Protein AF-A0A6G0VZI3-F1 (afdb_monomer_lite)

InterPro domains:
  IPR000189 Prokaryotic transglycosylase, active site [PS00922] (231-259)
  IPR001900 Ribonuclease II/R [PF00773] (752-1007)
  IPR001900 Ribonuclease II/R [SM00955] (671-1008)
  IPR002347 Short-chain dehydrogenase/reductase SDR [PF13561] (360-599)
  IPR008258 Transglycosylase SLT domain 1 [PF01464] (214-338)
  IPR008948 L-Aspartase-like [SSF48557] (2-179)
  IPR011129 Cold-shock domain [SM00357] (627-683)
  IPR012340 Nucleic acid-binding, OB-fold [G3DSA:2.40.50.140] (606-686)
  IPR012340 Nucleic acid-binding, OB-fold [G3DSA:2.40.50.140] (1050-1112)
  IPR012340 Nucleic acid-binding, OB-fold [SSF50249] (612-671)
  IPR012340 Nucleic acid-binding, OB-fold [SSF50249] (687-758)
  IPR012340 Nucleic acid-binding, OB-fold [SSF50249] (753-1047)
  IPR012340 Nucleic acid-binding, OB-fold [SSF50249] (1052-1109)
  IPR013223 Ribonuclease B, N-terminal OB domain [PF08206] (628-678)
  IPR013539 Adenylosuccinate lyase PurB, C-terminal [PF08328] (91-187)
  IPR014358 Enoyl-[acyl-carrier-protein] reductase (NADH) [cd05372] (354-599)
  IPR022761 Fumarate lyase, N-terminal [PF00206] (3-87)
  IPR022966 Ribonuclease II/R, conserved site [PS01175] (975-999)
  IPR023346 Lysozyme-like domain superfamily [SSF53955] (197-331)
  IPR036291 NAD(P)-binding domain superfamily [SSF51735] (352-600)

Radius of gyration: 45.9 Å; chains: 1; bounding box: 102×112×130 Å

Structure (mmCIF, N/CA/C/O backbone):
data_AF-A0A6G0VZI3-F1
#
_entry.id   AF-A0A6G0VZI3-F1
#
loop_
_atom_site.group_PDB
_atom_site.id
_atom_site.type_symbol
_atom_site.label_atom_id
_atom_site.label_alt_id
_atom_site.label_comp_id
_atom_site.label_asym_id
_atom_site.label_entity_id
_atom_site.label_seq_id
_atom_site.pdbx_PDB_ins_code
_atom_site.Cartn_x
_atom_site.Cartn_y
_atom_site.Cartn_z
_atom_site.occupancy
_atom_site.B_iso_or_equiv
_atom_site.auth_seq_id
_atom_site.auth_comp_id
_atom_site.auth_asym_id
_atom_site.auth_atom_id
_atom_site.pdbx_PDB_model_num
ATOM 1 N N . ILE A 1 1 ? -18.114 21.258 -16.784 1.00 47.09 1 ILE A N 1
ATOM 2 C CA . ILE A 1 1 ? -16.655 21.334 -16.506 1.00 47.09 1 ILE A CA 1
ATOM 3 C C . ILE A 1 1 ? -16.387 22.595 -15.690 1.00 47.09 1 ILE A C 1
ATOM 5 O O . ILE A 1 1 ? -16.921 23.640 -16.052 1.00 47.09 1 ILE A O 1
ATOM 9 N N . LEU A 1 2 ? -15.631 22.492 -14.588 1.00 60.50 2 LEU A N 1
ATOM 10 C CA . LEU A 1 2 ? -15.189 23.650 -13.802 1.00 60.50 2 LEU A CA 1
ATOM 11 C C . LEU A 1 2 ? -13.982 24.307 -14.488 1.00 60.50 2 LEU A C 1
ATOM 13 O O . LEU A 1 2 ? -12.984 23.637 -14.735 1.00 60.50 2 LEU A O 1
ATOM 17 N N . ALA A 1 3 ? -14.059 25.602 -14.779 1.00 62.84 3 ALA A N 1
ATOM 18 C CA . ALA A 1 3 ? -12.995 26.372 -15.419 1.00 62.84 3 ALA A CA 1
ATOM 19 C C . ALA A 1 3 ? -12.566 27.558 -14.540 1.00 62.84 3 ALA A C 1
ATOM 21 O O . ALA A 1 3 ? -13.320 28.017 -13.678 1.00 62.84 3 ALA A O 1
ATOM 22 N N . LYS A 1 4 ? -11.329 28.036 -14.729 1.00 71.62 4 LYS A N 1
ATOM 23 C CA . LYS A 1 4 ? -10.723 29.146 -13.966 1.00 71.62 4 LYS A CA 1
ATOM 24 C C . LYS A 1 4 ? -9.979 30.115 -14.891 1.00 71.62 4 LYS A C 1
ATOM 26 O O . LYS A 1 4 ? -9.342 29.685 -15.846 1.00 71.62 4 LYS A O 1
ATOM 31 N N . PHE A 1 5 ? -10.068 31.411 -14.599 1.00 75.19 5 PHE A N 1
ATOM 32 C CA . PHE A 1 5 ? -9.416 32.485 -15.354 1.00 75.19 5 PHE A CA 1
ATOM 33 C C . PHE A 1 5 ? -8.707 33.397 -14.351 1.00 75.19 5 PHE A C 1
ATOM 35 O O . PHE A 1 5 ? -9.276 34.383 -13.888 1.00 75.19 5 PHE A O 1
ATOM 42 N N . ASN A 1 6 ? -7.529 32.970 -13.883 1.00 67.00 6 ASN A N 1
ATOM 43 C CA . ASN A 1 6 ? -6.816 33.609 -12.771 1.00 67.00 6 ASN A CA 1
ATOM 44 C C . ASN A 1 6 ? -5.279 33.459 -12.822 1.00 67.00 6 ASN A C 1
ATOM 46 O O . ASN A 1 6 ? -4.630 33.505 -11.779 1.00 67.00 6 ASN A O 1
ATOM 50 N N . GLY A 1 7 ? -4.704 33.273 -14.015 1.00 60.31 7 GLY A N 1
ATOM 51 C CA . GLY A 1 7 ? -3.249 33.224 -14.217 1.00 60.31 7 GLY A CA 1
ATOM 52 C C . GLY A 1 7 ? -2.570 31.912 -13.796 1.00 60.31 7 GLY A C 1
ATOM 53 O O . GLY A 1 7 ? -3.193 30.988 -13.266 1.00 60.31 7 GLY A O 1
ATOM 54 N N . THR A 1 8 ? -1.266 31.805 -14.066 1.00 52.44 8 THR A N 1
ATOM 55 C CA . THR A 1 8 ? -0.469 30.586 -13.844 1.00 52.44 8 THR A CA 1
ATOM 56 C C . THR A 1 8 ? -0.240 30.284 -12.368 1.00 52.44 8 THR A C 1
ATOM 58 O O . THR A 1 8 ? -0.208 29.108 -12.012 1.00 52.44 8 THR A O 1
ATOM 61 N N . THR A 1 9 ? -0.177 31.304 -11.508 1.00 52.94 9 THR A N 1
ATOM 62 C CA . THR A 1 9 ? -0.074 31.198 -10.034 1.00 52.94 9 THR A CA 1
ATOM 63 C C . THR A 1 9 ? -1.305 30.608 -9.341 1.00 52.94 9 THR A C 1
ATOM 65 O O . THR A 1 9 ? -1.280 30.346 -8.135 1.00 52.94 9 THR A O 1
ATOM 68 N N . GLY A 1 10 ? -2.397 30.368 -10.074 1.00 56.91 10 GLY A N 1
ATOM 69 C CA . GLY A 1 10 ? -3.581 29.708 -9.537 1.00 56.91 10 GLY A CA 1
ATOM 70 C C . GLY A 1 10 ? -4.277 30.503 -8.431 1.00 56.91 10 GLY A C 1
ATOM 71 O O . GLY A 1 10 ? -4.975 29.896 -7.625 1.00 56.91 10 GLY A O 1
ATOM 72 N N . ASN A 1 11 ? -4.097 31.828 -8.376 1.00 64.94 11 ASN A N 1
ATOM 73 C CA . ASN A 1 11 ? -4.867 32.767 -7.558 1.00 64.94 11 ASN A CA 1
ATOM 74 C C . ASN A 1 11 ? -4.845 34.177 -8.182 1.00 64.94 11 ASN A C 1
ATOM 76 O O . ASN A 1 11 ? -4.020 34.479 -9.033 1.00 64.94 11 ASN A O 1
ATOM 80 N N . TYR A 1 12 ? -5.731 35.070 -7.736 1.00 65.75 12 TYR A N 1
ATOM 81 C CA . TYR A 1 12 ? -5.863 36.416 -8.314 1.00 65.75 12 TYR A CA 1
ATOM 82 C C . TYR A 1 12 ? -4.803 37.424 -7.844 1.00 65.75 12 TYR A C 1
ATOM 84 O O . TYR A 1 12 ? -4.885 38.594 -8.212 1.00 65.75 12 TYR A O 1
ATOM 92 N N . ASN A 1 13 ? -3.818 37.028 -7.029 1.00 61.75 13 ASN A N 1
ATOM 93 C CA . ASN A 1 13 ? -2.910 37.990 -6.399 1.00 61.75 13 ASN A CA 1
ATOM 94 C C . ASN A 1 13 ? -2.039 38.728 -7.426 1.00 61.75 13 ASN A C 1
ATOM 96 O O . ASN A 1 13 ? -1.829 39.928 -7.269 1.00 61.75 13 ASN A O 1
ATOM 100 N N . ALA A 1 14 ? -1.591 38.058 -8.495 1.00 60.53 14 ALA A N 1
ATOM 101 C CA . ALA A 1 14 ? -0.830 38.703 -9.570 1.00 60.53 14 ALA A CA 1
ATOM 102 C C . ALA A 1 14 ? -1.673 39.750 -10.327 1.00 60.53 14 ALA A C 1
ATOM 104 O O . ALA A 1 14 ? -1.213 40.861 -10.588 1.00 60.53 14 ALA A O 1
ATOM 105 N N . HIS A 1 15 ? -2.943 39.438 -10.593 1.00 68.81 15 HIS A N 1
ATOM 106 C CA . HIS A 1 15 ? -3.879 40.349 -11.254 1.00 68.81 15 HIS A CA 1
ATOM 107 C C . HIS A 1 15 ? -4.285 41.532 -10.361 1.00 68.81 15 HIS A C 1
ATOM 109 O O . HIS A 1 15 ? -4.284 42.673 -10.819 1.00 68.81 15 HIS A O 1
ATOM 115 N N . LEU A 1 16 ? -4.545 41.293 -9.070 1.00 66.44 16 LEU A N 1
ATOM 116 C CA . LEU A 1 16 ? -4.818 42.339 -8.074 1.00 66.44 16 LEU A CA 1
ATOM 117 C C . LEU A 1 16 ? -3.600 43.246 -7.837 1.00 66.44 16 LEU A C 1
ATOM 119 O O . LEU A 1 16 ? -3.748 44.440 -7.572 1.00 66.44 16 LEU A O 1
ATOM 123 N N . ALA A 1 17 ? -2.385 42.705 -7.947 1.00 61.03 17 ALA A N 1
ATOM 124 C CA . ALA A 1 17 ? -1.156 43.487 -7.871 1.00 61.03 17 ALA A CA 1
ATOM 125 C C . ALA A 1 17 ? -0.966 44.404 -9.091 1.00 61.03 17 ALA A C 1
ATOM 127 O O . ALA A 1 17 ? -0.464 45.509 -8.930 1.00 61.03 17 ALA A O 1
ATOM 128 N N . ALA A 1 18 ? -1.411 44.008 -10.284 1.00 61.81 18 ALA A N 1
ATOM 129 C CA . ALA A 1 18 ? -1.307 44.851 -11.476 1.00 61.81 18 ALA A CA 1
ATOM 130 C C . ALA A 1 18 ? -2.480 45.837 -11.634 1.00 61.81 18 ALA A C 1
ATOM 132 O O . ALA A 1 18 ? -2.263 47.003 -11.965 1.00 61.81 18 ALA A O 1
ATOM 133 N N . TYR A 1 19 ? -3.706 45.395 -11.336 1.00 68.38 19 TYR A N 1
ATOM 134 C CA . TYR A 1 19 ? -4.951 46.157 -11.480 1.00 68.38 19 TYR A CA 1
ATOM 135 C C . TYR A 1 19 ? -5.828 45.979 -10.225 1.00 68.38 19 TYR A C 1
ATOM 137 O O . TYR A 1 19 ? -6.718 45.127 -10.201 1.00 68.38 19 TYR A O 1
ATOM 145 N N . PRO A 1 20 ? -5.579 46.758 -9.158 1.00 63.06 20 PRO A N 1
ATOM 146 C CA . PRO A 1 20 ? -6.208 46.555 -7.847 1.00 63.06 20 PRO A CA 1
ATOM 147 C C . PRO A 1 20 ? -7.685 46.950 -7.803 1.00 63.06 20 PRO A C 1
ATOM 149 O O . PRO A 1 20 ? -8.434 46.426 -6.983 1.00 63.06 20 PRO A O 1
ATOM 152 N N . ASN A 1 21 ? -8.096 47.864 -8.681 1.00 66.50 21 ASN A N 1
ATOM 153 C CA . ASN A 1 21 ? -9.455 48.408 -8.715 1.00 66.50 21 ASN A CA 1
ATOM 154 C C . ASN A 1 21 ? -10.397 47.562 -9.586 1.00 66.50 21 ASN A C 1
ATOM 156 O O . ASN A 1 21 ? -11.588 47.842 -9.664 1.00 66.50 21 ASN A O 1
ATOM 160 N N . VAL A 1 22 ? -9.863 46.532 -10.247 1.00 68.94 22 VAL A N 1
ATOM 161 C CA . VAL A 1 22 ? -10.610 45.647 -11.137 1.00 68.94 22 VAL A CA 1
ATOM 162 C C . VAL A 1 22 ? -11.068 44.418 -10.355 1.00 68.94 22 VAL A C 1
ATOM 164 O O . VAL A 1 22 ? -10.267 43.736 -9.710 1.00 68.94 22 VAL A O 1
ATOM 167 N N . ASN A 1 23 ? -12.365 44.107 -10.415 1.00 75.94 23 ASN A N 1
ATOM 168 C CA . ASN A 1 23 ? -12.919 42.936 -9.742 1.00 75.94 23 ASN A CA 1
ATOM 169 C C . ASN A 1 23 ? -12.686 41.667 -10.574 1.00 75.94 23 ASN A C 1
ATOM 171 O O . ASN A 1 23 ? -13.565 41.185 -11.289 1.00 75.94 23 ASN A O 1
ATOM 175 N N . TRP A 1 24 ? -11.480 41.114 -10.459 1.00 76.25 24 TRP A N 1
ATOM 176 C CA . TRP A 1 24 ? -11.049 39.947 -11.230 1.00 76.25 24 TRP A CA 1
ATOM 177 C C . TRP A 1 24 ? -11.893 38.692 -11.006 1.00 76.25 24 TRP A C 1
ATOM 179 O O . TRP A 1 24 ? -11.974 37.860 -11.902 1.00 76.25 24 TRP A O 1
ATOM 189 N N . HIS A 1 25 ? -12.569 38.562 -9.862 1.00 73.88 25 HIS A N 1
ATOM 190 C CA . HIS A 1 25 ? -13.518 37.470 -9.651 1.00 73.88 25 HIS A CA 1
ATOM 191 C C . HIS A 1 25 ? -14.740 37.593 -10.570 1.00 73.88 25 HIS A C 1
ATOM 193 O O . HIS A 1 25 ? -15.172 36.592 -11.131 1.00 73.88 25 HIS A O 1
ATOM 199 N N . ILE A 1 26 ? -15.283 38.801 -10.747 1.00 79.31 26 ILE A N 1
ATOM 200 C CA . ILE A 1 26 ? -16.437 39.030 -11.629 1.00 79.31 26 ILE A CA 1
ATOM 201 C C . ILE A 1 26 ? -16.036 38.800 -13.085 1.00 79.31 26 ILE A C 1
ATOM 203 O O . ILE A 1 26 ? -16.672 37.996 -13.752 1.00 79.31 26 ILE A O 1
ATOM 207 N N . ILE A 1 27 ? -14.920 39.386 -13.527 1.00 80.81 27 ILE A N 1
ATOM 208 C CA . ILE A 1 27 ? -14.416 39.211 -14.900 1.00 80.81 27 ILE A CA 1
ATOM 209 C C . ILE A 1 27 ? -14.135 37.737 -15.205 1.00 80.81 27 ILE A C 1
ATOM 211 O O . ILE A 1 27 ? -14.522 37.226 -16.251 1.00 80.81 27 ILE A O 1
ATOM 215 N N . SER A 1 28 ? -13.491 37.029 -14.273 1.00 79.38 28 SER A N 1
ATOM 216 C CA . SER A 1 28 ? -13.213 35.596 -14.408 1.00 79.38 28 SER A CA 1
ATOM 217 C C . SER A 1 28 ? -14.489 34.776 -14.526 1.00 79.38 28 SER A C 1
ATOM 219 O O . SER A 1 28 ? -14.555 33.846 -15.328 1.00 79.38 28 SER A O 1
ATOM 221 N N . LYS A 1 29 ? -15.511 35.140 -13.747 1.00 79.75 29 LYS A N 1
ATOM 222 C CA . LYS A 1 29 ? -16.816 34.500 -13.807 1.00 79.75 29 LYS A CA 1
ATOM 223 C C . LYS A 1 29 ? -17.474 34.737 -15.149 1.00 79.75 29 LYS A C 1
ATOM 225 O O . LYS A 1 29 ? -17.803 33.760 -15.803 1.00 79.75 29 LYS A O 1
ATOM 230 N N . GLU A 1 30 ? -17.617 35.997 -15.542 1.00 83.62 30 GLU A N 1
ATOM 231 C CA . GLU A 1 30 ? -18.290 36.412 -16.772 1.00 83.62 30 GLU A CA 1
ATOM 232 C C . GLU A 1 30 ? -17.645 35.778 -18.003 1.00 83.62 30 GLU A C 1
ATOM 234 O O . GLU A 1 30 ? -18.349 35.151 -18.790 1.00 83.62 30 GLU A O 1
ATOM 239 N N . PHE A 1 31 ? -16.313 35.829 -18.104 1.00 82.56 31 PHE A N 1
ATOM 240 C CA . PHE A 1 31 ? -15.555 35.224 -19.201 1.00 82.56 31 PHE A CA 1
ATOM 241 C C . PHE A 1 31 ? -15.702 33.699 -19.265 1.00 82.56 31 PHE A C 1
ATOM 243 O O . PHE A 1 31 ? -15.788 33.112 -20.335 1.00 82.56 31 PHE A O 1
ATOM 250 N N . ILE A 1 32 ? -15.733 33.017 -18.122 1.00 80.19 32 ILE A N 1
ATOM 251 C CA . ILE A 1 32 ? -15.880 31.557 -18.118 1.00 80.19 32 ILE A CA 1
ATOM 252 C C . ILE A 1 32 ? -17.312 31.146 -18.422 1.00 80.19 32 ILE A C 1
ATOM 254 O O . ILE A 1 32 ? -17.540 30.176 -19.145 1.00 80.19 32 ILE A O 1
ATOM 258 N N . THR A 1 33 ? -18.277 31.899 -17.903 1.00 81.38 33 THR A N 1
ATOM 259 C CA . THR A 1 33 ? -19.683 31.654 -18.197 1.00 81.38 33 THR A CA 1
ATOM 260 C C . THR A 1 33 ? -20.036 31.989 -19.641 1.00 81.38 33 THR A C 1
ATOM 262 O O . THR A 1 33 ? -20.881 31.299 -20.198 1.00 81.38 33 THR A O 1
ATOM 265 N N . SER A 1 34 ? -19.370 32.959 -20.283 1.00 84.31 34 SER A N 1
ATOM 266 C CA . SER A 1 34 ? -19.582 33.250 -21.710 1.00 84.31 34 SER A CA 1
ATOM 267 C C . SER A 1 34 ? -19.101 32.123 -22.628 1.00 84.31 34 SER A C 1
ATOM 269 O O . SER A 1 34 ? -19.587 31.996 -23.746 1.00 84.31 34 SER A O 1
ATOM 271 N N . LEU A 1 35 ? -18.208 31.256 -22.142 1.00 76.88 35 LEU A N 1
ATOM 272 C CA . LEU A 1 35 ? -17.763 30.039 -22.827 1.00 76.88 35 LEU A CA 1
ATOM 273 C C . LEU A 1 35 ? -18.638 28.810 -22.509 1.00 76.88 35 LEU A C 1
ATOM 275 O O . LEU A 1 35 ? -18.243 27.688 -22.815 1.00 76.88 35 LEU A O 1
ATOM 279 N N . ASN A 1 36 ? -19.800 28.989 -21.865 1.00 81.88 36 ASN A N 1
ATOM 280 C CA . ASN A 1 36 ? -20.669 27.908 -21.374 1.00 81.88 36 ASN A CA 1
ATOM 281 C C . ASN A 1 36 ? -19.983 26.941 -20.382 1.00 81.88 36 ASN A C 1
ATOM 283 O O . ASN A 1 36 ? -20.349 25.768 -20.270 1.00 81.88 36 ASN A O 1
ATOM 287 N N . LEU A 1 37 ? -18.997 27.423 -19.616 1.00 74.56 37 LEU A N 1
ATOM 288 C CA . LEU A 1 37 ? -18.278 26.641 -18.605 1.00 74.56 37 LEU A CA 1
ATOM 289 C C . LEU A 1 37 ? -18.650 27.080 -17.177 1.00 74.56 37 LEU A C 1
ATOM 291 O O . LEU A 1 37 ? -19.081 28.206 -16.928 1.00 74.56 37 LEU A O 1
ATOM 295 N N . ILE A 1 38 ? -18.491 26.178 -16.201 1.00 72.75 38 ILE A N 1
ATOM 296 C CA . ILE A 1 38 ? -18.856 26.440 -14.799 1.00 72.75 38 ILE A CA 1
ATOM 297 C C . ILE A 1 38 ? -17.675 27.133 -14.117 1.00 72.75 38 ILE A C 1
ATOM 299 O O . ILE A 1 38 ? -16.595 26.562 -13.997 1.00 72.75 38 ILE A O 1
ATOM 303 N N . TRP A 1 39 ? -17.858 28.367 -13.657 1.00 77.81 39 TRP A N 1
ATOM 304 C CA . TRP A 1 39 ? -16.784 29.134 -13.023 1.00 77.81 39 TRP A CA 1
ATOM 305 C C . TRP A 1 39 ? -16.390 28.589 -11.643 1.00 77.81 39 TRP A C 1
ATOM 307 O O . TRP A 1 39 ? -17.244 28.419 -10.771 1.00 77.81 39 TRP A O 1
ATOM 317 N N . ASN A 1 40 ? -15.090 28.366 -11.426 1.00 73.38 40 ASN A N 1
ATOM 318 C CA . ASN A 1 40 ? -14.526 27.961 -10.139 1.00 73.38 40 ASN A CA 1
ATOM 319 C C . ASN A 1 40 ? -13.961 29.172 -9.354 1.00 73.38 40 ASN A C 1
ATOM 321 O O . ASN A 1 40 ? -12.930 29.726 -9.748 1.00 73.38 40 ASN A O 1
ATOM 325 N N . PRO A 1 41 ? -14.574 29.568 -8.218 1.00 59.25 41 PRO A N 1
ATOM 326 C CA . PRO A 1 41 ? -14.124 30.708 -7.417 1.00 59.25 41 PRO A CA 1
ATOM 327 C C . PRO A 1 41 ? -12.941 30.402 -6.478 1.00 59.25 41 PRO A C 1
ATOM 329 O O . PRO A 1 41 ? -12.324 31.339 -5.968 1.00 59.25 41 PRO A O 1
ATOM 332 N N . CYS A 1 42 ? -12.629 29.125 -6.221 1.00 53.75 42 CYS A N 1
ATOM 333 C CA . CYS A 1 42 ? -11.621 28.683 -5.253 1.00 53.75 42 CYS A CA 1
ATOM 334 C C . CYS A 1 42 ? -10.398 28.110 -5.967 1.00 53.75 42 CYS A C 1
ATOM 336 O O . CYS A 1 42 ? -10.514 27.185 -6.768 1.00 53.75 42 CYS A O 1
ATOM 338 N N . THR A 1 43 ? -9.212 28.655 -5.688 1.00 50.12 43 THR A N 1
ATOM 339 C CA . THR A 1 43 ? -8.050 28.386 -6.535 1.00 50.12 43 THR A CA 1
ATOM 340 C C . THR A 1 43 ? -6.776 28.167 -5.716 1.00 50.12 43 THR A C 1
ATOM 342 O O . THR A 1 43 ? -6.289 29.068 -5.032 1.00 50.12 43 THR A O 1
ATOM 345 N N . THR A 1 44 ? -6.235 26.954 -5.806 1.00 48.59 44 THR A N 1
ATOM 346 C CA . THR A 1 44 ? -4.848 26.606 -5.477 1.00 48.59 44 THR A CA 1
ATOM 347 C C . THR A 1 44 ? -4.165 26.102 -6.749 1.00 48.59 44 THR A C 1
ATOM 349 O O . THR A 1 44 ? -4.816 25.565 -7.646 1.00 48.59 44 THR A O 1
ATOM 352 N N . GLN A 1 45 ? -2.849 26.287 -6.861 1.00 42.19 45 GLN A N 1
ATOM 353 C CA . GLN A 1 45 ? -2.058 25.882 -8.035 1.00 42.19 45 GLN A CA 1
ATOM 354 C C . GLN A 1 45 ? -1.795 24.358 -8.102 1.00 42.19 45 GLN A C 1
ATOM 356 O O . GLN A 1 45 ? -1.086 23.895 -8.986 1.00 42.19 45 GLN A O 1
ATOM 361 N N . ILE A 1 46 ? -2.372 23.581 -7.181 1.00 45.41 46 ILE A N 1
ATOM 362 C CA . ILE A 1 46 ? -2.195 22.130 -7.049 1.00 45.41 46 ILE A CA 1
ATOM 363 C C . ILE A 1 46 ? -3.560 21.470 -7.275 1.00 45.41 46 ILE A C 1
ATOM 365 O O . ILE A 1 46 ? -4.559 21.957 -6.739 1.00 45.41 46 ILE A O 1
ATOM 369 N N . GLU A 1 47 ? -3.591 20.418 -8.096 1.00 39.44 47 GLU A N 1
ATOM 370 C CA . GLU A 1 47 ? -4.764 19.574 -8.370 1.00 39.44 47 GLU A CA 1
ATOM 371 C C . GLU A 1 47 ? -5.519 19.158 -7.090 1.00 39.44 47 GLU A C 1
ATOM 373 O O . GLU A 1 47 ? -4.903 18.984 -6.033 1.00 39.44 47 GLU A O 1
ATOM 378 N N . PRO A 1 48 ? -6.855 19.012 -7.163 1.00 41.88 48 PRO A N 1
ATOM 379 C CA . PRO A 1 48 ? -7.701 18.793 -6.003 1.00 41.88 48 PRO A CA 1
ATOM 380 C C . PRO A 1 48 ? -7.613 17.343 -5.517 1.00 41.88 48 PRO A C 1
ATOM 382 O O . PRO A 1 48 ? -7.402 16.400 -6.272 1.00 41.88 48 PRO A O 1
ATOM 385 N N . HIS A 1 49 ? -7.830 17.168 -4.222 1.00 48.06 49 HIS A N 1
ATOM 386 C CA . HIS A 1 49 ? -7.816 15.915 -3.471 1.00 48.06 49 HIS A CA 1
ATOM 387 C C . HIS A 1 49 ? -8.949 14.919 -3.842 1.00 48.06 49 HIS A C 1
ATOM 389 O O . HIS A 1 49 ? -9.332 14.090 -3.016 1.00 48.06 49 HIS A O 1
ATOM 395 N N . ASP A 1 50 ? -9.480 14.969 -5.066 1.00 43.31 50 ASP A N 1
ATOM 396 C CA . ASP A 1 50 ? -10.708 14.275 -5.482 1.00 43.31 50 ASP A CA 1
ATOM 397 C C . ASP A 1 50 ? -10.518 12.754 -5.655 1.00 43.31 50 ASP A C 1
ATOM 399 O O . ASP A 1 50 ? -11.404 11.980 -5.304 1.00 43.31 50 ASP A O 1
ATOM 403 N N . TYR A 1 51 ? -9.323 12.282 -6.024 1.00 38.38 51 TYR A N 1
ATOM 404 C CA . TYR A 1 51 ? -9.002 10.842 -6.047 1.00 38.38 51 TYR A CA 1
ATOM 405 C C . TYR A 1 51 ? -8.946 10.212 -4.641 1.00 38.38 51 TYR A C 1
ATOM 407 O O . TYR A 1 51 ? -9.239 9.034 -4.458 1.00 38.38 51 TYR A O 1
ATOM 415 N N . ILE A 1 52 ? -8.603 10.997 -3.614 1.00 43.88 52 ILE A N 1
ATOM 416 C CA . ILE A 1 52 ? -8.576 10.521 -2.223 1.00 43.88 52 ILE A CA 1
ATOM 417 C C . ILE A 1 52 ? -10.010 10.315 -1.710 1.00 43.88 52 ILE A C 1
ATOM 419 O O . ILE A 1 52 ? -10.271 9.351 -0.992 1.00 43.88 52 ILE A O 1
ATOM 423 N N . ALA A 1 53 ? -10.950 11.172 -2.120 1.00 44.22 53 ALA A N 1
ATOM 424 C CA . ALA A 1 53 ? -12.372 10.984 -1.846 1.00 44.22 53 ALA A CA 1
ATOM 425 C C . ALA A 1 53 ? -12.944 9.763 -2.591 1.00 44.22 53 ALA A C 1
ATOM 427 O O . ALA A 1 53 ? -13.721 9.010 -2.012 1.00 44.22 53 ALA A O 1
ATOM 428 N N . GLU A 1 54 ? -12.502 9.516 -3.825 1.00 42.12 54 GLU A N 1
ATOM 429 C CA . GLU A 1 54 ? -12.906 8.357 -4.631 1.00 42.12 54 GLU A CA 1
ATOM 430 C C . GLU A 1 54 ? -12.359 7.026 -4.067 1.00 42.12 54 GLU A C 1
ATOM 432 O O . GLU A 1 54 ? -13.109 6.058 -3.933 1.00 42.12 54 GLU A O 1
ATOM 437 N N . ILE A 1 55 ? -11.098 6.990 -3.602 1.00 43.88 55 ILE A N 1
ATOM 438 C CA . ILE A 1 55 ? -10.517 5.849 -2.862 1.00 43.88 55 ILE A CA 1
ATOM 439 C C . ILE A 1 55 ? -11.274 5.591 -1.559 1.00 43.88 55 ILE A C 1
ATOM 441 O O . ILE A 1 55 ? -11.591 4.443 -1.243 1.00 43.88 55 ILE A O 1
ATOM 445 N N . PHE A 1 56 ? -11.559 6.635 -0.777 1.00 50.16 56 PHE A N 1
ATOM 446 C CA . PHE A 1 56 ? -12.304 6.467 0.469 1.00 50.16 56 PHE A CA 1
ATOM 447 C C . PHE A 1 56 ? -13.764 6.060 0.219 1.00 50.16 56 PHE A C 1
ATOM 449 O O . PHE A 1 56 ? -14.310 5.297 1.014 1.00 50.16 56 PHE A O 1
ATOM 456 N N . GLY A 1 57 ? -14.353 6.466 -0.910 1.00 47.91 57 GLY A N 1
ATOM 457 C CA . GLY A 1 57 ? -15.636 5.963 -1.404 1.00 47.91 57 GLY A CA 1
ATOM 458 C C . GLY A 1 57 ? -15.596 4.470 -1.746 1.00 47.91 57 GLY A C 1
ATOM 459 O O . GLY A 1 57 ? -16.445 3.719 -1.273 1.00 47.91 57 GLY A O 1
ATOM 460 N N . CYS A 1 58 ? -14.568 4.008 -2.465 1.00 48.06 58 CYS A N 1
ATOM 461 C CA . CYS A 1 58 ? -14.388 2.591 -2.812 1.00 48.06 58 CYS A CA 1
ATOM 462 C C . CYS A 1 58 ? -14.122 1.706 -1.580 1.00 48.06 58 CYS A C 1
ATOM 464 O O . CYS A 1 58 ? -14.669 0.611 -1.475 1.00 48.06 58 CYS A O 1
ATOM 466 N N . ILE A 1 59 ? -13.334 2.189 -0.611 1.00 50.88 59 ILE A N 1
ATOM 467 C CA . ILE A 1 59 ? -13.090 1.494 0.667 1.00 50.88 59 ILE A CA 1
ATOM 468 C C . ILE A 1 59 ? -14.377 1.414 1.498 1.00 50.88 59 ILE A C 1
ATOM 470 O O . ILE A 1 59 ? -14.640 0.394 2.135 1.00 50.88 59 ILE A O 1
ATOM 474 N N . SER A 1 60 ? -15.204 2.464 1.475 1.00 50.00 60 SER A N 1
ATOM 475 C CA . SER A 1 60 ? -16.518 2.446 2.123 1.00 50.00 60 SER A CA 1
ATOM 476 C C . SER A 1 60 ? -17.451 1.423 1.471 1.00 50.00 60 SER A C 1
ATOM 478 O O . SER A 1 60 ? -18.102 0.672 2.191 1.00 50.00 60 SER A O 1
ATOM 480 N N . LEU A 1 61 ? -17.484 1.352 0.135 1.00 51.69 61 LEU A N 1
ATOM 481 C CA . LEU A 1 61 ? -18.315 0.401 -0.611 1.00 51.69 61 LEU A CA 1
ATOM 482 C C . LEU A 1 61 ? -17.893 -1.055 -0.351 1.00 51.69 61 LEU A C 1
ATOM 484 O O . LEU A 1 61 ? -18.734 -1.909 -0.082 1.00 51.69 61 LEU A O 1
ATOM 488 N N . PHE A 1 62 ? -16.584 -1.326 -0.360 1.00 51.91 62 PHE A N 1
ATOM 489 C CA . PHE A 1 62 ? -16.017 -2.647 -0.072 1.00 51.91 62 PHE A CA 1
ATOM 490 C C . PHE A 1 62 ? -16.342 -3.119 1.354 1.00 51.91 62 PHE A C 1
ATOM 492 O O . PHE A 1 62 ? -16.724 -4.269 1.559 1.00 51.91 62 PHE A O 1
ATOM 499 N N . ASN A 1 63 ? -16.269 -2.217 2.338 1.00 54.16 63 ASN A N 1
ATOM 500 C CA . ASN A 1 63 ? -16.656 -2.527 3.713 1.00 54.16 63 ASN A CA 1
ATOM 501 C C . ASN A 1 63 ? -18.157 -2.834 3.838 1.00 54.16 63 ASN A C 1
ATOM 503 O O . ASN A 1 63 ? -18.518 -3.745 4.577 1.00 54.16 63 ASN A O 1
ATOM 507 N N . THR A 1 64 ? -19.024 -2.123 3.109 1.00 52.66 64 THR A N 1
ATOM 508 C CA . THR A 1 64 ? -20.468 -2.405 3.081 1.00 52.66 64 THR A CA 1
ATOM 509 C C . THR A 1 64 ? -20.764 -3.784 2.488 1.00 52.66 64 THR A C 1
ATOM 511 O O . THR A 1 64 ? -21.493 -4.550 3.110 1.00 52.66 64 THR A O 1
ATOM 514 N N . ILE A 1 65 ? -20.120 -4.149 1.372 1.00 62.41 65 ILE A N 1
ATOM 515 C CA . ILE A 1 65 ? -20.273 -5.474 0.743 1.00 62.41 65 ILE A CA 1
ATOM 516 C C . ILE A 1 65 ? -19.871 -6.599 1.710 1.00 62.41 65 ILE A C 1
ATOM 518 O O . ILE A 1 65 ? -20.592 -7.583 1.842 1.00 62.41 65 ILE A O 1
ATOM 522 N N . LEU A 1 66 ? -18.756 -6.451 2.435 1.00 52.75 66 LEU A N 1
ATOM 523 C CA . LEU A 1 66 ? -18.309 -7.457 3.407 1.00 52.75 66 LEU A CA 1
ATOM 524 C C . LEU A 1 66 ? -19.229 -7.568 4.630 1.00 52.75 66 LEU A C 1
ATOM 526 O O . LEU A 1 66 ? -19.375 -8.656 5.187 1.00 52.75 66 LEU A O 1
ATOM 530 N N . ILE A 1 67 ? -19.840 -6.462 5.062 1.00 59.84 67 ILE A N 1
ATOM 531 C CA . ILE A 1 67 ? -20.801 -6.449 6.173 1.00 59.84 67 ILE A CA 1
ATOM 532 C C . ILE A 1 67 ? -22.111 -7.125 5.758 1.00 59.84 67 ILE A C 1
ATOM 534 O O . ILE A 1 67 ? -22.624 -7.949 6.516 1.00 59.84 67 ILE A O 1
ATOM 538 N N . ASP A 1 68 ? -22.631 -6.805 4.571 1.00 56.91 68 ASP A N 1
ATOM 539 C CA . ASP A 1 68 ? -23.871 -7.385 4.051 1.00 56.91 68 ASP A CA 1
ATOM 540 C C . ASP A 1 68 ? -23.697 -8.880 3.742 1.00 56.91 68 ASP A C 1
ATOM 542 O O . ASP A 1 68 ? -24.509 -9.683 4.189 1.00 56.91 68 ASP A O 1
ATOM 546 N N . PHE A 1 69 ? -22.574 -9.283 3.134 1.00 60.84 69 PHE A N 1
ATOM 547 C CA . PHE A 1 69 ? -22.237 -10.695 2.912 1.00 60.84 69 PHE A CA 1
ATOM 548 C C . PHE A 1 69 ? -22.216 -11.503 4.217 1.00 60.84 69 PHE A C 1
ATOM 550 O O . PHE A 1 69 ? -22.763 -12.600 4.293 1.00 60.84 69 PHE A O 1
ATOM 557 N N . ASN A 1 70 ? -21.612 -10.955 5.274 1.00 57.94 70 ASN A N 1
ATOM 558 C CA . ASN A 1 70 ? -21.542 -11.648 6.555 1.00 57.94 70 ASN A CA 1
ATOM 559 C C . ASN A 1 70 ? -22.923 -11.740 7.222 1.00 57.94 70 ASN A C 1
ATOM 561 O O . ASN A 1 70 ? -23.278 -12.778 7.775 1.00 57.94 70 ASN A O 1
ATOM 565 N N . ARG A 1 71 ? -23.732 -10.677 7.126 1.00 60.06 71 ARG A N 1
ATOM 566 C CA . ARG A 1 71 ? -25.115 -10.677 7.617 1.00 60.06 71 ARG A CA 1
ATOM 567 C C . ARG A 1 71 ? -25.965 -11.734 6.909 1.00 60.06 71 ARG A C 1
ATOM 569 O O . ARG A 1 71 ? -26.692 -12.454 7.588 1.00 60.06 71 ARG A O 1
ATOM 576 N N . ASP A 1 72 ? -25.847 -11.847 5.590 1.00 66.75 72 ASP A N 1
ATOM 577 C CA . ASP A 1 72 ? -26.639 -12.781 4.790 1.00 66.75 72 ASP A CA 1
ATOM 578 C C . ASP A 1 72 ? -26.231 -14.237 5.067 1.00 66.75 72 ASP A C 1
ATOM 580 O O . ASP A 1 72 ? -27.095 -15.073 5.322 1.00 66.75 72 ASP A O 1
ATOM 584 N N . ILE A 1 73 ? -24.925 -14.534 5.142 1.00 66.00 73 ILE A N 1
ATOM 585 C CA . ILE A 1 73 ? -24.403 -15.864 5.517 1.00 66.00 73 ILE A CA 1
ATOM 586 C C . ILE A 1 73 ? -24.935 -16.300 6.890 1.00 66.00 73 ILE A C 1
ATOM 588 O O . ILE A 1 73 ? -25.433 -17.416 7.036 1.00 66.00 73 ILE A O 1
ATOM 592 N N . TRP A 1 74 ? -24.886 -15.421 7.895 1.00 61.84 74 TRP A N 1
ATOM 593 C CA . TRP A 1 74 ? -25.421 -15.732 9.223 1.00 61.84 74 TRP A CA 1
ATOM 594 C C . TRP A 1 74 ? -26.942 -15.870 9.244 1.00 61.84 74 TRP A C 1
ATOM 596 O O . TRP A 1 74 ? -27.465 -16.719 9.966 1.00 61.84 74 TRP A O 1
ATOM 606 N N . GLY A 1 75 ? -27.642 -15.074 8.435 1.00 60.03 75 GLY A N 1
ATOM 607 C CA . GLY A 1 75 ? -29.072 -15.217 8.186 1.00 60.03 75 GLY A CA 1
ATOM 608 C C . GLY A 1 75 ? -29.423 -16.614 7.672 1.00 60.03 75 GLY A C 1
ATOM 609 O O . GLY A 1 75 ? -30.244 -17.302 8.279 1.00 60.03 75 GLY A O 1
ATOM 610 N N . TYR A 1 76 ? -28.743 -17.078 6.621 1.00 70.06 76 TYR A N 1
ATOM 611 C CA . TYR A 1 76 ? -28.952 -18.412 6.050 1.00 70.06 76 TYR A CA 1
ATOM 612 C C . TYR A 1 76 ? -28.565 -19.557 6.999 1.00 70.06 76 TYR A C 1
ATOM 614 O O . TYR A 1 76 ? -29.236 -20.589 6.995 1.00 70.06 76 TYR A O 1
ATOM 622 N N . ILE A 1 77 ? -27.550 -19.371 7.852 1.00 68.69 77 ILE A N 1
ATOM 623 C CA . ILE A 1 77 ? -27.221 -20.319 8.932 1.00 68.69 77 ILE A CA 1
ATOM 624 C C . ILE A 1 77 ? -28.364 -20.373 9.962 1.00 68.69 77 ILE A C 1
ATOM 626 O O . ILE A 1 77 ? -28.815 -21.455 10.322 1.00 68.69 77 ILE A O 1
ATOM 630 N N . SER A 1 78 ? -28.892 -19.223 10.402 1.00 56.59 78 SER A N 1
ATOM 631 C CA . SER A 1 78 ? -29.979 -19.164 11.399 1.00 56.59 78 SER A CA 1
ATOM 632 C C . SER A 1 78 ? -31.321 -19.721 10.912 1.00 56.59 78 SER A C 1
ATOM 634 O O . SER A 1 78 ? -32.124 -20.185 11.718 1.00 56.59 78 SER A O 1
ATOM 636 N N . LEU A 1 79 ? -31.555 -19.687 9.597 1.00 68.62 79 LEU A N 1
ATOM 637 C CA . LEU A 1 79 ? -32.748 -20.226 8.941 1.00 68.62 79 LEU A CA 1
ATOM 638 C C . LEU A 1 79 ? -32.563 -21.690 8.496 1.00 68.62 79 LEU A C 1
ATOM 640 O O . LEU A 1 79 ? -33.442 -22.234 7.834 1.00 68.62 79 LEU A O 1
ATOM 644 N N . ASN A 1 80 ? -31.439 -22.325 8.857 1.00 67.62 80 ASN A N 1
ATOM 645 C CA . ASN A 1 80 ? -31.077 -23.706 8.517 1.00 67.62 80 ASN A CA 1
ATOM 646 C C . ASN A 1 80 ? -30.922 -24.014 7.012 1.00 67.62 80 ASN A C 1
ATOM 648 O O . ASN A 1 80 ? -30.905 -25.184 6.632 1.00 67.62 80 ASN A O 1
ATOM 652 N N . TYR A 1 81 ? -30.732 -23.008 6.153 1.00 69.62 81 TYR A N 1
ATOM 653 C CA . TYR A 1 81 ? -30.362 -23.237 4.747 1.00 69.62 81 TYR A CA 1
ATOM 654 C C . TYR A 1 81 ? -28.896 -23.681 4.599 1.00 69.62 81 TYR A C 1
ATOM 656 O O . TYR A 1 81 ? -28.569 -24.429 3.679 1.00 69.62 81 TYR A O 1
ATOM 664 N N . PHE A 1 82 ? -28.020 -23.274 5.527 1.00 65.00 82 PHE A N 1
ATOM 665 C CA . PHE A 1 82 ? -26.643 -23.768 5.648 1.00 65.00 82 PHE A CA 1
ATOM 666 C C . PHE A 1 82 ? -26.397 -24.350 7.046 1.00 65.00 82 PHE A C 1
ATOM 668 O O . PHE A 1 82 ? -26.841 -23.782 8.042 1.00 65.00 82 PHE A O 1
ATOM 675 N N . LYS A 1 83 ? -25.648 -25.460 7.137 1.00 58.00 83 LYS A N 1
ATOM 676 C CA . LYS A 1 83 ? -25.171 -26.025 8.413 1.00 58.00 83 LYS A CA 1
ATOM 677 C C . LYS A 1 83 ? -23.732 -25.598 8.679 1.00 58.00 83 LYS A C 1
ATOM 679 O O . LYS A 1 83 ? -22.885 -25.661 7.791 1.00 58.00 83 LYS A O 1
ATOM 684 N N . GLN A 1 84 ? -23.457 -25.188 9.913 1.00 56.00 84 GLN A N 1
ATOM 685 C CA . GLN A 1 84 ? -22.112 -24.836 10.351 1.00 56.00 84 GLN A CA 1
ATOM 686 C C . GLN A 1 84 ? -21.305 -26.114 10.609 1.00 56.00 84 GLN A C 1
ATOM 688 O O . GLN A 1 84 ? -21.691 -26.935 11.439 1.00 56.00 84 GLN A O 1
ATOM 693 N N . THR A 1 85 ? -20.173 -26.279 9.926 1.00 57.19 85 THR A N 1
ATOM 694 C CA . THR A 1 85 ? -19.166 -27.273 10.315 1.00 57.19 85 THR A CA 1
ATOM 695 C C . THR A 1 85 ? -18.561 -26.842 11.644 1.00 57.19 85 THR A C 1
ATOM 697 O O . THR A 1 85 ? -17.926 -25.789 11.729 1.00 57.19 85 THR A O 1
ATOM 700 N N . SER A 1 86 ? -18.791 -27.625 12.694 1.00 54.00 86 SER A N 1
ATOM 701 C CA . SER A 1 86 ? -18.180 -27.400 13.997 1.00 54.00 86 SER A CA 1
ATOM 702 C C . SER A 1 86 ? -16.679 -27.658 13.900 1.00 54.00 86 SER A C 1
ATOM 704 O O . SER A 1 86 ? -16.247 -28.792 13.709 1.00 54.00 86 SER A O 1
ATOM 706 N N . ILE A 1 87 ? -15.896 -26.595 14.033 1.00 56.81 87 ILE A N 1
ATOM 707 C CA . ILE A 1 87 ? -14.477 -26.670 14.365 1.00 56.81 87 ILE A CA 1
ATOM 708 C C . ILE A 1 87 ? -14.388 -26.080 15.764 1.00 56.81 87 ILE A C 1
ATOM 710 O O . ILE A 1 87 ? -14.818 -24.941 15.980 1.00 56.81 87 ILE A O 1
ATOM 714 N N . ASP A 1 88 ? -13.909 -26.865 16.724 1.00 44.16 88 ASP A N 1
ATOM 715 C CA . ASP A 1 88 ? -13.809 -26.406 18.101 1.00 44.16 88 ASP A CA 1
ATOM 716 C C . ASP A 1 88 ? -12.971 -25.115 18.159 1.00 44.16 88 ASP A C 1
ATOM 718 O O . ASP A 1 88 ? -11.816 -25.080 17.737 1.00 44.16 88 ASP A O 1
ATOM 722 N N . HIS A 1 89 ? -13.607 -24.054 18.683 1.00 45.72 89 HIS A N 1
ATOM 723 C CA . HIS A 1 89 ? -13.065 -22.733 19.056 1.00 45.72 89 HIS A CA 1
ATOM 724 C C . HIS A 1 89 ? -13.251 -21.496 18.145 1.00 45.72 89 HIS A C 1
ATOM 726 O O . HIS A 1 89 ? -12.717 -20.446 18.513 1.00 45.72 89 HIS A O 1
ATOM 732 N N . GLU A 1 90 ? -14.057 -21.487 17.072 1.00 45.97 90 GLU A N 1
ATOM 733 C CA . GLU A 1 90 ? -14.249 -20.248 16.275 1.00 45.97 90 GLU A CA 1
ATOM 734 C C . GLU A 1 90 ? -15.626 -19.548 16.402 1.00 45.97 90 GLU A C 1
ATOM 736 O O . GLU A 1 90 ? -16.682 -20.108 16.119 1.00 45.97 90 GLU A O 1
ATOM 741 N N . VAL A 1 91 ? -15.597 -18.264 16.810 1.00 49.16 91 VAL A N 1
ATOM 742 C CA . VAL A 1 91 ? -16.749 -17.361 17.037 1.00 49.16 91 VAL A CA 1
ATOM 743 C C . VAL A 1 91 ? -16.698 -16.198 16.033 1.00 49.16 91 VAL A C 1
ATOM 745 O O . VAL A 1 91 ? -16.109 -15.145 16.293 1.00 49.16 91 VAL A O 1
ATOM 748 N N . VAL A 1 92 ? -17.336 -16.365 14.875 1.00 42.88 92 VAL A N 1
ATOM 749 C CA . VAL A 1 92 ? -17.246 -15.448 13.717 1.00 42.88 92 VAL A CA 1
ATOM 750 C C . VAL A 1 92 ? -17.808 -14.020 13.980 1.00 42.88 92 VAL A C 1
ATOM 752 O O . VAL A 1 92 ? -17.420 -13.062 13.310 1.00 42.88 92 VAL A O 1
ATOM 755 N N . LEU A 1 93 ? -18.595 -13.793 15.043 1.00 38.50 93 LEU A N 1
ATOM 756 C CA . LEU A 1 93 ? -19.096 -12.458 15.446 1.00 38.50 93 LEU A CA 1
ATOM 757 C C . LEU A 1 93 ? -18.023 -11.501 16.007 1.00 38.50 93 LEU A C 1
ATOM 759 O O . LEU A 1 93 ? -18.220 -10.283 16.035 1.00 38.50 93 LEU A O 1
ATOM 763 N N . ARG A 1 94 ? -16.866 -12.016 16.437 1.00 43.34 94 ARG A N 1
ATOM 764 C CA . ARG A 1 94 ? -15.796 -11.197 17.031 1.00 43.34 94 ARG A CA 1
ATOM 765 C C . ARG A 1 94 ? -15.044 -10.364 15.989 1.00 43.34 94 ARG A C 1
ATOM 767 O O . ARG A 1 94 ? -14.580 -9.271 16.302 1.00 43.34 94 ARG A O 1
ATOM 774 N N . ASN A 1 95 ? -14.976 -10.851 14.751 1.00 42.03 95 ASN A N 1
ATOM 775 C CA . ASN A 1 95 ? -14.127 -10.288 13.699 1.00 42.03 95 ASN A CA 1
ATOM 776 C C . ASN A 1 95 ? -14.769 -9.083 12.988 1.00 42.03 95 ASN A C 1
ATOM 778 O O . ASN A 1 95 ? -14.092 -8.095 12.705 1.00 42.03 95 ASN A O 1
ATOM 782 N N . ILE A 1 96 ? -16.090 -9.101 12.788 1.00 44.81 96 ILE A N 1
ATOM 783 C CA . ILE A 1 96 ? -16.835 -8.009 12.130 1.00 44.81 96 ILE A CA 1
ATOM 784 C C . ILE A 1 96 ? -16.927 -6.778 13.039 1.00 44.81 96 ILE A C 1
ATOM 786 O O . ILE A 1 96 ? -16.669 -5.649 12.615 1.00 44.81 96 ILE A O 1
ATOM 790 N N . GLY A 1 97 ? -17.255 -6.991 14.319 1.00 43.53 97 GLY A N 1
ATOM 791 C CA . GLY A 1 97 ? -17.346 -5.918 15.311 1.00 43.53 97 GLY A CA 1
ATOM 792 C C . GLY A 1 97 ? -15.998 -5.238 15.568 1.00 43.53 97 GLY A C 1
ATOM 793 O O . GLY A 1 97 ? -15.950 -4.022 15.763 1.00 43.53 97 GLY A O 1
ATOM 794 N N . LEU A 1 98 ? -14.895 -5.994 15.496 1.00 44.78 98 LEU A N 1
ATOM 795 C CA . LEU A 1 98 ? -13.537 -5.450 15.562 1.00 44.78 98 LEU A CA 1
ATOM 796 C C . LEU A 1 98 ? -13.255 -4.511 14.379 1.00 44.78 98 LEU A C 1
ATOM 798 O O . LEU A 1 98 ? -12.805 -3.385 14.585 1.00 44.78 98 LEU A O 1
ATOM 802 N N . ALA A 1 99 ? -13.551 -4.951 13.152 1.00 39.91 99 ALA A N 1
ATOM 803 C CA . ALA A 1 99 ? -13.263 -4.198 11.929 1.00 39.91 99 ALA A CA 1
ATOM 804 C C . ALA A 1 99 ? -14.027 -2.861 11.862 1.00 39.91 99 ALA A C 1
ATOM 806 O O . ALA A 1 99 ? -13.454 -1.817 11.529 1.00 39.91 99 ALA A O 1
ATOM 807 N N . LEU A 1 100 ? -15.302 -2.868 12.262 1.00 42.25 100 LEU A N 1
ATOM 808 C CA . LEU A 1 100 ? -16.128 -1.661 12.353 1.00 42.25 100 LEU A CA 1
ATOM 809 C C . LEU A 1 100 ? -15.656 -0.717 13.464 1.00 42.25 100 LEU A C 1
ATOM 811 O O . LEU A 1 100 ? -15.545 0.491 13.249 1.00 42.25 100 LEU A O 1
ATOM 815 N N . SER A 1 101 ? -15.312 -1.263 14.631 1.00 43.38 101 SER A N 1
ATOM 816 C CA . SER A 1 101 ? -14.795 -0.487 15.762 1.00 43.38 101 SER A CA 1
ATOM 817 C C . SER A 1 101 ? -13.489 0.235 15.409 1.00 43.38 101 SER A C 1
ATOM 819 O O . SER A 1 101 ? -13.373 1.447 15.613 1.00 43.38 101 SER A O 1
ATOM 821 N N . TYR A 1 102 ? -12.531 -0.461 14.786 1.00 45.78 102 TYR A N 1
ATOM 822 C CA . TYR A 1 102 ? -11.266 0.146 14.362 1.00 45.78 102 TYR A CA 1
ATOM 823 C C . TYR A 1 102 ? -11.454 1.237 13.307 1.00 45.78 102 TYR A C 1
ATOM 825 O O . TYR A 1 102 ? -10.798 2.277 13.388 1.00 45.78 102 TYR A O 1
ATOM 833 N N . SER A 1 103 ? -12.382 1.047 12.369 1.00 44.00 103 SER A N 1
ATOM 834 C CA . SER A 1 103 ? -12.664 2.031 11.318 1.00 44.00 103 SER A CA 1
ATOM 835 C C . SER A 1 103 ? -13.277 3.315 11.890 1.00 44.00 103 SER A C 1
ATOM 837 O O . SER A 1 103 ? -12.818 4.418 11.591 1.00 44.00 103 SER A O 1
ATOM 839 N N . VAL A 1 104 ? -14.241 3.196 12.809 1.00 47.66 104 VAL A N 1
ATOM 840 C CA . VAL A 1 104 ? -14.863 4.350 13.485 1.00 47.66 104 VAL A CA 1
ATOM 841 C C . VAL A 1 104 ? -13.859 5.092 14.374 1.00 47.66 104 VAL A C 1
ATOM 843 O O . VAL A 1 104 ? -13.812 6.326 14.368 1.00 47.66 104 VAL A O 1
ATOM 846 N N . ILE A 1 105 ? -13.002 4.365 15.098 1.00 56.06 105 ILE A N 1
ATOM 847 C CA . ILE A 1 105 ? -11.938 4.957 15.923 1.00 56.06 105 ILE A CA 1
ATOM 848 C C . ILE A 1 105 ? -10.909 5.685 15.049 1.00 56.06 105 ILE A C 1
ATOM 850 O O . ILE A 1 105 ? -10.451 6.772 15.423 1.00 56.06 105 ILE A O 1
ATOM 854 N N . ALA A 1 106 ? -10.568 5.131 13.883 1.00 46.00 106 ALA A N 1
ATOM 855 C CA . ALA A 1 106 ? -9.658 5.754 12.929 1.00 46.00 106 ALA A CA 1
ATOM 856 C C . ALA A 1 106 ? -10.236 7.069 12.383 1.00 46.00 106 ALA A C 1
ATOM 858 O O . ALA A 1 106 ? -9.574 8.106 12.475 1.00 46.00 106 ALA A O 1
ATOM 859 N N . TYR A 1 107 ? -11.491 7.079 11.923 1.00 44.22 107 TYR A N 1
ATOM 860 C CA . TYR A 1 107 ? -12.144 8.298 11.431 1.00 44.22 107 TYR A CA 1
ATOM 861 C C . TYR A 1 107 ? -12.286 9.370 12.514 1.00 44.22 107 TYR A C 1
ATOM 863 O O . TYR A 1 107 ? -11.991 10.546 12.279 1.00 44.22 107 TYR A O 1
ATOM 871 N N . TYR A 1 108 ? -12.650 8.977 13.735 1.00 48.41 108 TYR A N 1
ATOM 872 C CA . TYR A 1 108 ? -12.757 9.906 14.858 1.00 48.41 108 TYR A CA 1
ATOM 873 C C . TYR A 1 108 ? -11.390 10.478 15.275 1.00 48.41 108 TYR A C 1
ATOM 875 O O . TYR A 1 108 ? -11.277 11.654 15.635 1.00 48.41 108 TYR A O 1
ATOM 883 N N . SER A 1 109 ? -10.327 9.674 15.184 1.00 51.12 109 SER A N 1
ATOM 884 C CA . SER A 1 109 ? -8.952 10.099 15.466 1.00 51.12 109 SER A CA 1
ATOM 885 C C . SER A 1 109 ? -8.406 11.044 14.398 1.00 51.12 109 SER A C 1
ATOM 887 O O . SER A 1 109 ? -7.768 12.035 14.754 1.00 51.12 109 SER A O 1
ATOM 889 N N . VAL A 1 110 ? -8.709 10.808 13.118 1.00 44.78 110 VAL A N 1
ATOM 890 C CA . VAL A 1 110 ? -8.347 11.707 12.008 1.00 44.78 110 VAL A CA 1
ATOM 891 C C . VAL A 1 110 ? -9.072 13.044 12.142 1.00 44.78 110 VAL A C 1
ATOM 893 O O . VAL A 1 110 ? -8.423 14.089 12.130 1.00 44.78 110 VAL A O 1
ATOM 896 N N . LEU A 1 111 ? -10.386 13.039 12.388 1.00 44.16 111 LEU A N 1
ATOM 897 C CA . LEU A 1 111 ? -11.163 14.264 12.611 1.00 44.16 111 LEU A CA 1
ATOM 898 C C . LEU A 1 111 ? -10.646 15.066 13.813 1.00 44.16 111 LEU A C 1
ATOM 900 O O . LEU A 1 111 ? -10.542 16.293 13.753 1.00 44.16 111 LEU A O 1
ATOM 904 N N . ASN A 1 112 ? -10.275 14.394 14.904 1.00 51.66 112 ASN A N 1
ATOM 905 C CA . ASN A 1 112 ? -9.683 15.054 16.067 1.00 51.66 112 ASN A CA 1
ATOM 906 C C . ASN A 1 112 ? -8.243 15.516 15.831 1.00 51.66 112 ASN A C 1
ATOM 908 O O . ASN A 1 112 ? -7.849 16.542 16.384 1.00 51.66 112 ASN A O 1
ATOM 912 N N . GLY A 1 113 ? -7.462 14.790 15.032 1.00 46.88 113 GLY A N 1
ATOM 913 C CA . GLY A 1 113 ? -6.125 15.188 14.601 1.00 46.88 113 GLY A CA 1
ATOM 914 C C . GLY A 1 113 ? -6.180 16.457 13.758 1.00 46.88 113 GLY A C 1
ATOM 915 O O . GLY A 1 113 ? -5.506 17.430 14.083 1.00 46.88 113 GLY A O 1
ATOM 916 N N . MET A 1 114 ? -7.075 16.500 12.767 1.00 43.97 114 MET A N 1
ATOM 917 C CA . MET A 1 114 ? -7.300 17.673 11.920 1.00 43.97 114 MET A CA 1
ATOM 918 C C . MET A 1 114 ? -7.775 18.889 12.718 1.00 43.97 114 MET A C 1
ATOM 920 O O . MET A 1 114 ? -7.254 19.984 12.525 1.00 43.97 114 MET A O 1
ATOM 924 N N . LYS A 1 115 ? -8.680 18.708 13.691 1.00 42.97 115 LYS A N 1
ATOM 925 C CA . LYS A 1 115 ? -9.111 19.784 14.608 1.00 42.97 115 LYS A CA 1
ATOM 926 C C . LYS A 1 115 ? -7.985 20.333 15.495 1.00 42.97 115 LYS A C 1
ATOM 928 O O . LYS A 1 115 ? -8.117 21.429 16.035 1.00 42.97 115 LYS A O 1
ATOM 933 N N . LYS A 1 116 ? -6.899 19.576 15.681 1.00 45.91 116 LYS A N 1
ATOM 934 C CA . LYS A 1 116 ? -5.730 19.957 16.490 1.00 45.91 116 LYS A CA 1
ATOM 935 C C . LYS A 1 116 ? -4.596 20.560 15.658 1.00 45.91 116 LYS A C 1
ATOM 937 O O . LYS A 1 116 ? -3.631 21.051 16.245 1.00 45.91 116 LYS A O 1
ATOM 942 N N . LEU A 1 117 ? -4.701 20.556 14.327 1.00 40.28 117 LEU A N 1
ATOM 943 C CA . LEU A 1 117 ? -3.734 21.216 13.456 1.00 40.28 117 LEU A CA 1
ATOM 944 C C . LEU A 1 117 ? -3.833 22.732 13.652 1.00 40.28 117 LEU A C 1
ATOM 946 O O . LEU A 1 117 ? -4.869 23.347 13.406 1.00 40.28 117 LEU A O 1
ATOM 950 N N . LYS A 1 118 ? -2.738 23.344 14.103 1.00 44.16 118 LYS A N 1
ATOM 951 C CA . LYS A 1 118 ? -2.573 24.798 14.114 1.00 44.16 118 LYS A CA 1
ATOM 952 C C . LYS A 1 118 ? -1.627 25.179 12.990 1.00 44.16 118 LYS A C 1
ATOM 954 O O . LYS A 1 118 ? -0.556 24.593 12.853 1.00 44.16 118 LYS A O 1
ATOM 959 N N . ILE A 1 119 ? -2.015 26.176 12.206 1.00 47.06 119 ILE A N 1
ATOM 960 C CA . ILE A 1 119 ? -1.166 26.723 11.153 1.00 47.06 119 ILE A CA 1
ATOM 961 C C . ILE A 1 119 ? 0.060 27.366 11.813 1.00 47.06 119 ILE A C 1
ATOM 963 O O . ILE A 1 119 ? -0.070 28.267 12.644 1.00 47.06 119 ILE A O 1
ATOM 967 N N . ASN A 1 120 ? 1.258 26.904 11.454 1.00 56.47 120 ASN A N 1
ATOM 968 C CA . ASN A 1 120 ? 2.504 27.500 11.926 1.00 56.47 120 ASN A CA 1
ATOM 969 C C . ASN A 1 120 ? 2.802 28.770 11.119 1.00 56.47 120 ASN A C 1
ATOM 971 O O . ASN A 1 120 ? 3.552 28.761 10.143 1.00 56.47 120 ASN A O 1
ATOM 975 N N . HIS A 1 121 ? 2.166 29.867 11.527 1.00 52.41 121 HIS A N 1
ATOM 976 C CA . HIS A 1 121 ? 2.286 31.161 10.863 1.00 52.41 121 HIS A CA 1
ATOM 977 C C . HIS A 1 121 ? 3.723 31.674 10.815 1.00 52.41 121 HIS A C 1
ATOM 979 O O . HIS A 1 121 ? 4.114 32.242 9.802 1.00 52.41 121 HIS A O 1
ATOM 985 N N . ALA A 1 122 ? 4.513 31.442 11.867 1.00 59.72 122 ALA A N 1
ATOM 986 C CA . ALA A 1 122 ? 5.907 31.869 11.914 1.00 59.72 122 ALA A CA 1
ATOM 987 C C . ALA A 1 122 ? 6.743 31.162 10.839 1.00 59.72 122 ALA A C 1
ATOM 989 O O . ALA A 1 122 ? 7.512 31.813 10.139 1.00 59.72 122 ALA A O 1
ATOM 990 N N . GLN A 1 123 ? 6.540 29.854 10.652 1.00 57.16 123 GLN A N 1
ATOM 991 C CA . GLN A 1 123 ? 7.242 29.098 9.616 1.00 57.16 123 GLN A CA 1
ATOM 992 C C . GLN A 1 123 ? 6.772 29.474 8.206 1.00 57.16 123 GLN A C 1
ATOM 994 O O . GLN A 1 123 ? 7.597 29.609 7.312 1.00 57.16 123 GLN A O 1
ATOM 999 N N . LEU A 1 124 ? 5.469 29.695 8.001 1.00 52.56 124 LEU A N 1
ATOM 1000 C CA . LEU A 1 124 ? 4.946 30.157 6.709 1.00 52.56 124 LEU A CA 1
ATOM 1001 C C . LEU A 1 124 ? 5.461 31.555 6.348 1.00 52.56 124 LEU A C 1
ATOM 1003 O O . LEU A 1 124 ? 5.876 31.766 5.215 1.00 52.56 124 LEU A O 1
ATOM 1007 N N . LEU A 1 125 ? 5.484 32.489 7.304 1.00 59.44 125 LEU A N 1
ATOM 1008 C CA . LEU A 1 125 ? 6.058 33.824 7.113 1.00 59.44 125 LEU A CA 1
ATOM 1009 C C . LEU A 1 125 ? 7.564 33.756 6.860 1.00 59.44 125 LEU A C 1
ATOM 1011 O O . LEU A 1 125 ? 8.057 34.459 5.987 1.00 59.44 125 LEU A O 1
ATOM 1015 N N . ARG A 1 126 ? 8.294 32.893 7.578 1.00 65.06 126 ARG A N 1
ATOM 1016 C CA . ARG A 1 126 ? 9.725 32.664 7.347 1.00 65.06 126 ARG A CA 1
ATOM 1017 C C . ARG A 1 126 ? 9.975 32.122 5.938 1.00 65.06 126 ARG A C 1
ATOM 1019 O O . ARG A 1 126 ? 10.787 32.697 5.226 1.00 65.06 126 ARG A O 1
ATOM 1026 N N . ASN A 1 127 ? 9.219 31.111 5.507 1.00 62.72 127 ASN A N 1
ATOM 1027 C CA . ASN A 1 127 ? 9.319 30.560 4.156 1.00 62.72 127 ASN A CA 1
ATOM 1028 C C . ASN A 1 127 ? 8.963 31.610 3.089 1.00 62.72 127 ASN A C 1
ATOM 1030 O O . ASN A 1 127 ? 9.683 31.733 2.106 1.00 62.72 127 ASN A O 1
ATOM 1034 N N . LEU A 1 128 ? 7.906 32.407 3.279 1.00 62.66 128 LEU A N 1
ATOM 1035 C CA . LEU A 1 128 ? 7.551 33.488 2.348 1.00 62.66 128 LEU A CA 1
ATOM 1036 C C . LEU A 1 128 ? 8.628 34.580 2.290 1.00 62.66 128 LEU A C 1
ATOM 1038 O O . LEU A 1 128 ? 8.971 35.040 1.208 1.00 62.66 128 LEU A O 1
ATOM 1042 N N . ASN A 1 129 ? 9.212 34.950 3.433 1.00 64.19 129 ASN A N 1
ATOM 1043 C CA . ASN A 1 129 ? 10.306 35.920 3.503 1.00 64.19 129 ASN A CA 1
ATOM 1044 C C . ASN A 1 129 ? 11.622 35.396 2.910 1.00 64.19 129 ASN A C 1
ATOM 1046 O O . ASN A 1 129 ? 12.490 36.204 2.589 1.00 64.19 129 ASN A O 1
ATOM 1050 N N . GLN A 1 130 ? 11.783 34.079 2.783 1.00 67.25 130 GLN A N 1
ATOM 1051 C CA . GLN A 1 130 ? 12.945 33.441 2.157 1.00 67.25 130 GLN A CA 1
ATOM 1052 C C . GLN A 1 130 ? 12.751 33.200 0.653 1.00 67.25 130 GLN A C 1
ATOM 1054 O O . GLN A 1 130 ? 13.732 33.055 -0.060 1.00 67.25 130 GLN A O 1
ATOM 1059 N N . ASN A 1 131 ? 11.511 33.200 0.153 1.00 69.19 131 ASN A N 1
ATOM 1060 C CA . ASN A 1 131 ? 11.185 32.836 -1.229 1.00 69.19 131 ASN A CA 1
ATOM 1061 C C . ASN A 1 131 ? 10.529 34.007 -1.975 1.00 69.19 131 ASN A C 1
ATOM 1063 O O . ASN A 1 131 ? 9.359 33.957 -2.361 1.00 69.19 131 ASN A O 1
ATOM 1067 N N . TRP A 1 132 ? 11.298 35.081 -2.185 1.00 72.81 132 TRP A N 1
ATOM 1068 C CA . TRP A 1 132 ? 10.823 36.302 -2.855 1.00 72.81 132 TRP A CA 1
ATOM 1069 C C . TRP A 1 132 ? 10.507 36.095 -4.344 1.00 72.81 132 TRP A C 1
ATOM 1071 O O . TRP A 1 132 ? 9.718 36.851 -4.909 1.00 72.81 132 TRP A O 1
ATOM 1081 N N . SER A 1 133 ? 11.021 35.025 -4.960 1.00 68.56 133 SER A N 1
ATOM 1082 C CA . SER A 1 133 ? 10.695 34.597 -6.331 1.00 68.56 133 SER A CA 1
ATOM 1083 C C . SER A 1 133 ? 9.193 34.381 -6.580 1.00 68.56 133 SER A C 1
ATOM 1085 O O . SER A 1 133 ? 8.733 34.463 -7.716 1.00 68.56 133 SER A O 1
ATOM 1087 N N . ILE A 1 134 ? 8.388 34.183 -5.531 1.00 70.31 134 ILE A N 1
ATOM 1088 C CA . ILE A 1 134 ? 6.923 34.074 -5.633 1.00 70.31 134 ILE A CA 1
ATOM 1089 C C . ILE A 1 134 ? 6.286 35.373 -6.178 1.00 70.31 134 ILE A C 1
ATOM 1091 O O . ILE A 1 134 ? 5.213 35.332 -6.779 1.00 70.31 134 ILE A O 1
ATOM 1095 N N . LEU A 1 135 ? 6.945 36.530 -6.028 1.00 69.00 135 LEU A N 1
ATOM 1096 C CA . LEU A 1 135 ? 6.474 37.819 -6.553 1.00 69.00 135 LEU A CA 1
ATOM 1097 C C . LEU A 1 135 ? 6.745 38.017 -8.052 1.00 69.00 135 LEU A C 1
ATOM 1099 O O . LEU A 1 135 ? 6.239 38.979 -8.632 1.00 69.00 135 LEU A O 1
ATOM 1103 N N . SER A 1 136 ? 7.507 37.127 -8.696 1.00 71.81 136 SER A N 1
ATOM 1104 C CA . SER A 1 136 ? 7.940 37.301 -10.086 1.00 71.81 136 SER A CA 1
ATOM 1105 C C . SER A 1 136 ? 6.773 37.466 -11.063 1.00 71.81 136 SER A C 1
ATOM 1107 O O . SER A 1 136 ? 6.843 38.328 -11.931 1.00 71.81 136 SER A O 1
ATOM 1109 N N . GLU A 1 137 ? 5.669 36.732 -10.897 1.00 68.12 137 GLU A N 1
ATOM 1110 C CA . GLU A 1 137 ? 4.500 36.851 -11.786 1.00 68.12 137 GLU A CA 1
ATOM 1111 C C . GLU A 1 137 ? 3.765 38.193 -11.607 1.00 68.12 137 GLU A C 1
ATOM 1113 O O . GLU A 1 137 ? 3.315 38.802 -12.580 1.00 68.12 137 GLU A O 1
ATOM 1118 N N . ALA A 1 138 ? 3.697 38.708 -10.375 1.00 68.88 138 ALA A N 1
ATOM 1119 C CA . ALA A 1 138 ? 3.109 40.017 -10.094 1.00 68.88 138 ALA A CA 1
ATOM 1120 C C . ALA A 1 138 ? 3.955 41.148 -10.703 1.00 68.88 138 ALA A C 1
ATOM 1122 O O . ALA A 1 138 ? 3.415 42.008 -11.400 1.00 68.88 138 ALA A O 1
ATOM 1123 N N . ILE A 1 139 ? 5.280 41.102 -10.518 1.00 74.75 139 ILE A N 1
ATOM 1124 C CA . ILE A 1 139 ? 6.223 42.075 -11.094 1.00 74.75 139 ILE A CA 1
ATOM 1125 C C . ILE A 1 139 ? 6.166 42.017 -12.625 1.00 74.75 139 ILE A C 1
ATOM 1127 O O . ILE A 1 139 ? 6.051 43.053 -13.276 1.00 74.75 139 ILE A O 1
ATOM 1131 N N . GLN A 1 140 ? 6.144 40.816 -13.209 1.00 75.88 140 GLN A N 1
ATOM 1132 C CA . GLN A 1 140 ? 6.008 40.623 -14.654 1.00 75.88 140 GLN A CA 1
ATOM 1133 C C . GLN A 1 140 ? 4.721 41.248 -15.201 1.00 75.88 140 GLN A C 1
ATOM 1135 O O . GLN A 1 140 ? 4.725 41.847 -16.276 1.00 75.88 140 GLN A O 1
ATOM 1140 N N . THR A 1 141 ? 3.614 41.114 -14.471 1.00 70.00 141 THR A N 1
ATOM 1141 C CA . THR A 1 141 ? 2.317 41.660 -14.887 1.00 70.00 141 THR A CA 1
ATOM 1142 C C . THR A 1 141 ? 2.316 43.191 -14.824 1.00 70.00 141 THR A C 1
ATOM 1144 O O . THR A 1 141 ? 1.812 43.834 -15.742 1.00 70.00 141 THR A O 1
ATOM 1147 N N . VAL A 1 142 ? 2.956 43.790 -13.812 1.00 78.06 142 VAL A N 1
ATOM 1148 C CA . VAL A 1 142 ? 3.161 45.250 -13.735 1.00 78.06 142 VAL A CA 1
ATOM 1149 C C . VAL A 1 142 ? 4.079 45.742 -14.861 1.00 78.06 142 VAL A C 1
ATOM 1151 O O . VAL A 1 142 ? 3.749 46.712 -15.534 1.00 78.06 142 VAL A O 1
ATOM 1154 N N . MET A 1 143 ? 5.182 45.044 -15.145 1.00 78.12 143 MET A N 1
ATOM 1155 C CA . MET A 1 143 ? 6.074 45.367 -16.269 1.00 78.12 143 MET A CA 1
ATOM 1156 C C . MET A 1 143 ? 5.332 45.358 -17.613 1.00 78.12 143 MET A C 1
ATOM 1158 O O . MET A 1 143 ? 5.520 46.258 -18.428 1.00 78.12 143 MET A O 1
ATOM 1162 N N . ARG A 1 144 ? 4.453 44.370 -17.834 1.00 74.81 144 ARG A N 1
ATOM 1163 C CA . ARG A 1 144 ? 3.603 44.302 -19.035 1.00 74.81 144 ARG A CA 1
ATOM 1164 C C . ARG A 1 144 ? 2.617 45.462 -19.116 1.00 74.81 144 ARG A C 1
ATOM 1166 O O . ARG A 1 144 ? 2.438 46.001 -20.199 1.00 74.81 144 ARG A O 1
ATOM 1173 N N . ARG A 1 145 ? 2.020 45.870 -17.991 1.00 77.75 145 ARG A N 1
ATOM 1174 C CA . ARG A 1 145 ? 1.104 47.022 -17.933 1.00 77.75 145 ARG A CA 1
ATOM 1175 C C . ARG A 1 145 ? 1.767 48.318 -18.411 1.00 77.75 145 ARG A C 1
ATOM 1177 O O . ARG A 1 145 ? 1.101 49.128 -19.040 1.00 77.75 145 ARG A O 1
ATOM 1184 N N . TYR A 1 146 ? 3.056 48.497 -18.136 1.00 79.69 146 TYR A N 1
ATOM 1185 C CA . TYR A 1 146 ? 3.840 49.654 -18.586 1.00 79.69 146 TYR A CA 1
ATOM 1186 C C . TYR A 1 146 ? 4.632 49.380 -19.878 1.00 79.69 146 TYR A C 1
ATOM 1188 O O . TYR A 1 146 ? 5.624 50.047 -20.149 1.00 79.69 146 TYR A O 1
ATOM 1196 N N . ASN A 1 147 ? 4.205 48.397 -20.684 1.00 76.06 147 ASN A N 1
ATOM 1197 C CA . ASN A 1 147 ? 4.782 48.054 -21.990 1.00 76.06 147 ASN A CA 1
ATOM 1198 C C . ASN A 1 147 ? 6.291 47.733 -21.989 1.00 76.06 147 ASN A C 1
ATOM 1200 O O . ASN A 1 147 ? 6.959 47.847 -23.019 1.00 76.06 147 ASN A O 1
ATOM 1204 N N . ILE A 1 148 ? 6.842 47.258 -20.867 1.00 77.62 148 ILE A N 1
ATOM 1205 C CA . ILE A 1 148 ? 8.234 46.797 -20.815 1.00 77.62 148 ILE A CA 1
ATOM 1206 C C . ILE A 1 148 ? 8.354 45.492 -21.615 1.00 77.62 148 ILE A C 1
ATOM 1208 O O . ILE A 1 148 ? 7.861 44.427 -21.211 1.00 77.62 148 ILE A O 1
ATOM 1212 N N . LYS A 1 149 ? 9.016 45.586 -22.776 1.00 73.12 149 LYS A N 1
ATOM 1213 C CA . LYS A 1 149 ? 9.256 44.464 -23.694 1.00 73.12 149 LYS A CA 1
ATOM 1214 C C . LYS A 1 149 ? 10.090 43.373 -23.015 1.00 73.12 149 LYS A C 1
ATOM 1216 O O . LYS A 1 149 ? 10.937 43.647 -22.170 1.00 73.12 149 LYS A O 1
ATOM 1221 N N . SER A 1 150 ? 9.844 42.116 -23.385 1.00 74.38 150 SER A N 1
ATOM 1222 C CA . SER A 1 150 ? 10.592 40.949 -22.883 1.00 74.38 150 SER A CA 1
ATOM 1223 C C . SER A 1 150 ? 10.555 40.759 -21.355 1.00 74.38 150 SER A C 1
ATOM 1225 O O . SER A 1 150 ? 11.444 40.135 -20.781 1.00 74.38 150 SER A O 1
ATOM 1227 N N . SER A 1 151 ? 9.497 41.233 -20.687 1.00 76.00 151 SER A N 1
ATOM 1228 C CA . SER A 1 151 ? 9.308 41.143 -19.226 1.00 76.00 151 SER A CA 1
ATOM 1229 C C . SER A 1 151 ? 9.484 39.735 -18.641 1.00 76.00 151 SER A C 1
ATOM 1231 O O . SER A 1 151 ? 10.080 39.577 -17.579 1.00 76.00 151 SER A O 1
ATOM 1233 N N . TYR A 1 152 ? 9.020 38.701 -19.350 1.00 68.31 152 TYR A N 1
ATOM 1234 C CA . TYR A 1 152 ? 9.226 37.302 -18.958 1.00 68.31 152 TYR A CA 1
ATOM 1235 C C . TYR A 1 152 ? 10.704 36.895 -19.009 1.00 68.31 152 TYR A C 1
ATOM 1237 O O . TYR A 1 152 ? 11.222 36.340 -18.047 1.00 68.31 152 TYR A O 1
ATOM 1245 N N . GLU A 1 153 ? 11.389 37.188 -20.116 1.00 75.38 153 GLU A N 1
ATOM 1246 C CA . GLU A 1 153 ? 12.806 36.867 -20.337 1.00 75.38 153 GLU A CA 1
ATOM 1247 C C . GLU A 1 153 ? 13.714 37.593 -19.331 1.00 75.38 153 GLU A C 1
ATOM 1249 O O . GLU A 1 153 ? 14.640 36.991 -18.790 1.00 75.38 153 GLU A O 1
ATOM 1254 N N . GLN A 1 154 ? 13.417 38.859 -19.021 1.00 77.31 154 GLN A N 1
ATOM 1255 C CA . GLN A 1 154 ? 14.171 39.659 -18.050 1.00 77.31 154 GLN A CA 1
ATOM 1256 C C . GLN A 1 154 ? 14.064 39.087 -16.625 1.00 77.31 154 GLN A C 1
ATOM 1258 O O . GLN A 1 154 ? 15.083 38.876 -15.968 1.00 77.31 154 GLN A O 1
ATOM 1263 N N . LEU A 1 155 ? 12.853 38.741 -16.170 1.00 74.69 155 LEU A N 1
ATOM 1264 C CA . LEU A 1 155 ? 12.646 38.087 -14.868 1.00 74.69 155 LEU A CA 1
ATOM 1265 C C . LEU A 1 155 ? 13.167 36.646 -14.846 1.00 74.69 155 LEU A C 1
ATOM 1267 O O . LEU A 1 155 ? 13.674 36.182 -13.825 1.00 74.69 155 LEU A O 1
ATOM 1271 N N . LYS A 1 156 ? 13.100 35.930 -15.970 1.00 72.88 156 LYS A N 1
ATOM 1272 C CA . LYS A 1 156 ? 13.665 34.584 -16.113 1.00 72.88 156 LYS A CA 1
ATOM 1273 C C . LYS A 1 156 ? 15.192 34.599 -16.033 1.00 72.88 156 LYS A C 1
ATOM 1275 O O . LYS A 1 156 ? 15.751 33.726 -15.381 1.00 72.88 156 LYS A O 1
ATOM 1280 N N . LYS A 1 157 ? 15.876 35.593 -16.615 1.00 76.75 157 LYS A N 1
ATOM 1281 C CA . LYS A 1 157 ? 17.331 35.781 -16.443 1.00 76.75 157 LYS A CA 1
ATOM 1282 C C . LYS A 1 157 ? 17.717 36.019 -14.980 1.00 76.75 157 LYS A C 1
ATOM 1284 O O . LYS A 1 157 ? 18.746 35.514 -14.548 1.00 76.75 157 LYS A O 1
ATOM 1289 N N . LEU A 1 158 ? 16.883 36.736 -14.223 1.00 73.56 158 LEU A N 1
ATOM 1290 C CA . LEU A 1 158 ? 17.099 36.962 -12.791 1.00 73.56 158 LEU A CA 1
ATOM 1291 C C . LEU A 1 158 ? 16.872 35.686 -11.953 1.00 73.56 158 LEU A C 1
ATOM 1293 O O . LEU A 1 158 ? 17.619 35.429 -11.016 1.00 73.56 158 LEU A O 1
ATOM 1297 N N . THR A 1 159 ? 15.847 34.891 -12.290 1.00 69.31 159 THR A N 1
ATOM 1298 C CA . THR A 1 159 ? 15.325 33.772 -11.470 1.00 69.31 159 THR A CA 1
ATOM 1299 C C . THR A 1 159 ? 15.859 32.385 -11.825 1.00 69.31 159 THR A C 1
ATOM 1301 O O . THR A 1 159 ? 15.767 31.464 -11.013 1.00 69.31 159 THR A O 1
ATOM 1304 N N . ARG A 1 160 ? 16.416 32.183 -13.023 1.00 63.19 160 ARG A N 1
ATOM 1305 C CA . ARG A 1 160 ? 16.815 30.852 -13.495 1.00 63.19 160 ARG A CA 1
ATOM 1306 C C . ARG A 1 160 ? 18.125 30.398 -12.845 1.00 63.19 160 ARG A C 1
ATOM 1308 O O . ARG A 1 160 ? 19.194 30.902 -13.169 1.00 63.19 160 ARG A O 1
ATOM 1315 N N . GLY A 1 161 ? 18.023 29.388 -11.979 1.00 61.53 161 GLY A N 1
ATOM 1316 C CA . GLY A 1 161 ? 19.169 28.705 -11.367 1.00 61.53 161 GLY A CA 1
ATOM 1317 C C . GLY A 1 161 ? 19.808 29.438 -10.184 1.00 61.53 161 GLY A C 1
ATOM 1318 O O . GLY A 1 161 ? 20.906 29.067 -9.786 1.00 61.53 161 GLY A O 1
ATOM 1319 N N . LYS A 1 162 ? 19.151 30.467 -9.630 1.00 65.00 162 LYS A N 1
ATOM 1320 C CA . LYS A 1 162 ? 19.645 31.251 -8.487 1.00 65.00 162 LYS A CA 1
ATOM 1321 C C . LYS A 1 162 ? 18.556 31.403 -7.423 1.00 65.00 162 LYS A C 1
ATOM 1323 O O . LYS A 1 162 ? 17.398 31.646 -7.763 1.00 65.00 162 LYS A O 1
ATOM 1328 N N . GLU A 1 163 ? 18.919 31.285 -6.146 1.00 64.56 163 GLU A N 1
ATOM 1329 C CA . GLU A 1 163 ? 18.037 31.672 -5.039 1.00 64.56 163 GLU A CA 1
ATOM 1330 C C . GLU A 1 163 ? 17.957 33.197 -4.973 1.00 64.56 163 GLU A C 1
ATOM 1332 O O . GLU A 1 163 ? 18.959 33.872 -4.751 1.00 64.56 163 GLU A O 1
ATOM 1337 N N . ILE A 1 164 ? 16.764 33.747 -5.195 1.00 72.56 164 ILE A N 1
ATOM 1338 C CA . ILE A 1 164 ? 16.553 35.193 -5.181 1.00 72.56 164 ILE A CA 1
ATOM 1339 C C . ILE A 1 164 ? 16.107 35.630 -3.795 1.00 72.56 164 ILE A C 1
ATOM 1341 O O . ILE A 1 164 ? 15.033 35.246 -3.319 1.00 72.56 164 ILE A O 1
ATOM 1345 N N . ASN A 1 165 ? 16.891 36.521 -3.198 1.00 73.81 165 ASN A N 1
ATOM 1346 C CA . ASN A 1 165 ? 16.544 37.164 -1.942 1.00 73.81 165 ASN A CA 1
ATOM 1347 C C . ASN A 1 165 ? 15.868 38.536 -2.172 1.00 73.81 165 ASN A C 1
ATOM 1349 O O . ASN A 1 165 ? 15.712 39.031 -3.290 1.00 73.81 165 ASN A O 1
ATOM 1353 N N . LYS A 1 166 ? 15.454 39.175 -1.075 1.00 76.12 166 LYS A N 1
ATOM 1354 C CA . LYS A 1 166 ? 14.797 40.490 -1.085 1.00 76.12 166 LYS A CA 1
ATOM 1355 C C . LYS A 1 166 ? 15.622 41.580 -1.786 1.00 76.12 166 LYS A C 1
ATOM 1357 O O . LYS A 1 166 ? 15.053 42.432 -2.463 1.00 76.12 166 LYS A O 1
ATOM 1362 N N . ILE A 1 167 ? 16.942 41.575 -1.600 1.00 78.69 167 ILE A N 1
ATOM 1363 C CA . ILE A 1 167 ? 17.849 42.609 -2.115 1.00 78.69 167 ILE A CA 1
ATOM 1364 C C . ILE A 1 167 ? 17.903 42.532 -3.641 1.00 78.69 167 ILE A C 1
ATOM 1366 O O . ILE A 1 167 ? 17.822 43.562 -4.307 1.00 78.69 167 ILE A O 1
ATOM 1370 N N . ASP A 1 168 ? 17.963 41.321 -4.187 1.00 77.88 168 ASP A N 1
ATOM 1371 C CA . ASP A 1 168 ? 18.036 41.083 -5.628 1.00 77.88 168 ASP A CA 1
ATOM 1372 C C . ASP A 1 168 ? 16.756 41.537 -6.349 1.00 77.88 168 ASP A C 1
ATOM 1374 O O . ASP A 1 168 ? 16.830 42.228 -7.368 1.00 77.88 168 ASP A O 1
ATOM 1378 N N . ILE A 1 169 ? 15.574 41.239 -5.786 1.00 77.31 169 ILE A N 1
ATOM 1379 C CA . ILE A 1 169 ? 14.291 41.731 -6.325 1.00 77.31 169 ILE A CA 1
ATOM 1380 C C . ILE A 1 169 ? 14.188 43.251 -6.225 1.00 77.31 169 ILE A C 1
ATOM 1382 O O . ILE A 1 169 ? 13.765 43.893 -7.183 1.00 77.31 169 ILE A O 1
ATOM 1386 N N . HIS A 1 170 ? 14.574 43.842 -5.093 1.00 82.62 170 HIS A N 1
ATOM 1387 C CA . HIS A 1 170 ? 14.489 45.291 -4.917 1.00 82.62 170 HIS A CA 1
ATOM 1388 C C . HIS A 1 170 ? 15.421 46.037 -5.879 1.00 82.62 170 HIS A C 1
ATOM 1390 O O . HIS A 1 170 ? 14.999 47.019 -6.484 1.00 82.62 170 HIS A O 1
ATOM 1396 N N . LYS A 1 171 ? 16.655 45.549 -6.079 1.00 81.31 171 LYS A N 1
ATOM 1397 C CA . LYS A 1 171 ? 17.588 46.102 -7.076 1.00 81.31 171 LYS A CA 1
ATOM 1398 C C . LYS A 1 171 ? 17.005 46.033 -8.486 1.00 81.31 171 LYS A C 1
ATOM 1400 O O . LYS A 1 171 ? 17.092 47.012 -9.221 1.00 81.31 171 LYS A O 1
ATOM 1405 N N . PHE A 1 172 ? 16.375 44.911 -8.834 1.00 81.88 172 PHE A N 1
ATOM 1406 C CA . PHE A 1 172 ? 15.714 44.748 -10.126 1.00 81.88 172 PHE A CA 1
ATOM 1407 C C . PHE A 1 172 ? 14.518 45.693 -10.295 1.00 81.88 172 PHE A C 1
ATOM 1409 O O . PHE A 1 172 ? 14.397 46.331 -11.328 1.00 81.88 172 PHE A O 1
ATOM 1416 N N . ILE A 1 173 ? 13.653 45.847 -9.288 1.00 80.25 173 ILE A N 1
ATOM 1417 C CA . ILE A 1 173 ? 12.509 46.775 -9.361 1.00 80.25 173 ILE A CA 1
ATOM 1418 C C . ILE A 1 173 ? 12.982 48.227 -9.511 1.00 80.25 173 ILE A C 1
ATOM 1420 O O . ILE A 1 173 ? 12.389 48.988 -10.276 1.00 80.25 173 ILE A O 1
ATOM 1424 N N . SER A 1 174 ? 14.050 48.616 -8.811 1.00 81.38 174 SER A N 1
ATOM 1425 C CA . SER A 1 174 ? 14.601 49.971 -8.892 1.00 81.38 174 SER A CA 1
ATOM 1426 C C . SER A 1 174 ? 15.129 50.320 -10.285 1.00 81.38 174 SER A C 1
ATOM 1428 O O . SER A 1 174 ? 14.991 51.476 -10.693 1.00 81.38 174 SER A O 1
ATOM 1430 N N . SER A 1 175 ? 15.669 49.339 -11.023 1.00 80.94 175 SER A N 1
ATOM 1431 C CA . SER A 1 175 ? 16.164 49.526 -12.394 1.00 80.94 175 SER A CA 1
ATOM 1432 C C . SER A 1 175 ? 15.066 49.540 -13.465 1.00 80.94 175 SER A C 1
ATOM 1434 O O . SER A 1 175 ? 15.348 49.873 -14.616 1.00 80.94 175 SER A O 1
ATOM 1436 N N . LEU A 1 176 ? 13.813 49.216 -13.120 1.00 81.56 176 LEU A N 1
ATOM 1437 C CA . LEU A 1 176 ? 12.690 49.283 -14.059 1.00 81.56 176 LEU A CA 1
ATOM 1438 C C . LEU A 1 176 ? 12.263 50.732 -14.314 1.00 81.56 176 LEU A C 1
ATOM 1440 O O . LEU A 1 176 ? 12.106 51.526 -13.385 1.00 81.56 176 LEU A O 1
ATOM 1444 N N . ASN A 1 177 ? 11.972 51.053 -15.574 1.00 80.69 177 ASN A N 1
ATOM 1445 C CA . ASN A 1 177 ? 11.421 52.349 -15.968 1.00 80.69 177 ASN A CA 1
ATOM 1446 C C . ASN A 1 177 ? 9.895 52.400 -15.733 1.00 80.69 177 ASN A C 1
ATOM 1448 O O . ASN A 1 177 ? 9.105 52.414 -16.673 1.00 80.69 177 ASN A O 1
ATOM 1452 N N . ILE A 1 178 ? 9.479 52.332 -14.464 1.00 81.06 178 ILE A N 1
ATOM 1453 C CA . ILE A 1 178 ? 8.079 52.438 -14.013 1.00 81.06 178 ILE A CA 1
ATOM 1454 C C . ILE A 1 178 ? 7.941 53.548 -12.954 1.00 81.06 178 ILE A C 1
ATOM 1456 O O . ILE A 1 178 ? 8.923 53.848 -12.274 1.00 81.06 178 ILE A O 1
ATOM 1460 N N . PRO A 1 179 ? 6.748 54.143 -12.757 1.00 82.38 179 PRO A N 1
ATOM 1461 C CA . PRO A 1 179 ? 6.551 55.215 -11.777 1.00 82.38 179 PRO A CA 1
ATOM 1462 C C . PRO A 1 179 ? 6.959 54.825 -10.345 1.00 82.38 179 PRO A C 1
ATOM 1464 O O . PRO A 1 179 ? 6.706 53.701 -9.904 1.00 82.38 179 PRO A O 1
ATOM 1467 N N . GLU A 1 180 ? 7.510 55.773 -9.577 1.00 76.44 180 GLU A N 1
ATOM 1468 C CA . GLU A 1 180 ? 7.999 55.551 -8.199 1.00 76.44 180 GLU A CA 1
ATOM 1469 C C . GLU A 1 180 ? 6.940 54.965 -7.246 1.00 76.44 180 GLU A C 1
ATOM 1471 O O . GLU A 1 180 ? 7.240 54.143 -6.376 1.00 76.44 180 GLU A O 1
ATOM 1476 N N . ILE A 1 181 ? 5.667 55.319 -7.441 1.00 73.81 181 ILE A N 1
ATOM 1477 C CA . ILE A 1 181 ? 4.542 54.743 -6.689 1.00 73.81 181 ILE A CA 1
ATOM 1478 C C . ILE A 1 181 ? 4.435 53.223 -6.899 1.00 73.81 181 ILE A C 1
ATOM 1480 O O . ILE A 1 181 ? 4.212 52.481 -5.938 1.00 73.81 181 ILE A O 1
ATOM 1484 N N . GLU A 1 182 ? 4.643 52.740 -8.124 1.00 72.56 182 GLU A N 1
ATOM 1485 C CA . GLU A 1 182 ? 4.571 51.313 -8.452 1.00 72.56 182 GLU A CA 1
ATOM 1486 C C . GLU A 1 182 ? 5.848 50.572 -8.022 1.00 72.56 182 GLU A C 1
ATOM 1488 O O . GLU A 1 182 ? 5.758 49.437 -7.544 1.00 72.56 182 GLU A O 1
ATOM 1493 N N . LYS A 1 183 ? 7.021 51.229 -8.050 1.00 77.44 183 LYS A N 1
ATOM 1494 C CA . LYS A 1 183 ? 8.259 50.685 -7.455 1.00 77.44 183 LYS A CA 1
ATOM 1495 C C . LYS A 1 183 ? 8.104 50.451 -5.952 1.00 77.44 183 LYS A C 1
ATOM 1497 O O . LYS A 1 183 ? 8.347 49.347 -5.457 1.00 77.44 183 LYS A O 1
ATOM 1502 N N . LYS A 1 184 ? 7.608 51.453 -5.213 1.00 74.25 184 LYS A N 1
ATOM 1503 C CA . LYS A 1 184 ? 7.320 51.334 -3.771 1.00 74.25 184 LYS A CA 1
ATOM 1504 C C . LYS A 1 184 ? 6.288 50.250 -3.467 1.00 74.25 184 LYS A C 1
ATOM 1506 O O . LYS A 1 184 ? 6.353 49.625 -2.410 1.00 74.25 184 LYS A O 1
ATOM 1511 N N . ARG A 1 185 ? 5.333 50.015 -4.368 1.00 70.56 185 ARG A N 1
ATOM 1512 C CA . ARG A 1 185 ? 4.312 48.972 -4.222 1.00 70.56 185 ARG A CA 1
ATOM 1513 C C . ARG A 1 185 ? 4.883 47.567 -4.422 1.00 70.56 185 ARG A C 1
ATOM 1515 O O . ARG A 1 185 ? 4.569 46.688 -3.623 1.00 70.56 185 ARG A O 1
ATOM 1522 N N . CYS A 1 186 ? 5.734 47.371 -5.428 1.00 66.38 186 CYS A N 1
ATOM 1523 C CA . CYS A 1 186 ? 6.375 46.082 -5.704 1.00 66.38 186 CYS A CA 1
ATOM 1524 C C . CYS A 1 186 ? 7.418 45.692 -4.633 1.00 66.38 186 CYS A C 1
ATOM 1526 O O . CYS A 1 186 ? 7.639 44.506 -4.410 1.00 66.38 186 CYS A O 1
ATOM 1528 N N . ASN A 1 187 ? 7.994 46.671 -3.921 1.00 68.38 187 ASN A N 1
ATOM 1529 C CA . ASN A 1 187 ? 8.972 46.469 -2.837 1.00 68.38 187 ASN A CA 1
ATOM 1530 C C . ASN A 1 187 ? 8.354 46.157 -1.451 1.00 68.38 187 ASN A C 1
ATOM 1532 O O . ASN A 1 187 ? 9.073 46.036 -0.453 1.00 68.38 187 ASN A O 1
ATOM 1536 N N . LYS A 1 188 ? 7.021 46.052 -1.333 1.00 63.44 188 LYS A N 1
ATOM 1537 C CA . LYS A 1 188 ? 6.366 45.709 -0.059 1.00 63.44 188 LYS A CA 1
ATOM 1538 C C . LYS A 1 188 ? 6.299 44.187 0.141 1.00 63.44 188 LYS A C 1
ATOM 1540 O O . LYS A 1 188 ? 5.941 43.471 -0.792 1.00 63.44 188 LYS A O 1
ATOM 1545 N N . PRO A 1 189 ? 6.564 43.672 1.359 1.00 56.75 189 PRO A N 1
ATOM 1546 C CA . PRO A 1 189 ? 6.362 42.258 1.665 1.00 56.75 189 PRO A CA 1
ATOM 1547 C C . PRO A 1 189 ? 4.886 41.866 1.498 1.00 56.75 189 PRO A C 1
ATOM 1549 O O . PRO A 1 189 ? 3.988 42.676 1.750 1.00 56.75 189 PRO A O 1
ATOM 1552 N N . ILE A 1 190 ? 4.636 40.612 1.100 1.00 53.34 190 ILE A N 1
ATOM 1553 C CA . ILE A 1 190 ? 3.284 40.060 0.932 1.00 53.34 190 ILE A CA 1
ATOM 1554 C C . ILE A 1 190 ? 2.555 40.135 2.275 1.00 53.34 190 ILE A C 1
ATOM 1556 O O . ILE A 1 190 ? 2.763 39.315 3.169 1.00 53.34 190 ILE A O 1
ATOM 1560 N N . ASN A 1 191 ? 1.669 41.116 2.418 1.00 46.31 191 ASN A N 1
ATOM 1561 C CA . ASN A 1 191 ? 0.778 41.178 3.559 1.00 46.31 191 ASN A CA 1
ATOM 1562 C C . ASN A 1 191 ? -0.419 40.281 3.241 1.00 46.31 191 ASN A C 1
ATOM 1564 O O . ASN A 1 191 ? -1.281 40.648 2.441 1.00 46.31 191 ASN A O 1
ATOM 1568 N N . ILE A 1 192 ? -0.446 39.077 3.818 1.00 43.06 192 ILE A N 1
ATOM 1569 C CA . ILE A 1 192 ? -1.567 38.147 3.657 1.00 43.06 192 ILE A CA 1
ATOM 1570 C C . ILE A 1 192 ? -2.800 38.808 4.284 1.00 43.06 192 ILE A C 1
ATOM 1572 O O . ILE A 1 192 ? -3.061 38.670 5.482 1.00 43.06 192 ILE A O 1
ATOM 1576 N N . LYS A 1 193 ? -3.593 39.531 3.485 1.00 42.62 193 LYS A N 1
ATOM 1577 C CA . LYS A 1 193 ? -4.953 39.883 3.886 1.00 42.62 193 LYS A CA 1
ATOM 1578 C C . LYS A 1 193 ? -5.719 38.570 4.017 1.00 42.62 193 LYS A C 1
ATOM 1580 O O . LYS A 1 193 ? -6.041 37.908 3.040 1.00 42.62 193 LYS A O 1
ATOM 1585 N N . LYS A 1 194 ? -5.936 38.191 5.274 1.00 39.69 194 LYS A N 1
ATOM 1586 C CA . LYS A 1 194 ? -6.704 37.043 5.751 1.00 39.69 194 LYS A CA 1
ATOM 1587 C C . LYS A 1 194 ? -7.975 36.806 4.923 1.00 39.69 194 LYS A C 1
ATOM 1589 O O . LYS A 1 194 ? -8.989 37.444 5.185 1.00 39.69 194 LYS A O 1
ATOM 1594 N N . ILE A 1 195 ? -7.962 35.825 4.024 1.00 40.41 195 ILE A N 1
ATOM 1595 C CA . ILE A 1 195 ? -9.188 35.139 3.602 1.00 40.41 195 ILE A CA 1
ATOM 1596 C C . ILE A 1 195 ? -9.242 33.844 4.415 1.00 40.41 195 ILE A C 1
ATOM 1598 O O . ILE A 1 195 ? -8.817 32.783 3.975 1.00 40.41 195 ILE A O 1
ATOM 1602 N N . PHE A 1 196 ? -9.674 33.970 5.669 1.00 41.72 196 PHE A N 1
ATOM 1603 C CA . PHE A 1 196 ? -10.077 32.826 6.486 1.00 41.72 196 PHE A CA 1
ATOM 1604 C C . PHE A 1 196 ? -11.595 32.646 6.360 1.00 41.72 196 PHE A C 1
ATOM 1606 O O . PHE A 1 196 ? -12.294 33.650 6.178 1.00 41.72 196 PHE A O 1
ATOM 1613 N N . PRO A 1 197 ? -12.136 31.424 6.539 1.00 44.53 197 PRO A N 1
ATOM 1614 C CA . PRO A 1 197 ? -13.523 31.294 6.966 1.00 44.53 197 PRO A CA 1
ATOM 1615 C C . PRO A 1 197 ? -13.713 32.188 8.194 1.00 44.53 197 PRO A C 1
ATOM 1617 O O . PRO A 1 197 ? -12.878 32.188 9.105 1.00 44.53 197 PRO A O 1
ATOM 1620 N N . LEU A 1 198 ? -14.755 33.019 8.168 1.00 47.94 198 LEU A N 1
ATOM 1621 C CA . LEU A 1 198 ? -15.004 34.002 9.216 1.00 47.94 198 LEU A CA 1
ATOM 1622 C C . LEU A 1 198 ? -14.993 33.285 10.561 1.00 47.94 198 LEU A C 1
ATOM 1624 O O . LEU A 1 198 ? -15.732 32.323 10.773 1.00 47.94 198 LEU A O 1
ATOM 1628 N N . ASN A 1 199 ? -14.140 33.733 11.477 1.00 61.97 199 ASN A N 1
ATOM 1629 C CA . ASN A 1 199 ? -14.187 33.183 12.821 1.00 61.97 199 ASN A CA 1
ATOM 1630 C C . ASN A 1 199 ? -15.533 33.551 13.472 1.00 61.97 199 ASN A C 1
ATOM 1632 O O . ASN A 1 199 ? -16.211 34.490 13.046 1.00 61.97 199 ASN A O 1
ATOM 1636 N N . LYS A 1 200 ? -15.921 32.826 14.526 1.00 66.50 200 LYS A N 1
ATOM 1637 C CA . LYS A 1 200 ? -17.209 33.026 15.208 1.00 66.50 200 LYS A CA 1
ATOM 1638 C C . LYS A 1 200 ? -17.496 34.507 15.518 1.00 66.50 200 LYS A C 1
ATOM 1640 O O . LYS A 1 200 ? -18.580 34.979 15.197 1.00 66.50 200 LYS A O 1
ATOM 1645 N N . LYS A 1 201 ? -16.492 35.255 16.000 1.00 72.06 201 LYS A N 1
ATOM 1646 C CA . LYS A 1 201 ? -16.598 36.699 16.287 1.00 72.06 201 LYS A CA 1
ATOM 1647 C C . LYS A 1 201 ? -16.870 37.554 15.041 1.00 72.06 201 LYS A C 1
ATOM 1649 O O . LYS A 1 201 ? -17.574 38.553 15.122 1.00 72.06 201 LYS A O 1
ATOM 1654 N N . GLN A 1 202 ? -16.315 37.199 13.885 1.00 72.75 202 GLN A N 1
ATOM 1655 C CA . GLN A 1 202 ? -16.531 37.921 12.629 1.00 72.75 202 GLN A CA 1
ATOM 1656 C C . GLN A 1 202 ? -17.922 37.660 12.040 1.00 72.75 202 GLN A C 1
ATOM 1658 O O . GLN A 1 202 ? -18.534 38.594 11.527 1.00 72.75 202 GLN A O 1
ATOM 1663 N N . ILE A 1 203 ? -18.434 36.428 12.139 1.00 75.44 203 ILE A N 1
ATOM 1664 C CA . ILE A 1 203 ? -19.815 36.109 11.741 1.00 75.44 203 ILE A CA 1
ATOM 1665 C C . ILE A 1 203 ? -20.798 36.833 12.665 1.00 75.44 203 ILE A C 1
ATOM 1667 O O . ILE A 1 203 ? -21.708 37.503 12.185 1.00 75.44 203 ILE A O 1
ATOM 1671 N N . GLU A 1 204 ? -20.566 36.784 13.979 1.00 79.50 204 GLU A N 1
ATOM 1672 C CA . GLU A 1 204 ? -21.353 37.532 14.967 1.00 79.50 204 GLU A CA 1
ATOM 1673 C C . GLU A 1 204 ? -21.357 39.036 14.656 1.00 79.50 204 GLU A C 1
ATOM 1675 O O . GLU A 1 204 ? -22.418 39.657 14.662 1.00 79.50 204 GLU A O 1
ATOM 1680 N N . LYS A 1 205 ? -20.205 39.612 14.274 1.00 83.75 205 LYS A N 1
ATOM 1681 C CA . LYS A 1 205 ? -20.117 41.016 13.846 1.00 83.75 205 LYS A CA 1
ATOM 1682 C C . LYS A 1 205 ? -20.930 41.293 12.580 1.00 83.75 205 LYS A C 1
ATOM 1684 O O . LYS A 1 205 ? -21.561 42.338 12.502 1.00 83.75 205 LYS A O 1
ATOM 1689 N N . ARG A 1 206 ? -20.956 40.393 11.592 1.00 85.38 206 ARG A N 1
ATOM 1690 C CA . ARG A 1 206 ? -21.797 40.566 10.390 1.00 85.38 206 ARG A CA 1
ATOM 1691 C C . ARG A 1 206 ? -23.279 40.521 10.729 1.00 85.38 206 ARG A C 1
ATOM 1693 O O . ARG A 1 206 ? -24.008 41.419 10.334 1.00 85.38 206 ARG A O 1
ATOM 1700 N N . ILE A 1 207 ? -23.702 39.533 11.515 1.00 86.56 207 ILE A N 1
ATOM 1701 C CA . ILE A 1 207 ? -25.099 39.395 11.950 1.00 86.56 207 ILE A CA 1
ATOM 1702 C C . ILE A 1 207 ? -25.541 40.616 12.757 1.00 86.56 207 ILE A C 1
ATOM 1704 O O . ILE A 1 207 ? -26.675 41.061 12.603 1.00 86.56 207 ILE A O 1
ATOM 1708 N N . TYR A 1 208 ? -24.636 41.205 13.545 1.00 88.81 208 TYR A N 1
ATOM 1709 C CA . TYR A 1 208 ? -24.919 42.415 14.311 1.00 88.81 208 TYR A CA 1
ATOM 1710 C C . TYR A 1 208 ? -25.448 43.570 13.441 1.00 88.81 208 TYR A C 1
ATOM 1712 O O . TYR A 1 208 ? -26.362 44.269 13.872 1.00 88.81 208 TYR A O 1
ATOM 1720 N N . HIS A 1 209 ? -24.961 43.724 12.201 1.00 90.56 209 HIS A N 1
ATOM 1721 C CA . HIS A 1 209 ? -25.424 44.772 11.273 1.00 90.56 209 HIS A CA 1
ATOM 1722 C C . HIS A 1 209 ? -26.903 44.613 10.896 1.00 90.56 209 HIS A C 1
ATOM 1724 O O . HIS A 1 209 ? -27.560 45.578 10.516 1.00 90.56 209 HIS A O 1
ATOM 1730 N N . TRP A 1 210 ? -27.444 43.402 11.028 1.00 92.75 210 TRP A N 1
ATOM 1731 C CA . TRP A 1 210 ? -28.820 43.076 10.674 1.00 92.75 210 TRP A CA 1
ATOM 1732 C C . TRP A 1 210 ? -29.754 43.026 11.887 1.00 92.75 210 TRP A C 1
ATOM 1734 O O . TRP A 1 210 ? -30.953 42.835 11.703 1.00 92.75 210 TRP A O 1
ATOM 1744 N N . ASN A 1 211 ? -29.248 43.232 13.113 1.00 91.19 211 ASN A N 1
ATOM 1745 C CA . ASN A 1 211 ? -30.031 43.126 14.352 1.00 91.19 211 ASN A CA 1
ATOM 1746 C C . ASN A 1 211 ? -31.310 43.968 14.326 1.00 91.19 211 ASN A C 1
ATOM 1748 O O . ASN A 1 211 ? -32.343 43.499 14.790 1.00 91.19 211 ASN A O 1
ATOM 1752 N N . TYR A 1 212 ? -31.266 45.176 13.758 1.00 94.06 212 TYR A N 1
ATOM 1753 C CA . TYR A 1 212 ? -32.449 46.029 13.636 1.00 94.06 212 TYR A CA 1
ATOM 1754 C C . TYR A 1 212 ? -33.559 45.356 12.809 1.00 94.06 212 TYR A C 1
ATOM 1756 O O . TYR A 1 212 ? -34.698 45.241 13.261 1.00 94.06 212 TYR A O 1
ATOM 1764 N N . PHE A 1 213 ? -33.224 44.824 11.628 1.00 94.50 213 PHE A N 1
ATOM 1765 C CA . PHE A 1 213 ? -34.187 44.115 10.779 1.00 94.50 213 PHE A CA 1
ATOM 1766 C C . PHE A 1 213 ? -34.650 42.794 11.398 1.00 94.50 213 PHE A C 1
ATOM 1768 O O . PHE A 1 213 ? -35.830 42.464 11.301 1.00 94.50 213 PHE A O 1
ATOM 1775 N N . ILE A 1 214 ? -33.747 42.064 12.062 1.00 94.69 214 ILE A N 1
ATOM 1776 C CA . ILE A 1 214 ? -34.070 40.825 12.780 1.00 94.69 214 ILE A CA 1
ATOM 1777 C C . ILE A 1 214 ? -35.059 41.116 13.914 1.00 94.69 214 ILE A C 1
ATOM 1779 O O . ILE A 1 214 ? -36.068 40.426 14.018 1.00 94.69 214 ILE A O 1
ATOM 1783 N N . LYS A 1 215 ? -34.820 42.153 14.725 1.00 93.50 215 LYS A N 1
ATOM 1784 C CA . LYS A 1 215 ? -35.698 42.550 15.835 1.00 93.50 215 LYS A CA 1
ATOM 1785 C C . LYS A 1 215 ? -37.075 42.985 15.332 1.00 93.50 215 LYS A C 1
ATOM 1787 O O . LYS A 1 215 ? -38.088 42.540 15.864 1.00 93.50 215 LYS A O 1
ATOM 1792 N N . ASN A 1 216 ? -37.128 43.772 14.256 1.00 93.56 216 ASN A N 1
ATOM 1793 C CA . ASN A 1 216 ? -38.397 44.184 13.653 1.00 93.56 216 ASN A CA 1
ATOM 1794 C C . ASN A 1 216 ? -39.190 42.992 13.096 1.00 93.56 216 ASN A C 1
ATOM 1796 O O . ASN A 1 216 ? -40.391 42.896 13.334 1.00 93.56 216 ASN A O 1
ATOM 1800 N N . ALA A 1 217 ? -38.538 42.061 12.392 1.00 93.56 217 ALA A N 1
ATOM 1801 C CA . ALA A 1 217 ? -39.198 40.865 11.867 1.00 93.56 217 ALA A CA 1
ATOM 1802 C C . ALA A 1 217 ? -39.628 39.896 12.986 1.00 93.56 217 ALA A C 1
ATOM 1804 O O . ALA A 1 217 ? -40.734 39.360 12.938 1.00 93.56 217 ALA A O 1
ATOM 1805 N N . SER A 1 218 ? -38.787 39.722 14.011 1.00 94.62 218 SER A N 1
ATOM 1806 C CA . SER A 1 218 ? -39.075 38.966 15.238 1.00 94.62 218 SER A CA 1
ATOM 1807 C C . SER A 1 218 ? -40.357 39.465 15.898 1.00 94.62 218 SER A C 1
ATOM 1809 O O . SER A 1 218 ? -41.265 38.674 16.146 1.00 94.62 218 SER A O 1
ATOM 1811 N N . ASN A 1 219 ? -40.465 40.780 16.117 1.00 93.25 219 ASN A N 1
ATOM 1812 C CA . ASN A 1 219 ? -41.647 41.398 16.718 1.00 93.25 219 ASN A CA 1
ATOM 1813 C C . ASN A 1 219 ? -42.875 41.280 15.808 1.00 93.25 219 ASN A C 1
ATOM 1815 O O . ASN A 1 219 ? -43.949 40.913 16.273 1.00 93.25 219 ASN A O 1
ATOM 1819 N N . LYS A 1 220 ? -42.713 41.531 14.502 1.00 92.75 220 LYS A N 1
ATOM 1820 C CA . LYS A 1 220 ? -43.814 41.493 13.530 1.00 92.75 220 LYS A CA 1
ATOM 1821 C C . LYS A 1 220 ? -44.454 40.108 13.400 1.00 92.75 220 LYS A C 1
ATOM 1823 O O . LYS A 1 220 ? -45.669 40.013 13.271 1.00 92.75 220 LYS A O 1
ATOM 1828 N N . TYR A 1 221 ? -43.654 39.041 13.397 1.00 91.94 221 TYR A N 1
ATOM 1829 C CA . TYR A 1 221 ? -44.141 37.676 13.156 1.00 91.94 221 TYR A CA 1
ATOM 1830 C C . TYR A 1 221 ? -44.153 36.789 14.408 1.00 91.94 221 TYR A C 1
ATOM 1832 O O . TYR A 1 221 ? -44.526 35.620 14.313 1.00 91.94 221 TYR A O 1
ATOM 1840 N N . ASN A 1 222 ? -43.776 37.330 15.571 1.00 90.62 222 ASN A N 1
ATOM 1841 C CA . ASN A 1 222 ? -43.677 36.623 16.848 1.00 90.62 222 ASN A CA 1
ATOM 1842 C C . ASN A 1 222 ? -42.805 35.348 16.768 1.00 90.62 222 ASN A C 1
ATOM 1844 O O . ASN A 1 222 ? -43.256 34.242 17.071 1.00 90.62 222 ASN A O 1
ATOM 1848 N N . ILE A 1 223 ? -41.557 35.507 16.310 1.00 91.62 223 ILE A N 1
ATOM 1849 C CA . ILE A 1 223 ? -40.548 34.438 16.186 1.00 91.62 223 ILE A CA 1
ATOM 1850 C C . ILE A 1 223 ? -39.304 34.824 16.990 1.00 91.62 223 ILE A C 1
ATOM 1852 O O . ILE A 1 223 ? -38.842 35.948 16.868 1.00 91.62 223 ILE A O 1
ATOM 1856 N N . ASP A 1 224 ? -38.728 33.891 17.761 1.00 88.69 224 ASP A N 1
ATOM 1857 C CA . ASP A 1 224 ? -37.531 34.131 18.589 1.00 88.69 224 ASP A CA 1
ATOM 1858 C C . ASP A 1 224 ? -36.357 34.703 17.767 1.00 88.69 224 ASP A C 1
ATOM 1860 O O . ASP A 1 224 ? -35.854 34.068 16.834 1.00 88.69 224 ASP A O 1
ATOM 1864 N N . GLU A 1 225 ? -35.865 35.879 18.166 1.00 92.19 225 GLU A N 1
ATOM 1865 C CA . GLU A 1 225 ? -34.704 36.552 17.578 1.00 92.19 225 GLU A CA 1
ATOM 1866 C C . GLU A 1 225 ? -33.481 35.622 17.494 1.00 92.19 225 GLU A C 1
ATOM 1868 O O . GLU A 1 225 ? -32.751 35.619 16.497 1.00 92.19 225 GLU A O 1
ATOM 1873 N N . LYS A 1 226 ? -33.267 34.781 18.518 1.00 89.00 226 LYS A N 1
ATOM 1874 C CA . LYS A 1 226 ? -32.152 33.825 18.551 1.00 89.00 226 LYS A CA 1
ATOM 1875 C C . LYS A 1 226 ? -32.278 32.778 17.453 1.00 89.00 226 LYS A C 1
ATOM 1877 O O . LYS A 1 226 ? -31.257 32.356 16.911 1.00 89.00 226 LYS A O 1
ATOM 1882 N N . LEU A 1 227 ? -33.497 32.362 17.108 1.00 87.06 227 LEU A N 1
ATOM 1883 C CA . LEU A 1 227 ? -33.740 31.406 16.030 1.00 87.06 227 LEU A CA 1
ATOM 1884 C C . LEU A 1 227 ? -33.399 32.025 14.671 1.00 87.06 227 LEU A C 1
ATOM 1886 O O . LEU A 1 227 ? -32.645 31.425 13.909 1.00 87.06 227 LEU A O 1
ATOM 1890 N N . ILE A 1 228 ? -33.868 33.248 14.409 1.00 92.75 228 ILE A N 1
ATOM 1891 C CA . ILE A 1 228 ? -33.573 33.972 13.163 1.00 92.75 228 ILE A CA 1
ATOM 1892 C C . ILE A 1 228 ? -32.058 34.183 13.020 1.00 92.75 228 ILE A C 1
ATOM 1894 O O . ILE A 1 228 ? -31.482 33.859 11.982 1.00 92.75 228 ILE A O 1
ATOM 1898 N N . LYS A 1 229 ? -31.380 34.638 14.085 1.00 92.56 229 LYS A N 1
ATOM 1899 C CA . LYS A 1 229 ? -29.913 34.784 14.107 1.00 92.56 229 LYS A CA 1
ATOM 1900 C C . LYS A 1 229 ? -29.190 33.471 13.844 1.00 92.56 229 LYS A C 1
ATOM 1902 O O . LYS A 1 229 ? -28.200 33.469 13.121 1.00 92.56 229 LYS A O 1
ATOM 1907 N N . SER A 1 230 ? -29.671 32.371 14.422 1.00 88.06 230 SER A N 1
ATOM 1908 C CA . SER A 1 230 ? -29.063 31.049 14.248 1.00 88.06 230 SER A CA 1
ATOM 1909 C C . SER A 1 230 ? -29.196 30.556 12.809 1.00 88.06 230 SER A C 1
ATOM 1911 O O . SER A 1 230 ? -28.225 30.048 12.259 1.00 88.06 230 SER A O 1
ATOM 1913 N N . ILE A 1 231 ? -30.352 30.771 12.175 1.00 89.19 231 ILE A N 1
ATOM 1914 C CA . ILE A 1 231 ? -30.553 30.441 10.759 1.00 89.19 231 ILE A CA 1
ATOM 1915 C C . ILE A 1 231 ? -29.621 31.290 9.891 1.00 89.19 231 ILE A C 1
ATOM 1917 O O . ILE A 1 231 ? -28.861 30.735 9.114 1.00 89.19 231 ILE A O 1
ATOM 1921 N N . ILE A 1 232 ? -29.562 32.612 10.082 1.00 93.19 232 ILE A N 1
ATOM 1922 C CA . ILE A 1 232 ? -28.653 33.481 9.306 1.00 93.19 232 ILE A CA 1
ATOM 1923 C C . ILE A 1 232 ? -27.180 33.098 9.517 1.00 93.19 232 ILE A C 1
ATOM 1925 O O . ILE A 1 232 ? -26.374 33.147 8.585 1.00 93.19 232 ILE A O 1
ATOM 1929 N N . TYR A 1 233 ? -26.815 32.707 10.740 1.00 90.69 233 TYR A N 1
ATOM 1930 C CA . TYR A 1 233 ? -25.471 32.237 11.065 1.00 90.69 233 TYR A CA 1
ATOM 1931 C C . TYR A 1 233 ? -25.097 30.992 10.263 1.00 90.69 233 TYR A C 1
ATOM 1933 O O . TYR A 1 233 ? -24.010 30.952 9.689 1.00 90.69 233 TYR A O 1
ATOM 1941 N N . VAL A 1 234 ? -25.987 29.998 10.229 1.00 83.69 234 VAL A N 1
ATOM 1942 C CA . VAL A 1 234 ? -25.746 28.710 9.568 1.00 83.69 234 VAL A CA 1
ATOM 1943 C C . VAL A 1 234 ? -25.857 28.834 8.049 1.00 83.69 234 VAL A C 1
ATOM 1945 O O . VAL A 1 234 ? -24.971 28.373 7.339 1.00 83.69 234 VAL A O 1
ATOM 1948 N N . GLU A 1 235 ? -26.905 29.490 7.562 1.00 88.31 235 GLU A N 1
ATOM 1949 C CA . GLU A 1 235 ? -27.288 29.484 6.149 1.00 88.31 235 GLU A CA 1
ATOM 1950 C C . GLU A 1 235 ? -26.468 30.455 5.292 1.00 88.31 235 GLU A C 1
ATOM 1952 O O . GLU A 1 235 ? -26.189 30.184 4.126 1.00 88.31 235 GLU A O 1
ATOM 1957 N N . SER A 1 236 ? -26.059 31.604 5.841 1.00 91.00 236 SER A N 1
ATOM 1958 C CA . SER A 1 236 ? -25.370 32.640 5.054 1.00 91.00 236 SER A CA 1
ATOM 1959 C C . SER A 1 236 ? -24.129 33.226 5.717 1.00 91.00 236 SER A C 1
ATOM 1961 O O . SER A 1 236 ? -23.454 34.063 5.110 1.00 91.00 236 SER A O 1
ATOM 1963 N N . ALA A 1 237 ? -23.825 32.851 6.964 1.00 89.12 237 ALA A N 1
ATOM 1964 C CA . ALA A 1 237 ? -22.809 33.508 7.788 1.00 89.12 237 ALA A CA 1
ATOM 1965 C C . ALA A 1 237 ? -22.962 35.051 7.814 1.00 89.12 237 ALA A C 1
ATOM 1967 O O . ALA A 1 237 ? -21.975 35.797 7.863 1.00 89.12 237 ALA A O 1
ATOM 1968 N N . GLY A 1 238 ? -24.207 35.540 7.741 1.00 88.50 238 GLY A N 1
ATOM 1969 C CA . GLY A 1 238 ? -24.535 36.967 7.698 1.00 88.50 238 GLY A CA 1
ATOM 1970 C C . GLY A 1 238 ? -24.243 37.666 6.364 1.00 88.50 238 GLY A C 1
ATOM 1971 O O . GLY A 1 238 ? -24.156 38.895 6.352 1.00 88.50 238 GLY A O 1
ATOM 1972 N N . ASN A 1 239 ? -24.060 36.925 5.263 1.00 90.50 239 ASN A N 1
ATOM 1973 C CA . ASN A 1 239 ? -23.857 37.472 3.918 1.00 90.50 239 ASN A CA 1
ATOM 1974 C C . ASN A 1 239 ? -25.194 37.640 3.161 1.00 90.50 239 ASN A C 1
ATOM 1976 O O . ASN A 1 239 ? -25.807 36.637 2.791 1.00 90.50 239 ASN A O 1
ATOM 1980 N N . PRO A 1 240 ? -25.640 38.872 2.855 1.00 90.44 240 PRO A N 1
ATOM 1981 C CA . PRO A 1 240 ? -26.908 39.093 2.163 1.00 90.44 240 PRO A CA 1
ATOM 1982 C C . PRO A 1 240 ? -26.890 38.724 0.680 1.00 90.44 240 PRO A C 1
ATOM 1984 O O . PRO A 1 240 ? -27.954 38.586 0.093 1.00 90.44 240 PRO A O 1
ATOM 1987 N N . PHE A 1 241 ? -25.714 38.491 0.093 1.00 90.94 241 PHE A N 1
ATOM 1988 C CA . PHE A 1 241 ? -25.563 38.036 -1.292 1.00 90.94 241 PHE A CA 1
ATOM 1989 C C . PHE A 1 241 ? -25.303 36.527 -1.400 1.00 90.94 241 PHE A C 1
ATOM 1991 O O . PHE A 1 241 ? -24.850 36.039 -2.434 1.00 90.94 241 PHE A O 1
ATOM 1998 N N . ALA A 1 242 ? -25.542 35.769 -0.323 1.00 87.00 242 ALA A N 1
ATOM 1999 C CA . ALA A 1 242 ? -25.375 34.322 -0.334 1.00 87.00 242 ALA A CA 1
ATOM 2000 C C . ALA A 1 242 ? -26.372 33.665 -1.303 1.00 87.00 242 ALA A C 1
ATOM 2002 O O . ALA A 1 242 ? -27.563 33.974 -1.282 1.00 87.00 242 ALA A O 1
ATOM 2003 N N . LYS A 1 243 ? -25.896 32.734 -2.132 1.00 90.81 243 LYS A N 1
ATOM 2004 C CA . LYS A 1 243 ? -26.734 31.930 -3.025 1.00 90.81 243 LYS A CA 1
ATOM 2005 C C . LYS A 1 243 ? -26.285 30.472 -2.977 1.00 90.81 243 LYS A C 1
ATOM 2007 O O . LYS A 1 243 ? -25.116 30.195 -3.244 1.00 90.81 243 LYS A O 1
ATOM 2012 N N . SER A 1 244 ? -27.191 29.558 -2.646 1.00 84.12 244 SER A N 1
ATOM 2013 C CA . SER A 1 244 ? -26.912 28.119 -2.625 1.00 84.12 244 SER A CA 1
ATOM 2014 C C . SER A 1 244 ? -26.998 27.486 -4.016 1.00 84.12 244 SER A C 1
ATOM 2016 O O . SER A 1 244 ? -27.563 28.053 -4.958 1.00 84.12 244 SER A O 1
ATOM 2018 N N . SER A 1 245 ? -26.477 26.261 -4.132 1.00 77.00 245 SER A N 1
ATOM 2019 C CA . SER A 1 245 ? -26.576 25.424 -5.336 1.00 77.00 245 SER A CA 1
ATOM 2020 C C . SER A 1 245 ? -28.020 25.080 -5.721 1.00 77.00 245 SER A C 1
ATOM 2022 O O . SER A 1 245 ? -28.293 24.832 -6.890 1.00 77.00 245 SER A O 1
ATOM 2024 N N . SER A 1 246 ? -28.961 25.122 -4.772 1.00 75.56 246 SER A N 1
ATOM 2025 C CA . SER A 1 246 ? -30.394 24.886 -4.993 1.00 75.56 246 SER A CA 1
ATOM 2026 C C . SER A 1 246 ? -31.193 26.164 -5.299 1.00 75.56 246 SER A C 1
ATOM 2028 O O . SER A 1 246 ? -32.428 26.140 -5.274 1.00 75.56 246 SER A O 1
ATOM 2030 N N . ASN A 1 247 ? -30.500 27.268 -5.621 1.00 84.38 247 ASN A N 1
ATOM 2031 C CA . ASN A 1 247 ? -31.060 28.598 -5.888 1.00 84.38 247 ASN A CA 1
ATOM 2032 C C . ASN A 1 247 ? -31.790 29.238 -4.692 1.00 84.38 247 ASN A C 1
ATOM 2034 O O . ASN A 1 247 ? -32.702 30.040 -4.885 1.00 84.38 247 ASN A O 1
ATOM 2038 N N . ALA A 1 248 ? -31.387 28.922 -3.461 1.00 89.56 248 ALA A N 1
ATOM 2039 C CA . ALA A 1 248 ? -31.823 29.653 -2.274 1.00 89.56 248 ALA A CA 1
ATOM 2040 C C . ALA A 1 248 ? -30.958 30.912 -2.080 1.00 89.56 248 ALA A C 1
ATOM 2042 O O . ALA A 1 248 ? -29.760 30.879 -2.352 1.00 89.56 248 ALA A O 1
ATOM 2043 N N . ILE A 1 249 ? -31.557 32.040 -1.690 1.00 93.56 249 ILE A N 1
ATOM 2044 C CA . ILE A 1 249 ? -30.961 33.375 -1.860 1.00 93.56 249 ILE A CA 1
ATOM 2045 C C . ILE A 1 249 ? -31.023 34.175 -0.556 1.00 93.56 249 ILE A C 1
ATOM 2047 O O . ILE A 1 249 ? -32.015 34.131 0.172 1.00 93.56 249 ILE A O 1
ATOM 2051 N N . GLY A 1 250 ? -29.966 34.937 -0.285 1.00 93.50 250 GLY A N 1
ATOM 2052 C CA . GLY A 1 250 ? -29.872 35.942 0.768 1.00 93.50 250 GLY A CA 1
ATOM 2053 C C . GLY A 1 250 ? -29.619 35.403 2.175 1.00 93.50 250 GLY A C 1
ATOM 2054 O O . GLY A 1 250 ? -29.217 34.253 2.363 1.00 93.50 250 GLY A O 1
ATOM 2055 N N . LEU A 1 251 ? -29.819 36.263 3.178 1.00 94.50 251 LEU A N 1
ATOM 2056 C CA . LEU A 1 251 ? -29.433 36.011 4.573 1.00 94.50 251 LEU A CA 1
ATOM 2057 C C . LEU A 1 251 ? -30.040 34.740 5.178 1.00 94.50 251 LEU A C 1
ATOM 2059 O O . LEU A 1 251 ? -29.364 34.053 5.940 1.00 94.50 251 LEU A O 1
ATOM 2063 N N . MET A 1 252 ? -31.292 34.439 4.851 1.00 94.56 252 MET A N 1
ATOM 2064 C CA . MET A 1 252 ? -32.016 33.266 5.338 1.00 94.56 252 MET A CA 1
ATOM 2065 C C . MET A 1 252 ? -32.162 32.173 4.266 1.00 94.56 252 MET A C 1
ATOM 2067 O O . MET A 1 252 ? -32.943 31.254 4.456 1.00 94.56 252 MET A O 1
ATOM 2071 N N . GLN A 1 253 ? -31.429 32.266 3.146 1.00 93.25 253 GLN A N 1
ATOM 2072 C CA . GLN A 1 253 ? -31.437 31.274 2.058 1.00 93.25 253 GLN A CA 1
ATOM 2073 C C . GLN A 1 253 ? -32.859 30.899 1.597 1.00 93.25 253 GLN A C 1
ATOM 2075 O O . GLN A 1 253 ? -33.297 29.754 1.668 1.00 93.25 253 GLN A O 1
ATOM 2080 N N . ILE A 1 254 ? -33.596 31.886 1.084 1.00 93.12 254 ILE A N 1
ATOM 2081 C CA . ILE A 1 254 ? -34.969 31.705 0.595 1.00 93.12 254 ILE A CA 1
ATOM 2082 C C . ILE A 1 254 ? -34.956 31.235 -0.852 1.00 93.12 254 ILE A C 1
ATOM 2084 O O . ILE A 1 254 ? -34.385 31.898 -1.715 1.00 93.12 254 ILE A O 1
ATOM 2088 N N . LYS A 1 255 ? -35.624 30.116 -1.140 1.00 91.75 255 LYS A N 1
ATOM 2089 C CA . LYS A 1 255 ? -35.843 29.655 -2.514 1.00 91.75 255 LYS A CA 1
ATOM 2090 C C . LYS A 1 255 ? -37.056 30.382 -3.120 1.00 91.75 255 LYS A C 1
ATOM 2092 O O . LYS A 1 255 ? -38.158 30.202 -2.590 1.00 91.75 255 LYS A O 1
ATOM 2097 N N . PRO A 1 256 ? -36.898 31.158 -4.216 1.00 91.06 256 PRO A N 1
ATOM 2098 C CA . PRO A 1 256 ? -38.003 31.881 -4.850 1.00 91.06 256 PRO A CA 1
ATOM 2099 C C . PRO A 1 256 ? -39.204 30.987 -5.154 1.00 91.06 256 PRO A C 1
ATOM 2101 O O . PRO A 1 256 ? -40.317 31.310 -4.769 1.00 91.06 256 PRO A O 1
ATOM 2104 N N . SER A 1 257 ? -38.959 29.812 -5.734 1.00 88.56 257 SER A N 1
ATOM 2105 C CA . SER A 1 257 ? -39.999 28.895 -6.213 1.00 88.56 257 SER A CA 1
ATOM 2106 C C . SER A 1 257 ? -40.691 28.064 -5.131 1.00 88.56 257 SER A C 1
ATOM 2108 O O . SER A 1 257 ? -41.492 27.197 -5.463 1.00 88.56 257 SER A O 1
ATOM 2110 N N . ALA A 1 258 ? -40.336 28.249 -3.858 1.00 86.25 258 ALA A N 1
ATOM 2111 C CA . ALA A 1 258 ? -40.913 27.509 -2.737 1.00 86.25 258 ALA A CA 1
ATOM 2112 C C . ALA A 1 258 ? -41.305 28.482 -1.621 1.00 86.25 258 ALA A C 1
ATOM 2114 O O . ALA A 1 258 ? -42.323 29.153 -1.739 1.00 86.25 258 ALA A O 1
ATOM 2115 N N . ALA A 1 259 ? -40.462 28.647 -0.597 1.00 86.88 259 ALA A N 1
ATOM 2116 C CA . ALA A 1 259 ? -40.727 29.556 0.519 1.00 86.88 259 ALA A CA 1
ATOM 2117 C C . ALA A 1 259 ? -41.038 30.997 0.065 1.00 86.88 259 ALA A C 1
ATOM 2119 O O . ALA A 1 259 ? -41.890 31.657 0.652 1.00 86.88 259 ALA A O 1
ATOM 2120 N N . GLY A 1 260 ? -40.383 31.486 -0.995 1.00 89.56 260 GLY A N 1
ATOM 2121 C CA . GLY A 1 260 ? -40.688 32.795 -1.577 1.00 89.56 260 GLY A CA 1
ATOM 2122 C C . GLY A 1 260 ? -42.092 32.866 -2.188 1.00 89.56 260 GLY A C 1
ATOM 2123 O O . GLY A 1 260 ? -42.845 33.788 -1.886 1.00 89.56 260 GLY A O 1
ATOM 2124 N N . LEU A 1 261 ? -42.444 31.879 -3.011 1.00 89.88 261 LEU A N 1
ATOM 2125 C CA . LEU A 1 261 ? -43.743 31.739 -3.670 1.00 89.88 261 LEU A CA 1
ATOM 2126 C C . LEU A 1 261 ? -44.883 31.583 -2.655 1.00 89.88 261 LEU A C 1
ATOM 2128 O O . LEU A 1 261 ? -45.911 32.242 -2.795 1.00 89.88 261 LEU A O 1
ATOM 2132 N N . ASP A 1 262 ? -44.697 30.762 -1.620 1.00 88.00 262 ASP A N 1
ATOM 2133 C CA . ASP A 1 262 ? -45.696 30.548 -0.566 1.00 88.00 262 ASP A CA 1
ATOM 2134 C C . ASP A 1 262 ? -46.022 31.851 0.170 1.00 88.00 262 ASP A C 1
ATOM 2136 O O . ASP A 1 262 ? -47.187 32.144 0.444 1.00 88.00 262 ASP A O 1
ATOM 2140 N N . ILE A 1 263 ? -45.003 32.675 0.434 1.00 91.31 263 ILE A N 1
ATOM 2141 C CA . ILE A 1 263 ? -45.195 33.984 1.056 1.00 91.31 263 ILE A CA 1
ATOM 2142 C C . ILE A 1 263 ? -45.795 34.999 0.087 1.00 91.31 263 ILE A C 1
ATOM 2144 O O . ILE A 1 263 ? -46.688 35.731 0.503 1.00 91.31 263 ILE A O 1
ATOM 2148 N N . TYR A 1 264 ? -45.386 35.030 -1.187 1.00 90.56 264 TYR A N 1
ATOM 2149 C CA . TYR A 1 264 ? -45.988 35.922 -2.193 1.00 90.56 264 TYR A CA 1
ATOM 2150 C C . TYR A 1 264 ? -47.483 35.649 -2.368 1.00 90.56 264 TYR A C 1
ATOM 2152 O O . TYR A 1 264 ? -48.282 36.585 -2.336 1.00 90.56 264 TYR A O 1
ATOM 2160 N N . ARG A 1 265 ? -47.867 34.368 -2.429 1.00 87.19 265 ARG A N 1
ATOM 2161 C CA . ARG A 1 265 ? -49.272 33.942 -2.430 1.00 87.19 265 ARG A CA 1
ATOM 2162 C C . ARG A 1 265 ? -50.009 34.397 -1.175 1.00 87.19 265 ARG A C 1
ATOM 2164 O O . ARG A 1 265 ? -51.131 34.877 -1.280 1.00 87.19 265 ARG A O 1
ATOM 2171 N N . LEU A 1 266 ? -49.387 34.276 -0.000 1.00 85.25 266 LEU A N 1
ATOM 2172 C CA . LEU A 1 266 ? -50.009 34.675 1.265 1.00 85.25 266 LEU A CA 1
ATOM 2173 C C . LEU A 1 266 ? -50.242 36.193 1.367 1.00 85.25 266 LEU A C 1
ATOM 2175 O O . LEU A 1 266 ? -51.220 36.613 1.974 1.00 85.25 266 LEU A O 1
ATOM 2179 N N . ILE A 1 267 ? -49.378 37.014 0.766 1.00 84.50 267 ILE A N 1
ATOM 2180 C CA . ILE A 1 267 ? -49.515 38.483 0.760 1.00 84.50 267 ILE A CA 1
ATOM 2181 C C . ILE A 1 267 ? -50.241 39.024 -0.485 1.00 84.50 267 ILE A C 1
ATOM 2183 O O . ILE A 1 267 ? -50.195 40.225 -0.736 1.00 84.50 267 ILE A O 1
ATOM 2187 N N . GLY A 1 268 ? -50.874 38.156 -1.285 1.00 81.56 268 GLY A N 1
ATOM 2188 C CA . GLY A 1 268 ? -51.662 38.552 -2.459 1.00 81.56 268 GLY A CA 1
ATOM 2189 C C . GLY A 1 268 ? -50.846 39.039 -3.664 1.00 81.56 268 GLY A C 1
ATOM 2190 O O . GLY A 1 268 ? -51.411 39.616 -4.590 1.00 81.56 268 GLY A O 1
ATOM 2191 N N . LYS A 1 269 ? -49.526 38.813 -3.693 1.00 85.31 269 LYS A N 1
ATOM 2192 C CA . LYS A 1 269 ? -48.676 39.147 -4.846 1.00 85.31 269 LYS A CA 1
ATOM 2193 C C . LYS A 1 269 ? -48.653 37.995 -5.854 1.00 85.31 269 LYS A C 1
ATOM 2195 O O . LYS A 1 269 ? -48.409 36.845 -5.493 1.00 85.31 269 LYS A O 1
ATOM 2200 N N . LYS A 1 270 ? -48.850 38.306 -7.140 1.00 81.06 270 LYS A N 1
ATOM 2201 C CA . LYS A 1 270 ? -48.684 37.335 -8.234 1.00 81.06 270 LYS A CA 1
ATOM 2202 C C . LYS A 1 270 ? -47.194 37.020 -8.446 1.00 81.06 270 LYS A C 1
ATOM 2204 O O . LYS A 1 270 ? -46.359 37.920 -8.422 1.00 81.06 270 LYS A O 1
ATOM 2209 N N . GLY A 1 271 ? -46.871 35.748 -8.682 1.00 86.69 271 GLY A N 1
ATOM 2210 C CA . GLY A 1 271 ? -45.508 35.283 -8.971 1.00 86.69 271 GLY A CA 1
ATOM 2211 C C . GLY A 1 271 ? -44.670 34.938 -7.733 1.00 86.69 271 GLY A C 1
ATOM 2212 O O . GLY A 1 271 ? -45.199 34.629 -6.669 1.00 86.69 271 GLY A O 1
ATOM 2213 N N . GLN A 1 272 ? -43.348 34.950 -7.897 1.00 90.69 272 GLN A N 1
ATOM 2214 C CA . GLN A 1 272 ? -42.353 34.653 -6.860 1.00 90.69 272 GLN A CA 1
ATOM 2215 C C . GLN A 1 272 ? -41.401 35.850 -6.696 1.00 90.69 272 GLN A C 1
ATOM 2217 O O . GLN A 1 272 ? -41.237 36.606 -7.656 1.00 90.69 272 GLN A O 1
ATOM 2222 N N . PRO A 1 273 ? -40.738 36.026 -5.538 1.00 91.12 273 PRO A N 1
ATOM 2223 C CA . PRO A 1 273 ? -39.782 37.114 -5.366 1.00 91.12 273 PRO A CA 1
ATOM 2224 C C . PRO A 1 273 ? -38.627 37.005 -6.359 1.00 91.12 273 PRO A C 1
ATOM 2226 O O . PRO A 1 273 ? -38.085 35.921 -6.596 1.00 91.12 273 PRO A O 1
ATOM 2229 N N . SER A 1 274 ? -38.220 38.145 -6.904 1.00 90.88 274 SER A N 1
ATOM 2230 C CA . SER A 1 274 ? -37.052 38.235 -7.773 1.00 90.88 274 SER A CA 1
ATOM 2231 C C . SER A 1 274 ? -35.751 38.022 -6.990 1.00 90.88 274 SER A C 1
ATOM 2233 O O . SER A 1 274 ? -35.661 38.221 -5.776 1.00 90.88 274 SER A O 1
ATOM 2235 N N . VAL A 1 275 ? -34.695 37.618 -7.701 1.00 87.81 275 VAL A N 1
ATOM 2236 C CA . VAL A 1 275 ? -33.356 37.431 -7.116 1.00 87.81 275 VAL A CA 1
ATOM 2237 C C . VAL A 1 275 ? -32.837 38.731 -6.493 1.00 87.81 275 VAL A C 1
ATOM 2239 O O . VAL A 1 275 ? -32.253 38.709 -5.411 1.00 87.81 275 VAL A O 1
ATOM 2242 N N . THR A 1 276 ? -33.077 39.860 -7.161 1.00 88.94 276 THR A N 1
ATOM 2243 C CA . THR A 1 276 ? -32.689 41.200 -6.706 1.00 88.94 276 THR A CA 1
ATOM 2244 C C . THR A 1 276 ? -33.419 41.592 -5.422 1.00 88.94 276 THR A C 1
ATOM 2246 O O . THR A 1 276 ? -32.775 42.061 -4.483 1.00 88.94 276 THR A O 1
ATOM 2249 N N . GLU A 1 277 ? -34.723 41.315 -5.318 1.00 89.56 277 GLU A N 1
ATOM 2250 C CA . GLU A 1 277 ? -35.488 41.512 -4.079 1.00 89.56 277 GLU A CA 1
ATOM 2251 C C . GLU A 1 277 ? -34.949 40.654 -2.926 1.00 89.56 277 GLU A C 1
ATOM 2253 O O . GLU A 1 277 ? -34.831 41.140 -1.801 1.00 89.56 277 GLU A O 1
ATOM 2258 N N . LEU A 1 278 ? -34.570 39.396 -3.180 1.00 92.62 278 LEU A N 1
ATOM 2259 C CA . LEU A 1 278 ? -34.059 38.505 -2.132 1.00 92.62 278 LEU A CA 1
ATOM 2260 C C . LEU A 1 278 ? -32.634 38.821 -1.670 1.00 92.62 278 LEU A C 1
ATOM 2262 O O . LEU A 1 278 ? -32.267 38.392 -0.576 1.00 92.62 278 LEU A O 1
ATOM 2266 N N . TYR A 1 279 ? -31.844 39.572 -2.438 1.00 93.44 279 TYR A N 1
ATOM 2267 C CA . TYR A 1 279 ? -30.564 40.098 -1.956 1.00 93.44 279 TYR A CA 1
ATOM 2268 C C . TYR A 1 279 ? -30.724 41.300 -1.020 1.00 93.44 279 TYR A C 1
ATOM 2270 O O . TYR A 1 279 ? -29.787 41.633 -0.294 1.00 93.44 279 TYR A O 1
ATOM 2278 N N . ASN A 1 280 ? -31.905 41.926 -0.969 1.00 94.38 280 ASN A N 1
ATOM 2279 C CA . ASN A 1 280 ? -32.186 42.965 0.011 1.00 94.38 280 ASN A CA 1
ATOM 2280 C C . ASN A 1 280 ? -32.341 42.337 1.418 1.00 94.38 280 ASN A C 1
ATOM 2282 O O . ASN A 1 280 ? -33.294 41.583 1.647 1.00 94.38 280 ASN A O 1
ATOM 2286 N N . PRO A 1 281 ? -31.468 42.666 2.396 1.00 93.94 281 PRO A N 1
ATOM 2287 C CA . PRO A 1 281 ? -31.492 42.075 3.738 1.00 93.94 281 PRO A CA 1
ATOM 2288 C C . PRO A 1 281 ? -32.849 42.189 4.437 1.00 93.94 281 PRO A C 1
ATOM 2290 O O . PRO A 1 281 ? -33.310 41.237 5.067 1.00 93.94 281 PRO A O 1
ATOM 2293 N N . ARG A 1 282 ? -33.509 43.349 4.309 1.00 94.38 282 ARG A N 1
ATOM 2294 C CA . ARG A 1 282 ? -34.796 43.631 4.954 1.00 94.38 282 ARG A CA 1
ATOM 2295 C C . ARG A 1 282 ? -35.896 42.752 4.373 1.00 94.38 282 ARG A C 1
ATOM 2297 O O . ARG A 1 282 ? -36.693 42.207 5.133 1.00 94.38 282 ARG A O 1
ATOM 2304 N N . ILE A 1 283 ? -35.955 42.625 3.048 1.00 92.00 283 ILE A N 1
ATOM 2305 C CA . ILE A 1 283 ? -36.962 41.799 2.366 1.00 92.00 283 ILE A CA 1
ATOM 2306 C C . ILE A 1 283 ? -36.706 40.323 2.674 1.00 92.00 283 ILE A C 1
ATOM 2308 O O . ILE A 1 283 ? -37.626 39.614 3.074 1.00 92.00 283 ILE A O 1
ATOM 2312 N N . ASN A 1 284 ? -35.451 39.880 2.589 1.00 96.06 284 ASN A N 1
ATOM 2313 C CA . ASN A 1 284 ? -35.068 38.493 2.823 1.00 96.06 284 ASN A CA 1
ATOM 2314 C C . ASN A 1 284 ? -35.390 38.012 4.246 1.00 96.06 284 ASN A C 1
ATOM 2316 O O . ASN A 1 284 ? -36.036 36.979 4.412 1.00 96.06 284 ASN A O 1
ATOM 2320 N N . ILE A 1 285 ? -35.005 38.793 5.265 1.00 95.81 285 ILE A N 1
ATOM 2321 C CA . ILE A 1 285 ? -35.310 38.479 6.668 1.00 95.81 285 ILE A CA 1
ATOM 2322 C C . ILE A 1 285 ? -36.825 38.464 6.893 1.00 95.81 285 ILE A C 1
ATOM 2324 O O . ILE A 1 285 ? -37.332 37.574 7.575 1.00 95.81 285 ILE A O 1
ATOM 2328 N N . ASN A 1 286 ? -37.566 39.413 6.310 1.00 94.31 286 ASN A N 1
ATOM 2329 C CA . ASN A 1 286 ? -39.021 39.448 6.450 1.00 94.31 286 ASN A CA 1
ATOM 2330 C C . ASN A 1 286 ? -39.693 38.226 5.817 1.00 94.31 286 ASN A C 1
ATOM 2332 O O . ASN A 1 286 ? -40.525 37.608 6.475 1.00 94.31 286 ASN A O 1
ATOM 2336 N N . ILE A 1 287 ? -39.320 37.852 4.589 1.00 93.44 287 ILE A N 1
ATOM 2337 C CA . ILE A 1 287 ? -39.871 36.669 3.917 1.00 93.44 287 ILE A CA 1
ATOM 2338 C C . ILE A 1 287 ? -39.507 35.406 4.705 1.00 93.44 287 ILE A C 1
ATOM 2340 O O . ILE A 1 287 ? -40.396 34.633 5.053 1.00 93.44 287 ILE A O 1
ATOM 2344 N N . GLY A 1 288 ? -38.239 35.226 5.086 1.00 93.94 288 GLY A N 1
ATOM 2345 C CA . GLY A 1 288 ? -37.803 34.056 5.850 1.00 93.94 288 GLY A CA 1
ATOM 2346 C C . GLY A 1 288 ? -38.477 33.921 7.211 1.00 93.94 288 GLY A C 1
ATOM 2347 O O . GLY A 1 288 ? -38.919 32.832 7.574 1.00 93.94 288 GLY A O 1
ATOM 2348 N N . THR A 1 289 ? -38.632 35.028 7.935 1.00 94.56 289 THR A N 1
ATOM 2349 C CA . THR A 1 289 ? -39.310 35.028 9.238 1.00 94.56 289 THR A CA 1
ATOM 2350 C C . THR A 1 289 ? -40.815 34.796 9.087 1.00 94.56 289 THR A C 1
ATOM 2352 O O . THR A 1 289 ? -41.394 34.024 9.849 1.00 94.56 289 THR A O 1
ATOM 2355 N N . SER A 1 290 ? -41.448 35.385 8.067 1.00 92.94 290 SER A N 1
ATOM 2356 C CA . SER A 1 290 ? -42.858 35.116 7.757 1.00 92.94 290 SER A CA 1
ATOM 2357 C C . SER A 1 290 ? -43.095 33.652 7.375 1.00 92.94 290 SER A C 1
ATOM 2359 O O . SER A 1 290 ? -44.097 33.067 7.778 1.00 92.94 290 SER A O 1
ATOM 2361 N N . TYR A 1 291 ? -42.136 33.021 6.690 1.00 94.06 291 TYR A N 1
ATOM 2362 C CA . TYR A 1 291 ? -42.197 31.605 6.346 1.00 94.06 291 TYR A CA 1
ATOM 2363 C C . TYR A 1 291 ? -42.045 30.703 7.574 1.00 94.06 291 TYR A C 1
ATOM 2365 O O . TYR A 1 291 ? -42.822 29.766 7.732 1.00 94.06 291 TYR A O 1
ATOM 2373 N N . LEU A 1 292 ? -41.142 31.019 8.513 1.00 92.81 292 LEU A N 1
ATOM 2374 C CA . LEU A 1 292 ? -41.078 30.318 9.807 1.00 92.81 292 LEU A CA 1
ATOM 2375 C C . LEU A 1 292 ? -42.415 30.382 10.557 1.00 92.81 292 LEU A C 1
ATOM 2377 O O . LEU A 1 292 ? -42.860 29.378 11.114 1.00 92.81 292 LEU A O 1
ATOM 2381 N N . ARG A 1 293 ? -43.079 31.544 10.536 1.00 92.31 293 ARG A N 1
ATOM 2382 C CA . ARG A 1 293 ? -44.405 31.709 11.139 1.00 92.31 293 ARG A CA 1
ATOM 2383 C C . ARG A 1 293 ? -45.463 30.874 10.421 1.00 92.31 293 ARG A C 1
ATOM 2385 O O . ARG A 1 293 ? -46.211 30.175 11.095 1.00 92.31 293 ARG A O 1
ATOM 2392 N N . LEU A 1 294 ? -45.480 30.891 9.088 1.00 91.44 294 LEU A N 1
ATOM 2393 C CA . LEU A 1 294 ? -46.374 30.075 8.260 1.00 91.44 294 LEU A CA 1
ATOM 2394 C C . LEU A 1 294 ? -46.218 28.579 8.571 1.00 91.44 294 LEU A C 1
ATOM 2396 O O . LEU A 1 294 ? -47.214 27.870 8.735 1.00 91.44 294 LEU A O 1
ATOM 2400 N N . LEU A 1 295 ? -44.978 28.107 8.730 1.00 90.12 295 LEU A N 1
ATOM 2401 C CA . LEU A 1 295 ? -44.700 26.723 9.105 1.00 90.12 295 LEU A CA 1
ATOM 2402 C C . LEU A 1 295 ? -45.321 26.365 10.461 1.00 90.12 295 LEU A C 1
ATOM 2404 O O . LEU A 1 295 ? -45.938 25.309 10.578 1.00 90.12 295 LEU A O 1
ATOM 2408 N N . GLN A 1 296 ? -45.200 27.242 11.460 1.00 88.75 296 GLN A N 1
ATOM 2409 C CA . GLN A 1 296 ? -45.750 27.021 12.803 1.00 88.75 296 GLN A CA 1
ATOM 2410 C C . GLN A 1 296 ? -47.280 27.085 12.848 1.00 88.75 296 GLN A C 1
ATOM 2412 O O . GLN A 1 296 ? -47.900 26.303 13.565 1.00 88.75 296 GLN A O 1
ATOM 2417 N N . THR A 1 297 ? -47.897 28.006 12.103 1.00 86.44 297 THR A N 1
ATOM 2418 C CA . THR A 1 297 ? -49.339 28.270 12.208 1.00 86.44 297 THR A CA 1
ATOM 2419 C C . THR A 1 297 ? -50.188 27.474 11.230 1.00 86.44 297 THR A C 1
ATOM 2421 O O . THR A 1 297 ? -51.366 27.278 11.501 1.00 86.44 297 THR A O 1
ATOM 2424 N N . ARG A 1 298 ? -49.628 26.999 10.111 1.00 84.62 298 ARG A N 1
ATOM 2425 C CA . ARG A 1 298 ? -50.390 26.289 9.071 1.00 84.62 298 ARG A CA 1
ATOM 2426 C C . ARG A 1 298 ? -49.884 24.868 8.850 1.00 84.62 298 ARG A C 1
ATOM 2428 O O . ARG A 1 298 ? -50.652 23.903 8.884 1.00 84.62 298 ARG A O 1
ATOM 2435 N N . ASN A 1 299 ? -48.582 24.710 8.635 1.00 82.88 299 ASN A N 1
ATOM 2436 C CA . ASN A 1 299 ? -48.034 23.421 8.211 1.00 82.88 299 ASN A CA 1
ATOM 2437 C C . ASN A 1 299 ? -47.896 22.435 9.378 1.00 82.88 299 ASN A C 1
ATOM 2439 O O . ASN A 1 299 ? -48.277 21.274 9.234 1.00 82.88 299 ASN A O 1
ATOM 2443 N N . LEU A 1 300 ? -47.422 22.909 10.529 1.00 87.06 300 LEU A N 1
ATOM 2444 C CA . LEU A 1 300 ? -47.188 22.136 11.755 1.00 87.06 300 LEU A CA 1
ATOM 2445 C C . LEU A 1 300 ? -48.278 22.349 12.815 1.00 87.06 300 LEU A C 1
ATOM 2447 O O . LEU A 1 300 ? -48.080 22.033 13.991 1.00 87.06 300 LEU A O 1
ATOM 2451 N N . ILE A 1 301 ? -49.429 22.883 12.398 1.00 85.56 301 ILE A N 1
ATOM 2452 C CA . ILE A 1 301 ? -50.561 23.162 13.279 1.00 85.56 301 ILE A CA 1
ATOM 2453 C C . ILE A 1 301 ? -50.982 21.894 14.031 1.00 85.56 301 ILE A C 1
ATOM 2455 O O . ILE A 1 301 ? -51.286 20.873 13.422 1.00 85.56 301 ILE A O 1
ATOM 2459 N N . GLY A 1 302 ? -50.973 21.960 15.361 1.00 83.25 302 GLY A N 1
ATOM 2460 C CA . GLY A 1 302 ? -51.319 20.838 16.235 1.00 83.25 302 GLY A CA 1
ATOM 2461 C C . GLY A 1 302 ? -50.163 20.292 17.072 1.00 83.25 302 GLY A C 1
ATOM 2462 O O . GLY A 1 302 ? -50.434 19.585 18.039 1.00 83.25 302 GLY A O 1
ATOM 2463 N N . ILE A 1 303 ? -48.900 20.647 16.791 1.00 86.88 303 ILE A N 1
ATOM 2464 C CA . ILE A 1 303 ? -47.791 20.372 17.724 1.00 86.88 303 ILE A CA 1
ATOM 2465 C C . ILE A 1 303 ? -47.934 21.283 18.957 1.00 86.88 303 ILE A C 1
ATOM 2467 O O . ILE A 1 303 ? -47.863 22.504 18.849 1.00 86.88 303 ILE A O 1
ATOM 2471 N N . LYS A 1 304 ? -48.144 20.696 20.140 1.00 83.00 304 LYS A N 1
ATOM 2472 C CA . LYS A 1 304 ? -48.471 21.422 21.380 1.00 83.00 304 LYS A CA 1
ATOM 2473 C C . LYS A 1 304 ? -47.233 21.895 22.145 1.00 83.00 304 LYS A C 1
ATOM 2475 O O . LYS A 1 304 ? -47.249 22.958 22.760 1.00 83.00 304 LYS A O 1
ATOM 2480 N N . ASN A 1 305 ? -46.152 21.114 22.134 1.00 82.69 305 ASN A N 1
ATOM 2481 C CA . ASN A 1 305 ? -44.941 21.442 22.888 1.00 82.69 305 ASN A CA 1
ATOM 2482 C C . ASN A 1 305 ? -44.104 22.500 22.147 1.00 82.69 305 ASN A C 1
ATOM 2484 O O . ASN A 1 305 ? -43.680 22.271 21.016 1.00 82.69 305 ASN A O 1
ATOM 2488 N N . LYS A 1 306 ? -43.828 23.637 22.802 1.00 80.12 306 LYS A N 1
ATOM 2489 C CA . LYS A 1 306 ? -43.100 24.777 22.211 1.00 80.12 306 LYS A CA 1
ATOM 2490 C C . LYS A 1 306 ? -41.676 24.434 21.753 1.00 80.12 306 LYS A C 1
ATOM 2492 O O . LYS A 1 306 ? -41.250 24.912 20.705 1.00 80.12 306 LYS A O 1
ATOM 2497 N N . GLU A 1 307 ? -40.953 23.588 22.485 1.00 75.75 307 GLU A N 1
ATOM 2498 C CA . GLU A 1 307 ? -39.592 23.177 22.110 1.00 75.75 307 GLU A CA 1
ATOM 2499 C C . GLU A 1 307 ? -39.614 22.196 20.934 1.00 75.75 307 GLU A C 1
ATOM 2501 O O . GLU A 1 307 ? -38.850 22.342 19.983 1.00 75.75 307 GLU A O 1
ATOM 2506 N N . ILE A 1 308 ? -40.545 21.241 20.930 1.00 79.62 308 ILE A N 1
ATOM 2507 C CA . ILE A 1 308 ? -40.714 20.313 19.799 1.00 79.62 308 ILE A CA 1
ATOM 2508 C C . ILE A 1 308 ? -41.167 21.070 18.553 1.00 79.62 308 ILE A C 1
ATOM 2510 O O . ILE A 1 308 ? -40.636 20.830 17.472 1.00 79.62 308 ILE A O 1
ATOM 2514 N N . MET A 1 309 ? -42.073 22.041 18.708 1.00 85.50 309 MET A N 1
ATOM 2515 C CA . MET A 1 309 ? -42.466 22.961 17.643 1.00 85.50 309 MET A CA 1
ATOM 2516 C C . MET A 1 309 ? -41.247 23.702 17.088 1.00 85.50 309 MET A C 1
ATOM 2518 O O . MET A 1 309 ? -41.089 23.787 15.872 1.00 85.50 309 MET A O 1
ATOM 2522 N N . ARG A 1 310 ? -40.341 24.190 17.945 1.00 80.81 310 ARG A N 1
ATOM 2523 C CA . ARG A 1 310 ? -39.100 24.853 17.519 1.00 80.81 310 ARG A CA 1
ATOM 2524 C C . ARG A 1 310 ? -38.224 23.932 16.664 1.00 80.81 310 ARG A C 1
ATOM 2526 O O . ARG A 1 310 ? -37.819 24.339 15.577 1.00 80.81 310 ARG A O 1
ATOM 2533 N N . TYR A 1 311 ? -37.972 22.697 17.103 1.00 78.81 311 TYR A N 1
ATOM 2534 C CA . TYR A 1 311 ? -37.182 21.727 16.330 1.00 78.81 311 TYR A CA 1
ATOM 2535 C C . TYR A 1 311 ? -37.866 21.327 15.020 1.00 78.81 311 TYR A C 1
ATOM 2537 O O . TYR A 1 311 ? -37.237 21.356 13.963 1.00 78.81 311 TYR A O 1
ATOM 2545 N N . ALA A 1 312 ? -39.163 21.022 15.067 1.00 81.88 312 ALA A N 1
ATOM 2546 C CA . ALA A 1 312 ? -39.961 20.691 13.892 1.00 81.88 312 ALA A CA 1
ATOM 2547 C C . ALA A 1 312 ? -39.968 21.838 12.868 1.00 81.88 312 ALA A C 1
ATOM 2549 O O . ALA A 1 312 ? -39.872 21.588 11.666 1.00 81.88 312 ALA A O 1
ATOM 2550 N N . THR A 1 313 ? -40.013 23.091 13.337 1.00 85.94 313 THR A N 1
ATOM 2551 C CA . THR A 1 313 ? -39.927 24.286 12.486 1.00 85.94 313 THR A CA 1
ATOM 2552 C C . THR A 1 313 ? -38.572 24.362 11.788 1.00 85.94 313 THR A C 1
ATOM 2554 O O . THR A 1 313 ? -38.544 24.555 10.580 1.00 85.94 313 THR A O 1
ATOM 2557 N N . ILE A 1 314 ? -37.457 24.160 12.505 1.00 82.50 314 ILE A N 1
ATOM 2558 C CA . ILE A 1 314 ? -36.104 24.176 11.915 1.00 82.50 314 ILE A CA 1
ATOM 2559 C C . ILE A 1 314 ? -35.970 23.093 10.841 1.00 82.50 314 ILE A C 1
ATOM 2561 O O . ILE A 1 314 ? -35.539 23.375 9.726 1.00 82.50 314 ILE A O 1
ATOM 2565 N N . VAL A 1 315 ? -36.382 21.861 11.149 1.00 77.75 315 VAL A N 1
ATOM 2566 C CA . VAL A 1 315 ? -36.292 20.744 10.198 1.00 77.75 315 VAL A CA 1
ATOM 2567 C C . VAL A 1 315 ? -37.184 20.990 8.980 1.00 77.75 315 VAL A C 1
ATOM 2569 O O . VAL A 1 315 ? -36.757 20.756 7.852 1.00 77.75 315 VAL A O 1
ATOM 2572 N N . SER A 1 316 ? -38.393 21.516 9.189 1.00 83.88 316 SER A N 1
ATOM 2573 C CA . SER A 1 316 ? -39.316 21.853 8.097 1.00 83.88 316 SER A CA 1
ATOM 2574 C C . SER A 1 316 ? -38.835 23.032 7.256 1.00 83.88 316 SER A C 1
ATOM 2576 O O . SER A 1 316 ? -39.136 23.083 6.068 1.00 83.88 316 SER A O 1
ATOM 2578 N N . TYR A 1 317 ? -38.097 23.972 7.846 1.00 85.81 317 TYR A N 1
ATOM 2579 C CA . TYR A 1 317 ? -37.528 25.113 7.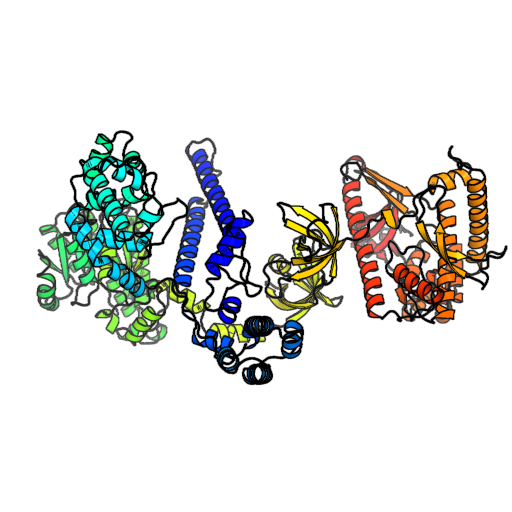135 1.00 85.81 317 TYR A CA 1
ATOM 2580 C C . TYR A 1 317 ? -36.482 24.671 6.107 1.00 85.81 317 TYR A C 1
ATOM 2582 O O . TYR A 1 317 ? -36.470 25.183 4.993 1.00 85.81 317 TYR A O 1
ATOM 2590 N N . VAL A 1 318 ? -35.663 23.676 6.464 1.00 77.19 318 VAL A N 1
ATOM 2591 C CA . VAL A 1 318 ? -34.598 23.145 5.600 1.00 77.19 318 VAL A CA 1
ATOM 2592 C C . VAL A 1 318 ? -35.129 22.098 4.616 1.00 77.19 318 VAL A C 1
ATOM 2594 O O . VAL A 1 318 ? -34.844 22.167 3.424 1.00 77.19 318 VAL A O 1
ATOM 2597 N N . ASN A 1 319 ? -35.922 21.134 5.097 1.00 73.69 319 ASN A N 1
ATOM 2598 C CA . ASN A 1 319 ? -36.295 19.935 4.331 1.00 73.69 319 ASN A CA 1
ATOM 2599 C C . ASN A 1 319 ? -37.756 19.927 3.846 1.00 73.69 319 ASN A C 1
ATOM 2601 O O . ASN A 1 319 ? -38.172 19.006 3.144 1.00 73.69 319 ASN A O 1
ATOM 2605 N N . GLY A 1 320 ? -38.551 20.930 4.222 1.00 81.56 320 GLY A N 1
ATOM 2606 C CA . GLY A 1 320 ? -39.989 20.973 3.970 1.00 81.56 320 GLY A CA 1
ATOM 2607 C C . GLY A 1 320 ? -40.809 20.166 4.985 1.00 81.56 320 GLY A C 1
ATOM 2608 O O . GLY A 1 320 ? -40.381 19.143 5.521 1.00 81.56 320 GLY A O 1
ATOM 2609 N N . THR A 1 321 ? -42.040 20.613 5.243 1.00 82.75 321 THR A N 1
ATOM 2610 C CA . THR A 1 321 ? -42.939 19.983 6.230 1.00 82.75 321 THR A CA 1
ATOM 2611 C C . THR A 1 321 ? -43.332 18.559 5.847 1.00 82.75 321 THR A C 1
ATOM 2613 O O . THR A 1 321 ? -43.391 17.679 6.701 1.00 82.75 321 THR A O 1
ATOM 2616 N N . SER A 1 322 ? -43.593 18.310 4.562 1.00 80.06 322 SER A N 1
ATOM 2617 C CA . SER A 1 322 ? -44.042 16.996 4.090 1.00 80.06 322 SER A CA 1
ATOM 2618 C C . SER A 1 322 ? -42.990 15.916 4.326 1.00 80.06 322 SER A C 1
ATOM 2620 O O . SER A 1 322 ? -43.345 14.789 4.656 1.00 80.06 322 SER A O 1
ATOM 2622 N N . ALA A 1 323 ? -41.705 16.260 4.198 1.00 76.19 323 ALA A N 1
ATOM 2623 C CA . ALA A 1 323 ? -40.612 15.344 4.498 1.00 76.19 323 ALA A CA 1
ATOM 2624 C C . ALA A 1 323 ? -40.568 15.003 5.993 1.00 76.19 323 ALA A C 1
ATOM 2626 O O . ALA A 1 323 ? -40.470 13.832 6.338 1.00 76.19 323 ALA A O 1
ATOM 2627 N N . LEU A 1 324 ? -40.721 16.001 6.874 1.00 80.38 324 LEU A N 1
ATOM 2628 C CA . LEU A 1 324 ? -40.766 15.778 8.321 1.00 80.38 324 LEU A CA 1
ATOM 2629 C C . LEU A 1 324 ? -41.943 14.882 8.733 1.00 80.38 324 LEU A C 1
ATOM 2631 O O . LEU A 1 324 ? -41.759 13.942 9.496 1.00 80.38 324 LEU A O 1
ATOM 2635 N N . LEU A 1 325 ? -43.153 15.170 8.251 1.00 82.50 325 LEU A N 1
ATOM 2636 C CA . LEU A 1 325 ? -44.351 14.441 8.678 1.00 82.50 325 LEU A CA 1
ATOM 2637 C C . LEU A 1 325 ? -44.347 12.987 8.188 1.00 82.50 325 LEU A C 1
ATOM 2639 O O . LEU A 1 325 ? -44.683 12.096 8.966 1.00 82.50 325 LEU A O 1
ATOM 2643 N N . LYS A 1 326 ? -43.872 12.740 6.956 1.00 79.12 326 LYS A N 1
ATOM 2644 C CA . LYS A 1 326 ? -43.748 11.391 6.373 1.00 79.12 326 LYS A CA 1
ATOM 2645 C C . LYS A 1 326 ? -42.840 10.453 7.170 1.00 79.12 326 LYS A C 1
ATOM 2647 O O . LYS A 1 326 ? -43.005 9.245 7.053 1.00 79.12 326 LYS A O 1
ATOM 2652 N N . ILE A 1 327 ? -41.916 10.985 7.978 1.00 73.44 327 ILE A N 1
ATOM 2653 C CA . ILE A 1 327 ? -41.081 10.176 8.883 1.00 73.44 327 ILE A CA 1
ATOM 2654 C C . ILE A 1 327 ? -41.944 9.470 9.936 1.00 73.44 327 ILE A C 1
ATOM 2656 O O . ILE A 1 327 ? -41.624 8.359 10.344 1.00 73.44 327 ILE A O 1
ATOM 2660 N N . PHE A 1 328 ? -43.032 10.105 10.377 1.00 76.75 328 PHE A N 1
ATOM 2661 C CA . PHE A 1 328 ? -43.879 9.585 11.450 1.00 76.75 328 PHE A CA 1
ATOM 2662 C C . PHE A 1 328 ? -45.136 8.892 10.931 1.00 76.75 328 PHE A C 1
ATOM 2664 O O . PHE A 1 328 ? -45.549 7.890 11.505 1.00 76.75 328 PHE A O 1
ATOM 2671 N N . SER A 1 329 ? -45.758 9.413 9.870 1.00 81.00 329 SER A N 1
ATOM 2672 C CA . SER A 1 329 ? -46.894 8.770 9.201 1.00 81.00 329 SER A CA 1
ATOM 2673 C C . SER A 1 329 ? -47.164 9.399 7.829 1.00 81.00 329 SER A C 1
ATOM 2675 O O . SER A 1 329 ? -46.837 10.561 7.588 1.00 81.00 329 SER A O 1
ATOM 2677 N N . LYS A 1 330 ? -47.810 8.644 6.930 1.00 76.56 330 LYS A N 1
ATOM 2678 C CA . LYS A 1 330 ? -48.377 9.188 5.682 1.00 76.56 330 LYS A CA 1
ATOM 2679 C C . LYS A 1 330 ? -49.563 10.122 5.955 1.00 76.56 330 LYS A C 1
ATOM 2681 O O . LYS A 1 330 ? -49.771 11.057 5.186 1.00 76.56 330 LYS A O 1
ATOM 2686 N N . ASP A 1 331 ? -50.298 9.892 7.044 1.00 85.38 331 ASP A N 1
ATOM 2687 C CA . ASP A 1 331 ? -51.390 10.757 7.490 1.00 85.38 331 ASP A CA 1
ATOM 2688 C C . ASP A 1 331 ? -50.877 11.873 8.419 1.00 85.38 331 ASP A C 1
ATOM 2690 O O . ASP A 1 331 ? -50.206 11.622 9.428 1.00 85.38 331 ASP A O 1
ATOM 2694 N N . LYS A 1 332 ? -51.221 13.126 8.091 1.00 83.44 332 LYS A N 1
ATOM 2695 C CA . LYS A 1 332 ? -50.757 14.320 8.814 1.00 83.44 332 LYS A CA 1
ATOM 2696 C C . LYS A 1 332 ? -51.244 14.335 10.263 1.00 83.44 332 LYS A C 1
ATOM 2698 O O . LYS A 1 332 ? -50.466 14.700 11.145 1.00 83.44 332 LYS A O 1
ATOM 2703 N N . GLN A 1 333 ? -52.496 13.961 10.527 1.00 84.38 333 GLN A N 1
ATOM 2704 C CA . GLN A 1 333 ? -53.046 14.005 11.887 1.00 84.38 333 GLN A CA 1
ATOM 2705 C C . GLN A 1 333 ? -52.353 12.980 12.793 1.00 84.38 333 GLN A C 1
ATOM 2707 O O . GLN A 1 333 ? -51.942 13.304 13.910 1.00 84.38 333 GLN A O 1
ATOM 2712 N N . THR A 1 334 ? -52.122 11.778 12.271 1.00 83.81 334 THR A N 1
ATOM 2713 C CA . THR A 1 334 ? -51.398 10.701 12.950 1.00 83.81 334 THR A CA 1
ATOM 2714 C C . THR A 1 334 ? -49.941 11.081 13.214 1.00 83.81 334 THR A C 1
ATOM 2716 O O . THR A 1 334 ? -49.462 10.922 14.337 1.00 83.81 334 THR A O 1
ATOM 2719 N N . ALA A 1 335 ? -49.246 11.661 12.228 1.00 82.50 335 ALA A N 1
ATOM 2720 C CA . ALA A 1 335 ? -47.875 12.143 12.400 1.00 82.50 335 ALA A CA 1
ATOM 2721 C C . ALA A 1 335 ? -47.777 13.184 13.529 1.00 82.50 335 ALA A C 1
ATOM 2723 O O . ALA A 1 335 ? -46.900 13.096 14.388 1.00 82.50 335 ALA A O 1
ATOM 2724 N N . ILE A 1 336 ? -48.713 14.135 13.584 1.00 86.81 336 ILE A N 1
ATOM 2725 C CA . ILE A 1 336 ? -48.752 15.168 14.629 1.00 86.81 336 ILE A CA 1
ATOM 2726 C C . ILE A 1 336 ? -49.080 14.570 16.001 1.00 86.81 336 ILE A C 1
ATOM 2728 O O . ILE A 1 336 ? -48.485 14.975 17.003 1.00 86.81 336 ILE A O 1
ATOM 2732 N N . LYS A 1 337 ? -49.972 13.574 16.066 1.00 84.38 337 LYS A N 1
ATOM 2733 C CA . LYS A 1 337 ? -50.263 12.839 17.304 1.00 84.38 337 LYS A CA 1
ATOM 2734 C C . LYS A 1 337 ? -49.000 12.162 17.842 1.00 84.38 337 LYS A C 1
ATOM 2736 O O . LYS A 1 337 ? -48.687 12.342 19.015 1.00 84.38 337 LYS A O 1
ATOM 2741 N N . ILE A 1 338 ? -48.233 11.486 16.983 1.00 78.75 338 ILE A N 1
ATOM 2742 C CA . ILE A 1 338 ? -46.955 10.851 17.345 1.00 78.75 338 ILE A CA 1
ATOM 2743 C C . ILE A 1 338 ? -45.944 11.897 17.826 1.00 78.75 338 ILE A C 1
ATOM 2745 O O . ILE A 1 338 ? -45.385 11.750 18.912 1.00 78.75 338 ILE A O 1
ATOM 2749 N N . ILE A 1 339 ? -45.755 12.991 17.082 1.00 79.88 339 ILE A N 1
ATOM 2750 C CA . ILE A 1 339 ? -44.822 14.064 17.461 1.00 79.88 339 ILE A CA 1
ATOM 2751 C C . ILE A 1 339 ? -45.174 14.647 18.839 1.00 79.88 339 ILE A C 1
ATOM 2753 O O . ILE A 1 339 ? -44.284 14.914 19.642 1.00 79.88 339 ILE A O 1
ATOM 2757 N N . ASN A 1 340 ? -46.460 14.793 19.162 1.00 81.44 340 ASN A N 1
ATOM 2758 C CA . ASN A 1 340 ? -46.900 15.291 20.467 1.00 81.44 340 ASN A CA 1
ATOM 2759 C C . ASN A 1 340 ? -46.674 14.323 21.632 1.00 81.44 340 ASN A C 1
ATOM 2761 O O . ASN A 1 340 ? -46.616 14.771 22.775 1.00 81.44 340 ASN A O 1
ATOM 2765 N N . THR A 1 341 ? -46.544 13.020 21.372 1.00 75.31 341 THR A N 1
ATOM 2766 C CA . THR A 1 341 ? -46.169 12.051 22.418 1.00 75.31 341 THR A CA 1
ATOM 2767 C C . THR A 1 341 ? -44.684 12.104 22.763 1.00 75.31 341 THR A C 1
ATOM 2769 O O . THR A 1 341 ? -44.264 11.581 23.799 1.00 75.31 341 THR A O 1
ATOM 2772 N N . MET A 1 342 ? -43.871 12.758 21.930 1.00 64.25 342 MET A N 1
ATOM 2773 C CA . MET A 1 342 ? -42.456 12.923 22.213 1.00 64.25 342 MET A CA 1
ATOM 2774 C C . MET A 1 342 ? -42.284 13.848 23.417 1.00 64.25 342 MET A C 1
ATOM 2776 O O . MET A 1 342 ? -42.823 14.948 23.477 1.00 64.25 342 MET A O 1
ATOM 2780 N N . THR A 1 343 ? -41.509 13.403 24.398 1.00 54.47 343 THR A N 1
ATOM 2781 C CA . THR A 1 343 ? -41.068 14.234 25.519 1.00 54.47 343 THR A CA 1
ATOM 2782 C C . THR A 1 343 ? -39.561 14.408 25.419 1.00 54.47 343 THR A C 1
ATOM 2784 O O . THR A 1 343 ? -38.835 13.441 25.185 1.00 54.47 343 THR A O 1
ATOM 2787 N N . ILE A 1 344 ? -39.065 15.634 25.628 1.00 49.06 344 ILE A N 1
ATOM 2788 C CA . ILE A 1 344 ? -37.637 15.867 25.878 1.00 49.06 344 ILE A CA 1
ATOM 2789 C C . ILE A 1 344 ? -37.366 15.359 27.295 1.00 49.06 344 ILE A C 1
ATOM 2791 O O . ILE A 1 344 ? -37.365 16.115 28.265 1.00 49.06 344 ILE A O 1
ATOM 2795 N N . LYS A 1 345 ? -37.220 14.043 27.448 1.00 42.09 345 LYS A N 1
ATOM 2796 C CA . LYS A 1 345 ? -36.759 13.472 28.708 1.00 42.09 345 LYS A CA 1
ATOM 2797 C C . LYS A 1 345 ? -35.288 13.843 28.875 1.00 42.09 345 LYS A C 1
ATOM 2799 O O . LYS A 1 345 ? -34.440 13.376 28.117 1.00 42.09 345 LYS A O 1
ATOM 2804 N N . ASN A 1 346 ? -34.969 14.603 29.928 1.00 42.84 346 ASN A N 1
ATOM 2805 C CA . ASN A 1 346 ? -33.735 14.318 30.657 1.00 42.84 346 ASN A CA 1
ATOM 2806 C C . ASN A 1 346 ? -33.755 12.808 30.900 1.00 42.84 346 ASN A C 1
ATOM 2808 O O . ASN A 1 346 ? -34.729 12.308 31.461 1.00 42.84 346 ASN A O 1
ATOM 2812 N N . ILE A 1 347 ? -32.766 12.078 30.390 1.00 47.22 347 ILE A N 1
ATOM 2813 C CA . ILE A 1 347 ? -32.707 10.627 30.558 1.00 47.22 347 ILE A CA 1
ATOM 2814 C C . ILE A 1 347 ? -32.531 10.366 32.059 1.00 47.22 347 ILE A C 1
ATOM 2816 O O . ILE A 1 347 ? -31.415 10.384 32.574 1.00 47.22 347 ILE A O 1
ATOM 2820 N N . GLU A 1 348 ? -33.638 10.192 32.779 1.00 53.81 348 GLU A N 1
ATOM 2821 C CA . GLU A 1 348 ? -33.635 9.576 34.098 1.00 53.81 348 GLU A CA 1
ATOM 2822 C C . GLU A 1 348 ? -33.182 8.131 33.884 1.00 53.81 348 GLU A C 1
ATOM 2824 O O . GLU A 1 348 ? -33.851 7.341 33.213 1.00 53.81 348 GLU A O 1
ATOM 2829 N N . LEU A 1 349 ? -31.997 7.802 34.402 1.00 64.31 349 LEU A N 1
ATOM 2830 C CA . LEU A 1 349 ? -31.419 6.462 34.293 1.00 64.31 349 LEU A CA 1
ATOM 2831 C C . LEU A 1 349 ? -32.270 5.440 35.061 1.00 64.31 349 LEU A C 1
ATOM 2833 O O . LEU A 1 349 ? -32.324 4.264 34.694 1.00 64.31 349 LEU A O 1
ATOM 2837 N N . PHE A 1 350 ? -32.946 5.885 36.123 1.00 74.88 350 PHE A N 1
ATOM 2838 C CA . PHE A 1 350 ? -33.782 5.056 36.981 1.00 74.88 350 PHE A CA 1
ATOM 2839 C C . PHE A 1 350 ? -35.261 5.351 36.721 1.00 74.88 350 PHE A C 1
ATOM 2841 O O . PHE A 1 350 ? -35.773 6.400 37.086 1.00 74.88 350 PHE A O 1
ATOM 2848 N N . LYS A 1 351 ? -35.969 4.395 36.103 1.00 63.31 351 LYS A N 1
ATOM 2849 C CA . LYS A 1 351 ? -37.438 4.453 35.955 1.00 63.31 351 LYS A CA 1
ATOM 2850 C C . LYS A 1 351 ? -38.183 4.224 37.282 1.00 63.31 351 LYS A C 1
ATOM 2852 O O . LYS A 1 351 ? -39.339 4.607 37.401 1.00 63.31 351 LYS A O 1
ATOM 2857 N N . LYS A 1 352 ? -37.538 3.558 38.247 1.00 74.31 352 LYS A N 1
ATOM 2858 C CA . LYS A 1 352 ? -37.989 3.333 39.631 1.00 74.31 352 LYS A CA 1
ATOM 2859 C C . LYS A 1 352 ? -36.802 3.587 40.562 1.00 74.31 352 LYS A C 1
ATOM 2861 O O . LYS A 1 352 ? -35.684 3.250 40.171 1.00 74.31 352 LYS A O 1
ATOM 2866 N N . SER A 1 353 ? -37.048 4.149 41.749 1.00 82.56 353 SER A N 1
ATOM 2867 C CA . SER A 1 353 ? -36.003 4.374 42.761 1.00 82.56 353 SER A CA 1
ATOM 2868 C C . SER A 1 353 ? -35.248 3.074 43.056 1.00 82.56 353 SER A C 1
ATOM 2870 O O . SER A 1 353 ? -35.859 2.009 43.171 1.00 82.56 353 SER A O 1
ATOM 2872 N N . LYS A 1 354 ? -33.917 3.166 43.110 1.00 90.94 354 LYS A N 1
ATOM 2873 C CA . LYS A 1 354 ? -32.993 2.052 43.353 1.00 90.94 354 LYS A CA 1
ATOM 2874 C C . LYS A 1 354 ? -32.402 2.178 44.753 1.00 90.94 354 LYS A C 1
ATOM 2876 O O . LYS A 1 354 ? -31.960 3.266 45.109 1.00 90.94 354 LYS A O 1
ATOM 2881 N N . LYS A 1 355 ? -32.353 1.079 45.508 1.00 93.94 355 LYS A N 1
ATOM 2882 C CA . LYS A 1 355 ? -31.757 1.026 46.854 1.00 93.94 355 LYS A CA 1
ATOM 2883 C C . LYS A 1 355 ? -30.308 0.568 46.766 1.00 93.94 355 LYS A C 1
ATOM 2885 O O . LYS A 1 355 ? -30.066 -0.594 46.438 1.00 93.94 355 LYS A O 1
ATOM 2890 N N . ILE A 1 356 ? -29.354 1.466 47.010 1.00 95.00 356 ILE A N 1
ATOM 2891 C CA . ILE A 1 356 ? -27.924 1.194 46.804 1.00 95.00 356 ILE A CA 1
ATOM 2892 C C . ILE A 1 356 ? -27.124 1.456 48.082 1.00 95.00 356 ILE A C 1
ATOM 2894 O O . ILE A 1 356 ? -27.158 2.551 48.642 1.00 95.00 356 ILE A O 1
ATOM 2898 N N . LEU A 1 357 ? -26.348 0.458 48.508 1.00 95.62 357 LEU A N 1
ATOM 2899 C CA . LEU A 1 357 ? -25.406 0.586 49.622 1.00 95.62 357 LEU A CA 1
ATOM 2900 C C . LEU A 1 357 ? -24.053 1.116 49.114 1.00 95.62 357 LEU A C 1
ATOM 2902 O O . LEU A 1 357 ? -23.482 0.571 48.169 1.00 95.62 357 LEU A O 1
ATOM 2906 N N . ILE A 1 358 ? -23.515 2.166 49.733 1.00 94.69 358 ILE A N 1
ATOM 2907 C CA . ILE A 1 358 ? -22.228 2.774 49.364 1.00 94.69 358 ILE A CA 1
ATOM 2908 C C . ILE A 1 358 ? -21.216 2.577 50.493 1.00 94.69 358 ILE A C 1
ATOM 2910 O O . ILE A 1 358 ? -21.453 2.991 51.627 1.00 94.69 358 ILE A O 1
ATOM 2914 N N . THR A 1 359 ? -20.051 2.015 50.176 1.00 94.19 359 THR A N 1
ATOM 2915 C CA . THR A 1 359 ? -18.932 1.901 51.121 1.00 94.19 359 THR A CA 1
ATOM 2916 C C . THR A 1 359 ? -17.786 2.848 50.762 1.00 94.19 359 THR A C 1
ATOM 2918 O O . THR A 1 359 ? -17.725 3.375 49.650 1.00 94.19 359 THR A O 1
ATOM 2921 N N . GLY A 1 360 ? -16.862 3.080 51.701 1.00 87.81 360 GLY A N 1
ATOM 2922 C CA . GLY A 1 360 ? -15.595 3.770 51.421 1.00 87.81 360 GLY A CA 1
ATOM 2923 C C . GLY A 1 360 ? -15.673 5.299 51.315 1.00 87.81 360 GLY A C 1
ATOM 2924 O O . GLY A 1 360 ? -14.826 5.923 50.668 1.00 87.81 360 GLY A O 1
ATOM 2925 N N . ILE A 1 361 ? -16.678 5.931 51.931 1.00 88.38 361 ILE A N 1
ATOM 2926 C CA . ILE A 1 361 ? -16.677 7.389 52.125 1.00 88.38 361 ILE A CA 1
ATOM 2927 C C . ILE A 1 361 ? -15.817 7.712 53.346 1.00 88.38 361 ILE A C 1
ATOM 2929 O O . ILE A 1 361 ? -15.965 7.100 54.398 1.00 88.38 361 ILE A O 1
ATOM 2933 N N . SER A 1 362 ? -14.918 8.682 53.200 1.00 82.06 362 SER A N 1
ATOM 2934 C CA . SER A 1 362 ? -14.062 9.167 54.287 1.00 82.06 362 SER A CA 1
ATOM 2935 C C . SER A 1 362 ? -14.059 10.692 54.393 1.00 82.06 362 SER A C 1
ATOM 2937 O O . SER A 1 362 ? -14.003 11.217 55.502 1.00 82.06 362 SER A O 1
ATOM 2939 N N . ASN A 1 363 ? -14.151 11.417 53.270 1.00 83.50 363 ASN A N 1
ATOM 2940 C CA . ASN A 1 363 ? -14.298 12.875 53.232 1.00 83.50 363 ASN A CA 1
ATOM 2941 C C . ASN A 1 363 ? -14.859 13.381 51.885 1.00 83.50 363 ASN A C 1
ATOM 2943 O O . ASN A 1 363 ? -15.243 12.602 51.013 1.00 83.50 363 ASN A O 1
ATOM 2947 N N . GLU A 1 364 ? -14.860 14.703 51.685 1.00 82.06 364 GLU A N 1
ATOM 2948 C CA . GLU A 1 364 ? -15.345 15.368 50.464 1.00 82.06 364 GLU A CA 1
ATOM 2949 C C . GLU A 1 364 ? -14.638 14.951 49.169 1.00 82.06 364 GLU A C 1
ATOM 2951 O O . GLU A 1 364 ? -15.197 15.076 48.078 1.00 82.06 364 GLU A O 1
ATOM 2956 N N . ARG A 1 365 ? -13.399 14.461 49.276 1.00 84.00 365 ARG A N 1
ATOM 2957 C CA . ARG A 1 365 ? -12.574 14.051 48.135 1.00 84.00 365 ARG A CA 1
ATOM 2958 C C . ARG A 1 365 ? -12.740 12.568 47.795 1.00 84.00 365 ARG A C 1
ATOM 2960 O O . ARG A 1 365 ? -12.136 12.111 46.827 1.00 84.00 365 ARG A O 1
ATOM 2967 N N . SER A 1 366 ? -13.533 11.804 48.549 1.00 88.31 366 SER A N 1
ATOM 2968 C CA . SER A 1 366 ? -13.784 10.386 48.273 1.00 88.31 366 SER A CA 1
ATOM 2969 C C . SER A 1 366 ? -14.490 10.190 46.925 1.00 88.31 366 SER A C 1
ATOM 2971 O O . SER A 1 366 ? -15.479 10.857 46.616 1.00 88.31 366 SER A O 1
ATOM 2973 N N . ILE A 1 367 ? -14.037 9.210 46.135 1.00 92.06 367 ILE A N 1
ATOM 2974 C CA . ILE A 1 367 ? -14.707 8.829 44.876 1.00 92.06 367 ILE A CA 1
ATOM 2975 C C . ILE A 1 367 ? -16.137 8.358 45.162 1.00 92.06 367 ILE A C 1
ATOM 2977 O O . ILE A 1 367 ? -17.066 8.754 44.458 1.00 92.06 367 ILE A O 1
ATOM 2981 N N . ALA A 1 368 ? -16.316 7.599 46.247 1.00 92.44 368 ALA A N 1
ATOM 2982 C CA . ALA A 1 368 ? -17.608 7.125 46.729 1.00 92.44 368 ALA A CA 1
ATOM 2983 C C . ALA A 1 368 ? -18.629 8.259 46.947 1.00 92.44 368 ALA A C 1
ATOM 2985 O O . ALA A 1 368 ? -19.800 8.086 46.623 1.00 92.44 368 ALA A O 1
ATOM 2986 N N . LEU A 1 369 ? -18.201 9.453 47.385 1.00 90.81 369 LEU A N 1
ATOM 2987 C CA . LEU A 1 369 ? -19.096 10.610 47.517 1.00 90.81 369 LEU A CA 1
ATOM 2988 C C . LEU A 1 369 ? -19.544 11.152 46.150 1.00 90.81 369 LEU A C 1
ATOM 2990 O O . LEU A 1 369 ? -20.697 11.545 45.979 1.00 90.81 369 LEU A O 1
ATOM 2994 N N . GLY A 1 370 ? -18.651 11.161 45.155 1.00 91.62 370 GLY A N 1
ATOM 2995 C CA . GLY A 1 370 ? -19.007 11.513 43.776 1.00 91.62 370 GLY A CA 1
ATOM 2996 C C . GLY A 1 370 ? -20.011 10.533 43.163 1.00 91.62 370 GLY A C 1
ATOM 2997 O O . GLY A 1 370 ? -20.927 10.955 42.457 1.00 91.62 370 GLY A O 1
ATOM 2998 N N . ILE A 1 371 ? -19.872 9.243 43.486 1.00 95.06 371 ILE A N 1
ATOM 2999 C CA . ILE A 1 371 ? -20.822 8.190 43.108 1.00 95.06 371 ILE A CA 1
ATOM 3000 C C . ILE A 1 371 ? -22.169 8.396 43.808 1.00 95.06 371 ILE A C 1
ATOM 3002 O O . ILE A 1 371 ? -23.197 8.423 43.134 1.00 95.06 371 ILE A O 1
ATOM 3006 N N . ALA A 1 372 ? -22.168 8.639 45.120 1.00 93.06 372 ALA A N 1
ATOM 3007 C CA . ALA A 1 372 ? -23.377 8.915 45.893 1.00 93.06 372 ALA A CA 1
ATOM 3008 C C . ALA A 1 372 ? -24.157 10.116 45.332 1.00 93.06 372 ALA A C 1
ATOM 3010 O O . ALA A 1 372 ? -25.344 9.994 45.046 1.00 93.06 372 ALA A O 1
ATOM 3011 N N . LYS A 1 373 ? -23.482 11.241 45.045 1.00 92.31 373 LYS A N 1
ATOM 3012 C CA . LYS A 1 373 ? -24.102 12.427 44.418 1.00 92.31 373 LYS A CA 1
ATOM 3013 C C . LYS A 1 373 ? -24.744 12.110 43.066 1.00 92.31 373 LYS A C 1
ATOM 3015 O O . LYS A 1 373 ? -25.810 12.636 42.749 1.00 92.31 373 LYS A O 1
ATOM 3020 N N . ALA A 1 374 ? -24.095 11.277 42.252 1.00 92.50 374 ALA A N 1
ATOM 3021 C CA . ALA A 1 374 ? -24.618 10.896 40.944 1.00 92.50 374 ALA A CA 1
ATOM 3022 C C . ALA A 1 374 ? -25.853 9.990 41.057 1.00 92.50 374 ALA A C 1
ATOM 3024 O O . ALA A 1 374 ? -26.820 10.211 40.334 1.00 92.50 374 ALA A O 1
ATOM 3025 N N . LEU A 1 375 ? -25.843 9.025 41.980 1.00 92.00 375 LEU A N 1
ATOM 3026 C CA . LEU A 1 375 ? -26.976 8.135 42.250 1.00 92.00 375 LEU A CA 1
ATOM 3027 C C . LEU A 1 375 ? -28.159 8.881 42.879 1.00 92.00 375 LEU A C 1
ATOM 3029 O O . LEU A 1 375 ? -29.289 8.719 42.423 1.00 92.00 375 LEU A O 1
ATOM 3033 N N . TYR A 1 376 ? -27.903 9.762 43.849 1.00 90.44 376 TYR A N 1
ATOM 3034 C CA . TYR A 1 376 ? -28.930 10.601 44.472 1.00 90.44 376 TYR A CA 1
ATOM 3035 C C . TYR A 1 376 ? -29.618 11.508 43.446 1.00 90.44 376 TYR A C 1
ATOM 3037 O O . TYR A 1 376 ? -30.840 11.624 43.425 1.00 90.44 376 TYR A O 1
ATOM 3045 N N . LYS A 1 377 ? -28.858 12.074 42.495 1.00 89.25 377 LYS A N 1
ATOM 3046 C CA . LYS A 1 377 ? -29.427 12.851 41.381 1.00 89.25 377 LYS A CA 1
ATOM 3047 C C . LYS A 1 377 ? -30.379 12.029 40.495 1.00 89.25 377 LYS A C 1
ATOM 3049 O O . LYS A 1 377 ? -31.248 12.604 39.849 1.00 89.25 377 LYS A O 1
ATOM 3054 N N . GLN A 1 378 ? -30.220 10.705 40.462 1.00 87.31 378 GLN A N 1
ATOM 3055 C CA . GLN A 1 378 ? -31.130 9.772 39.786 1.00 87.31 378 GLN A CA 1
ATOM 3056 C C . GLN A 1 378 ? -32.252 9.263 40.706 1.00 87.31 378 GLN A C 1
ATOM 3058 O O . GLN A 1 378 ? -32.945 8.319 40.342 1.00 87.31 378 GLN A O 1
ATOM 3063 N N . LYS A 1 379 ? -32.444 9.886 41.879 1.00 88.44 379 LYS A N 1
ATOM 3064 C CA . LYS A 1 379 ? -33.458 9.537 42.884 1.00 88.44 379 LYS A CA 1
ATOM 3065 C C . LYS A 1 379 ? -33.278 8.132 43.481 1.00 88.44 379 LYS A C 1
ATOM 3067 O O . LYS A 1 379 ? -34.268 7.477 43.785 1.00 88.44 379 LYS A O 1
ATOM 3072 N N . ALA A 1 380 ? -32.040 7.646 43.618 1.00 89.75 380 ALA A N 1
ATOM 3073 C CA . ALA A 1 380 ? -31.769 6.431 44.394 1.00 89.75 380 ALA A CA 1
ATOM 3074 C C . ALA A 1 380 ? -31.843 6.688 45.904 1.00 89.75 380 ALA A C 1
ATOM 3076 O O . ALA A 1 380 ? -31.402 7.733 46.380 1.00 89.75 380 ALA A O 1
ATOM 3077 N N . GLU A 1 381 ? -32.333 5.693 46.639 1.00 91.81 381 GLU A N 1
ATOM 3078 C CA . GLU A 1 381 ? -32.261 5.629 48.096 1.00 91.81 381 GLU A CA 1
ATOM 3079 C C . GLU A 1 381 ? -30.896 5.047 48.493 1.00 91.81 381 GLU A C 1
ATOM 3081 O O . GLU A 1 381 ? -30.480 4.005 47.974 1.00 91.81 381 GLU A O 1
ATOM 3086 N N . LEU A 1 382 ? -30.169 5.738 49.371 1.00 91.94 382 LEU A N 1
ATOM 3087 C CA . LEU A 1 382 ? -28.777 5.422 49.687 1.00 91.94 382 LEU A CA 1
ATOM 3088 C C . LEU A 1 382 ? -28.599 5.116 51.176 1.00 91.94 382 LEU A C 1
ATOM 3090 O O . LEU A 1 382 ? -29.064 5.868 52.031 1.00 91.94 382 LEU A O 1
ATOM 3094 N N . SER A 1 383 ? -27.835 4.063 51.461 1.00 92.12 383 SER A N 1
ATOM 3095 C CA . SER A 1 383 ? -27.298 3.757 52.791 1.00 92.12 383 SER A CA 1
ATOM 3096 C C . SER A 1 383 ? -25.779 3.729 52.716 1.00 92.12 383 SER A C 1
ATOM 3098 O O . SER A 1 383 ? -25.205 3.379 51.680 1.00 92.12 383 SER A O 1
ATOM 3100 N N . PHE A 1 384 ? -25.115 4.093 53.809 1.00 91.81 384 PHE A N 1
ATOM 3101 C CA . PHE A 1 384 ? -23.661 4.259 53.827 1.00 91.81 384 PHE A CA 1
ATOM 3102 C C . PHE A 1 384 ? -23.000 3.365 54.863 1.00 91.81 384 PHE A C 1
ATOM 3104 O O . PHE A 1 384 ? -23.555 3.138 55.933 1.00 91.81 384 PHE A O 1
ATOM 3111 N N . VAL A 1 385 ? -21.785 2.913 54.561 1.00 90.81 385 VAL A N 1
ATOM 3112 C CA . VAL A 1 385 ? -20.948 2.135 55.482 1.00 90.81 385 VAL A CA 1
ATOM 3113 C C . VAL A 1 385 ? -19.676 2.908 55.802 1.00 90.81 385 VAL A C 1
ATOM 3115 O O . VAL A 1 385 ? -18.975 3.365 54.893 1.00 90.81 385 VAL A O 1
ATOM 3118 N N . CYS A 1 386 ? -19.378 3.039 57.093 1.00 86.12 386 CYS A N 1
ATOM 3119 C CA . CYS A 1 386 ? -18.189 3.700 57.618 1.00 86.12 386 CYS A CA 1
ATOM 3120 C C . CYS A 1 386 ? -17.333 2.721 58.429 1.00 86.12 386 CYS A C 1
ATOM 3122 O O . CYS A 1 386 ? -17.859 1.905 59.179 1.00 86.12 386 CYS A O 1
ATOM 3124 N N . GLN A 1 387 ? -16.011 2.871 58.342 1.00 81.38 387 GLN A N 1
ATOM 3125 C CA . GLN A 1 387 ? -15.064 2.014 59.064 1.00 81.38 387 GLN A CA 1
ATOM 3126 C C . GLN A 1 387 ? -14.942 2.359 60.557 1.00 81.38 387 GLN A C 1
ATOM 3128 O O . GLN A 1 387 ? -14.562 1.513 61.346 1.00 81.38 387 GLN A O 1
ATOM 3133 N N . ASN A 1 388 ? -15.196 3.608 60.970 1.00 78.38 388 ASN A N 1
ATOM 3134 C CA . ASN A 1 388 ? -15.011 4.041 62.362 1.00 78.38 388 ASN A CA 1
ATOM 3135 C C . ASN A 1 388 ? -16.114 5.014 62.796 1.00 78.38 388 ASN A C 1
ATOM 3137 O O . ASN A 1 388 ? -16.440 5.948 62.057 1.00 78.38 388 ASN A O 1
ATOM 3141 N N . LYS A 1 389 ? -16.628 4.852 64.025 1.00 74.81 389 LYS A N 1
ATOM 3142 C CA . LYS A 1 389 ? -17.593 5.766 64.662 1.00 74.81 389 LYS A CA 1
ATOM 3143 C C . LYS A 1 389 ? -17.137 7.237 64.629 1.00 74.81 389 LYS A C 1
ATOM 3145 O O . LYS A 1 389 ? -17.958 8.116 64.390 1.00 74.81 389 LYS A O 1
ATOM 3150 N N . LYS A 1 390 ? -15.831 7.522 64.739 1.00 76.94 390 LYS A N 1
ATOM 3151 C CA . LYS A 1 390 ? -15.263 8.885 64.626 1.00 76.94 390 LYS A CA 1
ATOM 3152 C C . LYS A 1 390 ? -15.475 9.529 63.245 1.00 76.94 390 LYS A C 1
ATOM 3154 O O . LYS A 1 390 ? -15.581 10.749 63.141 1.00 76.94 390 LYS A O 1
ATOM 3159 N N . ILE A 1 391 ? -15.533 8.730 62.176 1.00 75.88 391 ILE A N 1
ATOM 3160 C CA . ILE A 1 391 ? -15.726 9.215 60.798 1.00 75.88 391 ILE A CA 1
ATOM 3161 C C . ILE A 1 391 ? -17.204 9.555 60.542 1.00 75.88 391 ILE A C 1
ATOM 3163 O O . ILE A 1 391 ? -17.494 10.469 59.770 1.00 75.88 391 ILE A O 1
ATOM 3167 N N . ILE A 1 392 ? -18.134 8.888 61.235 1.00 74.69 392 ILE A N 1
ATOM 3168 C CA . ILE A 1 392 ? -19.583 9.088 61.077 1.00 74.69 392 ILE A CA 1
ATOM 3169 C C . ILE A 1 392 ? -19.959 10.560 61.276 1.00 74.69 392 ILE A C 1
ATOM 3171 O O . ILE A 1 392 ? -20.653 11.126 60.434 1.00 74.69 392 ILE A O 1
ATOM 3175 N N . ASN A 1 393 ? -19.444 11.210 62.323 1.00 74.88 393 ASN A N 1
ATOM 3176 C CA . ASN A 1 393 ? -19.746 12.620 62.593 1.00 74.88 393 ASN A CA 1
ATOM 3177 C C . ASN A 1 393 ? -19.238 13.552 61.480 1.00 74.88 393 ASN A C 1
ATOM 3179 O O . ASN A 1 393 ? -19.928 14.497 61.112 1.00 74.88 393 ASN A O 1
ATOM 3183 N N . LYS A 1 394 ? -18.086 13.248 60.863 1.00 76.88 394 LYS A N 1
ATOM 3184 C CA . LYS A 1 394 ? -17.562 14.018 59.720 1.00 76.88 394 LYS A CA 1
ATOM 3185 C C . LYS A 1 394 ? -18.399 13.826 58.456 1.00 76.88 394 LYS A C 1
ATOM 3187 O O . LYS A 1 394 ? -18.562 14.764 57.682 1.00 76.88 394 LYS A O 1
ATOM 3192 N N . ILE A 1 395 ? -18.915 12.619 58.231 1.00 77.56 395 ILE A N 1
ATOM 3193 C CA . ILE A 1 395 ? -19.677 12.290 57.020 1.00 77.56 395 ILE A CA 1
ATOM 3194 C C . ILE A 1 395 ? -21.124 12.766 57.116 1.00 77.56 395 ILE A C 1
ATOM 3196 O O . ILE A 1 395 ? -21.653 13.193 56.092 1.00 77.56 395 ILE A O 1
ATOM 3200 N N . LYS A 1 396 ? -21.741 12.762 58.308 1.00 77.88 396 LYS A N 1
ATOM 3201 C CA . LYS A 1 396 ? -23.116 13.252 58.526 1.00 77.88 396 LYS A CA 1
ATOM 3202 C C . LYS A 1 396 ? -23.334 14.622 57.870 1.00 77.88 396 LYS A C 1
ATOM 3204 O O . LYS A 1 396 ? -24.218 14.757 57.032 1.00 77.88 396 LYS A O 1
ATOM 3209 N N . HIS A 1 397 ? -22.445 15.589 58.111 1.00 76.06 397 HIS A N 1
ATOM 3210 C CA . HIS A 1 397 ? -22.524 16.915 57.480 1.00 76.06 397 HIS A CA 1
ATOM 3211 C C . HIS A 1 397 ? -22.466 16.884 55.941 1.00 76.06 397 HIS A C 1
ATOM 3213 O O . HIS A 1 397 ? -23.145 17.668 55.283 1.00 76.06 397 HIS A O 1
ATOM 3219 N N . LEU A 1 398 ? -21.698 15.964 55.348 1.00 76.38 398 LEU A N 1
ATOM 3220 C CA . LEU A 1 398 ? -21.535 15.854 53.892 1.00 76.38 398 LEU A CA 1
ATOM 3221 C C . LEU A 1 398 ? -22.748 15.234 53.198 1.00 76.38 398 LEU A C 1
ATOM 3223 O O . LEU A 1 398 ? -23.027 15.546 52.036 1.00 76.38 398 LEU A O 1
ATOM 3227 N N . ILE A 1 399 ? -23.443 14.337 53.897 1.00 76.56 399 ILE A N 1
ATOM 3228 C CA . ILE A 1 399 ? -24.553 13.562 53.343 1.00 76.56 399 ILE A CA 1
ATOM 3229 C C . ILE A 1 399 ? -25.930 14.090 53.758 1.00 76.56 399 ILE A C 1
ATOM 3231 O O . ILE A 1 399 ? -26.912 13.685 53.148 1.00 76.56 399 ILE A O 1
ATOM 3235 N N . ASN A 1 400 ? -26.021 15.038 54.702 1.00 71.75 400 ASN A N 1
ATOM 3236 C CA . ASN A 1 400 ? -27.283 15.683 55.104 1.00 71.75 400 ASN A CA 1
ATOM 3237 C C . ASN A 1 400 ? -28.080 16.248 53.912 1.00 71.75 400 ASN A C 1
ATOM 3239 O O . ASN A 1 400 ? -29.305 16.241 53.922 1.00 71.75 400 ASN A O 1
ATOM 3243 N N . SER A 1 401 ? -27.394 16.675 52.846 1.00 68.62 401 SER A N 1
ATOM 3244 C CA . SER A 1 401 ? -28.025 17.140 51.599 1.00 68.62 401 SER A CA 1
ATOM 3245 C C . SER A 1 401 ? -28.705 16.042 50.756 1.00 68.62 401 SER A C 1
ATOM 3247 O O . SER A 1 401 ? -29.351 16.365 49.760 1.00 68.62 401 SER A O 1
ATOM 3249 N N . MET A 1 402 ? -28.550 14.758 51.109 1.00 75.19 402 MET A N 1
ATOM 3250 C CA . MET A 1 402 ? -28.970 13.598 50.305 1.00 75.19 402 MET A CA 1
ATOM 3251 C C . MET A 1 402 ? -30.093 12.753 50.936 1.00 75.19 402 MET A C 1
ATOM 3253 O O . MET A 1 402 ? -30.237 11.593 50.561 1.00 75.19 402 MET A O 1
ATOM 3257 N N . SER A 1 403 ? -30.874 13.302 51.878 1.00 65.00 403 SER A N 1
ATOM 3258 C CA . SER A 1 403 ? -32.034 12.624 52.501 1.00 65.00 403 SER A CA 1
ATOM 3259 C C . SER A 1 403 ? -31.725 11.184 52.946 1.00 65.00 403 SER A C 1
ATOM 3261 O O . SER A 1 403 ? -32.394 10.231 52.554 1.00 65.00 403 SER A O 1
ATOM 3263 N N . VAL A 1 404 ? -30.632 11.016 53.694 1.00 66.00 404 VAL A N 1
ATOM 3264 C CA . VAL A 1 404 ? -30.066 9.701 54.023 1.00 66.00 404 VAL A CA 1
ATOM 3265 C C . VAL A 1 404 ? -30.785 9.060 55.202 1.00 66.00 404 VAL A C 1
ATOM 3267 O O . VAL A 1 404 ? -30.839 9.645 56.279 1.00 66.00 404 VAL A O 1
ATOM 3270 N N . ASN A 1 405 ? -31.233 7.816 55.019 1.00 60.25 405 ASN A N 1
ATOM 3271 C CA . ASN A 1 405 ? -31.994 7.083 56.030 1.00 60.25 405 ASN A CA 1
ATOM 3272 C C . ASN A 1 405 ? -31.117 6.371 57.074 1.00 60.25 405 ASN A C 1
ATOM 3274 O O . ASN A 1 405 ? -31.586 6.139 58.183 1.00 60.25 405 ASN A O 1
ATOM 3278 N N . THR A 1 406 ? -29.867 5.988 56.764 1.00 76.38 406 THR A N 1
ATOM 3279 C CA . THR A 1 406 ? -29.024 5.234 57.720 1.00 76.38 406 THR A CA 1
ATOM 3280 C C . THR A 1 406 ? -27.537 5.156 57.357 1.00 76.38 406 THR A C 1
ATOM 3282 O O . THR A 1 406 ? -27.159 5.034 56.187 1.00 76.38 406 THR A O 1
ATOM 3285 N N . ILE A 1 407 ? -26.685 5.173 58.390 1.00 87.25 407 ILE A N 1
ATOM 3286 C CA . ILE A 1 407 ? -25.233 4.949 58.315 1.00 87.25 407 ILE A CA 1
ATOM 3287 C C . ILE A 1 407 ? -24.891 3.747 59.201 1.00 87.25 407 ILE A C 1
ATOM 3289 O O . ILE A 1 407 ? -25.225 3.749 60.384 1.00 87.25 407 ILE A O 1
ATOM 3293 N N . PHE A 1 408 ? -24.189 2.761 58.650 1.00 89.44 408 PHE A N 1
ATOM 3294 C CA . PHE A 1 408 ? -23.732 1.569 59.359 1.00 89.44 408 PHE A CA 1
ATOM 3295 C C . PHE A 1 408 ? -22.230 1.622 59.640 1.00 89.44 408 PHE A C 1
ATOM 3297 O O . PHE A 1 408 ? -21.457 2.235 58.896 1.00 89.44 408 PHE A O 1
ATOM 3304 N N . PHE A 1 409 ? -21.821 0.945 60.708 1.00 89.19 409 PHE A N 1
ATOM 3305 C CA . PHE A 1 409 ? -20.425 0.646 60.997 1.00 89.19 409 PHE A CA 1
ATOM 3306 C C . PHE A 1 409 ? -20.095 -0.754 60.471 1.00 89.19 409 PHE A C 1
ATOM 3308 O O . PHE A 1 409 ? -20.894 -1.670 60.644 1.00 89.19 409 PHE A O 1
ATOM 3315 N N . CYS A 1 410 ? -18.948 -0.904 59.814 1.00 91.19 410 CYS A N 1
ATOM 3316 C CA . CYS A 1 410 ? -18.415 -2.208 59.431 1.00 91.19 410 CYS A CA 1
ATOM 3317 C C . CYS A 1 410 ? -16.904 -2.099 59.252 1.00 91.19 410 CYS A C 1
ATOM 3319 O O . CYS A 1 410 ? -16.435 -1.348 58.387 1.00 91.19 410 CYS A O 1
ATOM 3321 N N . ASP A 1 411 ? -16.158 -2.876 60.029 1.00 90.81 411 ASP A N 1
ATOM 3322 C CA . ASP A 1 411 ? -14.797 -3.245 59.670 1.00 90.81 411 ASP A CA 1
ATOM 3323 C C . ASP A 1 411 ? -14.854 -4.437 58.707 1.00 90.81 411 ASP A C 1
ATOM 3325 O O . ASP A 1 411 ? -15.466 -5.455 59.011 1.00 90.81 411 ASP A O 1
ATOM 3329 N N . VAL A 1 412 ? -14.271 -4.301 57.516 1.00 93.06 412 VAL A N 1
ATOM 3330 C CA . VAL A 1 412 ? -14.306 -5.368 56.501 1.00 93.06 412 VAL A CA 1
ATOM 3331 C C . VAL A 1 412 ? -13.191 -6.399 56.657 1.00 93.06 412 VAL A C 1
ATOM 3333 O O . VAL A 1 412 ? -13.129 -7.329 55.860 1.00 93.06 412 VAL A O 1
ATOM 3336 N N . SER A 1 413 ? -12.313 -6.225 57.647 1.00 90.81 413 SER A N 1
ATOM 3337 C CA . SER A 1 413 ? -11.345 -7.251 58.051 1.00 90.81 413 SER A CA 1
ATOM 3338 C C . SER A 1 413 ? -11.966 -8.350 58.928 1.00 90.81 413 SER A C 1
ATOM 3340 O O . SER A 1 413 ? -11.349 -9.386 59.121 1.00 90.81 413 SER A O 1
ATOM 3342 N N . SER A 1 414 ? -13.193 -8.166 59.437 1.00 92.75 414 SER A N 1
ATOM 3343 C CA . SER A 1 414 ? -13.920 -9.186 60.209 1.00 92.75 414 SER A CA 1
ATOM 3344 C C . SER A 1 414 ? -15.174 -9.648 59.466 1.00 92.75 414 SER A C 1
ATOM 3346 O O . SER A 1 414 ? -16.068 -8.853 59.159 1.00 92.75 414 SER A O 1
ATOM 3348 N N . ASP A 1 415 ? -15.278 -10.957 59.225 1.00 91.94 415 ASP A N 1
ATOM 3349 C CA . ASP A 1 415 ? -16.463 -11.564 58.608 1.00 91.94 415 ASP A CA 1
ATOM 3350 C C . ASP A 1 415 ? -17.709 -11.421 59.517 1.00 91.94 415 ASP A C 1
ATOM 3352 O O . ASP A 1 415 ? -18.821 -11.255 59.010 1.00 91.94 415 ASP A O 1
ATOM 3356 N N . GLU A 1 416 ? -17.555 -11.396 60.847 1.00 94.19 416 GLU A N 1
ATOM 3357 C CA . GLU A 1 416 ? -18.634 -11.123 61.813 1.00 94.19 416 GLU A CA 1
ATOM 3358 C C . GLU A 1 416 ? -19.203 -9.712 61.638 1.00 94.19 416 GLU A C 1
ATOM 3360 O O . GLU A 1 416 ? -20.420 -9.534 61.615 1.00 94.19 416 GLU A O 1
ATOM 3365 N N . ASN A 1 417 ? -18.339 -8.711 61.449 1.00 94.19 417 ASN A N 1
ATOM 3366 C CA . ASN A 1 417 ? -18.762 -7.328 61.206 1.00 94.19 417 ASN A CA 1
ATOM 3367 C C . ASN A 1 417 ? -19.519 -7.193 59.874 1.00 94.19 417 ASN A C 1
ATOM 3369 O O . ASN A 1 417 ? -20.516 -6.473 59.796 1.00 94.19 417 ASN A O 1
ATOM 3373 N N . ILE A 1 418 ? -19.092 -7.914 58.829 1.00 95.56 418 ILE A N 1
ATOM 3374 C CA . ILE A 1 418 ? -19.799 -7.948 57.538 1.00 95.56 418 ILE A CA 1
ATOM 3375 C C . ILE A 1 418 ? -21.178 -8.610 57.693 1.00 95.56 418 ILE A C 1
ATOM 3377 O O . ILE A 1 418 ? -22.166 -8.104 57.149 1.00 95.56 418 ILE A O 1
ATOM 3381 N N . LYS A 1 419 ? -21.280 -9.703 58.462 1.00 95.31 419 LYS A N 1
ATOM 3382 C CA . LYS A 1 419 ? -22.567 -10.341 58.792 1.00 95.31 419 LYS A CA 1
ATOM 3383 C C . LYS A 1 419 ? -23.483 -9.384 59.556 1.00 95.31 419 LYS A C 1
ATOM 3385 O O . LYS A 1 419 ? -24.648 -9.235 59.186 1.00 95.31 419 LYS A O 1
ATOM 3390 N N . GLU A 1 420 ? -22.962 -8.692 60.569 1.00 94.75 420 GLU A N 1
ATOM 3391 C CA . GLU A 1 420 ? -23.717 -7.717 61.362 1.00 94.75 420 GLU A CA 1
ATOM 3392 C C . GLU A 1 420 ? -24.218 -6.542 60.502 1.00 94.75 420 GLU A C 1
ATOM 3394 O O . GLU A 1 420 ? -25.376 -6.128 60.621 1.00 94.75 420 GLU A O 1
ATOM 3399 N N . LEU A 1 421 ? -23.391 -6.045 59.573 1.00 94.81 421 LEU A N 1
ATOM 3400 C CA . LEU A 1 421 ? -23.774 -5.009 58.611 1.00 94.81 421 LEU A CA 1
ATOM 3401 C C . LEU A 1 421 ? -25.019 -5.417 57.814 1.00 94.81 421 LEU A C 1
ATOM 3403 O O . LEU A 1 421 ? -25.981 -4.649 57.745 1.00 94.81 421 LEU A O 1
ATOM 3407 N N . PHE A 1 422 ? -25.022 -6.607 57.207 1.00 95.75 422 PHE A N 1
ATOM 3408 C CA . PHE A 1 422 ? -26.160 -7.050 56.398 1.00 95.75 422 PHE A CA 1
ATOM 3409 C C . PHE A 1 422 ? -27.361 -7.480 57.244 1.00 95.75 422 PHE A C 1
ATOM 3411 O O . PHE A 1 422 ? -28.497 -7.261 56.819 1.00 95.75 422 PHE A O 1
ATOM 3418 N N . PHE A 1 423 ? -27.143 -7.982 58.463 1.00 94.12 423 PHE A N 1
ATOM 3419 C CA . PHE A 1 423 ? -28.209 -8.216 59.437 1.00 94.12 423 PHE A CA 1
ATOM 3420 C C . PHE A 1 423 ? -28.947 -6.916 59.784 1.00 94.12 423 PHE A C 1
ATOM 3422 O O . PHE A 1 423 ? -30.175 -6.852 59.705 1.00 94.12 423 PHE A O 1
ATOM 3429 N N . ASN A 1 424 ? -28.207 -5.848 60.089 1.00 93.25 424 ASN A N 1
ATOM 3430 C CA . ASN A 1 424 ? -28.784 -4.542 60.392 1.00 93.25 424 ASN A CA 1
ATOM 3431 C C . ASN A 1 424 ? -29.379 -3.860 59.150 1.00 93.25 424 ASN A C 1
ATOM 3433 O O . ASN A 1 424 ? -30.435 -3.237 59.251 1.00 93.25 424 ASN A O 1
ATOM 3437 N N . LEU A 1 425 ? -28.779 -4.031 57.965 1.00 93.94 425 LEU A N 1
ATOM 3438 C CA . LEU A 1 425 ? -29.349 -3.528 56.712 1.00 93.94 425 LEU A CA 1
ATOM 3439 C C . LEU A 1 425 ? -30.699 -4.186 56.401 1.00 93.94 425 LEU A C 1
ATOM 3441 O O . LEU A 1 425 ? -31.620 -3.501 55.960 1.00 93.94 425 LEU A O 1
ATOM 3445 N N . LYS A 1 426 ? -30.844 -5.491 56.672 1.00 93.69 426 LYS A N 1
ATOM 3446 C CA . LYS A 1 426 ? -32.078 -6.252 56.422 1.00 93.69 426 LYS A CA 1
ATOM 3447 C C . LYS A 1 426 ? -33.278 -5.721 57.209 1.00 93.69 426 LYS A C 1
ATOM 3449 O O . LYS A 1 426 ? -34.396 -5.792 56.704 1.00 93.69 426 LYS A O 1
ATOM 3454 N N . LYS A 1 427 ? -33.047 -5.139 58.394 1.00 92.00 427 LYS A N 1
ATOM 3455 C CA . LYS A 1 427 ? -34.091 -4.500 59.219 1.00 92.00 427 LYS A CA 1
ATOM 3456 C C . LYS A 1 427 ? -34.749 -3.304 58.519 1.00 92.00 427 LYS A C 1
ATOM 3458 O O . LYS A 1 427 ? -35.900 -3.000 58.800 1.00 92.00 427 LYS A O 1
ATOM 3463 N N . ILE A 1 428 ? -34.034 -2.644 57.605 1.00 91.25 428 ILE A N 1
ATOM 3464 C CA . ILE A 1 428 ? -34.502 -1.440 56.894 1.00 91.25 428 ILE A CA 1
ATOM 3465 C C . ILE A 1 428 ? -34.866 -1.779 55.448 1.00 91.25 428 ILE A C 1
ATOM 3467 O O . ILE A 1 428 ? -35.902 -1.369 54.927 1.00 91.25 428 ILE A O 1
ATOM 3471 N N . TRP A 1 429 ? -34.017 -2.562 54.784 1.00 92.81 429 TRP A N 1
ATOM 3472 C CA . TRP A 1 429 ? -34.206 -3.018 53.417 1.00 92.81 429 TRP A CA 1
ATOM 3473 C C . TRP A 1 429 ? -34.250 -4.543 53.370 1.00 92.81 429 TRP A C 1
ATOM 3475 O O . TRP A 1 429 ? -33.214 -5.200 53.298 1.00 92.81 429 TRP A O 1
ATOM 3485 N N . ASN A 1 430 ? -35.462 -5.107 53.306 1.00 90.62 430 ASN A N 1
ATOM 3486 C CA . ASN A 1 430 ? -35.635 -6.548 53.093 1.00 90.62 430 ASN A CA 1
ATOM 3487 C C . ASN A 1 430 ? -34.939 -7.021 51.798 1.00 90.62 430 ASN A C 1
ATOM 3489 O O . ASN A 1 430 ? -34.278 -8.059 51.776 1.00 90.62 430 ASN A O 1
ATOM 3493 N N . LYS A 1 431 ? -35.043 -6.220 50.724 1.00 94.31 431 LYS A N 1
ATOM 3494 C CA . LYS A 1 431 ? -34.256 -6.371 49.494 1.00 94.31 431 LYS A CA 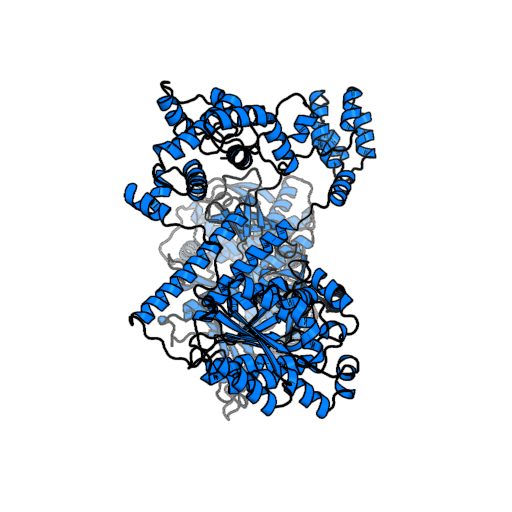1
ATOM 3495 C C . LYS A 1 431 ? -33.739 -5.037 48.963 1.00 94.31 431 LYS A C 1
ATOM 3497 O O . LYS A 1 431 ? -34.362 -3.997 49.185 1.00 94.31 431 LYS A O 1
ATOM 3502 N N . PHE A 1 432 ? -32.636 -5.081 48.217 1.00 95.69 432 PHE A N 1
ATOM 3503 C CA . PHE A 1 432 ? -31.995 -3.908 47.614 1.00 95.69 432 PHE A CA 1
ATOM 3504 C C . PHE A 1 432 ? -31.371 -4.215 46.237 1.00 95.69 432 PHE A C 1
ATOM 3506 O O . PHE A 1 432 ? -31.323 -5.366 45.796 1.00 95.69 432 PHE A O 1
ATOM 3513 N N . ASP A 1 433 ? -30.930 -3.175 45.526 1.00 95.62 433 ASP A N 1
ATOM 3514 C CA . ASP A 1 433 ? -30.544 -3.231 44.107 1.00 95.62 433 ASP A CA 1
ATOM 3515 C C . ASP A 1 433 ? -29.028 -3.342 43.858 1.00 95.62 433 ASP A C 1
ATOM 3517 O O . ASP A 1 433 ? -28.576 -3.328 42.710 1.00 95.62 433 ASP A O 1
ATOM 3521 N N . GLY A 1 434 ? -28.228 -3.466 44.916 1.00 96.19 434 GLY A N 1
ATOM 3522 C CA . GLY A 1 434 ? -26.782 -3.662 44.827 1.00 96.19 434 GLY A CA 1
ATOM 3523 C C . GLY A 1 434 ? -25.967 -2.667 45.644 1.00 96.19 434 GLY A C 1
ATOM 3524 O O . GLY A 1 434 ? -26.503 -1.835 46.376 1.00 96.19 434 GLY A O 1
ATOM 3525 N N . PHE A 1 435 ? -24.645 -2.786 45.561 1.00 97.31 435 PHE A N 1
ATOM 3526 C CA . PHE A 1 435 ? -23.731 -1.977 46.359 1.00 97.31 435 PHE A CA 1
ATOM 3527 C C . PHE A 1 435 ? -22.484 -1.554 45.586 1.00 97.31 435 PHE A C 1
ATOM 3529 O O . PHE A 1 435 ? -22.073 -2.195 44.616 1.00 97.31 435 PHE A O 1
ATOM 3536 N N . VAL A 1 436 ? -21.875 -0.461 46.046 1.00 97.69 436 VAL A N 1
ATOM 3537 C CA . VAL A 1 436 ? -20.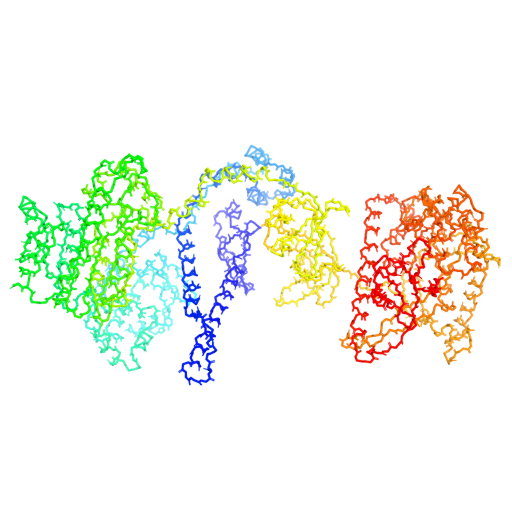608 0.060 45.531 1.00 97.69 436 VAL A CA 1
ATOM 3538 C C . VAL A 1 436 ? -19.520 -0.148 46.576 1.00 97.69 436 VAL A C 1
ATOM 3540 O O . VAL A 1 436 ? -19.502 0.517 47.610 1.00 97.69 436 VAL A O 1
ATOM 3543 N N . HIS A 1 437 ? -18.589 -1.042 46.265 1.00 97.12 437 HIS A N 1
ATOM 3544 C CA . HIS A 1 437 ? -17.406 -1.345 47.049 1.00 97.12 437 HIS A CA 1
ATOM 3545 C C . HIS A 1 437 ? -16.259 -0.380 46.707 1.00 97.12 437 HIS A C 1
ATOM 3547 O O . HIS A 1 437 ? -15.545 -0.554 45.717 1.00 97.12 437 HIS A O 1
ATOM 3553 N N . SER A 1 438 ? -16.078 0.661 47.524 1.00 94.69 438 SER A N 1
ATOM 3554 C CA . SER A 1 438 ? -14.995 1.650 47.354 1.00 94.69 438 SER A CA 1
ATOM 3555 C C . SER A 1 438 ? -13.954 1.580 48.473 1.00 94.69 438 SER A C 1
ATOM 3557 O O . SER A 1 438 ? -13.482 2.613 48.947 1.00 94.69 438 SER A O 1
ATOM 3559 N N . ILE A 1 439 ? -13.606 0.368 48.909 1.00 92.12 439 ILE A N 1
ATOM 3560 C CA . ILE A 1 439 ? -12.654 0.125 49.999 1.00 92.12 439 ILE A CA 1
ATOM 3561 C C . ILE A 1 439 ? -11.302 -0.308 49.419 1.00 92.12 439 ILE A C 1
ATOM 3563 O O . ILE A 1 439 ? -11.235 -1.040 48.428 1.00 92.12 439 ILE A O 1
ATOM 3567 N N . ALA A 1 440 ? -10.219 0.209 50.000 1.00 90.19 440 ALA A N 1
ATOM 3568 C CA . ALA A 1 440 ? -8.852 -0.205 49.705 1.00 90.19 440 ALA A CA 1
ATOM 3569 C C . ALA A 1 440 ? -7.916 0.205 50.846 1.00 90.19 440 ALA A C 1
ATOM 3571 O O . ALA A 1 440 ? -7.998 1.340 51.325 1.00 90.19 440 ALA A O 1
ATOM 3572 N N . TYR A 1 441 ? -6.997 -0.681 51.219 1.00 90.12 441 TYR A N 1
ATOM 3573 C CA . TYR A 1 441 ? -5.962 -0.409 52.212 1.00 90.12 441 TYR A CA 1
ATOM 3574 C C . TYR A 1 441 ? -4.684 -1.191 51.907 1.00 90.12 441 TYR A C 1
ATOM 3576 O O . TYR A 1 441 ? -4.734 -2.319 51.422 1.00 90.12 441 TYR A O 1
ATOM 3584 N N . CYS A 1 442 ? -3.545 -0.562 52.173 1.00 87.06 442 CYS A N 1
ATOM 3585 C CA . CYS A 1 442 ? -2.223 -1.175 52.198 1.00 87.06 442 CYS A CA 1
ATOM 3586 C C . CYS A 1 442 ? -1.330 -0.304 53.103 1.00 87.06 442 CYS A C 1
ATOM 3588 O O . CYS A 1 442 ? -1.471 0.926 53.042 1.00 87.06 442 CYS A O 1
ATOM 3590 N N . PRO A 1 443 ? -0.453 -0.891 53.940 1.00 85.44 443 PRO A N 1
ATOM 3591 C CA . PRO A 1 443 ? 0.508 -0.132 54.740 1.00 85.44 443 PRO A CA 1
ATOM 3592 C C . PRO A 1 443 ? 1.376 0.797 53.874 1.00 85.44 443 PRO A C 1
ATOM 3594 O O . PRO A 1 443 ? 1.673 0.491 52.717 1.00 85.44 443 PRO A O 1
ATOM 3597 N N . LYS A 1 444 ? 1.773 1.959 54.406 1.00 81.50 444 LYS A N 1
ATOM 3598 C CA . LYS A 1 444 ? 2.468 2.993 53.612 1.00 81.50 444 LYS A CA 1
ATOM 3599 C C . LYS A 1 444 ? 3.864 2.552 53.183 1.00 81.50 444 LYS A C 1
ATOM 3601 O O . LYS A 1 444 ? 4.306 2.889 52.087 1.00 81.50 444 LYS A O 1
ATOM 3606 N N . GLU A 1 445 ? 4.537 1.801 54.043 1.00 78.56 445 GLU A N 1
ATOM 3607 C CA . GLU A 1 445 ? 5.898 1.292 53.868 1.00 78.56 445 GLU A CA 1
ATOM 3608 C C . GLU A 1 445 ? 5.989 0.461 52.577 1.00 78.56 445 GLU A C 1
ATOM 3610 O O . GLU A 1 445 ? 6.921 0.597 51.786 1.00 78.56 445 GLU A O 1
ATOM 3615 N N . GLN A 1 446 ? 4.914 -0.273 52.286 1.00 81.00 446 GLN A N 1
ATOM 3616 C CA . GLN A 1 446 ? 4.765 -1.181 51.151 1.00 81.00 446 GLN A CA 1
ATOM 3617 C C . GLN A 1 446 ? 4.535 -0.468 49.810 1.00 81.00 446 GLN A C 1
ATOM 3619 O O . GLN A 1 446 ? 4.552 -1.107 48.760 1.00 81.00 446 GLN A O 1
ATOM 3624 N N . MET A 1 447 ? 4.299 0.851 49.806 1.00 76.31 447 MET A N 1
ATOM 3625 C CA . MET A 1 447 ? 4.118 1.645 48.583 1.00 76.31 447 MET A CA 1
ATOM 3626 C C . MET A 1 447 ? 5.379 2.398 48.145 1.00 76.31 447 MET A C 1
ATOM 3628 O O . MET A 1 447 ? 5.358 3.014 47.081 1.00 76.31 447 MET A O 1
ATOM 3632 N N . HIS A 1 448 ? 6.445 2.438 48.948 1.00 71.56 448 HIS A N 1
ATOM 3633 C CA . HIS A 1 448 ? 7.562 3.373 48.730 1.00 71.56 448 HIS A CA 1
ATOM 3634 C C . HIS A 1 448 ? 8.937 2.731 48.589 1.00 71.56 448 HIS A C 1
ATOM 3636 O O . HIS A 1 448 ? 9.841 3.388 48.074 1.00 71.56 448 HIS A O 1
ATOM 3642 N N . GLN A 1 449 ? 9.090 1.495 49.047 1.00 69.69 449 GLN A N 1
ATOM 3643 C CA . GLN A 1 449 ? 10.343 0.754 48.987 1.00 69.69 449 GLN A CA 1
ATOM 3644 C C . GLN A 1 449 ? 10.401 -0.145 47.747 1.00 69.69 449 GLN A C 1
ATOM 3646 O O . GLN A 1 449 ? 9.430 -0.232 46.980 1.00 69.69 449 GLN A O 1
ATOM 3651 N N . ASP A 1 450 ? 11.559 -0.772 47.536 1.00 81.88 450 ASP A N 1
ATOM 3652 C CA . ASP A 1 450 ? 11.704 -1.806 46.519 1.00 81.88 450 ASP A CA 1
ATOM 3653 C C . ASP A 1 450 ? 10.652 -2.896 46.738 1.00 81.88 450 ASP A C 1
ATOM 3655 O O . ASP A 1 450 ? 10.402 -3.332 47.863 1.00 81.88 450 ASP A O 1
ATOM 3659 N N . PHE A 1 451 ? 9.974 -3.286 45.662 1.00 84.25 451 PHE A N 1
ATOM 3660 C CA . PHE A 1 451 ? 8.850 -4.205 45.757 1.00 84.25 451 PHE A CA 1
ATOM 3661 C C . PHE A 1 451 ? 9.277 -5.582 46.279 1.00 84.25 451 PHE A C 1
ATOM 3663 O O . PHE A 1 451 ? 8.539 -6.171 47.062 1.00 84.25 451 PHE A O 1
ATOM 3670 N N . VAL A 1 452 ? 10.436 -6.093 45.863 1.00 85.06 452 VAL A N 1
ATOM 3671 C CA . VAL A 1 452 ? 10.898 -7.433 46.242 1.00 85.06 452 VAL A CA 1
ATOM 3672 C C . VAL A 1 452 ? 11.383 -7.436 47.687 1.00 85.06 452 VAL A C 1
ATOM 3674 O O . VAL A 1 452 ? 11.020 -8.331 48.440 1.00 85.06 452 VAL A O 1
ATOM 3677 N N . GLU A 1 453 ? 12.133 -6.413 48.095 1.00 83.81 453 GLU A N 1
ATOM 3678 C CA . GLU A 1 453 ? 12.713 -6.353 49.444 1.00 83.81 453 GLU A CA 1
ATOM 3679 C C . GLU A 1 453 ? 11.693 -5.994 50.534 1.00 83.81 453 GLU A C 1
ATOM 3681 O O . GLU A 1 453 ? 11.819 -6.445 51.669 1.00 83.81 453 GLU A O 1
ATOM 3686 N N . SER A 1 454 ? 10.678 -5.183 50.215 1.00 79.62 454 SER A N 1
ATOM 3687 C CA . SER A 1 454 ? 9.722 -4.693 51.222 1.00 79.62 454 SER A CA 1
ATOM 3688 C C . SER A 1 454 ? 8.477 -5.557 51.403 1.00 79.62 454 SER A C 1
ATOM 3690 O O . SER A 1 454 ? 7.783 -5.404 52.409 1.00 79.62 454 SER A O 1
ATOM 3692 N N . SER A 1 455 ? 8.165 -6.449 50.459 1.00 85.56 455 SER A N 1
ATOM 3693 C CA . SER A 1 455 ? 6.932 -7.243 50.499 1.00 85.56 455 SER A CA 1
ATOM 3694 C C . SER A 1 455 ? 7.001 -8.348 51.554 1.00 85.56 455 SER A C 1
ATOM 3696 O O . SER A 1 455 ? 7.867 -9.215 51.485 1.00 85.56 455 SER A O 1
ATOM 3698 N N . THR A 1 456 ? 6.038 -8.383 52.481 1.00 88.38 456 THR A N 1
ATOM 3699 C CA . THR A 1 456 ? 5.901 -9.466 53.470 1.00 88.38 456 THR A CA 1
ATOM 3700 C C . THR A 1 456 ? 4.607 -10.250 53.262 1.00 88.38 456 THR A C 1
ATOM 3702 O O . THR A 1 456 ? 3.661 -9.784 52.617 1.00 88.38 456 THR A O 1
ATOM 3705 N N . LYS A 1 457 ? 4.537 -11.465 53.815 1.00 91.31 457 LYS A N 1
ATOM 3706 C CA . LYS A 1 457 ? 3.327 -12.301 53.754 1.00 91.31 457 LYS A CA 1
ATOM 3707 C C . LYS A 1 457 ? 2.143 -11.613 54.440 1.00 91.31 457 LYS A C 1
ATOM 3709 O O . LYS A 1 457 ? 1.022 -11.657 53.937 1.00 91.31 457 LYS A O 1
ATOM 3714 N N . GLU A 1 458 ? 2.393 -10.939 55.556 1.00 91.44 458 GLU A N 1
ATOM 3715 C CA . GLU A 1 458 ? 1.395 -10.219 56.347 1.00 91.44 458 GLU A CA 1
ATOM 3716 C C . GLU A 1 458 ? 0.829 -9.039 55.553 1.00 91.44 458 GLU A C 1
ATOM 3718 O O . GLU A 1 458 ? -0.390 -8.883 55.459 1.00 91.44 458 GLU A O 1
ATOM 3723 N N . SER A 1 459 ? 1.695 -8.236 54.919 1.00 88.06 459 SER A N 1
ATOM 3724 C CA . SER A 1 459 ? 1.254 -7.101 54.106 1.00 88.06 459 SER A CA 1
ATOM 3725 C C . SER A 1 459 ? 0.511 -7.549 52.844 1.00 88.06 459 SER A C 1
ATOM 3727 O O . SER A 1 459 ? -0.478 -6.917 52.453 1.00 88.06 459 SER A O 1
ATOM 3729 N N . PHE A 1 460 ? 0.935 -8.666 52.241 1.00 91.88 460 PHE A N 1
ATOM 3730 C CA . PHE A 1 460 ? 0.253 -9.304 51.119 1.00 91.88 460 PHE A CA 1
ATOM 3731 C C . PHE A 1 460 ? -1.165 -9.726 51.481 1.00 91.88 460 PHE A C 1
ATOM 3733 O O . PHE A 1 460 ? -2.110 -9.337 50.784 1.00 91.88 460 PHE A O 1
ATOM 3740 N N . ASN A 1 461 ? -1.310 -10.478 52.572 1.00 94.00 461 ASN A N 1
ATOM 3741 C CA . ASN A 1 461 ? -2.598 -10.972 53.040 1.00 94.00 461 ASN A CA 1
ATOM 3742 C C . ASN A 1 461 ? -3.526 -9.812 53.392 1.00 94.00 461 ASN A C 1
ATOM 3744 O O . ASN A 1 461 ? -4.620 -9.735 52.841 1.00 94.00 461 ASN A O 1
ATOM 3748 N N . LEU A 1 462 ? -3.054 -8.845 54.184 1.00 93.44 462 LEU A N 1
ATOM 3749 C CA . LEU A 1 462 ? -3.849 -7.696 54.615 1.00 93.44 462 LEU A CA 1
ATOM 3750 C C . LEU A 1 462 ? -4.370 -6.858 53.433 1.00 93.44 462 LEU A C 1
ATOM 3752 O O . LEU A 1 462 ? -5.537 -6.454 53.402 1.00 93.44 462 LEU A O 1
ATOM 3756 N N . ALA A 1 463 ? -3.522 -6.596 52.431 1.00 93.25 463 ALA A N 1
ATOM 3757 C CA . ALA A 1 463 ? -3.919 -5.830 51.251 1.00 93.25 463 ALA A CA 1
ATOM 3758 C C . ALA A 1 463 ? -4.983 -6.566 50.416 1.00 93.25 463 ALA A C 1
ATOM 3760 O O . ALA A 1 463 ? -5.933 -5.933 49.939 1.00 93.25 463 ALA A O 1
ATOM 3761 N N . HIS A 1 464 ? -4.844 -7.886 50.250 1.00 95.62 464 HIS A N 1
ATOM 3762 C CA . HIS A 1 464 ? -5.807 -8.717 49.523 1.00 95.62 464 HIS A CA 1
ATOM 3763 C C . HIS A 1 464 ? -7.116 -8.890 50.292 1.00 95.62 464 HIS A C 1
ATOM 3765 O O . HIS A 1 464 ? -8.186 -8.780 49.692 1.00 95.62 464 HIS A O 1
ATOM 3771 N N . GLU A 1 465 ? -7.038 -9.095 51.602 1.00 95.25 465 GLU A N 1
ATOM 3772 C CA . GLU A 1 465 ? -8.179 -9.259 52.494 1.00 95.25 465 GLU A CA 1
ATOM 3773 C C . GLU A 1 465 ? -9.090 -8.024 52.446 1.00 95.25 465 GLU A C 1
ATOM 3775 O O . GLU A 1 465 ? -10.256 -8.105 52.050 1.00 95.25 465 GLU A O 1
ATOM 3780 N N . ILE A 1 466 ? -8.524 -6.842 52.708 1.00 94.56 466 ILE A N 1
ATOM 3781 C CA . ILE A 1 466 ? -9.293 -5.593 52.782 1.00 94.56 466 ILE A CA 1
ATOM 3782 C C . ILE A 1 466 ? -9.711 -5.082 51.400 1.00 94.56 466 ILE A C 1
ATOM 3784 O O . ILE A 1 466 ? -10.797 -4.516 51.259 1.00 94.56 466 ILE A O 1
ATOM 3788 N N . SER A 1 467 ? -8.865 -5.216 50.373 1.00 94.94 467 SER A N 1
ATOM 3789 C CA . SER A 1 467 ? -9.106 -4.561 49.075 1.00 94.94 467 SER A CA 1
ATOM 3790 C C . SER A 1 467 ? -9.770 -5.456 48.026 1.00 94.94 467 SER A C 1
ATOM 3792 O O . SER A 1 467 ? -10.308 -4.914 47.057 1.00 94.94 467 SER A O 1
ATOM 3794 N N . SER A 1 468 ? -9.715 -6.785 48.180 1.00 96.81 468 SER A N 1
ATOM 3795 C CA . SER A 1 468 ? -10.245 -7.762 47.215 1.00 96.81 468 SER A CA 1
ATOM 3796 C C . SER A 1 468 ? -11.243 -8.738 47.845 1.00 96.81 468 SER A C 1
ATOM 3798 O O . SER A 1 468 ? -12.374 -8.830 47.363 1.00 96.81 468 SER A O 1
ATOM 3800 N N . TYR A 1 469 ? -10.865 -9.445 48.917 1.00 96.81 469 TYR A N 1
ATOM 3801 C CA . TYR A 1 469 ? -11.703 -10.479 49.538 1.00 96.81 469 TYR A CA 1
ATOM 3802 C C . TYR A 1 469 ? -12.965 -9.899 50.183 1.00 96.81 469 TYR A C 1
ATOM 3804 O O . TYR A 1 469 ? -14.047 -10.453 50.003 1.00 96.81 469 TYR A O 1
ATOM 3812 N N . SER A 1 470 ? -12.868 -8.735 50.826 1.00 97.12 470 SER A N 1
ATOM 3813 C CA . SER A 1 470 ? -14.015 -7.990 51.365 1.00 97.12 470 SER A CA 1
ATOM 3814 C C . SER A 1 470 ? -15.151 -7.794 50.347 1.00 97.12 470 SER A C 1
ATOM 3816 O O . SER A 1 470 ? -16.324 -7.919 50.699 1.00 97.12 470 SER A O 1
ATOM 3818 N N . PHE A 1 471 ? -14.843 -7.579 49.059 1.00 97.75 471 PHE A N 1
ATOM 3819 C CA . PHE A 1 471 ? -15.854 -7.473 47.999 1.00 97.75 471 PHE A CA 1
ATOM 3820 C C . PHE A 1 471 ? -16.624 -8.786 47.793 1.00 97.75 471 PHE A C 1
ATOM 3822 O O . PHE A 1 471 ? -17.849 -8.767 47.634 1.00 97.75 471 PHE A O 1
ATOM 3829 N N . LEU A 1 472 ? -15.915 -9.919 47.837 1.00 97.00 472 LEU A N 1
ATOM 3830 C CA . LEU A 1 472 ? -16.510 -11.253 47.765 1.00 97.00 472 LEU A CA 1
ATOM 3831 C C . LEU A 1 472 ? -17.316 -11.570 49.027 1.00 97.00 472 LEU A C 1
ATOM 3833 O O . LEU A 1 472 ? -18.451 -12.027 48.903 1.00 97.00 472 LEU A O 1
ATOM 3837 N N . SER A 1 473 ? -16.768 -11.301 50.217 1.00 96.94 473 SER A N 1
ATOM 3838 C CA . SER A 1 473 ? -17.445 -11.559 51.497 1.00 96.94 473 SER A CA 1
ATOM 3839 C C . SER A 1 473 ? -18.753 -10.763 51.592 1.00 96.94 473 SER A C 1
ATOM 3841 O O . SER A 1 473 ? -19.821 -11.333 51.819 1.00 96.94 473 SER A O 1
ATOM 3843 N N . MET A 1 474 ? -18.739 -9.474 51.229 1.00 97.38 474 MET A N 1
ATOM 3844 C CA . MET A 1 474 ? -19.964 -8.669 51.164 1.00 97.38 474 MET A CA 1
ATOM 3845 C C . MET A 1 474 ? -20.993 -9.210 50.158 1.00 97.38 474 MET A C 1
ATOM 3847 O O . MET A 1 474 ? -22.200 -9.188 50.415 1.00 97.38 474 MET A O 1
ATOM 3851 N N . ALA A 1 475 ? -20.550 -9.699 48.997 1.00 96.88 475 ALA A N 1
ATOM 3852 C CA . ALA A 1 475 ? -21.447 -10.315 48.023 1.00 96.88 475 ALA A CA 1
ATOM 3853 C C . ALA A 1 475 ? -22.025 -11.647 48.531 1.00 96.88 475 ALA A C 1
ATOM 3855 O O . ALA A 1 475 ? -23.200 -11.926 48.294 1.00 96.88 475 ALA A O 1
ATOM 3856 N N . ARG A 1 476 ? -21.227 -12.445 49.254 1.00 96.06 476 ARG A N 1
ATOM 3857 C CA . ARG A 1 476 ? -21.635 -13.715 49.870 1.00 96.06 476 ARG A CA 1
ATOM 3858 C C . ARG A 1 476 ? -22.750 -13.505 50.890 1.00 96.06 476 ARG A C 1
ATOM 3860 O O . ARG A 1 476 ? -23.765 -14.194 50.788 1.00 96.06 476 ARG A O 1
ATOM 3867 N N . GLU A 1 477 ? -22.591 -12.540 51.794 1.00 96.62 477 GLU A N 1
ATOM 3868 C CA . GLU A 1 477 ? -23.580 -12.253 52.843 1.00 96.62 477 GLU A CA 1
ATOM 3869 C C . GLU A 1 477 ? -24.850 -11.590 52.283 1.00 96.62 477 GLU A C 1
ATOM 3871 O O . GLU A 1 477 ? -25.968 -11.921 52.677 1.00 96.62 477 GLU A O 1
ATOM 3876 N N . SER A 1 478 ? -24.721 -10.710 51.285 1.00 95.62 478 SER A N 1
ATOM 3877 C CA . SER A 1 478 ? -25.872 -9.983 50.725 1.00 95.62 478 SER A CA 1
ATOM 3878 C C . SER A 1 478 ? -26.670 -10.734 49.656 1.00 95.62 478 SER A C 1
ATOM 3880 O O . SER A 1 478 ? -27.765 -10.294 49.296 1.00 95.62 478 SER A O 1
ATOM 3882 N N . LYS A 1 479 ? -26.176 -11.870 49.139 1.00 93.25 479 LYS A N 1
ATOM 3883 C CA . LYS A 1 479 ? -26.733 -12.553 47.950 1.00 93.25 479 LYS A CA 1
ATOM 3884 C C . LYS A 1 479 ? -28.233 -12.857 48.017 1.00 93.25 479 LYS A C 1
ATOM 3886 O O . LYS A 1 479 ? -28.889 -12.881 46.978 1.00 93.25 479 LYS A O 1
ATOM 3891 N N . ASN A 1 480 ? -28.775 -13.097 49.212 1.00 92.50 480 ASN A N 1
ATOM 3892 C CA . ASN A 1 480 ? -30.190 -13.431 49.417 1.00 92.50 480 ASN A CA 1
ATOM 3893 C C . ASN A 1 480 ? -31.094 -12.187 49.534 1.00 92.50 480 ASN A C 1
ATOM 3895 O O . ASN A 1 480 ? -32.310 -12.292 49.388 1.00 92.50 480 ASN A O 1
ATOM 3899 N N . MET A 1 481 ? -30.503 -11.011 49.753 1.00 96.12 481 MET A N 1
ATOM 3900 C CA . MET A 1 481 ? -31.188 -9.717 49.833 1.00 96.12 481 MET A CA 1
ATOM 3901 C C . MET A 1 481 ? -31.176 -8.961 48.492 1.00 96.12 481 MET A C 1
ATOM 3903 O O . MET A 1 481 ? -31.851 -7.944 48.346 1.00 96.12 481 MET A O 1
ATOM 3907 N N . LEU A 1 482 ? -30.412 -9.415 47.496 1.00 96.31 482 LEU A N 1
ATOM 3908 C CA . LEU A 1 482 ? -30.322 -8.744 46.198 1.00 96.31 482 LEU A CA 1
ATOM 3909 C C . LEU A 1 482 ? -31.558 -9.022 45.328 1.00 96.31 482 LEU A C 1
ATOM 3911 O O . LEU A 1 482 ? -31.991 -10.163 45.160 1.00 96.31 482 LEU A O 1
ATOM 3915 N N . ASN A 1 483 ? -32.105 -7.966 44.728 1.00 94.00 483 ASN A N 1
ATOM 3916 C CA . ASN A 1 483 ? -33.128 -8.068 43.689 1.00 94.00 483 ASN A CA 1
ATOM 3917 C C . ASN A 1 483 ? -32.583 -8.668 42.376 1.00 94.00 483 ASN A C 1
ATOM 3919 O O . ASN A 1 483 ? -31.378 -8.726 42.120 1.00 94.00 483 ASN A O 1
ATOM 3923 N N . LYS A 1 484 ? -33.497 -9.082 41.490 1.00 88.94 484 LYS A N 1
ATOM 3924 C CA . LYS A 1 484 ? -33.152 -9.419 40.101 1.00 88.94 484 LYS A CA 1
ATOM 3925 C C . LYS A 1 484 ? -32.647 -8.153 39.392 1.00 88.94 484 LYS A C 1
ATOM 3927 O O . LYS A 1 484 ? -33.226 -7.083 39.570 1.00 88.94 484 LYS A O 1
ATOM 3932 N N . PHE A 1 485 ? -31.607 -8.278 38.568 1.00 90.19 485 PHE A N 1
ATOM 3933 C CA . PHE A 1 485 ? -30.938 -7.167 37.867 1.00 90.19 485 PHE A CA 1
ATOM 3934 C C . PHE A 1 485 ? -30.141 -6.203 38.761 1.00 90.19 485 PHE A C 1
ATOM 3936 O O . PHE A 1 485 ? -29.760 -5.120 38.301 1.00 90.19 485 PHE A O 1
ATOM 3943 N N . SER A 1 486 ? -29.842 -6.603 40.002 1.00 95.31 486 SER A N 1
ATOM 3944 C CA . SER A 1 486 ? -28.952 -5.855 40.893 1.00 95.31 486 SER A CA 1
ATOM 3945 C C . SER A 1 486 ? -27.543 -5.692 40.322 1.00 95.31 486 SER A C 1
ATOM 3947 O O . SER A 1 486 ? -27.085 -6.503 39.513 1.00 95.31 486 SER A O 1
ATOM 3949 N N . SER A 1 487 ? -26.846 -4.643 40.761 1.00 96.94 487 SER A N 1
ATOM 3950 C CA . SER A 1 487 ? -25.497 -4.302 40.299 1.00 96.94 487 SER A CA 1
ATOM 3951 C C . SER A 1 487 ? -24.516 -4.161 41.456 1.00 96.94 487 SER A C 1
ATOM 3953 O O . SER A 1 487 ? -24.665 -3.286 42.305 1.00 96.94 487 SER A O 1
ATOM 3955 N N . LEU A 1 488 ? -23.466 -4.976 41.443 1.00 98.25 488 LEU A N 1
ATOM 3956 C CA . LEU A 1 488 ? -22.324 -4.878 42.343 1.00 98.25 488 LEU A CA 1
ATOM 3957 C C . LEU A 1 488 ? -21.179 -4.185 41.606 1.00 98.25 488 LEU A C 1
ATOM 3959 O O . LEU A 1 488 ? -20.772 -4.621 40.528 1.00 98.25 488 LEU A O 1
ATOM 3963 N N . ILE A 1 489 ? -20.677 -3.084 42.160 1.00 98.12 489 ILE A N 1
ATOM 3964 C CA . ILE A 1 489 ? -19.629 -2.278 41.527 1.00 98.12 489 ILE A CA 1
ATOM 3965 C C . ILE A 1 489 ? -18.442 -2.165 42.469 1.00 98.12 489 ILE A C 1
ATOM 3967 O O . ILE A 1 489 ? -18.626 -1.888 43.647 1.00 98.12 489 ILE A O 1
ATOM 3971 N N . THR A 1 490 ? -17.227 -2.304 41.949 1.00 98.12 490 THR A N 1
ATOM 3972 C CA . THR A 1 490 ? -15.998 -2.031 42.706 1.00 98.12 490 THR A CA 1
ATOM 3973 C C . THR A 1 490 ? -15.091 -1.032 41.987 1.00 98.12 490 THR A C 1
ATOM 3975 O O . THR A 1 490 ? -15.243 -0.788 40.787 1.00 98.12 490 THR A O 1
ATOM 3978 N N . LEU A 1 491 ? -14.148 -0.426 42.711 1.00 96.75 491 LEU A N 1
ATOM 3979 C CA . LEU A 1 491 ? -13.182 0.527 42.157 1.00 96.75 491 LEU A CA 1
ATOM 3980 C C . LEU A 1 491 ? -11.790 -0.093 42.016 1.00 96.75 491 LEU A C 1
ATOM 3982 O O . LEU A 1 491 ? -11.178 -0.533 42.993 1.00 96.75 491 LEU A O 1
ATOM 3986 N N . SER A 1 492 ? -11.269 -0.041 40.794 1.00 95.12 492 SER A N 1
ATOM 3987 C CA . SER A 1 492 ? -9.913 -0.448 40.436 1.00 95.12 492 SER A CA 1
ATOM 3988 C C . SER A 1 492 ? -9.097 0.738 39.909 1.00 95.12 492 SER A C 1
ATOM 3990 O O . SER A 1 492 ? -9.558 1.883 39.856 1.00 95.12 492 SER A O 1
ATOM 3992 N N . TYR A 1 493 ? -7.857 0.466 39.534 1.00 92.06 493 TYR A N 1
ATOM 3993 C CA . TYR A 1 493 ? -6.917 1.431 38.994 1.00 92.06 493 TYR A CA 1
ATOM 3994 C C . TYR A 1 493 ? -5.974 0.746 38.010 1.00 92.06 493 TYR A C 1
ATOM 3996 O O . TYR A 1 493 ? -5.718 -0.445 38.131 1.00 92.06 493 TYR A O 1
ATOM 4004 N N . LEU A 1 494 ? -5.387 1.515 37.087 1.00 89.38 494 LEU A N 1
ATOM 4005 C CA . LEU A 1 494 ? -4.511 1.010 36.021 1.00 89.38 494 LEU A CA 1
ATOM 4006 C C . LEU A 1 494 ? -3.336 0.141 36.522 1.00 89.38 494 LEU A C 1
ATOM 4008 O O . LEU A 1 494 ? -2.815 -0.670 35.759 1.00 89.38 494 LEU A O 1
ATOM 4012 N N . GLY A 1 495 ? -2.948 0.300 37.791 1.00 86.38 495 GLY A N 1
ATOM 4013 C CA . GLY A 1 495 ? -1.932 -0.510 38.466 1.00 86.38 495 GLY A CA 1
ATOM 4014 C C . GLY A 1 495 ? -2.226 -2.017 38.534 1.00 86.38 495 GLY A C 1
ATOM 4015 O O . GLY A 1 495 ? -1.316 -2.783 38.813 1.00 86.38 495 GLY A O 1
ATOM 4016 N N . SER A 1 496 ? -3.464 -2.450 38.271 1.00 89.62 496 SER A N 1
ATOM 4017 C CA . SER A 1 496 ? -3.850 -3.869 38.179 1.00 89.62 496 SER A CA 1
ATOM 4018 C C . SER A 1 496 ? -3.329 -4.569 36.921 1.00 89.62 496 SER A C 1
ATOM 4020 O O . SER A 1 496 ? -3.089 -5.770 36.931 1.00 89.62 496 SER A O 1
ATOM 4022 N N . GLN A 1 497 ? -3.180 -3.821 35.825 1.00 85.88 497 GLN A N 1
ATOM 4023 C CA . GLN A 1 497 ? -2.793 -4.338 34.507 1.00 85.88 497 GLN A CA 1
ATOM 4024 C C . GLN A 1 497 ? -1.369 -3.926 34.122 1.00 85.88 497 GLN A C 1
ATOM 4026 O O . GLN A 1 497 ? -0.820 -4.411 33.134 1.00 85.88 497 GLN A O 1
ATOM 4031 N N . ARG A 1 498 ? -0.791 -2.952 34.834 1.00 83.19 498 ARG A N 1
ATOM 4032 C CA . ARG A 1 498 ? 0.520 -2.372 34.530 1.00 83.19 498 ARG A CA 1
ATOM 4033 C C . ARG A 1 498 ? 1.257 -2.003 35.798 1.00 83.19 498 ARG A C 1
ATOM 4035 O O . ARG A 1 498 ? 0.656 -1.525 36.752 1.00 83.19 498 ARG A O 1
ATOM 4042 N N . VAL A 1 499 ? 2.578 -2.093 35.741 1.00 82.44 499 VAL A N 1
ATOM 4043 C CA . VAL A 1 499 ? 3.433 -1.618 36.827 1.00 82.44 499 VAL A CA 1
ATOM 4044 C C . VAL A 1 499 ? 3.368 -0.092 36.898 1.00 82.44 499 VAL A C 1
ATOM 4046 O O . VAL A 1 499 ? 3.647 0.610 35.923 1.00 82.44 499 VAL A O 1
ATOM 4049 N N . LEU A 1 500 ? 2.990 0.425 38.066 1.00 78.69 500 LEU A N 1
ATOM 4050 C CA . LEU A 1 500 ? 3.051 1.844 38.397 1.00 78.69 500 LEU A CA 1
ATOM 4051 C C . LEU A 1 500 ? 4.014 2.028 39.567 1.00 78.69 500 LEU A C 1
ATOM 4053 O O . LEU A 1 500 ? 3.844 1.420 40.621 1.00 78.69 500 LEU A O 1
ATOM 4057 N N . SER A 1 501 ? 5.017 2.884 39.371 1.00 74.00 501 SER A N 1
ATOM 4058 C CA . SER A 1 501 ? 5.991 3.208 40.414 1.00 74.00 501 SER A CA 1
ATOM 4059 C C . SER A 1 501 ? 5.285 3.772 41.648 1.00 74.00 501 SER A C 1
ATOM 4061 O O . SER A 1 501 ? 4.407 4.632 41.529 1.00 74.00 501 SER A O 1
ATOM 4063 N N . ASN A 1 502 ? 5.704 3.310 42.824 1.00 78.88 502 ASN A N 1
ATOM 4064 C CA . ASN A 1 502 ? 5.121 3.648 44.120 1.00 78.88 502 ASN A CA 1
ATOM 4065 C C . ASN A 1 502 ? 3.645 3.217 44.292 1.00 78.88 502 ASN A C 1
ATOM 4067 O O . ASN A 1 502 ? 2.879 3.889 44.983 1.00 78.88 502 ASN A O 1
ATOM 4071 N N . TYR A 1 503 ? 3.223 2.143 43.609 1.00 84.56 503 TYR A N 1
ATOM 4072 C CA . TYR A 1 503 ? 1.898 1.518 43.774 1.00 84.56 503 TYR A CA 1
ATOM 4073 C C . TYR A 1 503 ? 1.991 0.063 44.274 1.00 84.56 503 TYR A C 1
ATOM 4075 O O . TYR A 1 503 ? 1.096 -0.376 44.995 1.00 84.56 503 TYR A O 1
ATOM 4083 N N . ASN A 1 504 ? 3.087 -0.641 43.943 1.00 87.00 504 ASN A N 1
ATOM 4084 C CA . ASN A 1 504 ? 3.557 -1.899 44.548 1.00 87.00 504 ASN A CA 1
ATOM 4085 C C . ASN A 1 504 ? 2.422 -2.905 44.855 1.00 87.00 504 ASN A C 1
ATOM 4087 O O . ASN A 1 504 ? 1.643 -3.250 43.962 1.00 87.00 504 ASN A O 1
ATOM 4091 N N . MET A 1 505 ? 2.298 -3.333 46.118 1.00 90.00 505 MET A N 1
ATOM 4092 C CA . MET A 1 505 ? 1.335 -4.322 46.618 1.00 90.00 505 MET A CA 1
ATOM 4093 C C . MET A 1 505 ? -0.125 -4.030 46.256 1.00 90.00 505 MET A C 1
ATOM 4095 O O . MET A 1 505 ? -0.910 -4.949 46.017 1.00 90.00 505 MET A O 1
ATOM 4099 N N . MET A 1 506 ? -0.503 -2.753 46.143 1.00 90.56 506 MET A N 1
ATOM 4100 C CA . MET A 1 506 ? -1.863 -2.381 45.749 1.00 90.56 506 MET A CA 1
ATOM 4101 C C . MET A 1 506 ? -2.173 -2.801 44.305 1.00 90.56 506 MET A C 1
ATOM 4103 O O . MET A 1 506 ? -3.321 -3.111 43.996 1.00 90.56 506 MET A O 1
ATOM 4107 N N . GLY A 1 507 ? -1.172 -2.852 43.419 1.00 91.31 507 GLY A N 1
ATOM 4108 C CA . GLY A 1 507 ? -1.340 -3.356 42.053 1.00 91.31 507 GLY A CA 1
ATOM 4109 C C . GLY A 1 507 ? -1.833 -4.804 42.033 1.00 91.31 507 GLY A C 1
ATOM 4110 O O . GLY A 1 507 ? -2.833 -5.100 41.380 1.00 91.31 507 GLY A O 1
ATOM 4111 N N . LEU A 1 508 ? -1.207 -5.671 42.835 1.00 93.12 508 LEU A N 1
ATOM 4112 C CA . LEU A 1 508 ? -1.591 -7.081 42.994 1.00 93.12 508 LEU A CA 1
ATOM 4113 C C . LEU A 1 508 ? -2.989 -7.223 43.596 1.00 93.12 508 LEU A C 1
ATOM 4115 O O . LEU A 1 508 ? -3.836 -7.912 43.030 1.00 93.12 508 LEU A O 1
ATOM 4119 N N . ALA A 1 509 ? -3.276 -6.488 44.673 1.00 94.62 509 ALA A N 1
ATOM 4120 C CA . ALA A 1 509 ? -4.596 -6.512 45.297 1.00 94.62 509 ALA A CA 1
ATOM 4121 C C . ALA A 1 509 ? -5.703 -6.038 44.329 1.00 94.62 509 ALA A C 1
ATOM 4123 O O . ALA A 1 509 ? -6.798 -6.602 44.306 1.00 94.62 509 ALA A O 1
ATOM 4124 N N . LYS A 1 510 ? -5.427 -5.042 43.471 1.00 95.81 510 LYS A N 1
ATOM 4125 C CA . LYS A 1 510 ? -6.362 -4.602 42.422 1.00 95.81 510 LYS A CA 1
ATOM 4126 C C . LYS A 1 510 ? -6.480 -5.597 41.267 1.00 95.81 510 LYS A C 1
ATOM 4128 O O . LYS A 1 510 ? -7.578 -5.754 40.741 1.00 95.81 510 LYS A O 1
ATOM 4133 N N . ALA A 1 511 ? -5.413 -6.304 40.904 1.00 96.06 511 ALA A N 1
ATOM 4134 C CA . ALA A 1 511 ? -5.479 -7.398 39.934 1.00 96.06 511 ALA A CA 1
ATOM 4135 C C . ALA A 1 511 ? -6.341 -8.562 40.457 1.00 96.06 511 ALA A C 1
ATOM 4137 O O . ALA A 1 511 ? -7.216 -9.057 39.740 1.00 96.06 511 ALA A O 1
ATOM 4138 N N . SER A 1 512 ? -6.164 -8.929 41.732 1.00 97.31 512 SER A N 1
ATOM 4139 C CA . SER A 1 512 ? -7.022 -9.883 42.440 1.00 97.31 512 SER A CA 1
ATOM 4140 C C . SER A 1 512 ? -8.484 -9.425 42.424 1.00 97.31 512 SER A C 1
ATOM 4142 O O . SER A 1 512 ? -9.357 -10.188 42.011 1.00 97.31 512 SER A O 1
ATOM 4144 N N . LEU A 1 513 ? -8.754 -8.156 42.751 1.00 97.81 513 LEU A N 1
ATOM 4145 C CA . LEU A 1 513 ? -10.104 -7.585 42.745 1.00 97.81 513 LEU A CA 1
ATOM 4146 C C . LEU A 1 513 ? -10.757 -7.612 41.350 1.00 97.81 513 LEU A C 1
ATOM 4148 O O . LEU A 1 513 ? -11.938 -7.930 41.224 1.00 97.81 513 LEU A O 1
ATOM 4152 N N . GLU A 1 514 ? -10.013 -7.302 40.285 1.00 97.81 514 GLU A N 1
ATOM 4153 C CA . GLU A 1 514 ? -10.523 -7.391 38.910 1.00 97.81 514 GLU A CA 1
ATOM 4154 C C . GLU A 1 514 ? -10.797 -8.833 38.475 1.00 97.81 514 GLU A C 1
ATOM 4156 O O . GLU A 1 514 ? -11.728 -9.078 37.706 1.00 97.81 514 GLU A O 1
ATOM 4161 N N . SER A 1 515 ? -10.010 -9.794 38.965 1.00 96.81 515 SER A N 1
ATOM 4162 C CA . SER A 1 515 ? -10.308 -11.217 38.789 1.00 96.81 515 SER A CA 1
ATOM 4163 C C . SER A 1 515 ? -11.587 -11.600 39.523 1.00 96.81 515 SER A C 1
ATOM 4165 O O . SER A 1 515 ? -12.482 -12.202 38.929 1.00 96.81 515 SER A O 1
ATOM 4167 N N . ASN A 1 516 ? -11.730 -11.145 40.767 1.00 96.31 516 ASN A N 1
ATOM 4168 C CA . ASN A 1 516 ? -12.909 -11.362 41.592 1.00 96.31 516 ASN A CA 1
ATOM 4169 C C . ASN A 1 516 ? -14.190 -10.865 40.892 1.00 96.31 516 ASN A C 1
ATOM 4171 O O . ASN A 1 516 ? -15.181 -11.585 40.835 1.00 96.31 516 ASN A O 1
ATOM 4175 N N . VAL A 1 517 ? -14.144 -9.702 40.223 1.00 97.88 517 VAL A N 1
ATOM 4176 C CA . VAL A 1 517 ? -15.253 -9.200 39.383 1.00 97.88 517 VAL A CA 1
ATOM 4177 C C . VAL A 1 517 ? -15.689 -10.216 38.322 1.00 97.88 517 VAL A C 1
ATOM 4179 O O . VAL A 1 517 ? -16.888 -10.442 38.161 1.00 97.88 517 VAL A O 1
ATOM 4182 N N . ARG A 1 518 ? -14.749 -10.840 37.601 1.00 97.19 518 ARG A N 1
ATOM 4183 C CA . ARG A 1 518 ? -15.060 -11.805 36.530 1.00 97.19 518 ARG A CA 1
ATOM 4184 C C . ARG A 1 518 ? -15.671 -13.091 37.083 1.00 97.19 518 ARG A C 1
ATOM 4186 O O . ARG A 1 518 ? -16.703 -13.539 36.584 1.00 97.19 518 ARG A O 1
ATOM 4193 N N . TYR A 1 519 ? -15.071 -13.652 38.130 1.00 96.75 519 TYR A N 1
ATOM 4194 C CA . TYR A 1 519 ? -15.553 -14.891 38.744 1.00 96.75 519 TYR A CA 1
ATOM 4195 C C . TYR A 1 519 ? -16.900 -14.696 39.453 1.00 96.75 519 TYR A C 1
ATOM 4197 O O . TYR A 1 519 ? -17.815 -15.497 39.264 1.00 96.75 519 TYR A O 1
ATOM 4205 N N . MET A 1 520 ? -17.084 -13.591 40.181 1.00 96.88 520 MET A N 1
ATOM 4206 C CA . MET A 1 520 ? -18.378 -13.250 40.777 1.00 96.88 520 MET A CA 1
ATOM 4207 C C . MET A 1 520 ? -19.451 -12.983 39.716 1.00 96.88 520 MET A C 1
ATOM 4209 O O . MET A 1 520 ? -20.593 -13.393 39.905 1.00 96.88 520 MET A O 1
ATOM 4213 N N . ALA A 1 521 ? -19.113 -12.331 38.596 1.00 96.56 521 ALA A N 1
ATOM 4214 C CA . ALA A 1 521 ? -20.053 -12.126 37.493 1.00 96.56 521 ALA A CA 1
ATOM 4215 C C . ALA A 1 521 ? -20.550 -13.455 36.910 1.00 96.56 521 ALA A C 1
ATOM 4217 O O . ALA A 1 521 ? -21.745 -13.595 36.654 1.00 96.56 521 ALA A O 1
ATOM 4218 N N . HIS A 1 522 ? -19.657 -14.435 36.740 1.00 96.38 522 HIS A N 1
ATOM 4219 C CA . HIS A 1 522 ? -20.030 -15.781 36.311 1.00 96.38 522 HIS A CA 1
ATOM 4220 C C . HIS A 1 522 ? -20.928 -16.477 37.350 1.00 96.38 522 HIS A C 1
ATOM 4222 O O . HIS A 1 522 ? -22.013 -16.953 37.013 1.00 96.38 522 HIS A O 1
ATOM 4228 N N . ALA A 1 523 ? -20.524 -16.475 38.625 1.00 94.44 523 ALA A N 1
ATOM 4229 C CA . ALA A 1 523 ? -21.241 -17.167 39.697 1.00 94.44 523 ALA A CA 1
ATOM 4230 C C . ALA A 1 523 ? -22.635 -16.574 39.982 1.00 94.44 523 ALA A C 1
ATOM 4232 O O . ALA A 1 523 ? -23.606 -17.306 40.182 1.00 94.44 523 ALA A O 1
ATOM 4233 N N . LEU A 1 524 ? -22.755 -15.244 39.986 1.00 94.69 524 LEU A N 1
ATOM 4234 C CA . LEU A 1 524 ? -23.997 -14.533 40.306 1.00 94.69 524 LEU A CA 1
ATOM 4235 C C . LEU A 1 524 ? -24.868 -14.253 39.069 1.00 94.69 524 LEU A C 1
ATOM 4237 O O . LEU A 1 524 ? -26.056 -13.942 39.208 1.00 94.69 524 LEU A O 1
ATOM 4241 N N . GLY A 1 525 ? -24.323 -14.428 37.861 1.00 91.81 525 GLY A N 1
ATOM 4242 C CA . GLY A 1 525 ? -25.025 -14.209 36.596 1.00 91.81 525 GLY A CA 1
ATOM 4243 C C . GLY A 1 525 ? -26.278 -15.074 36.437 1.00 91.81 525 GLY A C 1
ATOM 4244 O O . GLY A 1 525 ? -27.300 -14.573 35.972 1.00 91.81 525 GLY A O 1
ATOM 4245 N N . LYS A 1 526 ? -26.266 -16.321 36.939 1.00 90.12 526 LYS A N 1
ATOM 4246 C CA . LYS A 1 526 ? -27.450 -17.212 36.959 1.00 90.12 526 LYS A CA 1
ATOM 4247 C C . LYS A 1 526 ? -28.644 -16.598 37.709 1.00 90.12 526 LYS A C 1
ATOM 4249 O O . LYS A 1 526 ? -29.793 -16.885 37.393 1.00 90.12 526 LYS A O 1
ATOM 4254 N N . LYS A 1 527 ? -28.386 -15.703 38.671 1.00 89.69 527 LYS A N 1
ATOM 4255 C CA . LYS A 1 527 ? -29.407 -14.955 39.426 1.00 89.69 527 LYS A CA 1
ATOM 4256 C C . LYS A 1 527 ? -29.728 -13.582 38.816 1.00 89.69 527 LYS A C 1
ATOM 4258 O O . LYS A 1 527 ? -30.471 -12.807 39.411 1.00 89.69 527 LYS A O 1
ATOM 4263 N N . ASN A 1 528 ? -29.212 -13.280 37.621 1.00 92.12 528 ASN A N 1
ATOM 4264 C CA . ASN A 1 528 ? -29.281 -11.971 36.964 1.00 92.12 528 ASN A CA 1
ATOM 4265 C C . ASN A 1 528 ? -28.695 -10.835 37.819 1.00 92.12 528 ASN A C 1
ATOM 4267 O O . ASN A 1 528 ? -29.208 -9.717 37.799 1.00 92.12 528 ASN A O 1
ATOM 4271 N N . ILE A 1 529 ? -27.642 -11.112 38.587 1.00 96.12 529 ILE A N 1
ATOM 4272 C CA . ILE A 1 529 ? -26.898 -10.092 39.330 1.00 96.12 529 ILE A CA 1
ATOM 4273 C C . ILE A 1 529 ? -25.635 -9.770 38.537 1.00 96.12 529 ILE A C 1
ATOM 4275 O O . ILE A 1 529 ? -24.911 -10.665 38.101 1.00 96.12 529 ILE A O 1
ATOM 4279 N N . ARG A 1 530 ? -25.382 -8.480 38.335 1.00 97.12 530 ARG A N 1
ATOM 4280 C CA . ARG A 1 530 ? -24.258 -7.986 37.541 1.00 97.12 530 ARG A CA 1
ATOM 4281 C C . ARG A 1 530 ? -23.128 -7.567 38.454 1.00 97.12 530 ARG A C 1
ATOM 4283 O O . ARG A 1 530 ? -23.371 -6.962 39.494 1.00 97.12 530 ARG A O 1
ATOM 4290 N N . VAL A 1 531 ? -21.901 -7.850 38.043 1.00 98.00 531 VAL A N 1
ATOM 4291 C CA . VAL A 1 531 ? -20.701 -7.479 38.794 1.00 98.00 531 VAL A CA 1
ATOM 4292 C C . VAL A 1 531 ? -19.745 -6.787 37.843 1.00 98.00 531 VAL A C 1
ATOM 4294 O O . VAL A 1 531 ? -19.380 -7.362 36.826 1.00 98.00 531 VAL A O 1
ATOM 4297 N N . ASN A 1 532 ? -19.359 -5.550 38.138 1.00 98.00 532 ASN A N 1
ATOM 4298 C CA . ASN A 1 532 ? -18.472 -4.766 37.282 1.00 98.00 532 ASN A CA 1
ATOM 4299 C C . ASN A 1 532 ? -17.444 -3.989 38.111 1.00 98.00 532 ASN A C 1
ATOM 4301 O O . ASN A 1 532 ? -17.664 -3.677 39.280 1.00 98.00 532 ASN A O 1
ATOM 4305 N N . GLY A 1 533 ? -16.326 -3.631 37.488 1.00 97.38 533 GLY A N 1
ATOM 4306 C CA . GLY A 1 533 ? -15.325 -2.741 38.068 1.00 97.38 533 GLY A CA 1
ATOM 4307 C C . GLY A 1 533 ? -15.227 -1.429 37.299 1.00 97.38 533 GLY A C 1
ATOM 4308 O O . GLY A 1 533 ? -15.436 -1.389 36.087 1.00 97.38 533 GLY A O 1
ATOM 4309 N N . ILE A 1 534 ? -14.872 -0.347 37.987 1.00 97.81 534 ILE A N 1
ATOM 4310 C CA . ILE A 1 534 ? -14.504 0.924 37.356 1.00 97.81 534 ILE A CA 1
ATOM 4311 C C . ILE A 1 534 ? -13.027 1.188 37.627 1.00 97.81 534 ILE A C 1
ATOM 4313 O O . ILE A 1 534 ? -12.639 1.402 38.774 1.00 97.81 534 ILE A O 1
ATOM 4317 N N . SER A 1 535 ? -12.208 1.213 36.577 1.00 95.56 535 SER A N 1
ATOM 4318 C CA . SER A 1 535 ? -10.814 1.649 36.670 1.00 95.56 535 SER A CA 1
ATOM 4319 C C . SER A 1 535 ? -10.744 3.163 36.490 1.00 95.56 535 SER A C 1
ATOM 4321 O O . SER A 1 535 ? -10.816 3.673 35.368 1.00 95.56 535 SER A O 1
ATOM 4323 N N . SER A 1 536 ? -10.616 3.902 37.592 1.00 92.56 536 SER A N 1
ATOM 4324 C CA . SER A 1 536 ? -10.539 5.366 37.543 1.00 92.56 536 SER A CA 1
ATOM 4325 C C . SER A 1 536 ? -9.173 5.863 37.067 1.00 92.56 536 SER A C 1
ATOM 4327 O O . SER A 1 536 ? -8.155 5.225 37.315 1.00 92.56 536 SER A O 1
ATOM 4329 N N . GLY A 1 537 ? -9.119 7.047 36.454 1.00 89.00 537 GLY A N 1
ATOM 4330 C CA . GLY A 1 537 ? -7.858 7.778 36.299 1.00 89.00 537 GLY A CA 1
ATOM 4331 C C . GLY A 1 537 ? -7.305 8.301 37.640 1.00 89.00 537 GLY A C 1
ATOM 4332 O O . GLY A 1 537 ? -8.008 8.267 38.652 1.00 89.00 537 GLY A O 1
ATOM 4333 N N . PRO A 1 538 ? -6.074 8.846 37.669 1.00 88.06 538 PRO A N 1
ATOM 4334 C CA . PRO A 1 538 ? -5.482 9.415 38.876 1.00 88.06 538 PRO A CA 1
ATOM 4335 C C . PRO A 1 538 ? -6.296 10.622 39.370 1.00 88.06 538 PRO A C 1
ATOM 4337 O O . PRO A 1 538 ? -6.309 11.689 38.749 1.00 88.06 538 PRO A O 1
ATOM 4340 N N . ILE A 1 539 ? -6.965 10.458 40.510 1.00 88.88 539 ILE A N 1
ATOM 4341 C CA . ILE A 1 539 ? -7.755 11.487 41.191 1.00 88.88 539 ILE A CA 1
ATOM 4342 C C . ILE A 1 539 ? -7.225 11.717 42.608 1.00 88.88 539 ILE A C 1
ATOM 4344 O O . ILE A 1 539 ? -6.842 10.774 43.292 1.00 88.88 539 ILE A O 1
ATOM 4348 N N . LYS A 1 540 ? -7.203 12.981 43.049 1.00 84.88 540 LYS A N 1
ATOM 4349 C CA . LYS A 1 540 ? -6.772 13.351 44.403 1.00 84.88 540 LYS A CA 1
ATOM 4350 C C . LYS A 1 540 ? -7.805 12.896 45.438 1.00 84.88 540 LYS A C 1
ATOM 4352 O O . LYS A 1 540 ? -8.841 13.534 45.596 1.00 84.88 540 LYS A O 1
ATOM 4357 N N . THR A 1 541 ? -7.484 11.831 46.155 1.00 83.38 541 THR A N 1
ATOM 4358 C CA . THR A 1 541 ? -8.219 11.245 47.287 1.00 83.38 541 THR A CA 1
ATOM 4359 C C . THR A 1 541 ? -7.271 11.057 48.470 1.00 83.38 541 THR A C 1
ATOM 4361 O O . THR A 1 541 ? -6.055 11.151 48.300 1.00 83.38 541 THR A O 1
ATOM 4364 N N . VAL A 1 542 ? -7.797 10.735 49.656 1.00 77.62 542 VAL A N 1
ATOM 4365 C CA . VAL A 1 542 ? -6.972 10.404 50.838 1.00 77.62 542 VAL A CA 1
ATOM 4366 C C . VAL A 1 542 ? -5.966 9.299 50.520 1.00 77.62 542 VAL A C 1
ATOM 4368 O O . VAL A 1 542 ? -4.777 9.473 50.765 1.00 77.62 542 VAL A O 1
ATOM 4371 N N . SER A 1 543 ? -6.420 8.216 49.886 1.00 75.12 543 SER A N 1
ATOM 4372 C CA . SER A 1 543 ? -5.562 7.089 49.510 1.00 75.12 543 SER A CA 1
ATOM 4373 C C . SER A 1 543 ? -4.502 7.487 48.480 1.00 75.12 543 SER A C 1
ATOM 4375 O O . SER A 1 543 ? -3.369 7.036 48.561 1.00 75.12 543 SER A O 1
ATOM 4377 N N . SER A 1 544 ? -4.810 8.390 47.540 1.00 77.25 544 SER A N 1
ATOM 4378 C CA . SER A 1 544 ? -3.816 8.823 46.546 1.00 77.25 544 SER A CA 1
ATOM 4379 C C . SER A 1 544 ? -2.679 9.670 47.128 1.00 77.25 544 SER A C 1
ATOM 4381 O O . SER A 1 544 ? -1.604 9.723 46.540 1.00 77.25 544 SER A O 1
ATOM 4383 N N . TYR A 1 545 ? -2.897 10.334 48.274 1.00 76.38 545 TYR A N 1
ATOM 4384 C CA . TYR A 1 545 ? -1.842 11.102 48.948 1.00 76.38 545 TYR A CA 1
ATOM 4385 C C . TYR A 1 545 ? -0.751 10.205 49.536 1.00 76.38 545 TYR A C 1
ATOM 4387 O O . TYR A 1 545 ? 0.354 10.684 49.767 1.00 76.38 545 TYR A O 1
ATOM 4395 N N . GLN A 1 546 ? -1.044 8.918 49.736 1.00 75.62 546 GLN A N 1
ATOM 4396 C CA . GLN A 1 546 ? -0.061 7.921 50.148 1.00 75.62 546 GLN A CA 1
ATOM 4397 C C . GLN A 1 546 ? 0.852 7.490 48.992 1.00 75.62 546 GLN A C 1
ATOM 4399 O O . GLN A 1 546 ? 1.788 6.752 49.229 1.00 75.62 546 GLN A O 1
ATOM 4404 N N . ILE A 1 547 ? 0.624 7.943 47.751 1.00 78.50 547 ILE A N 1
ATOM 4405 C CA . ILE A 1 547 ? 1.497 7.647 46.607 1.00 78.50 547 ILE A CA 1
ATOM 4406 C C . ILE A 1 547 ? 2.515 8.784 46.451 1.00 78.50 547 ILE A C 1
ATOM 4408 O O . ILE A 1 547 ? 2.158 9.943 46.197 1.00 78.50 547 ILE A O 1
ATOM 4412 N N . LYS A 1 548 ? 3.810 8.459 46.546 1.00 77.12 548 LYS A N 1
ATOM 4413 C CA . LYS A 1 548 ? 4.897 9.438 46.404 1.00 77.12 548 LYS A CA 1
ATOM 4414 C C . LYS A 1 548 ? 4.828 10.070 45.012 1.00 77.12 548 LYS A C 1
ATOM 4416 O O . LYS A 1 548 ? 4.629 9.390 44.010 1.00 77.12 548 LYS A O 1
ATOM 4421 N N . ASN A 1 549 ? 4.986 11.393 44.932 1.00 78.31 549 ASN A N 1
ATOM 4422 C CA . ASN A 1 549 ? 4.900 12.157 43.680 1.00 78.31 549 ASN A CA 1
ATOM 4423 C C . ASN A 1 549 ? 3.547 12.069 42.928 1.00 78.31 549 ASN A C 1
ATOM 4425 O O . ASN A 1 549 ? 3.507 12.348 41.726 1.00 78.31 549 ASN A O 1
ATOM 4429 N N . PHE A 1 550 ? 2.420 11.785 43.597 1.00 81.75 550 PHE A N 1
ATOM 4430 C CA . PHE A 1 550 ? 1.106 11.680 42.937 1.00 81.75 550 PHE A CA 1
ATOM 4431 C C . PHE A 1 550 ? 0.727 12.900 42.074 1.00 81.75 550 PHE A C 1
ATOM 4433 O O . PHE A 1 550 ? 0.175 12.763 40.982 1.00 81.75 550 PHE A O 1
ATOM 4440 N N . SER A 1 551 ? 1.094 14.114 42.496 1.00 82.06 551 SER A N 1
ATOM 4441 C CA . SER A 1 551 ? 0.882 15.338 41.705 1.00 82.06 551 SER A CA 1
ATOM 4442 C C . SER A 1 551 ? 1.567 15.296 40.331 1.00 82.06 551 SER A C 1
ATOM 4444 O O . SER A 1 551 ? 1.030 15.843 39.365 1.00 82.06 551 SER A O 1
ATOM 4446 N N . LYS A 1 552 ? 2.733 14.640 40.216 1.00 81.19 552 LYS A N 1
ATOM 4447 C CA . LYS A 1 552 ? 3.417 14.423 38.932 1.00 81.19 552 LYS A CA 1
ATOM 4448 C C . LYS A 1 552 ? 2.636 13.428 38.077 1.00 81.19 552 LYS A C 1
ATOM 4450 O O . LYS A 1 552 ? 2.401 13.723 36.911 1.00 81.19 552 LYS A O 1
ATOM 4455 N N . ILE A 1 553 ? 2.153 12.330 38.666 1.00 81.62 553 ILE A N 1
ATOM 4456 C CA . ILE A 1 553 ? 1.298 11.339 37.986 1.00 81.62 553 ILE A CA 1
ATOM 4457 C C . ILE A 1 553 ? 0.032 12.011 37.439 1.00 81.62 553 ILE A C 1
ATOM 4459 O O . ILE A 1 553 ? -0.344 11.786 36.293 1.00 81.62 553 ILE A O 1
ATOM 4463 N N . GLN A 1 554 ? -0.591 12.901 38.213 1.00 85.31 554 GLN A N 1
ATOM 4464 C CA . GLN A 1 554 ? -1.789 13.619 37.786 1.00 85.31 554 GLN A CA 1
ATOM 4465 C C . GLN A 1 554 ? -1.503 14.606 36.639 1.00 85.31 554 GLN A C 1
ATOM 4467 O O . GLN A 1 554 ? -2.220 14.616 35.636 1.00 85.31 554 GLN A O 1
ATOM 4472 N N . LYS A 1 555 ? -0.437 15.418 36.742 1.00 84.56 555 LYS A N 1
ATOM 4473 C CA . LYS A 1 555 ? 0.003 16.315 35.652 1.00 84.56 555 LYS A CA 1
ATOM 4474 C C . LYS A 1 555 ? 0.336 15.529 34.383 1.00 84.56 555 LYS A C 1
ATOM 4476 O O . LYS A 1 555 ? -0.036 15.943 33.286 1.00 84.56 555 LYS A O 1
ATOM 4481 N N . TYR A 1 556 ? 0.991 14.387 34.549 1.00 80.62 556 TYR A N 1
ATOM 4482 C CA . TYR A 1 556 ? 1.345 13.481 33.469 1.00 80.62 556 TYR A CA 1
ATOM 4483 C C . TYR A 1 556 ? 0.110 12.832 32.829 1.00 80.62 556 TYR A C 1
ATOM 4485 O O . TYR A 1 556 ? -0.012 12.800 31.609 1.00 80.62 556 TYR A O 1
ATOM 4493 N N . GLN A 1 557 ? -0.891 12.417 33.610 1.00 84.00 557 GLN A N 1
ATOM 4494 C CA . GLN A 1 557 ? -2.158 11.956 33.042 1.00 84.00 557 GLN A CA 1
ATOM 4495 C C . GLN A 1 557 ? -2.831 13.048 32.210 1.00 84.00 557 GLN A C 1
ATOM 4497 O O . GLN A 1 557 ? -3.307 12.769 31.108 1.00 84.00 557 GLN A O 1
ATOM 4502 N N . LYS A 1 558 ? -2.833 14.303 32.667 1.00 84.94 558 LYS A N 1
ATOM 4503 C CA . LYS A 1 558 ? -3.374 15.412 31.875 1.00 84.94 558 LYS A CA 1
ATOM 4504 C C . LYS A 1 558 ? -2.598 15.617 30.571 1.00 84.94 558 LYS A C 1
ATOM 4506 O O . LYS A 1 558 ? -3.216 15.886 29.545 1.00 84.94 558 LYS A O 1
ATOM 4511 N N . SER A 1 559 ? -1.271 15.481 30.578 1.00 79.44 559 SER A N 1
ATOM 4512 C CA . SER A 1 559 ? -0.468 15.646 29.361 1.00 79.44 559 SER A CA 1
ATOM 4513 C C . SER A 1 559 ? -0.622 14.479 28.384 1.00 79.44 559 SER A C 1
ATOM 4515 O O . SER A 1 559 ? -0.577 14.710 27.177 1.00 79.44 559 SER A O 1
ATOM 4517 N N . VAL A 1 560 ? -0.860 13.254 28.865 1.00 77.38 560 VAL A N 1
ATOM 4518 C CA . VAL A 1 560 ? -0.893 12.033 28.039 1.00 77.38 560 VAL A CA 1
ATOM 4519 C C . VAL A 1 560 ? -2.305 11.624 27.611 1.00 77.38 560 VAL A C 1
ATOM 4521 O O . VAL A 1 560 ? -2.490 11.248 26.455 1.00 77.38 560 VAL A O 1
ATOM 4524 N N . SER A 1 561 ? -3.317 11.782 28.469 1.00 80.75 561 SER A N 1
ATOM 4525 C CA . SER A 1 561 ? -4.725 11.459 28.166 1.00 80.75 561 SER A CA 1
ATOM 4526 C C . SER A 1 561 ? -5.233 12.149 26.893 1.00 80.75 561 SER A C 1
ATOM 4528 O O . SER A 1 561 ? -4.737 13.204 26.485 1.00 80.75 561 SER A O 1
ATOM 4530 N N . PHE A 1 562 ? -6.233 11.574 26.226 1.00 83.44 562 PHE A N 1
ATOM 4531 C CA . PHE A 1 562 ? -6.715 12.090 24.938 1.00 83.44 562 PHE A CA 1
ATOM 4532 C C . PHE A 1 562 ? -7.522 13.384 25.072 1.00 83.44 562 PHE A C 1
ATOM 4534 O O . PHE A 1 562 ? -7.428 14.253 24.199 1.00 83.44 562 PHE A O 1
ATOM 4541 N N . ILE A 1 563 ? -8.255 13.528 26.181 1.00 79.94 563 ILE A N 1
ATOM 4542 C CA . ILE A 1 563 ? -9.107 14.693 26.487 1.00 79.94 563 ILE A CA 1
ATOM 4543 C C . ILE A 1 563 ? -8.296 15.841 27.133 1.00 79.94 563 ILE A C 1
ATOM 4545 O O . ILE A 1 563 ? -8.785 16.960 27.248 1.00 79.94 563 ILE A O 1
ATOM 4549 N N . LYS A 1 564 ? -7.019 15.611 27.484 1.00 83.69 564 LYS A N 1
ATOM 4550 C CA . LYS A 1 564 ? -6.084 16.613 28.043 1.00 83.69 564 LYS A CA 1
ATOM 4551 C C . LYS A 1 564 ? -6.614 17.348 29.284 1.00 83.69 564 LYS A C 1
ATOM 4553 O O . LYS A 1 564 ? -6.324 18.526 29.513 1.00 83.69 564 LYS A O 1
ATOM 4558 N N . SER A 1 565 ? -7.381 16.642 30.110 1.00 86.00 565 SER A N 1
ATOM 4559 C CA . SER A 1 565 ? -8.003 17.165 31.327 1.00 86.00 565 SER A CA 1
ATOM 4560 C C . SER A 1 565 ? -7.882 16.177 32.489 1.00 86.00 565 SER A C 1
ATOM 4562 O O . SER A 1 565 ? -7.716 14.969 32.292 1.00 86.00 565 SER A O 1
ATOM 4564 N N . TYR A 1 566 ? -7.969 16.705 33.713 1.00 89.12 566 TYR A N 1
ATOM 4565 C CA . TYR A 1 566 ? -8.011 15.884 34.920 1.00 89.12 566 TYR A CA 1
ATOM 4566 C C . TYR A 1 566 ? -9.342 15.139 35.011 1.00 89.12 566 TYR A C 1
ATOM 4568 O O . TYR A 1 566 ? -10.392 15.691 34.674 1.00 89.12 566 TYR A O 1
ATOM 4576 N N . ILE A 1 567 ? -9.295 13.896 35.484 1.00 91.44 567 ILE A N 1
ATOM 4577 C CA . ILE A 1 567 ? -10.508 13.139 35.783 1.00 91.44 567 ILE A CA 1
ATOM 4578 C C . ILE A 1 567 ? -11.188 13.700 37.039 1.00 91.44 567 ILE A C 1
ATOM 4580 O O . ILE A 1 567 ? -10.525 14.147 37.978 1.00 91.44 567 ILE A O 1
ATOM 4584 N N . THR A 1 568 ? -12.517 13.676 37.059 1.00 91.19 568 THR A N 1
ATOM 4585 C CA . THR A 1 568 ? -13.329 14.159 38.183 1.00 91.19 568 THR A CA 1
ATOM 4586 C C . THR A 1 568 ? -14.159 13.033 38.795 1.00 91.19 568 THR A C 1
ATOM 4588 O O . THR A 1 568 ? -14.602 12.119 38.097 1.00 91.19 568 THR A O 1
ATOM 4591 N N . SER A 1 569 ? -14.439 13.124 40.098 1.00 90.94 569 SER A N 1
ATOM 4592 C CA . SER A 1 569 ? -15.294 12.158 40.805 1.00 90.94 569 SER A CA 1
ATOM 4593 C C . SER A 1 569 ? -16.713 12.108 40.227 1.00 90.94 569 SER A C 1
ATOM 4595 O O . SER A 1 569 ? -17.336 11.052 40.226 1.00 90.94 569 SER A O 1
ATOM 4597 N N . ARG A 1 570 ? -17.196 13.215 39.645 1.00 90.44 570 ARG A N 1
ATOM 4598 C CA . ARG A 1 570 ? -18.473 13.281 38.920 1.00 90.44 570 ARG A CA 1
ATOM 4599 C C . ARG A 1 570 ? -18.499 12.379 37.683 1.00 90.44 570 ARG A C 1
ATOM 4601 O O . ARG A 1 570 ? -19.510 11.733 37.439 1.00 90.44 570 ARG A O 1
ATOM 4608 N N . GLN A 1 571 ? -17.420 12.328 36.899 1.00 92.44 571 GLN A N 1
ATOM 4609 C CA . GLN A 1 571 ? -17.357 11.456 35.716 1.00 92.44 571 GLN A CA 1
ATOM 4610 C C . GLN A 1 571 ? -17.420 9.980 36.117 1.00 92.44 571 GLN A C 1
ATOM 4612 O O . GLN A 1 571 ? -18.169 9.217 35.514 1.00 92.44 571 GLN A O 1
ATOM 4617 N N . ILE A 1 572 ? -16.695 9.610 37.175 1.00 94.75 572 ILE A N 1
ATOM 4618 C CA . ILE A 1 572 ? -16.732 8.260 37.751 1.00 94.75 572 ILE A CA 1
ATOM 4619 C C . ILE A 1 572 ? -18.137 7.952 38.288 1.00 94.75 572 ILE A C 1
ATOM 4621 O O . ILE A 1 572 ? -18.701 6.905 37.981 1.00 94.75 572 ILE A O 1
ATOM 4625 N N . GLY A 1 573 ? -18.741 8.902 39.009 1.00 94.31 573 GLY A N 1
ATOM 4626 C CA . GLY A 1 573 ? -20.097 8.782 39.540 1.00 94.31 573 GLY A CA 1
ATOM 4627 C C . GLY A 1 573 ? -21.164 8.578 38.470 1.00 94.31 573 GLY A C 1
ATOM 4628 O O . GLY A 1 573 ? -22.035 7.731 38.637 1.00 94.31 573 GLY A O 1
ATOM 4629 N N . ASN A 1 574 ? -21.075 9.283 37.341 1.00 93.38 574 ASN A N 1
ATOM 4630 C CA . ASN A 1 574 ? -22.012 9.103 36.232 1.00 93.38 574 ASN A CA 1
ATOM 4631 C C . ASN A 1 574 ? -21.948 7.682 35.645 1.00 93.38 574 ASN A C 1
ATOM 4633 O O . ASN A 1 574 ? -22.987 7.101 35.337 1.00 93.38 574 ASN A O 1
ATOM 4637 N N . VAL A 1 575 ? -20.744 7.113 35.505 1.00 94.69 575 VAL A N 1
ATOM 4638 C CA . VAL A 1 575 ? -20.569 5.739 35.004 1.00 94.69 575 VAL A CA 1
ATOM 4639 C C . VAL A 1 575 ? -21.068 4.720 36.025 1.00 94.69 575 VAL A C 1
ATOM 4641 O O . VAL A 1 575 ? -21.752 3.774 35.647 1.00 94.69 575 VAL A O 1
ATOM 4644 N N . ALA A 1 576 ? -20.816 4.941 37.318 1.00 95.88 576 ALA A N 1
ATOM 4645 C CA . ALA A 1 576 ? -21.379 4.107 38.376 1.00 95.88 576 ALA A CA 1
ATOM 4646 C C . ALA A 1 576 ? -22.918 4.141 38.373 1.00 95.88 576 ALA A C 1
ATOM 4648 O O . ALA A 1 576 ? -23.551 3.092 38.434 1.00 95.88 576 ALA A O 1
ATOM 4649 N N . ALA A 1 577 ? -23.533 5.317 38.205 1.00 93.69 577 ALA A N 1
ATOM 4650 C CA . ALA A 1 577 ? -24.986 5.445 38.090 1.00 93.69 577 ALA A CA 1
ATOM 4651 C C . ALA A 1 577 ? -25.548 4.713 36.859 1.00 93.69 577 ALA A C 1
ATOM 4653 O O . ALA A 1 577 ? -26.579 4.049 36.954 1.00 93.69 577 ALA A O 1
ATOM 4654 N N . PHE A 1 578 ? -24.852 4.773 35.720 1.00 93.56 578 PHE A N 1
ATOM 4655 C CA . PHE A 1 578 ? -25.197 3.988 34.533 1.00 93.56 578 PHE A CA 1
ATOM 4656 C C . PHE A 1 578 ? -25.108 2.476 34.791 1.00 93.56 578 PHE A C 1
ATOM 4658 O O . PHE A 1 578 ? -26.026 1.738 34.422 1.00 93.56 578 PHE A O 1
ATOM 4665 N N . LEU A 1 579 ? -24.053 2.013 35.461 1.00 94.31 579 LEU A N 1
ATOM 4666 C CA . LEU A 1 579 ? -23.880 0.605 35.822 1.00 94.31 579 LEU A CA 1
ATOM 4667 C C . LEU A 1 579 ? -24.951 0.118 36.813 1.00 94.31 579 LEU A C 1
ATOM 4669 O O . LEU A 1 579 ? -25.483 -0.975 36.642 1.00 94.31 579 LEU A O 1
ATOM 4673 N N . CYS A 1 580 ? -25.366 0.951 37.769 1.00 93.25 580 CYS A N 1
ATOM 4674 C CA . CYS A 1 580 ? -26.492 0.646 38.658 1.00 93.25 580 CYS A CA 1
ATOM 4675 C C . CYS A 1 580 ? -27.862 0.667 37.951 1.00 93.25 580 CYS A C 1
ATOM 4677 O O . CYS A 1 580 ? -28.849 0.193 38.509 1.00 93.25 580 CYS A O 1
ATOM 4679 N N . SER A 1 581 ? -27.951 1.218 36.736 1.00 90.56 581 SER A N 1
ATOM 4680 C CA . SER A 1 581 ? -29.210 1.329 35.991 1.00 90.56 581 SER A CA 1
ATOM 4681 C C . SER A 1 581 ? -29.532 0.076 35.182 1.00 90.56 581 SER A C 1
ATOM 4683 O O . SER A 1 581 ? -28.653 -0.706 34.827 1.00 90.56 581 SER A O 1
ATOM 4685 N N . ASN A 1 582 ? -30.796 -0.059 34.780 1.00 87.25 582 ASN A N 1
ATOM 4686 C CA . ASN A 1 582 ? -31.219 -1.130 33.878 1.00 87.25 582 ASN A CA 1
ATOM 4687 C C . ASN A 1 582 ? -30.690 -0.951 32.436 1.00 87.25 582 ASN A C 1
ATOM 4689 O O . ASN A 1 582 ? -30.792 -1.876 31.637 1.00 87.25 582 ASN A O 1
ATOM 4693 N N . LEU A 1 583 ? -30.102 0.200 32.078 1.00 84.12 583 LEU A N 1
ATOM 4694 C CA . LEU A 1 583 ? -29.510 0.398 30.745 1.00 84.12 583 LEU A CA 1
ATOM 4695 C C . LEU A 1 583 ? -28.241 -0.434 30.527 1.00 84.12 583 LEU A C 1
ATOM 4697 O O . LEU A 1 583 ? -27.822 -0.629 29.392 1.00 84.12 583 LEU A O 1
ATOM 4701 N N . SER A 1 584 ? -27.631 -0.931 31.602 1.00 88.56 584 SER A N 1
ATOM 4702 C CA . SER A 1 584 ? -26.423 -1.753 31.558 1.00 88.56 584 SER A CA 1
ATOM 4703 C C . SER A 1 584 ? -26.705 -3.233 31.847 1.00 88.56 584 SER A C 1
ATOM 4705 O O . SER A 1 584 ? -25.792 -3.960 32.233 1.00 88.56 584 SER A O 1
ATOM 4707 N N . ILE A 1 585 ? -27.946 -3.710 31.648 1.00 86.06 585 ILE A N 1
ATOM 4708 C CA . ILE A 1 585 ? -28.328 -5.120 31.882 1.00 86.06 585 ILE A CA 1
ATOM 4709 C C . ILE A 1 585 ? -27.412 -6.103 31.131 1.00 86.06 585 ILE A C 1
ATOM 4711 O O . ILE A 1 585 ? -27.068 -7.143 31.681 1.00 86.06 585 ILE A O 1
ATOM 4715 N N . GLY A 1 586 ? -26.953 -5.750 29.928 1.00 83.44 586 GLY A N 1
ATOM 4716 C CA . GLY A 1 586 ? -26.012 -6.562 29.145 1.00 83.44 586 GLY A CA 1
ATOM 4717 C C . GLY A 1 586 ? -24.535 -6.437 29.547 1.00 83.44 586 GLY A C 1
ATOM 4718 O O . GLY A 1 586 ? -23.682 -6.977 28.853 1.00 83.44 586 GLY A O 1
ATOM 4719 N N . ILE A 1 587 ? -24.203 -5.704 30.616 1.00 87.50 587 ILE A N 1
ATOM 4720 C CA . ILE A 1 587 ? -22.820 -5.429 31.032 1.00 87.50 587 ILE A CA 1
ATOM 4721 C C . ILE A 1 587 ? -22.566 -6.064 32.401 1.00 87.50 587 ILE A C 1
ATOM 4723 O O . ILE A 1 587 ? -23.074 -5.600 33.426 1.00 87.50 587 ILE A O 1
ATOM 4727 N N . THR A 1 588 ? -21.760 -7.124 32.415 1.00 94.06 588 THR A N 1
ATOM 4728 C CA . THR A 1 588 ? -21.275 -7.817 33.617 1.00 94.06 588 THR A CA 1
ATOM 4729 C C . THR A 1 588 ? -19.863 -8.361 33.364 1.00 94.06 588 THR A C 1
ATOM 4731 O O . THR A 1 588 ? -19.443 -8.491 32.214 1.00 94.06 588 THR A O 1
ATOM 4734 N N . GLY A 1 589 ? -19.097 -8.624 34.420 1.00 91.44 589 GLY A N 1
ATOM 4735 C CA . GLY A 1 589 ? -17.715 -9.114 34.362 1.00 91.44 589 GLY A CA 1
ATOM 4736 C C . GLY A 1 589 ? -16.710 -8.117 33.780 1.00 91.44 589 GLY A C 1
ATOM 4737 O O . GLY A 1 589 ? -15.574 -8.490 33.494 1.00 91.44 589 GLY A O 1
ATOM 4738 N N . SER A 1 590 ? -17.113 -6.861 33.575 1.00 91.62 590 SER A N 1
ATOM 4739 C CA . SER A 1 590 ? -16.341 -5.876 32.818 1.00 91.62 590 SER A CA 1
ATOM 4740 C C . SER A 1 590 ? -15.633 -4.873 33.724 1.00 91.62 590 SER A C 1
ATOM 4742 O O . SER A 1 590 ? -16.195 -4.411 34.719 1.00 91.62 590 SER A O 1
ATOM 4744 N N . ILE A 1 591 ? -14.415 -4.479 33.337 1.00 96.12 591 ILE A N 1
ATOM 4745 C CA . ILE A 1 591 ? -13.689 -3.348 33.928 1.00 96.12 591 ILE A CA 1
ATOM 4746 C C . ILE A 1 591 ? -13.809 -2.147 32.990 1.00 96.12 591 ILE A C 1
ATOM 4748 O O . ILE A 1 591 ? -13.243 -2.133 31.898 1.00 96.12 591 ILE A O 1
ATOM 4752 N N . ILE A 1 592 ? -14.559 -1.128 33.408 1.00 92.94 592 ILE A N 1
ATOM 4753 C CA . ILE A 1 592 ? -14.777 0.086 32.619 1.00 92.94 592 ILE A CA 1
ATOM 4754 C C . ILE A 1 592 ? -13.740 1.140 33.001 1.00 92.94 592 ILE A C 1
ATOM 4756 O O . ILE A 1 592 ? -13.680 1.586 34.148 1.00 92.94 592 ILE A O 1
ATOM 4760 N N . TYR A 1 593 ? -12.937 1.576 32.030 1.00 93.19 593 TYR A N 1
ATOM 4761 C CA . TYR A 1 593 ? -11.953 2.641 32.226 1.00 93.19 593 TYR A CA 1
ATOM 4762 C C . TYR A 1 593 ? -12.608 4.021 32.184 1.00 93.19 593 TYR A C 1
ATOM 4764 O O . TYR A 1 593 ? -13.250 4.398 31.204 1.00 93.19 593 TYR A O 1
ATOM 4772 N N . VAL A 1 594 ? -12.399 4.801 33.242 1.00 93.94 594 VAL A N 1
ATOM 4773 C CA . VAL A 1 594 ? -12.896 6.174 33.379 1.00 93.94 594 VAL A CA 1
ATOM 4774 C C . VAL A 1 594 ? -11.712 7.077 33.716 1.00 93.94 594 VAL A C 1
ATOM 4776 O O . VAL A 1 594 ? -11.517 7.492 34.858 1.00 93.94 594 VAL A O 1
ATOM 4779 N N . ASP A 1 595 ? -10.864 7.329 32.715 1.00 90.44 595 ASP A N 1
ATOM 4780 C CA . ASP A 1 595 ? -9.540 7.944 32.895 1.00 90.44 595 ASP A CA 1
ATOM 4781 C C . ASP A 1 595 ? -9.157 8.990 31.821 1.00 90.44 595 ASP A C 1
ATOM 4783 O O . ASP A 1 595 ? -7.999 9.414 31.737 1.00 90.44 595 ASP A O 1
ATOM 4787 N N . ASN A 1 596 ? -10.131 9.434 31.014 1.00 90.19 596 ASN A N 1
ATOM 4788 C CA . ASN A 1 596 ? -9.955 10.349 29.875 1.00 90.19 596 ASN A CA 1
ATOM 4789 C C . ASN A 1 596 ? -9.062 9.798 28.731 1.00 90.19 596 ASN A C 1
ATOM 4791 O O . ASN A 1 596 ? -8.518 10.576 27.936 1.00 90.19 596 ASN A O 1
ATOM 4795 N N . GLY A 1 597 ? -8.913 8.472 28.625 1.00 84.69 597 GLY A N 1
ATOM 4796 C CA . GLY A 1 597 ? -8.073 7.796 27.629 1.00 84.69 597 GLY A CA 1
ATOM 4797 C C . GLY A 1 597 ? -6.609 7.681 28.061 1.00 84.69 597 GLY A C 1
ATOM 4798 O O . GLY A 1 597 ? -5.711 7.672 27.220 1.00 84.69 597 GLY A O 1
ATOM 4799 N N . PHE A 1 598 ? -6.346 7.679 29.369 1.00 82.31 598 PHE A N 1
ATOM 4800 C CA . PHE A 1 598 ? -4.992 7.597 29.920 1.00 82.31 598 PHE A CA 1
ATOM 4801 C C . PHE A 1 598 ? -4.371 6.208 29.721 1.00 82.31 598 PHE A C 1
ATOM 4803 O O . PHE A 1 598 ? -3.218 6.113 29.294 1.00 82.31 598 PHE A O 1
ATOM 4810 N N . ASN A 1 599 ? -5.145 5.142 29.940 1.00 80.00 599 ASN A N 1
ATOM 4811 C CA . ASN A 1 599 ? -4.747 3.754 29.703 1.00 80.00 599 ASN A CA 1
ATOM 4812 C C . ASN A 1 599 ? -4.201 3.519 28.278 1.00 80.00 599 ASN A C 1
ATOM 4814 O O . ASN A 1 599 ? -3.174 2.853 28.104 1.00 80.00 599 ASN A O 1
ATOM 4818 N N . LEU A 1 600 ? -4.840 4.115 27.267 1.00 76.88 600 LEU A N 1
ATOM 4819 C CA . LEU A 1 600 ? -4.437 4.050 25.862 1.00 76.88 600 LEU A CA 1
ATOM 4820 C C . LEU A 1 600 ? -3.319 5.047 25.532 1.00 76.88 600 LEU A C 1
ATOM 4822 O O . LEU A 1 600 ? -2.393 4.707 24.798 1.00 76.88 600 LEU A O 1
ATOM 4826 N N . GLY A 1 601 ? -3.357 6.260 26.091 1.00 64.06 601 GLY A N 1
ATOM 4827 C CA . GLY A 1 601 ? -2.339 7.286 25.842 1.00 64.06 601 GLY A CA 1
ATOM 4828 C C . GLY A 1 601 ? -0.922 6.859 26.229 1.00 64.06 601 GLY A C 1
ATOM 4829 O O . GLY A 1 601 ? 0.028 7.192 25.524 1.00 64.06 601 GLY A O 1
ATOM 4830 N N . LEU A 1 602 ? -0.780 6.052 27.284 1.00 60.34 602 LEU A N 1
ATOM 4831 C CA . LEU A 1 602 ? 0.496 5.436 27.661 1.00 60.34 602 LEU A CA 1
ATOM 4832 C C . LEU A 1 602 ? 1.086 4.555 26.541 1.00 60.34 602 LEU A C 1
ATOM 4834 O O . LEU A 1 602 ? 2.290 4.608 26.311 1.00 60.34 602 LEU A O 1
ATOM 4838 N N . ILE A 1 603 ? 0.255 3.813 25.797 1.00 51.66 603 ILE A N 1
ATOM 4839 C CA . ILE A 1 603 ? 0.694 2.957 24.676 1.00 51.66 603 ILE A CA 1
ATOM 4840 C C . ILE A 1 603 ? 1.227 3.819 23.520 1.00 51.66 603 ILE A C 1
ATOM 4842 O O . ILE A 1 603 ? 2.287 3.541 22.961 1.00 51.66 603 ILE A O 1
ATOM 4846 N N . ILE A 1 604 ? 0.530 4.915 23.199 1.00 48.25 604 ILE A N 1
ATOM 4847 C CA . ILE A 1 604 ? 0.942 5.854 22.141 1.00 48.25 604 ILE A CA 1
ATOM 4848 C C . ILE A 1 604 ? 2.247 6.570 22.513 1.00 48.25 604 ILE A C 1
ATOM 4850 O O . ILE A 1 604 ? 3.070 6.864 21.646 1.00 48.25 604 ILE A O 1
ATOM 4854 N N . MET A 1 605 ? 2.477 6.842 23.799 1.00 45.97 605 MET A N 1
ATOM 4855 C CA . MET A 1 605 ? 3.711 7.493 24.234 1.00 45.97 605 MET A CA 1
ATOM 4856 C C . MET A 1 605 ? 4.936 6.582 24.112 1.00 45.97 605 MET A C 1
ATOM 4858 O O . MET A 1 605 ? 6.002 7.079 23.765 1.00 45.97 605 MET A O 1
ATOM 4862 N N . PHE A 1 606 ? 4.792 5.263 24.286 1.00 41.25 606 PHE A N 1
ATOM 4863 C CA . PHE A 1 606 ? 5.868 4.324 23.948 1.00 41.25 606 PHE A CA 1
ATOM 4864 C C . PHE A 1 606 ? 6.190 4.337 22.447 1.00 41.25 606 PHE A C 1
ATOM 4866 O O . PHE A 1 606 ? 7.349 4.204 22.077 1.00 41.25 606 PHE A O 1
ATOM 4873 N N . GLN A 1 607 ? 5.219 4.606 21.570 1.00 39.50 607 GLN A N 1
ATOM 4874 C CA . GLN A 1 607 ? 5.484 4.768 20.133 1.00 39.50 607 GLN A CA 1
ATOM 4875 C C . GLN A 1 607 ? 6.169 6.106 19.787 1.00 39.50 607 GLN A C 1
ATOM 4877 O O . GLN A 1 607 ? 6.925 6.168 18.819 1.00 39.50 607 GLN A O 1
ATOM 4882 N N . ASN A 1 608 ? 5.955 7.149 20.601 1.00 39.56 608 ASN A N 1
ATOM 4883 C CA . ASN A 1 608 ? 6.440 8.521 20.397 1.00 39.56 608 ASN A CA 1
ATOM 4884 C C . ASN A 1 608 ? 7.455 8.991 21.457 1.00 39.56 608 ASN A C 1
ATOM 4886 O O . ASN A 1 608 ? 7.586 10.191 21.704 1.00 39.56 608 ASN A O 1
ATOM 4890 N N . ASN A 1 609 ? 8.175 8.075 22.103 1.00 47.69 609 ASN A N 1
ATOM 4891 C CA . ASN A 1 609 ? 9.196 8.437 23.078 1.00 47.69 609 ASN A CA 1
ATOM 4892 C C . ASN A 1 609 ? 10.390 9.088 22.332 1.00 47.69 609 ASN A C 1
ATOM 4894 O O . ASN A 1 609 ? 10.932 8.453 21.429 1.00 47.69 609 ASN A O 1
ATOM 4898 N N . PRO A 1 610 ? 10.813 10.328 22.657 1.00 51.78 610 PRO A N 1
ATOM 4899 C CA . PRO A 1 610 ? 11.963 10.987 22.027 1.00 51.78 610 PRO A CA 1
ATOM 4900 C C . PRO A 1 610 ? 13.250 10.175 22.170 1.00 51.78 610 PRO A C 1
ATOM 4902 O O . PRO A 1 610 ? 14.012 10.075 21.216 1.00 51.78 610 PRO A O 1
ATOM 4905 N N . LEU A 1 611 ? 13.423 9.528 23.323 1.00 46.84 611 LEU A N 1
ATOM 4906 C CA . LEU A 1 611 ? 14.503 8.600 23.630 1.00 46.84 611 LEU A CA 1
ATOM 4907 C C . LEU A 1 611 ? 14.367 7.328 22.797 1.00 46.84 611 LEU A C 1
ATOM 4909 O O . LEU A 1 611 ? 15.345 6.922 22.205 1.00 46.84 611 LEU A O 1
ATOM 4913 N N . LEU A 1 612 ? 13.168 6.760 22.612 1.00 46.66 612 LEU A N 1
ATOM 4914 C CA . LEU A 1 612 ? 12.970 5.634 21.682 1.00 46.66 612 LEU A CA 1
ATOM 4915 C C . LEU A 1 612 ? 13.139 6.060 20.218 1.00 46.66 612 LEU A C 1
ATOM 4917 O O . LEU A 1 612 ? 13.548 5.258 19.398 1.00 46.66 612 LEU A O 1
ATOM 4921 N N . LYS A 1 613 ? 12.843 7.309 19.854 1.00 51.00 613 LYS A N 1
ATOM 4922 C CA . LYS A 1 613 ? 13.060 7.853 18.509 1.00 51.00 613 LYS A CA 1
ATOM 4923 C C . LYS A 1 613 ? 14.545 8.104 18.261 1.00 51.00 613 LYS A C 1
ATOM 4925 O O . LYS A 1 613 ? 15.010 7.872 17.153 1.00 51.00 613 LYS A O 1
ATOM 4930 N N . GLN A 1 614 ? 15.283 8.533 19.281 1.00 53.03 614 GLN A N 1
ATOM 4931 C CA . GLN A 1 614 ? 16.734 8.686 19.271 1.00 53.03 614 GLN A CA 1
ATOM 4932 C C . GLN A 1 614 ? 17.433 7.324 19.308 1.00 53.03 614 GLN A C 1
ATOM 4934 O O . GLN A 1 614 ? 18.352 7.108 18.539 1.00 53.03 614 GLN A O 1
ATOM 4939 N N . LEU A 1 615 ? 16.928 6.371 20.089 1.00 49.50 615 LEU A N 1
ATOM 4940 C CA . LEU A 1 615 ? 17.434 5.006 20.212 1.00 49.50 615 LEU A CA 1
ATOM 4941 C C . LEU A 1 615 ? 17.082 4.180 18.972 1.00 49.50 615 LEU A C 1
ATOM 4943 O O . LEU A 1 615 ? 17.945 3.496 18.459 1.00 49.50 615 LEU A O 1
ATOM 4947 N N . LYS A 1 616 ? 15.892 4.345 18.378 1.00 52.59 616 LYS A N 1
ATOM 4948 C CA . LYS A 1 616 ? 15.572 3.831 17.035 1.00 52.59 616 LYS A CA 1
ATOM 4949 C C . LYS A 1 616 ? 16.438 4.487 15.974 1.00 52.59 616 LYS A C 1
ATOM 4951 O O . LYS A 1 616 ? 16.912 3.775 15.114 1.00 52.59 616 LYS A O 1
ATOM 4956 N N . LYS A 1 617 ? 16.684 5.802 16.020 1.00 57.16 617 LYS A N 1
ATOM 4957 C CA . LYS A 1 617 ? 17.633 6.454 15.098 1.00 57.16 617 LYS A CA 1
ATOM 4958 C C . LYS A 1 617 ? 19.062 5.939 15.285 1.00 57.16 617 LYS A C 1
ATOM 4960 O O . LYS A 1 617 ? 19.755 5.791 14.290 1.00 57.16 617 LYS A O 1
ATOM 4965 N N . ASN A 1 618 ? 19.489 5.653 16.512 1.00 59.03 618 ASN A N 1
ATOM 4966 C CA . ASN A 1 618 ? 20.817 5.123 16.817 1.00 59.03 618 ASN A CA 1
ATOM 4967 C C . ASN A 1 618 ? 20.932 3.653 16.386 1.00 59.03 618 ASN A C 1
ATOM 4969 O O . ASN A 1 618 ? 21.844 3.329 15.636 1.00 59.03 618 ASN A O 1
ATOM 4973 N N . LEU A 1 619 ? 19.957 2.805 16.725 1.00 55.06 619 LEU A N 1
ATOM 4974 C CA . LEU A 1 619 ? 19.858 1.416 16.261 1.00 55.06 619 LEU A CA 1
ATOM 4975 C C . LEU A 1 619 ? 19.771 1.336 14.730 1.00 55.06 619 LEU A C 1
ATOM 4977 O O . LEU A 1 619 ? 20.444 0.515 14.124 1.00 55.06 619 LEU A O 1
ATOM 4981 N N . HIS A 1 620 ? 19.002 2.227 14.094 1.00 59.53 620 HIS A N 1
ATOM 4982 C CA . HIS A 1 620 ? 18.855 2.325 12.634 1.00 59.53 620 HIS A CA 1
ATOM 4983 C C . HIS A 1 620 ? 20.101 2.913 11.941 1.00 59.53 620 HIS A C 1
ATOM 4985 O O . HIS A 1 620 ? 20.323 2.689 10.750 1.00 59.53 620 HIS A O 1
ATOM 4991 N N . LYS A 1 621 ? 20.933 3.680 12.657 1.00 62.41 621 LYS A N 1
ATOM 4992 C CA . LYS A 1 621 ? 22.270 4.078 12.184 1.00 62.41 621 LYS A CA 1
ATOM 4993 C C . LYS A 1 621 ? 23.273 2.928 12.289 1.00 62.41 621 LYS A C 1
ATOM 4995 O O . LYS A 1 621 ? 24.138 2.839 11.432 1.00 62.41 621 LYS A O 1
ATOM 5000 N N . GLN A 1 622 ? 23.139 2.074 13.304 1.00 64.81 622 GLN A N 1
ATOM 5001 C CA . GLN A 1 622 ? 24.008 0.918 13.548 1.00 64.81 622 GLN A CA 1
ATOM 5002 C C . GLN A 1 622 ? 23.645 -0.317 12.708 1.00 64.81 622 GLN A C 1
ATOM 5004 O O . GLN A 1 622 ? 24.456 -1.231 12.606 1.00 64.81 622 GLN A O 1
ATOM 5009 N N . THR A 1 623 ? 22.448 -0.373 12.109 1.00 70.25 623 THR A N 1
ATOM 5010 C CA . THR A 1 623 ? 22.047 -1.516 11.273 1.00 70.25 623 THR A CA 1
ATOM 5011 C C . THR A 1 623 ? 22.836 -1.508 9.957 1.00 70.25 623 THR A C 1
ATOM 5013 O O . THR A 1 623 ? 22.856 -0.467 9.287 1.00 70.25 623 THR A O 1
ATOM 5016 N N . PRO A 1 624 ? 23.467 -2.628 9.562 1.00 79.06 624 PRO A N 1
ATOM 5017 C CA . PRO A 1 624 ? 24.260 -2.687 8.342 1.00 79.06 624 PRO A CA 1
ATOM 5018 C C . PRO A 1 624 ? 23.388 -2.453 7.105 1.00 79.06 624 PRO A C 1
ATOM 5020 O O . PRO A 1 624 ? 22.269 -2.963 6.993 1.00 79.06 624 PRO A O 1
ATOM 5023 N N . ARG A 1 625 ? 23.916 -1.654 6.176 1.00 85.75 625 ARG A N 1
ATOM 5024 C CA . ARG A 1 625 ? 23.316 -1.406 4.865 1.00 85.75 625 ARG A CA 1
ATOM 5025 C C . ARG A 1 625 ? 24.085 -2.172 3.810 1.00 85.75 625 ARG A C 1
ATOM 5027 O O . ARG A 1 625 ? 25.311 -2.216 3.850 1.00 85.75 625 ARG A O 1
ATOM 5034 N N . VAL A 1 626 ? 23.348 -2.732 2.868 1.00 88.88 626 VAL A N 1
ATOM 5035 C CA . VAL A 1 626 ? 23.891 -3.438 1.713 1.00 88.88 626 VAL A CA 1
ATOM 5036 C C . VAL A 1 626 ? 23.342 -2.794 0.452 1.00 88.88 626 VAL A C 1
ATOM 5038 O O . VAL A 1 626 ? 22.144 -2.518 0.349 1.00 88.88 626 VAL A O 1
ATOM 5041 N N . GLU A 1 627 ? 24.238 -2.505 -0.485 1.00 92.00 627 GLU A N 1
ATOM 5042 C CA . GLU A 1 627 ? 23.889 -1.965 -1.792 1.00 92.00 627 GLU A CA 1
ATOM 5043 C C . GLU A 1 627 ? 23.916 -3.082 -2.820 1.00 92.00 627 GLU A C 1
ATOM 5045 O O . GLU A 1 627 ? 24.844 -3.883 -2.849 1.00 92.00 627 GLU A O 1
ATOM 5050 N N . GLY A 1 628 ? 22.903 -3.136 -3.673 1.00 89.94 628 GLY A N 1
ATOM 5051 C CA . GLY A 1 628 ? 22.815 -4.179 -4.682 1.00 89.94 628 GLY A CA 1
ATOM 5052 C C . GLY A 1 628 ? 21.739 -3.894 -5.711 1.00 89.94 628 GLY A C 1
ATOM 5053 O O . GLY A 1 628 ? 21.088 -2.845 -5.688 1.00 89.94 628 GLY A O 1
ATOM 5054 N N . ILE A 1 629 ? 21.553 -4.849 -6.614 1.00 90.62 629 ILE A N 1
ATOM 5055 C CA . ILE A 1 629 ? 20.559 -4.792 -7.683 1.00 90.62 629 ILE A CA 1
ATOM 5056 C C . ILE A 1 629 ? 19.378 -5.690 -7.320 1.00 90.62 629 ILE A C 1
ATOM 5058 O O . ILE A 1 629 ? 19.544 -6.858 -6.968 1.00 90.62 629 ILE A O 1
ATOM 5062 N N . VAL A 1 630 ? 18.164 -5.155 -7.421 1.00 90.50 630 VAL A N 1
ATOM 5063 C CA . VAL A 1 630 ? 16.933 -5.902 -7.145 1.00 90.50 630 VAL A CA 1
ATOM 5064 C C . VAL A 1 630 ? 16.667 -6.938 -8.241 1.00 90.50 630 VAL A C 1
ATOM 5066 O O . VAL A 1 630 ? 16.649 -6.628 -9.431 1.00 90.50 630 VAL A O 1
ATOM 5069 N N . LYS A 1 631 ? 16.365 -8.170 -7.844 1.00 87.94 631 LYS A N 1
ATOM 5070 C CA . LYS A 1 631 ? 15.919 -9.278 -8.693 1.00 87.94 631 LYS A CA 1
ATOM 5071 C C . LYS A 1 631 ? 14.534 -9.729 -8.256 1.00 87.94 631 LYS A C 1
ATOM 5073 O O . LYS A 1 631 ? 14.385 -10.367 -7.221 1.00 87.94 631 LYS A O 1
ATOM 5078 N N . SER A 1 632 ? 13.506 -9.382 -9.023 1.00 81.31 632 SER A N 1
ATOM 5079 C CA . SER A 1 632 ? 12.140 -9.875 -8.792 1.00 81.31 632 SER A CA 1
ATOM 5080 C C . SER A 1 632 ? 11.989 -11.359 -9.145 1.00 81.31 632 SER A C 1
ATOM 5082 O O . SER A 1 632 ? 12.703 -11.878 -10.001 1.00 81.31 632 SER A O 1
ATOM 5084 N N . THR A 1 633 ? 11.024 -12.023 -8.507 1.00 78.81 633 THR A N 1
ATOM 5085 C CA . THR A 1 633 ? 10.551 -13.371 -8.857 1.00 78.81 633 THR A CA 1
ATOM 5086 C C . THR A 1 633 ? 9.053 -13.340 -9.166 1.00 78.81 633 THR A C 1
ATOM 5088 O O . THR A 1 633 ? 8.341 -12.445 -8.709 1.00 78.81 633 THR A O 1
ATOM 5091 N N . GLU A 1 634 ? 8.547 -14.349 -9.877 1.00 65.56 634 GLU A N 1
ATOM 5092 C CA . GLU A 1 634 ? 7.117 -14.474 -10.216 1.00 65.56 634 GLU A CA 1
ATOM 5093 C C . GLU A 1 634 ? 6.211 -14.664 -8.987 1.00 65.56 634 GLU A C 1
ATOM 5095 O O . GLU A 1 634 ? 5.025 -14.356 -9.013 1.00 65.56 634 GLU A O 1
ATOM 5100 N N . ARG A 1 635 ? 6.770 -15.122 -7.860 1.00 69.81 635 ARG A N 1
ATOM 5101 C CA . ARG A 1 635 ? 6.038 -15.338 -6.600 1.00 69.81 635 ARG A CA 1
ATOM 5102 C C . ARG A 1 635 ? 5.865 -14.054 -5.773 1.00 69.81 635 ARG A C 1
ATOM 5104 O O . ARG A 1 635 ? 5.436 -14.108 -4.621 1.00 69.81 635 ARG A O 1
ATOM 5111 N N . GLY A 1 636 ? 6.243 -12.898 -6.323 1.00 72.62 636 GLY A N 1
ATOM 5112 C CA . GLY A 1 636 ? 6.068 -11.578 -5.715 1.00 72.62 636 GLY A CA 1
ATOM 5113 C C . GLY A 1 636 ? 7.131 -11.172 -4.688 1.00 72.62 636 GLY A C 1
ATOM 5114 O O . GLY A 1 636 ? 7.136 -10.012 -4.286 1.00 72.62 636 GLY A O 1
ATOM 5115 N N . PHE A 1 637 ? 8.039 -12.068 -4.278 1.00 85.25 637 PHE A N 1
ATOM 5116 C CA . PHE A 1 637 ? 9.266 -11.727 -3.536 1.00 85.25 637 PHE A CA 1
ATOM 5117 C C . PHE A 1 637 ? 10.446 -11.496 -4.490 1.00 85.25 637 PHE A C 1
ATOM 5119 O O . PHE A 1 637 ? 10.327 -11.691 -5.700 1.00 85.25 637 PHE A O 1
ATOM 5126 N N . GLY A 1 638 ? 11.590 -11.067 -3.968 1.00 88.56 638 GLY A N 1
ATOM 5127 C CA . GLY A 1 638 ? 12.794 -10.872 -4.766 1.00 88.56 638 GLY A CA 1
ATOM 5128 C C . GLY A 1 638 ? 14.064 -11.068 -3.963 1.00 88.56 638 GLY A C 1
ATOM 5129 O O . GLY A 1 638 ? 14.017 -11.494 -2.813 1.00 88.56 638 GLY A O 1
ATOM 5130 N N . PHE A 1 639 ? 15.192 -10.745 -4.575 1.00 91.31 639 PHE A N 1
ATOM 5131 C CA . PHE A 1 639 ? 16.509 -10.780 -3.959 1.00 91.31 639 PHE A CA 1
ATOM 5132 C C . PHE A 1 639 ? 17.264 -9.488 -4.259 1.00 91.31 639 PHE A C 1
ATOM 5134 O O . PHE A 1 639 ? 17.055 -8.877 -5.301 1.00 91.31 639 PHE A O 1
ATOM 5141 N N . LEU A 1 640 ? 18.125 -9.060 -3.348 1.00 91.56 640 LEU A N 1
ATOM 5142 C CA . LEU A 1 640 ? 19.089 -7.994 -3.567 1.00 91.56 640 LEU A CA 1
ATOM 5143 C C . LEU A 1 640 ? 20.444 -8.639 -3.831 1.00 91.56 640 LEU A C 1
ATOM 5145 O O . LEU A 1 640 ? 21.047 -9.199 -2.918 1.00 91.56 640 LEU A O 1
ATOM 5149 N N . GLU A 1 641 ? 20.888 -8.599 -5.079 1.00 89.94 641 GLU A N 1
ATOM 5150 C CA . GLU A 1 641 ? 22.161 -9.166 -5.519 1.00 89.94 641 GLU A CA 1
ATOM 5151 C C . GLU A 1 641 ? 23.267 -8.127 -5.304 1.00 89.94 641 GLU A C 1
ATOM 5153 O O . GLU A 1 641 ? 23.225 -7.046 -5.897 1.00 89.94 641 GLU A O 1
ATOM 5158 N N . VAL A 1 642 ? 24.211 -8.428 -4.412 1.00 85.38 642 VAL A N 1
ATOM 5159 C CA . VAL A 1 642 ? 25.344 -7.541 -4.089 1.00 85.38 642 VAL A CA 1
ATOM 5160 C C . VAL A 1 642 ? 26.554 -7.915 -4.939 1.00 85.38 642 VAL A C 1
ATOM 5162 O O . VAL A 1 642 ? 27.218 -7.040 -5.491 1.00 85.38 642 VAL A O 1
ATOM 5165 N N . ASP A 1 643 ? 26.785 -9.218 -5.100 1.00 79.06 643 ASP A N 1
ATOM 5166 C CA . ASP A 1 643 ? 27.805 -9.805 -5.964 1.00 79.06 643 ASP A CA 1
ATOM 5167 C C . ASP A 1 643 ? 27.315 -11.176 -6.501 1.00 79.06 643 ASP A C 1
ATOM 5169 O O . ASP A 1 643 ? 26.273 -11.668 -6.052 1.00 79.06 643 ASP A O 1
ATOM 5173 N N . PRO A 1 644 ? 28.019 -11.814 -7.460 1.00 69.31 644 PRO A N 1
ATOM 5174 C CA . PRO A 1 644 ? 27.563 -13.057 -8.093 1.00 69.31 644 PRO A CA 1
ATOM 5175 C C . PRO A 1 644 ? 27.381 -14.256 -7.149 1.00 69.31 644 PRO A C 1
ATOM 5177 O O . PRO A 1 644 ? 26.751 -15.238 -7.538 1.00 69.31 644 PRO A O 1
ATOM 5180 N N . GLN A 1 645 ? 27.953 -14.218 -5.942 1.00 72.19 645 GLN A N 1
ATOM 5181 C CA . GLN A 1 645 ? 27.870 -15.297 -4.953 1.00 72.19 645 GLN A CA 1
ATOM 5182 C C . GLN A 1 645 ? 26.977 -14.929 -3.760 1.00 72.19 645 GLN A C 1
ATOM 5184 O O . GLN A 1 645 ? 26.614 -15.806 -2.974 1.00 72.19 645 GLN A O 1
ATOM 5189 N N . LYS A 1 646 ? 26.586 -13.656 -3.630 1.00 80.62 646 LYS A N 1
ATOM 5190 C CA . LYS A 1 646 ? 25.923 -13.118 -2.445 1.00 80.62 646 LYS A CA 1
ATOM 5191 C C . LYS A 1 646 ? 24.656 -12.343 -2.790 1.00 80.62 646 LYS A C 1
ATOM 5193 O O . LYS A 1 646 ? 24.674 -11.265 -3.391 1.00 80.62 646 LYS A O 1
ATOM 5198 N N . SER A 1 647 ? 23.527 -12.883 -2.331 1.00 88.19 647 SER A N 1
ATOM 5199 C CA . SER A 1 647 ? 22.208 -12.277 -2.498 1.00 88.19 647 SER A CA 1
ATOM 5200 C C . SER A 1 647 ? 21.391 -12.340 -1.212 1.00 88.19 647 SER A C 1
ATOM 5202 O O . SER A 1 647 ? 21.490 -13.296 -0.445 1.00 88.19 647 SER A O 1
ATOM 5204 N N . TYR A 1 648 ? 20.569 -11.318 -0.991 1.00 89.69 648 TYR A N 1
ATOM 5205 C CA . TYR A 1 648 ? 19.743 -11.186 0.206 1.00 89.69 648 TYR A CA 1
ATOM 5206 C C . TYR A 1 648 ? 18.259 -11.227 -0.128 1.00 89.69 648 TYR A C 1
ATOM 5208 O O . TYR A 1 648 ? 17.826 -10.621 -1.102 1.00 89.69 648 TYR A O 1
ATOM 5216 N N . PHE A 1 649 ? 17.443 -11.889 0.687 1.00 90.81 649 PHE A N 1
ATOM 5217 C CA . PHE A 1 649 ? 16.016 -12.038 0.397 1.00 90.81 649 PHE A CA 1
ATOM 5218 C C . PHE A 1 649 ? 15.230 -10.730 0.616 1.00 90.81 649 PHE A C 1
ATOM 5220 O O . PHE A 1 649 ? 15.297 -10.117 1.680 1.00 90.81 649 PHE A O 1
ATOM 5227 N N . ILE A 1 650 ? 14.421 -10.327 -0.368 1.00 90.81 650 ILE A N 1
ATOM 5228 C CA . ILE A 1 650 ? 13.468 -9.210 -0.293 1.00 90.81 650 ILE A CA 1
ATOM 5229 C C . ILE A 1 650 ? 12.042 -9.783 -0.182 1.00 90.81 650 ILE A C 1
ATOM 5231 O O . ILE A 1 650 ? 11.508 -10.310 -1.162 1.00 90.81 650 ILE A O 1
ATOM 5235 N N . PRO A 1 651 ? 11.359 -9.640 0.967 1.00 87.38 651 PRO A N 1
ATOM 5236 C CA . PRO A 1 651 ? 9.993 -10.138 1.141 1.00 87.38 651 PRO A CA 1
ATOM 5237 C C . PRO A 1 651 ? 8.981 -9.501 0.166 1.00 87.38 651 PRO A C 1
ATOM 5239 O O . PRO A 1 651 ? 9.157 -8.339 -0.216 1.00 87.38 651 PRO A O 1
ATOM 5242 N N . PRO A 1 652 ? 7.841 -10.158 -0.152 1.00 85.25 652 PRO A N 1
ATOM 5243 C CA . PRO A 1 652 ? 6.865 -9.629 -1.114 1.00 85.25 652 PRO A CA 1
ATOM 5244 C C . PRO A 1 652 ? 6.326 -8.237 -0.781 1.00 85.25 652 PRO A C 1
ATOM 5246 O O . PRO A 1 652 ? 6.072 -7.404 -1.650 1.00 85.25 652 PRO A O 1
ATOM 5249 N N . LYS A 1 653 ? 6.179 -7.952 0.515 1.00 83.88 653 LYS A N 1
ATOM 5250 C CA . LYS A 1 653 ? 5.756 -6.638 1.005 1.00 83.88 653 LYS A CA 1
ATOM 5251 C C . LYS A 1 653 ? 6.751 -5.534 0.628 1.00 83.88 653 LYS A C 1
ATOM 5253 O O . LYS A 1 653 ? 6.331 -4.420 0.320 1.00 83.88 653 LYS A O 1
ATOM 5258 N N . ASN A 1 654 ? 8.043 -5.849 0.643 1.00 88.00 654 ASN A N 1
ATOM 5259 C CA . ASN A 1 654 ? 9.130 -4.916 0.371 1.00 88.00 654 ASN A CA 1
ATOM 5260 C C . ASN A 1 654 ? 9.377 -4.764 -1.132 1.00 88.00 654 ASN A C 1
ATOM 5262 O O . ASN A 1 654 ? 9.640 -3.653 -1.588 1.00 88.00 654 ASN A O 1
ATOM 5266 N N . MET A 1 655 ? 9.166 -5.831 -1.909 1.00 86.44 655 MET A N 1
ATOM 5267 C CA . MET A 1 655 ? 9.217 -5.787 -3.373 1.00 86.44 655 MET A CA 1
ATOM 5268 C C . MET A 1 655 ? 8.229 -4.795 -3.986 1.00 86.44 655 MET A C 1
ATOM 5270 O O . MET A 1 655 ? 8.514 -4.232 -5.028 1.00 86.44 655 MET A O 1
ATOM 5274 N N . LYS A 1 656 ? 7.107 -4.474 -3.327 1.00 83.25 656 LYS A N 1
ATOM 5275 C CA . LYS A 1 656 ? 6.159 -3.456 -3.824 1.00 83.25 656 LYS A CA 1
ATOM 5276 C C . LYS A 1 656 ? 6.721 -2.024 -3.864 1.00 83.25 656 LYS A C 1
ATOM 5278 O O . LYS A 1 656 ? 6.069 -1.158 -4.462 1.00 83.25 656 LYS A O 1
ATOM 5283 N N . LYS A 1 657 ? 7.849 -1.754 -3.185 1.00 85.75 657 LYS A N 1
ATOM 5284 C CA . LYS A 1 657 ? 8.526 -0.441 -3.123 1.00 85.75 657 LYS A CA 1
ATOM 5285 C C . LYS A 1 657 ? 9.543 -0.231 -4.252 1.00 85.75 657 LYS A C 1
ATOM 5287 O O . LYS A 1 657 ? 9.920 0.910 -4.505 1.00 85.75 657 LYS A O 1
ATOM 5292 N N . VAL A 1 658 ? 9.988 -1.311 -4.881 1.00 86.94 658 VAL A N 1
ATOM 5293 C CA . VAL A 1 658 ? 11.089 -1.355 -5.851 1.00 86.94 658 VAL A CA 1
ATOM 5294 C C . VAL A 1 658 ? 10.635 -2.094 -7.103 1.00 86.94 658 VAL A C 1
ATOM 5296 O O . VAL A 1 658 ? 9.592 -2.742 -7.098 1.00 86.94 658 VAL A O 1
ATOM 5299 N N . MET A 1 659 ? 11.383 -1.992 -8.186 1.00 86.88 659 MET A N 1
ATOM 5300 C CA . MET A 1 659 ? 11.179 -2.791 -9.387 1.00 86.88 659 MET A CA 1
ATOM 5301 C C . MET A 1 659 ? 12.409 -3.645 -9.679 1.00 86.88 659 MET A C 1
ATOM 5303 O O . MET A 1 659 ? 13.485 -3.445 -9.113 1.00 86.88 659 MET A O 1
ATOM 5307 N N . HIS A 1 660 ? 12.238 -4.641 -10.547 1.00 86.38 660 HIS A N 1
ATOM 5308 C CA . HIS A 1 660 ? 13.364 -5.432 -11.025 1.00 86.38 660 HIS A CA 1
ATOM 5309 C C . HIS A 1 660 ? 14.444 -4.512 -11.598 1.00 86.38 660 HIS A C 1
ATOM 5311 O O . HIS A 1 660 ? 14.142 -3.659 -12.425 1.00 86.38 660 HIS A O 1
ATOM 5317 N N . GLY A 1 661 ? 15.691 -4.730 -11.196 1.00 83.12 661 GLY A N 1
ATOM 5318 C CA . GLY A 1 661 ? 16.860 -4.021 -11.692 1.00 83.12 661 GLY A CA 1
ATOM 5319 C C . GLY A 1 661 ? 17.152 -2.682 -11.017 1.00 83.12 661 GLY A C 1
ATOM 5320 O O . GLY A 1 661 ? 18.133 -2.052 -11.401 1.00 83.12 661 GLY A O 1
ATOM 5321 N N . ASP A 1 662 ? 16.356 -2.240 -10.035 1.00 89.75 662 ASP A N 1
ATOM 5322 C CA . ASP A 1 662 ? 16.703 -1.045 -9.258 1.00 89.75 662 ASP A CA 1
ATOM 5323 C C . ASP A 1 662 ? 18.007 -1.281 -8.500 1.00 89.75 662 ASP A C 1
ATOM 5325 O O . ASP A 1 662 ? 18.168 -2.311 -7.837 1.00 89.75 662 ASP A O 1
ATOM 5329 N N . LYS A 1 663 ? 18.912 -0.303 -8.541 1.00 91.06 663 LYS A N 1
ATOM 5330 C CA . LYS A 1 663 ? 20.046 -0.259 -7.624 1.00 91.06 663 LYS A CA 1
ATOM 5331 C C . LYS A 1 663 ? 19.606 0.457 -6.357 1.00 91.06 663 LYS A C 1
ATOM 5333 O O . LYS A 1 663 ? 19.228 1.632 -6.398 1.00 91.06 663 LYS A O 1
ATOM 5338 N N . ILE A 1 664 ? 19.645 -0.246 -5.232 1.00 94.06 664 ILE A N 1
ATOM 5339 C CA . ILE A 1 664 ? 19.141 0.260 -3.953 1.00 94.06 664 ILE A CA 1
ATOM 5340 C C . ILE A 1 664 ? 20.159 0.060 -2.839 1.00 94.06 664 ILE A C 1
ATOM 5342 O O . ILE A 1 664 ? 20.949 -0.880 -2.877 1.00 94.06 664 ILE A O 1
ATOM 5346 N N . SER A 1 665 ? 20.080 0.913 -1.821 1.00 91.75 665 SER A N 1
ATOM 5347 C CA . SER A 1 665 ? 20.628 0.635 -0.495 1.00 91.75 665 SER A CA 1
ATOM 5348 C C . SER A 1 665 ? 19.502 0.099 0.387 1.00 91.75 665 SER A C 1
ATOM 5350 O O . SER A 1 665 ? 18.418 0.698 0.457 1.00 91.75 665 SER A O 1
ATOM 5352 N N . ALA A 1 666 ? 19.728 -1.043 1.030 1.00 89.88 666 ALA A N 1
ATOM 5353 C CA . ALA A 1 666 ? 18.737 -1.719 1.858 1.00 89.88 666 ALA A CA 1
ATOM 5354 C C . ALA A 1 666 ? 19.298 -2.073 3.240 1.00 89.88 666 ALA A C 1
ATOM 5356 O O . ALA A 1 666 ? 20.482 -2.371 3.394 1.00 89.88 666 ALA A O 1
ATOM 5357 N N . LEU A 1 667 ? 18.430 -2.060 4.252 1.00 89.06 667 LEU A N 1
ATOM 5358 C CA . LEU A 1 667 ? 18.772 -2.436 5.625 1.00 89.06 667 LEU A CA 1
ATOM 5359 C C . LEU A 1 667 ? 18.757 -3.954 5.770 1.00 89.06 667 LEU A C 1
ATOM 5361 O O . LEU A 1 667 ? 17.713 -4.571 5.546 1.00 89.06 667 LEU A O 1
ATOM 5365 N N . LEU A 1 668 ? 19.878 -4.528 6.199 1.00 87.06 668 LEU A N 1
ATOM 5366 C CA . LEU A 1 668 ? 20.011 -5.954 6.475 1.00 87.06 668 LEU A CA 1
ATOM 5367 C C . LEU A 1 668 ? 19.423 -6.297 7.852 1.00 87.06 668 LEU A C 1
ATOM 5369 O O . LEU A 1 668 ? 19.727 -5.647 8.853 1.00 87.06 668 LEU A O 1
ATOM 5373 N N . LYS A 1 669 ? 18.571 -7.322 7.906 1.00 84.62 669 LYS A N 1
ATOM 5374 C CA . LYS A 1 669 ? 17.956 -7.850 9.130 1.00 84.62 669 LYS A CA 1
ATOM 5375 C C . LYS A 1 669 ? 18.073 -9.370 9.138 1.00 84.62 669 LYS A C 1
ATOM 5377 O O . LYS A 1 669 ? 17.922 -10.005 8.100 1.00 84.62 669 LYS A O 1
ATOM 5382 N N . ILE A 1 670 ? 18.297 -9.947 10.312 1.00 80.62 670 ILE A N 1
ATOM 5383 C CA . ILE A 1 670 ? 18.317 -11.399 10.505 1.00 80.62 670 ILE A CA 1
ATOM 5384 C C . ILE A 1 670 ? 16.993 -11.787 11.167 1.00 80.62 670 ILE A C 1
ATOM 5386 O O . ILE A 1 670 ? 16.692 -11.329 12.269 1.00 80.62 670 ILE A O 1
ATOM 5390 N N . GLU A 1 671 ? 16.186 -12.601 10.492 1.00 75.75 671 GLU A N 1
ATOM 5391 C CA . GLU A 1 671 ? 14.944 -13.161 11.033 1.00 75.75 671 GLU A CA 1
ATOM 5392 C C . GLU A 1 671 ? 14.994 -14.688 10.935 1.00 75.75 671 GLU A C 1
ATOM 5394 O O . GLU A 1 671 ? 15.059 -15.225 9.832 1.00 75.75 671 GLU A O 1
ATOM 5399 N N . LYS A 1 672 ? 14.922 -15.393 12.078 1.00 67.69 672 LYS A N 1
ATOM 5400 C CA . LYS A 1 672 ? 14.877 -16.872 12.145 1.00 67.69 672 LYS A CA 1
ATOM 5401 C C . LYS A 1 672 ? 15.965 -17.537 11.278 1.00 67.69 672 LYS A C 1
ATOM 5403 O O . LYS A 1 672 ? 15.650 -18.330 10.393 1.00 67.69 672 LYS A O 1
ATOM 5408 N N . ASP A 1 673 ? 17.215 -17.128 11.488 1.00 68.38 673 ASP A N 1
ATOM 5409 C CA . ASP A 1 673 ? 18.409 -17.599 10.765 1.00 68.38 673 ASP A CA 1
ATOM 5410 C C . ASP A 1 673 ? 18.432 -17.320 9.251 1.00 68.38 673 ASP A C 1
ATOM 5412 O O . ASP A 1 673 ? 19.215 -17.914 8.512 1.00 68.38 673 ASP A O 1
ATOM 5416 N N . ARG A 1 674 ? 17.600 -16.389 8.758 1.00 73.12 674 ARG A N 1
ATOM 5417 C CA . ARG A 1 674 ? 17.635 -15.920 7.366 1.00 73.12 674 ARG A CA 1
ATOM 5418 C C . ARG A 1 674 ? 17.918 -14.428 7.281 1.00 73.12 674 ARG A C 1
ATOM 5420 O O . ARG A 1 674 ? 17.283 -13.612 7.950 1.00 73.12 674 ARG A O 1
ATOM 5427 N N . GLU A 1 675 ? 18.845 -14.080 6.400 1.00 84.88 675 GLU A N 1
ATOM 5428 C CA . GLU A 1 675 ? 19.195 -12.702 6.079 1.00 84.88 675 GLU A CA 1
ATOM 5429 C C . GLU A 1 675 ? 18.180 -12.108 5.090 1.00 84.88 675 GLU A C 1
ATOM 5431 O O . GLU A 1 675 ? 18.065 -12.532 3.935 1.00 84.88 675 GLU A O 1
ATOM 5436 N N . ILE A 1 676 ? 17.426 -11.112 5.552 1.00 90.56 676 ILE A N 1
ATOM 5437 C CA . ILE A 1 676 ? 16.434 -10.381 4.762 1.00 90.56 676 ILE A CA 1
ATOM 5438 C C . ILE A 1 676 ? 16.833 -8.914 4.636 1.00 90.56 676 ILE A C 1
ATOM 5440 O O . ILE A 1 676 ? 17.488 -8.356 5.517 1.00 90.56 676 ILE A O 1
ATOM 5444 N N . VAL A 1 677 ? 16.384 -8.250 3.574 1.00 88.94 677 VAL A N 1
ATOM 5445 C CA . VAL A 1 677 ? 16.668 -6.827 3.359 1.00 88.94 677 VAL A CA 1
ATOM 5446 C C . VAL A 1 677 ? 15.405 -5.988 3.153 1.00 88.94 677 VAL A C 1
ATOM 5448 O O . VAL A 1 677 ? 14.403 -6.413 2.564 1.00 88.94 677 VAL A O 1
ATOM 5451 N N . ASP A 1 678 ? 15.442 -4.762 3.673 1.00 89.25 678 ASP A N 1
ATOM 5452 C CA . ASP A 1 678 ? 14.375 -3.763 3.550 1.00 89.25 678 ASP A CA 1
ATOM 5453 C C . ASP A 1 678 ? 14.860 -2.566 2.715 1.00 89.25 678 ASP A C 1
ATOM 5455 O O . ASP A 1 678 ? 15.735 -1.833 3.182 1.00 89.25 678 ASP A O 1
ATOM 5459 N N . PRO A 1 679 ? 14.329 -2.361 1.491 1.00 90.62 679 PRO A N 1
ATOM 5460 C CA . PRO A 1 679 ? 14.704 -1.250 0.619 1.00 90.62 679 PRO A CA 1
ATOM 5461 C C . PRO A 1 679 ? 14.506 0.118 1.288 1.00 90.62 679 PRO A C 1
ATOM 5463 O O . PRO A 1 679 ? 13.391 0.438 1.719 1.00 90.62 679 PRO A O 1
ATOM 5466 N N . GLU A 1 680 ? 15.571 0.925 1.344 1.00 85.25 680 GLU A N 1
ATOM 5467 C CA . GLU A 1 680 ? 15.580 2.240 2.001 1.00 85.25 680 GLU A CA 1
ATOM 5468 C C . GLU A 1 680 ? 15.798 3.376 0.995 1.00 85.25 680 GLU A C 1
ATOM 5470 O O . GLU A 1 680 ? 14.963 4.275 0.902 1.00 85.25 680 GLU A O 1
ATOM 5475 N N . ILE A 1 681 ? 16.895 3.328 0.233 1.00 88.44 681 ILE A N 1
ATOM 5476 C CA . ILE A 1 681 ? 17.320 4.413 -0.661 1.00 88.44 681 ILE A CA 1
ATOM 5477 C C . ILE A 1 681 ? 17.402 3.884 -2.087 1.00 88.44 681 ILE A C 1
ATOM 5479 O O . ILE A 1 681 ? 18.029 2.856 -2.339 1.00 88.44 681 ILE A O 1
ATOM 5483 N N . LEU A 1 682 ? 16.797 4.609 -3.026 1.00 90.44 682 LEU A N 1
ATOM 5484 C CA . LEU A 1 682 ? 17.022 4.388 -4.447 1.00 90.44 682 LEU A CA 1
ATOM 5485 C C . LEU A 1 682 ? 18.325 5.071 -4.853 1.00 90.44 682 LEU A C 1
ATOM 5487 O O . LEU A 1 682 ? 18.421 6.294 -4.792 1.00 90.44 682 LEU A O 1
ATOM 5491 N N . ILE A 1 683 ? 19.307 4.283 -5.272 1.00 86.94 683 ILE A N 1
ATOM 5492 C CA . ILE A 1 683 ? 20.565 4.802 -5.815 1.00 86.94 683 ILE A CA 1
ATOM 5493 C C . ILE A 1 683 ? 20.364 5.093 -7.298 1.00 86.94 683 ILE A C 1
ATOM 5495 O O . ILE A 1 683 ? 20.632 6.195 -7.771 1.00 86.94 683 ILE A O 1
ATOM 5499 N N . GLU A 1 684 ? 19.836 4.112 -8.028 1.00 85.00 684 GLU A N 1
ATOM 5500 C CA . GLU A 1 684 ? 19.554 4.249 -9.447 1.00 85.00 684 GLU A CA 1
ATOM 5501 C C . GLU A 1 684 ? 18.280 3.481 -9.829 1.00 85.00 684 GLU A C 1
ATOM 5503 O O . GLU A 1 684 ? 18.216 2.271 -9.604 1.00 85.00 684 GLU A O 1
ATOM 5508 N N . PRO A 1 685 ? 17.264 4.152 -10.410 1.00 86.88 685 PRO A N 1
ATOM 5509 C CA . PRO A 1 685 ? 16.097 3.461 -10.944 1.00 86.88 685 PRO A CA 1
ATOM 5510 C C . PRO A 1 685 ? 16.461 2.653 -12.184 1.00 86.88 685 PRO A C 1
ATOM 5512 O O . PRO A 1 685 ? 17.159 3.154 -13.070 1.00 86.88 685 PRO A O 1
ATOM 5515 N N . PHE A 1 686 ? 15.892 1.454 -12.287 1.00 85.38 686 PHE A N 1
ATOM 5516 C CA . PHE A 1 686 ? 16.003 0.628 -13.487 1.00 85.38 686 PHE A CA 1
ATOM 5517 C C . PHE A 1 686 ? 15.396 1.312 -14.717 1.00 85.38 686 PHE A C 1
ATOM 5519 O O . PHE A 1 686 ? 15.985 1.326 -15.798 1.00 85.38 686 PHE A O 1
ATOM 5526 N N . LEU A 1 687 ? 14.211 1.908 -14.543 1.00 82.81 687 LEU A N 1
ATOM 5527 C CA . LEU A 1 687 ? 13.509 2.647 -15.587 1.00 82.81 687 LEU A CA 1
ATOM 5528 C C . LEU A 1 687 ? 13.743 4.152 -15.415 1.00 82.81 687 LEU A C 1
ATOM 5530 O O . LEU A 1 687 ? 13.264 4.758 -14.460 1.00 82.81 687 LEU A O 1
ATOM 5534 N N . LYS A 1 688 ? 14.442 4.770 -16.373 1.00 82.56 688 LYS A N 1
ATOM 5535 C CA . LYS A 1 688 ? 14.552 6.238 -16.507 1.00 82.56 688 LYS A CA 1
ATOM 5536 C C . LYS A 1 688 ? 13.773 6.726 -17.723 1.00 82.56 688 LYS A C 1
ATOM 5538 O O . LYS A 1 688 ? 12.765 7.402 -17.572 1.00 82.56 688 LYS A O 1
ATOM 5543 N N . ARG A 1 689 ? 14.204 6.312 -18.915 1.00 84.12 689 ARG A N 1
ATOM 5544 C CA . ARG A 1 689 ? 13.481 6.429 -20.188 1.00 84.12 689 ARG A CA 1
ATOM 5545 C C . ARG A 1 689 ? 13.274 5.019 -20.711 1.00 84.12 689 ARG A C 1
ATOM 5547 O O . ARG A 1 689 ? 14.251 4.285 -20.829 1.00 84.12 689 ARG A O 1
ATOM 5554 N N . PHE A 1 690 ? 12.042 4.634 -20.993 1.00 80.94 690 PHE A N 1
ATOM 5555 C CA . PHE A 1 690 ? 11.697 3.277 -21.388 1.00 80.94 690 PHE A CA 1
ATOM 5556 C C . PHE A 1 690 ? 10.621 3.270 -22.465 1.00 80.94 690 PHE A C 1
ATOM 5558 O O . PHE A 1 690 ? 9.959 4.274 -22.711 1.00 80.94 690 PHE A O 1
ATOM 5565 N N . VAL A 1 691 ? 10.484 2.131 -23.126 1.00 77.88 691 VAL A N 1
ATOM 5566 C CA . VAL A 1 691 ? 9.445 1.884 -24.118 1.00 77.88 691 VAL A CA 1
ATOM 5567 C C . VAL A 1 691 ? 8.433 0.931 -23.504 1.00 77.88 691 VAL A C 1
ATOM 5569 O O . VAL A 1 691 ? 8.802 0.043 -22.732 1.00 77.88 691 VAL A O 1
ATOM 5572 N N . GLY A 1 692 ? 7.160 1.127 -23.813 1.00 77.94 692 GLY A N 1
ATOM 5573 C CA . GLY A 1 692 ? 6.121 0.224 -23.362 1.00 77.94 692 GLY A CA 1
ATOM 5574 C C . GLY A 1 692 ? 4.853 0.336 -24.183 1.00 77.94 692 GLY A C 1
ATOM 5575 O O . GLY A 1 692 ? 4.660 1.289 -24.943 1.00 77.94 692 GLY A O 1
ATOM 5576 N N . LYS A 1 693 ? 3.994 -0.662 -24.013 1.00 79.75 693 LYS A N 1
ATOM 5577 C CA . LYS A 1 693 ? 2.711 -0.743 -24.696 1.00 79.75 693 LYS A CA 1
ATOM 5578 C C . LYS A 1 693 ? 1.650 0.002 -23.895 1.00 79.75 693 LYS A C 1
ATOM 5580 O O . LYS A 1 693 ? 1.557 -0.169 -22.677 1.00 79.75 693 LYS A O 1
ATOM 5585 N N . ILE A 1 694 ? 0.867 0.830 -24.572 1.00 82.44 694 ILE A N 1
ATOM 5586 C CA . ILE A 1 694 ? -0.208 1.603 -23.960 1.00 82.44 694 ILE A CA 1
ATOM 5587 C C . ILE A 1 694 ? -1.425 0.713 -23.707 1.00 82.44 694 ILE A C 1
ATOM 5589 O O . ILE A 1 694 ? -1.870 -0.033 -24.583 1.00 82.44 694 ILE A O 1
ATOM 5593 N N . GLU A 1 695 ? -1.998 0.841 -22.513 1.00 83.00 695 GLU A N 1
ATOM 5594 C CA . GLU A 1 695 ? -3.285 0.264 -22.139 1.00 83.00 695 GLU A CA 1
ATOM 5595 C C . GLU A 1 695 ? -4.193 1.367 -21.582 1.00 83.00 695 GLU A C 1
ATOM 5597 O O . GLU A 1 695 ? -3.836 2.074 -20.638 1.00 83.00 695 GLU A O 1
ATOM 5602 N N . LYS A 1 696 ? -5.378 1.541 -22.173 1.00 80.12 696 LYS A N 1
ATOM 5603 C CA . LYS A 1 696 ? -6.371 2.522 -21.727 1.00 80.12 696 LYS A CA 1
ATOM 5604 C C . LYS A 1 696 ? -7.481 1.814 -20.950 1.00 80.12 696 LYS A C 1
ATOM 5606 O O . LYS A 1 696 ? -8.183 0.976 -21.511 1.00 80.12 696 LYS A O 1
ATOM 5611 N N . LYS A 1 697 ? -7.660 2.176 -19.677 1.00 77.75 697 LYS A N 1
ATOM 5612 C CA . LYS A 1 697 ? -8.756 1.706 -18.806 1.00 77.75 697 LYS A CA 1
ATOM 5613 C C . LYS A 1 697 ? -9.392 2.909 -18.112 1.00 77.75 697 LYS A C 1
ATOM 5615 O O . LYS A 1 697 ? -8.671 3.748 -17.577 1.00 77.75 697 LYS A O 1
ATOM 5620 N N . ASP A 1 698 ? -10.719 3.022 -18.160 1.00 65.31 698 ASP A N 1
ATOM 5621 C CA . ASP A 1 698 ? -11.504 4.068 -17.479 1.00 65.31 698 ASP A CA 1
ATOM 5622 C C . ASP A 1 698 ? -10.955 5.501 -17.665 1.00 65.31 698 ASP A C 1
ATOM 5624 O O . ASP A 1 698 ? -10.765 6.254 -16.710 1.00 65.31 698 ASP A O 1
ATOM 5628 N N . ASN A 1 699 ? -10.646 5.881 -18.914 1.00 69.44 699 ASN A N 1
ATOM 5629 C CA . ASN A 1 699 ? -10.051 7.177 -19.292 1.00 69.44 699 ASN A CA 1
ATOM 5630 C C . ASN A 1 699 ? -8.661 7.502 -18.704 1.00 69.44 699 ASN A C 1
ATOM 5632 O O . ASN A 1 699 ? -8.167 8.613 -18.900 1.00 69.44 699 ASN A O 1
ATOM 5636 N N . LYS A 1 700 ? -7.984 6.546 -18.060 1.00 77.75 700 LYS A N 1
ATOM 5637 C CA . LYS A 1 700 ? -6.577 6.658 -17.653 1.00 77.75 700 LYS A CA 1
ATOM 5638 C C . LYS A 1 700 ? -5.692 5.854 -18.603 1.00 77.75 700 LYS A C 1
ATOM 5640 O O . LYS A 1 700 ? -6.079 4.787 -19.081 1.00 77.75 700 LYS A O 1
ATOM 5645 N N . LEU A 1 701 ? -4.510 6.395 -18.885 1.00 83.94 701 LEU A N 1
ATOM 5646 C CA . LEU A 1 701 ? -3.490 5.720 -19.675 1.00 83.94 701 LEU A CA 1
ATOM 5647 C C . LEU A 1 701 ? -2.517 5.018 -18.733 1.00 83.94 701 LEU A C 1
ATOM 5649 O O . LEU A 1 701 ? -2.063 5.572 -17.727 1.00 83.94 701 LEU A O 1
ATOM 5653 N N . PHE A 1 702 ? -2.208 3.784 -19.079 1.00 87.75 702 PHE A N 1
ATOM 5654 C CA . PHE A 1 702 ? -1.180 2.990 -18.448 1.00 87.75 702 PHE A CA 1
ATOM 5655 C C . PHE A 1 702 ? -0.161 2.605 -19.506 1.00 87.75 702 PHE A C 1
ATOM 5657 O O . PHE A 1 702 ? -0.497 2.432 -20.677 1.00 87.75 702 PHE A O 1
ATOM 5664 N N . ILE A 1 703 ? 1.092 2.480 -19.092 1.00 84.69 703 ILE A N 1
ATOM 5665 C CA . ILE A 1 703 ? 2.145 1.930 -19.929 1.00 84.69 703 ILE A CA 1
ATOM 5666 C C . ILE A 1 703 ? 2.682 0.676 -19.259 1.00 84.69 703 ILE A C 1
ATOM 5668 O O . ILE A 1 703 ? 3.070 0.700 -18.088 1.00 84.69 703 ILE A O 1
ATOM 5672 N N . LEU A 1 704 ? 2.672 -0.420 -20.009 1.00 85.00 704 LEU A N 1
ATOM 5673 C CA . LEU A 1 704 ? 3.321 -1.662 -19.630 1.00 85.00 704 LEU A CA 1
ATOM 5674 C C . LEU A 1 704 ? 4.741 -1.608 -20.194 1.00 85.00 704 LEU A C 1
ATOM 5676 O O . LEU A 1 704 ? 4.885 -1.650 -21.419 1.00 85.00 704 LEU A O 1
ATOM 5680 N N . PRO A 1 705 ? 5.783 -1.453 -19.353 1.00 81.12 705 PRO A N 1
ATOM 5681 C CA . PRO A 1 705 ? 7.159 -1.447 -19.827 1.00 81.12 705 PRO A CA 1
ATOM 5682 C C . PRO A 1 705 ? 7.445 -2.734 -20.597 1.00 81.12 705 PRO A C 1
ATOM 5684 O O . PRO A 1 705 ? 7.117 -3.820 -20.118 1.00 81.12 705 PRO A O 1
ATOM 5687 N N . ASP A 1 706 ? 8.097 -2.628 -21.752 1.00 77.25 706 ASP A N 1
ATOM 5688 C CA . ASP A 1 706 ? 8.512 -3.788 -22.547 1.00 77.25 706 ASP A CA 1
ATOM 5689 C C . ASP A 1 706 ? 9.769 -4.433 -21.949 1.00 77.25 706 ASP A C 1
ATOM 5691 O O . ASP A 1 706 ? 10.864 -4.434 -22.509 1.00 77.25 706 ASP A O 1
ATOM 5695 N N . TYR A 1 707 ? 9.614 -4.911 -20.715 1.00 69.25 707 TYR A N 1
ATOM 5696 C CA . TYR A 1 707 ? 10.641 -5.601 -19.964 1.00 69.25 707 TYR A CA 1
ATOM 5697 C C . TYR A 1 707 ? 10.093 -6.936 -19.445 1.00 69.25 707 TYR A C 1
ATOM 5699 O O . TYR A 1 707 ? 9.148 -6.958 -18.655 1.00 69.25 707 TYR A O 1
ATOM 5707 N N . PRO A 1 708 ? 10.732 -8.060 -19.803 1.00 56.84 708 PRO A N 1
ATOM 5708 C CA . PRO A 1 708 ? 10.299 -9.418 -19.461 1.00 56.84 708 PRO A CA 1
ATOM 5709 C C . PRO A 1 708 ? 10.068 -9.698 -17.970 1.00 56.84 708 PRO A C 1
ATOM 5711 O O . PRO A 1 708 ? 9.252 -10.548 -17.629 1.00 56.84 708 PRO A O 1
ATOM 5714 N N . PHE A 1 709 ? 10.761 -8.977 -17.084 1.00 62.75 709 PHE A N 1
ATOM 5715 C CA . PHE A 1 709 ? 10.667 -9.128 -15.625 1.00 62.75 709 PHE A CA 1
ATOM 5716 C C . PHE A 1 709 ? 9.734 -8.104 -14.953 1.00 62.75 709 PHE A C 1
ATOM 5718 O O . PHE A 1 709 ? 9.626 -8.088 -13.727 1.00 62.75 709 PHE A O 1
ATOM 5725 N N . LEU A 1 710 ? 9.082 -7.240 -15.743 1.00 67.62 710 LEU A N 1
ATOM 5726 C CA . LEU A 1 710 ? 8.155 -6.192 -15.300 1.00 67.62 710 LEU A CA 1
ATOM 5727 C C . LEU A 1 710 ? 6.724 -6.419 -15.820 1.00 67.62 710 LEU A C 1
ATOM 5729 O O . LEU A 1 710 ? 5.942 -5.475 -15.874 1.00 67.62 710 LEU A O 1
ATOM 5733 N N . LYS A 1 711 ? 6.371 -7.664 -16.173 1.00 59.38 711 LYS A N 1
ATOM 5734 C CA . LYS A 1 711 ? 5.076 -8.033 -16.780 1.00 59.38 711 LYS A CA 1
ATOM 5735 C C . LYS A 1 711 ? 3.858 -7.572 -15.968 1.00 59.38 711 LYS A C 1
ATOM 5737 O O . LYS A 1 711 ? 2.866 -7.160 -16.556 1.00 59.38 711 LYS A O 1
ATOM 5742 N N . ASP A 1 712 ? 3.974 -7.563 -14.640 1.00 62.59 712 ASP A N 1
ATOM 5743 C CA . ASP A 1 712 ? 2.899 -7.145 -13.729 1.00 62.59 712 ASP A CA 1
ATOM 5744 C C . ASP A 1 712 ? 3.013 -5.673 -13.284 1.00 62.59 712 ASP A C 1
ATOM 5746 O O . ASP A 1 712 ? 2.176 -5.170 -12.527 1.00 62.59 712 ASP A O 1
ATOM 5750 N N . LEU A 1 713 ? 4.066 -4.960 -13.711 1.00 69.62 713 LEU A N 1
ATOM 5751 C CA . LEU A 1 713 ? 4.298 -3.570 -13.331 1.00 69.62 713 LEU A CA 1
ATOM 5752 C C . LEU A 1 713 ? 3.556 -2.633 -14.283 1.00 69.62 713 LEU A C 1
ATOM 5754 O O . LEU A 1 713 ? 4.090 -2.165 -15.286 1.00 69.62 713 LEU A O 1
ATOM 5758 N N . ILE A 1 714 ? 2.324 -2.308 -13.914 1.00 74.12 714 ILE A N 1
ATOM 5759 C CA . ILE A 1 714 ? 1.525 -1.306 -14.614 1.00 74.12 714 ILE A CA 1
ATOM 5760 C C . ILE A 1 714 ? 1.907 0.083 -14.088 1.00 74.12 714 ILE A C 1
ATOM 5762 O O . ILE A 1 714 ? 1.720 0.388 -12.905 1.00 74.12 714 ILE A O 1
ATOM 5766 N N . ILE A 1 715 ? 2.447 0.932 -14.965 1.00 82.00 715 ILE A N 1
ATOM 5767 C CA . ILE A 1 715 ? 2.846 2.301 -14.625 1.00 82.00 715 ILE A CA 1
ATOM 5768 C C . ILE A 1 715 ? 1.778 3.260 -15.139 1.00 82.00 715 ILE A C 1
ATOM 5770 O O . ILE A 1 715 ? 1.442 3.256 -16.321 1.00 82.00 715 ILE A O 1
ATOM 5774 N N . ILE A 1 716 ? 1.246 4.099 -14.249 1.00 84.81 716 ILE A N 1
ATOM 5775 C CA . ILE A 1 716 ? 0.299 5.149 -14.641 1.00 84.81 716 ILE A CA 1
ATOM 5776 C C . ILE A 1 716 ? 1.053 6.147 -15.513 1.00 84.81 716 ILE A C 1
ATOM 5778 O O . ILE A 1 716 ? 2.095 6.658 -15.092 1.00 84.81 716 ILE A O 1
ATOM 5782 N N . CYS A 1 717 ? 0.541 6.447 -16.702 1.00 82.31 717 CYS A N 1
ATOM 5783 C CA . CYS A 1 717 ? 1.189 7.389 -17.597 1.00 82.31 717 CYS A CA 1
ATOM 5784 C C . CYS A 1 717 ? 0.281 8.542 -18.011 1.00 82.31 717 CYS A C 1
ATOM 5786 O O . CYS A 1 717 ? -0.946 8.459 -17.979 1.00 82.31 717 CYS A O 1
ATOM 5788 N N . TYR A 1 718 ? 0.907 9.659 -18.363 1.00 83.50 718 TYR A N 1
ATOM 5789 C CA . TYR A 1 718 ? 0.218 10.839 -18.866 1.00 83.50 718 TYR A CA 1
ATOM 5790 C C . TYR A 1 718 ? 0.953 11.396 -20.087 1.00 83.50 718 TYR A C 1
ATOM 5792 O O . TYR A 1 718 ? 2.187 11.411 -20.108 1.00 83.50 718 TYR A O 1
ATOM 5800 N N . PRO A 1 719 ? 0.222 11.850 -21.118 1.00 76.12 719 PRO A N 1
ATOM 5801 C CA . PRO A 1 719 ? 0.826 12.431 -22.301 1.00 76.12 719 PRO A CA 1
ATOM 5802 C C . PRO A 1 719 ? 1.437 13.791 -21.969 1.00 76.12 719 PRO A C 1
ATOM 5804 O O . PRO A 1 719 ? 0.832 14.613 -21.276 1.00 76.12 719 PRO A O 1
ATOM 5807 N N . LYS A 1 720 ? 2.633 14.056 -22.498 1.00 76.94 720 LYS A N 1
ATOM 5808 C CA . LYS A 1 720 ? 3.213 15.402 -22.497 1.00 76.94 720 LYS A CA 1
ATOM 5809 C C . LYS A 1 720 ? 2.249 16.369 -23.197 1.00 76.94 720 LYS A C 1
ATOM 5811 O O . LYS A 1 720 ? 1.579 15.982 -24.150 1.00 76.94 720 LYS A O 1
ATOM 5816 N N . LYS A 1 721 ? 2.182 17.626 -22.733 1.00 58.03 721 LYS A N 1
ATOM 5817 C CA . LYS A 1 721 ? 1.138 18.647 -23.024 1.00 58.03 721 LYS A CA 1
ATOM 5818 C C . LYS A 1 721 ? 0.721 18.887 -24.496 1.00 58.03 721 LYS A C 1
ATOM 5820 O O . LYS A 1 721 ? -0.267 19.581 -24.698 1.00 58.03 721 LYS A O 1
ATOM 5825 N N . ASN A 1 722 ? 1.403 18.308 -25.487 1.00 56.72 722 ASN A N 1
ATOM 5826 C CA . ASN A 1 722 ? 1.077 18.408 -26.915 1.00 56.72 722 ASN A CA 1
ATOM 5827 C C . ASN A 1 722 ? 0.579 17.086 -27.551 1.00 56.72 722 ASN A C 1
ATOM 5829 O O . ASN A 1 722 ? 0.332 17.068 -28.751 1.00 56.72 722 ASN A O 1
ATOM 5833 N N . CYS A 1 723 ? 0.419 15.996 -26.786 1.00 55.59 723 CYS A N 1
ATOM 5834 C CA . CYS A 1 723 ? 0.138 14.649 -27.319 1.00 55.59 723 CYS A CA 1
ATOM 5835 C C . CYS A 1 723 ? -1.170 14.021 -26.787 1.00 55.59 723 CYS A C 1
ATOM 5837 O O . CYS A 1 723 ? -1.261 12.806 -26.629 1.00 55.59 723 CYS A O 1
ATOM 5839 N N . THR A 1 724 ? -2.183 14.823 -26.444 1.00 50.22 724 THR A N 1
ATOM 5840 C CA . THR A 1 724 ? -3.368 14.352 -25.692 1.00 50.22 724 THR A CA 1
ATOM 5841 C C . THR A 1 724 ? -4.334 13.455 -26.476 1.00 50.22 724 THR A C 1
ATOM 5843 O O . THR A 1 724 ? -5.088 12.724 -25.841 1.00 50.22 724 THR A O 1
ATOM 5846 N N . ASN A 1 725 ? -4.299 13.466 -27.815 1.00 53.31 725 ASN A N 1
ATOM 5847 C CA . ASN A 1 725 ? -5.264 12.751 -28.672 1.00 53.31 725 ASN A CA 1
ATOM 5848 C C . ASN A 1 725 ? -4.662 11.604 -29.512 1.00 53.31 725 ASN A C 1
ATOM 5850 O O . ASN A 1 725 ? -5.334 11.120 -30.416 1.00 53.31 725 ASN A O 1
ATOM 5854 N N . LEU A 1 726 ? -3.422 11.176 -29.248 1.00 60.56 726 LEU A N 1
ATOM 5855 C CA . LEU A 1 726 ? -2.695 10.263 -30.149 1.00 60.56 726 LEU A CA 1
ATOM 5856 C C . LEU A 1 726 ? -2.706 8.785 -29.733 1.00 60.56 726 LEU A C 1
ATOM 5858 O O . LEU A 1 726 ? -2.654 7.929 -30.599 1.00 60.56 726 LEU A O 1
ATOM 5862 N N . PHE A 1 727 ? -2.809 8.469 -28.440 1.00 68.81 727 PHE A N 1
ATOM 5863 C CA . PHE A 1 727 ? -2.538 7.107 -27.964 1.00 68.81 727 PHE A CA 1
ATOM 5864 C C . PHE A 1 727 ? -3.804 6.263 -27.764 1.00 68.81 727 PHE A C 1
ATOM 5866 O O . PHE A 1 727 ? -4.710 6.629 -27.003 1.00 68.81 727 PHE A O 1
ATOM 5873 N N . GLN A 1 728 ? -3.825 5.094 -28.396 1.00 72.81 728 GLN A N 1
ATOM 5874 C CA . GLN A 1 728 ? -4.817 4.035 -28.262 1.00 72.81 728 GLN A CA 1
ATOM 5875 C C . GLN A 1 728 ? -4.236 2.819 -27.527 1.00 72.81 728 GLN A C 1
ATOM 5877 O O . GLN A 1 728 ? -3.023 2.645 -27.388 1.00 72.81 728 GLN A O 1
ATOM 5882 N N . THR A 1 729 ? -5.121 1.962 -27.011 1.00 76.56 729 THR A N 1
ATOM 5883 C CA . THR A 1 729 ? -4.707 0.674 -26.445 1.00 76.56 729 THR A CA 1
ATOM 5884 C C . THR A 1 729 ? -4.040 -0.146 -27.540 1.00 76.56 729 THR A C 1
ATOM 5886 O O . THR A 1 729 ? -4.680 -0.462 -28.537 1.00 76.56 729 THR A O 1
ATOM 5889 N N . GLY A 1 730 ? -2.782 -0.528 -27.337 1.00 66.81 730 GLY A N 1
ATOM 5890 C CA . GLY A 1 730 ? -2.013 -1.254 -28.346 1.00 66.81 730 GLY A CA 1
ATOM 5891 C C . GLY A 1 730 ? -0.755 -0.536 -28.815 1.00 66.81 730 GLY A C 1
ATOM 5892 O O . GLY A 1 730 ? 0.187 -1.217 -29.224 1.00 66.81 730 GLY A O 1
ATOM 5893 N N . ASP A 1 731 ? -0.722 0.790 -28.697 1.00 73.25 731 ASP A N 1
ATOM 5894 C CA . ASP A 1 731 ? 0.351 1.607 -29.256 1.00 73.25 731 ASP A CA 1
ATOM 5895 C C . ASP A 1 731 ? 1.650 1.471 -28.467 1.00 73.25 731 ASP A C 1
ATOM 5897 O O . ASP A 1 731 ? 1.657 1.283 -27.246 1.00 73.25 731 ASP A O 1
ATOM 5901 N N . TRP A 1 732 ? 2.766 1.607 -29.176 1.00 71.81 732 TRP A N 1
ATOM 5902 C CA . TRP A 1 732 ? 4.097 1.645 -28.588 1.00 71.81 732 TRP A CA 1
ATOM 5903 C C . TRP A 1 732 ? 4.515 3.091 -28.349 1.00 71.81 732 TRP A C 1
ATOM 5905 O O . TRP A 1 732 ? 4.575 3.902 -29.273 1.00 71.81 732 TRP A O 1
ATOM 5915 N N . ALA A 1 733 ? 4.840 3.413 -27.101 1.00 77.50 733 ALA A N 1
ATOM 5916 C CA . ALA A 1 733 ? 5.222 4.763 -26.716 1.00 77.50 733 ALA A CA 1
ATOM 5917 C C . ALA A 1 733 ? 6.527 4.767 -25.924 1.00 77.50 733 ALA A C 1
ATOM 5919 O O . ALA A 1 733 ? 6.829 3.853 -25.150 1.00 77.50 733 ALA A O 1
ATOM 5920 N N . VAL A 1 734 ? 7.294 5.840 -26.096 1.00 82.00 734 VAL A N 1
ATOM 5921 C CA . VAL A 1 734 ? 8.438 6.141 -25.238 1.00 82.00 734 VAL A CA 1
ATOM 5922 C C . VAL A 1 734 ? 7.946 6.936 -24.036 1.00 82.00 734 VAL A C 1
ATOM 5924 O O . VAL A 1 734 ? 7.273 7.955 -24.193 1.00 82.00 734 VAL A O 1
ATOM 5927 N N . ALA A 1 735 ? 8.344 6.527 -22.836 1.00 83.94 735 ALA A N 1
ATOM 5928 C CA . ALA A 1 735 ? 7.999 7.186 -21.590 1.00 83.94 735 ALA A CA 1
ATOM 5929 C C . ALA A 1 735 ? 9.222 7.455 -20.708 1.00 83.94 735 ALA A C 1
ATOM 5931 O O . ALA A 1 735 ? 10.185 6.692 -20.701 1.00 83.94 735 ALA A O 1
ATOM 5932 N N . ASN A 1 736 ? 9.173 8.530 -19.927 1.00 86.50 736 ASN A N 1
ATOM 5933 C CA . ASN A 1 736 ? 10.123 8.788 -18.847 1.00 86.50 736 ASN A CA 1
ATOM 5934 C C . ASN A 1 736 ? 9.472 8.479 -17.505 1.00 86.50 736 ASN A C 1
ATOM 5936 O O . ASN A 1 736 ? 8.396 8.999 -17.230 1.00 86.50 736 ASN A O 1
ATOM 5940 N N . LEU A 1 737 ? 10.126 7.703 -16.640 1.00 85.06 737 LEU A N 1
ATOM 5941 C CA . LEU A 1 737 ? 9.674 7.527 -15.264 1.00 85.06 737 LEU A CA 1
ATOM 5942 C C . LEU A 1 737 ? 9.860 8.847 -14.501 1.00 85.06 737 LEU A C 1
ATOM 5944 O O . LEU A 1 737 ? 10.972 9.357 -14.384 1.00 85.06 737 LEU A O 1
ATOM 5948 N N . VAL A 1 738 ? 8.765 9.397 -13.981 1.00 83.94 738 VAL A N 1
ATOM 5949 C CA . VAL A 1 738 ? 8.751 10.671 -13.246 1.00 83.94 738 VAL A CA 1
ATOM 5950 C C . VAL A 1 738 ? 8.604 10.445 -11.745 1.00 83.94 738 VAL A C 1
ATOM 5952 O O . VAL A 1 738 ? 9.156 11.207 -10.955 1.00 83.94 738 VAL A O 1
ATOM 5955 N N . GLN A 1 739 ? 7.898 9.388 -11.333 1.00 84.56 739 GLN A N 1
ATOM 5956 C CA . GLN A 1 739 ? 7.706 9.059 -9.920 1.00 84.56 739 GLN A CA 1
ATOM 5957 C C . GLN A 1 739 ? 8.147 7.629 -9.619 1.00 84.56 739 GLN A C 1
ATOM 5959 O O . GLN A 1 739 ? 7.749 6.684 -10.301 1.00 84.56 739 GLN A O 1
ATOM 5964 N N . HIS A 1 740 ? 8.947 7.486 -8.560 1.00 88.25 740 HIS A N 1
ATOM 5965 C CA . HIS A 1 740 ? 9.428 6.215 -8.025 1.00 88.25 740 HIS A CA 1
ATOM 5966 C C . HIS A 1 740 ? 9.096 6.113 -6.533 1.00 88.25 740 HIS A C 1
ATOM 5968 O O . HIS A 1 740 ? 9.258 7.084 -5.789 1.00 88.25 740 HIS A O 1
ATOM 5974 N N . LYS A 1 741 ? 8.672 4.937 -6.058 1.00 81.38 741 LYS A N 1
ATOM 5975 C CA . LYS A 1 741 ? 8.165 4.782 -4.684 1.00 81.38 741 LYS A CA 1
ATOM 5976 C C . LYS A 1 741 ? 9.211 5.005 -3.589 1.00 81.38 741 LYS A C 1
ATOM 5978 O O . LYS A 1 741 ? 8.911 5.625 -2.572 1.00 81.38 741 LYS A O 1
ATOM 5983 N N . LEU A 1 742 ? 10.453 4.574 -3.812 1.00 82.69 742 LEU A N 1
ATOM 5984 C CA . LEU A 1 742 ? 11.572 4.863 -2.901 1.00 82.69 742 LEU A CA 1
ATOM 5985 C C . LEU A 1 742 ? 11.961 6.354 -2.806 1.00 82.69 742 LEU A C 1
ATOM 5987 O O . LEU A 1 742 ? 12.607 6.734 -1.837 1.00 82.69 742 LEU A O 1
ATOM 5991 N N . ASN A 1 743 ? 11.505 7.215 -3.725 1.00 81.75 743 ASN A N 1
ATOM 5992 C CA . ASN A 1 743 ? 11.703 8.671 -3.635 1.00 81.75 743 ASN A CA 1
ATOM 5993 C C . ASN A 1 743 ? 10.575 9.376 -2.852 1.00 81.75 743 ASN A C 1
ATOM 5995 O O . ASN A 1 743 ? 10.447 10.596 -2.902 1.00 81.75 743 ASN A O 1
ATOM 5999 N N . GLY A 1 744 ? 9.732 8.617 -2.139 1.00 66.56 744 GLY A N 1
ATOM 6000 C CA . GLY A 1 744 ? 8.633 9.143 -1.323 1.00 66.56 744 GLY A CA 1
ATOM 6001 C C . GLY A 1 744 ? 7.283 9.253 -2.041 1.00 66.56 744 GLY A C 1
ATOM 6002 O O . GLY A 1 744 ? 6.327 9.754 -1.450 1.00 66.56 744 GLY A O 1
ATOM 6003 N N . HIS A 1 745 ? 7.173 8.771 -3.284 1.00 74.56 745 HIS A N 1
ATOM 6004 C CA . HIS A 1 745 ? 5.913 8.731 -4.036 1.00 74.56 745 HIS A CA 1
ATOM 6005 C C . HIS A 1 745 ? 5.097 7.460 -3.727 1.00 74.56 745 HIS A C 1
ATOM 6007 O O . HIS A 1 745 ? 5.640 6.419 -3.367 1.00 74.56 745 HIS A O 1
ATOM 6013 N N . SER A 1 746 ? 3.769 7.515 -3.864 1.00 69.19 746 SER A N 1
ATOM 6014 C CA . SER A 1 746 ? 2.881 6.371 -3.581 1.00 69.19 746 SER A CA 1
ATOM 6015 C C . SER A 1 746 ? 2.756 5.384 -4.748 1.00 69.19 746 SER A C 1
ATOM 6017 O O . SER A 1 746 ? 2.393 4.222 -4.544 1.00 69.19 746 SER A O 1
ATOM 6019 N N . VAL A 1 747 ? 3.069 5.827 -5.966 1.00 77.00 747 VAL A N 1
ATOM 6020 C CA . VAL A 1 747 ? 2.911 5.077 -7.217 1.00 77.00 747 VAL A CA 1
ATOM 6021 C C . VAL A 1 747 ? 4.140 5.235 -8.108 1.00 77.00 747 VAL A C 1
ATOM 6023 O O . VAL A 1 747 ? 4.937 6.155 -7.926 1.00 77.00 747 VAL A O 1
ATOM 6026 N N . PHE A 1 748 ? 4.284 4.323 -9.069 1.00 82.50 748 PHE A N 1
ATOM 6027 C CA . PHE A 1 748 ? 5.162 4.534 -10.214 1.00 82.50 748 PHE A CA 1
ATOM 6028 C C . PHE A 1 748 ? 4.373 5.311 -11.269 1.00 82.50 748 PHE A C 1
ATOM 6030 O O . PHE A 1 748 ? 3.268 4.889 -11.622 1.00 82.50 748 PHE A O 1
ATOM 6037 N N . SER A 1 749 ? 4.910 6.430 -11.757 1.00 84.69 749 SER A N 1
ATOM 6038 C CA . SER A 1 749 ? 4.279 7.193 -12.839 1.00 84.69 749 SER A CA 1
ATOM 6039 C C . SER A 1 749 ? 5.280 7.592 -13.909 1.00 84.69 749 SER A C 1
ATOM 6041 O O . SER A 1 749 ? 6.438 7.882 -13.596 1.00 84.69 749 SER A O 1
ATOM 6043 N N . ALA A 1 750 ? 4.825 7.662 -15.157 1.00 82.56 750 ALA A N 1
ATOM 6044 C CA . ALA A 1 750 ? 5.656 8.021 -16.296 1.00 82.56 750 ALA A CA 1
ATOM 6045 C C . ALA A 1 750 ? 5.005 9.078 -17.206 1.00 82.56 750 ALA A C 1
ATOM 6047 O O . ALA A 1 750 ? 3.791 9.122 -17.368 1.00 82.56 750 ALA A O 1
ATOM 6048 N N . GLU A 1 751 ? 5.813 9.936 -17.816 1.00 86.75 751 GLU A N 1
ATOM 6049 C CA . GLU A 1 751 ? 5.381 10.900 -18.832 1.00 86.75 751 GLU A CA 1
ATOM 6050 C C . GLU A 1 751 ? 5.629 10.307 -20.224 1.00 86.75 751 GLU A C 1
ATOM 6052 O O . GLU A 1 751 ? 6.761 9.924 -20.520 1.00 86.75 751 GLU A O 1
ATOM 6057 N N . LEU A 1 752 ? 4.602 10.240 -21.079 1.00 80.44 752 LEU A N 1
ATOM 6058 C CA . LEU A 1 752 ? 4.744 9.807 -22.476 1.00 80.44 752 LEU A CA 1
ATOM 6059 C C . LEU A 1 752 ? 5.357 10.937 -23.308 1.00 80.44 752 LEU A C 1
ATOM 6061 O O . LEU A 1 752 ? 4.853 12.062 -23.305 1.00 80.44 752 LEU A O 1
ATOM 6065 N N . ILE A 1 753 ? 6.439 10.631 -24.019 1.00 75.50 753 ILE A N 1
ATOM 6066 C CA . ILE A 1 753 ? 7.271 11.600 -24.739 1.00 75.50 753 ILE A CA 1
ATOM 6067 C C . ILE A 1 753 ? 6.910 11.645 -26.221 1.00 75.50 753 ILE A C 1
ATOM 6069 O O . ILE A 1 753 ? 6.670 12.724 -26.754 1.00 75.50 753 ILE A O 1
ATOM 6073 N N . GLU A 1 754 ? 6.912 10.487 -26.876 1.00 68.31 754 GLU A N 1
ATOM 6074 C CA . GLU A 1 754 ? 6.747 10.337 -28.321 1.00 68.31 754 GLU A CA 1
ATOM 6075 C C . GLU A 1 754 ? 6.081 8.992 -28.631 1.00 68.31 754 GLU A C 1
ATOM 6077 O O . GLU A 1 754 ? 6.274 8.003 -27.913 1.00 68.31 754 GLU A O 1
ATOM 6082 N N . GLU A 1 755 ? 5.284 8.977 -29.694 1.00 61.78 755 GLU A N 1
ATOM 6083 C CA . GLU A 1 755 ? 4.784 7.760 -30.327 1.00 61.78 755 GLU A CA 1
ATOM 6084 C C . GLU A 1 755 ? 5.915 7.139 -31.152 1.00 61.78 755 GLU A C 1
ATOM 6086 O O . GLU A 1 755 ? 6.630 7.842 -31.872 1.00 61.78 755 GLU A O 1
ATOM 6091 N N . ILE A 1 756 ? 6.118 5.828 -31.026 1.00 60.34 756 ILE A N 1
ATOM 6092 C CA . ILE A 1 756 ? 7.094 5.129 -31.861 1.00 60.34 756 ILE A CA 1
ATOM 6093 C C . ILE A 1 756 ? 6.438 4.880 -33.222 1.00 60.34 756 ILE A C 1
ATOM 6095 O O . ILE A 1 756 ? 5.445 4.164 -33.307 1.00 60.34 756 ILE A O 1
ATOM 6099 N N . LEU A 1 757 ? 7.009 5.484 -34.274 1.00 52.09 757 LEU A N 1
ATOM 6100 C CA . LEU A 1 757 ? 6.623 5.305 -35.681 1.00 52.09 757 LEU A CA 1
ATOM 6101 C C . LEU A 1 757 ? 6.337 3.831 -36.007 1.00 52.09 757 LEU A C 1
ATOM 6103 O O . LEU A 1 757 ? 7.169 2.960 -35.750 1.00 52.09 757 LEU A O 1
ATOM 6107 N N . SER A 1 758 ? 5.174 3.584 -36.617 1.00 48.38 758 SER A N 1
ATOM 6108 C CA . SER A 1 758 ? 4.726 2.249 -37.022 1.00 48.38 758 SER A CA 1
ATOM 6109 C C . SER A 1 758 ? 5.774 1.506 -37.867 1.00 48.38 758 SER A C 1
ATOM 6111 O O . SER A 1 758 ? 6.372 2.082 -38.783 1.00 48.38 758 SER A O 1
ATOM 6113 N N . GLU A 1 759 ? 5.952 0.199 -37.619 1.00 52.59 759 GLU A N 1
ATOM 6114 C CA . GLU A 1 759 ? 6.792 -0.704 -38.436 1.00 52.59 759 GLU A CA 1
ATOM 6115 C C . GLU A 1 759 ? 6.490 -0.590 -39.942 1.00 52.59 759 GLU A C 1
ATOM 6117 O O . GLU A 1 759 ? 7.360 -0.809 -40.786 1.00 52.59 759 GLU A O 1
ATOM 6122 N N . ASN A 1 760 ? 5.266 -0.184 -40.277 1.00 66.00 760 ASN A N 1
ATOM 6123 C CA . ASN A 1 760 ? 4.759 -0.035 -41.631 1.00 66.00 760 ASN A CA 1
ATOM 6124 C C . ASN A 1 760 ? 5.558 0.979 -42.484 1.00 66.00 760 ASN A C 1
ATOM 6126 O O . ASN A 1 760 ? 5.786 0.753 -43.674 1.00 66.00 760 ASN A O 1
ATOM 6130 N N . ILE A 1 761 ? 6.043 2.070 -41.875 1.00 71.75 761 ILE A N 1
ATOM 6131 C CA . ILE A 1 761 ? 6.729 3.163 -42.596 1.00 71.75 761 ILE A CA 1
ATOM 6132 C C . ILE A 1 761 ? 8.163 2.771 -42.986 1.00 71.75 761 ILE A C 1
ATOM 6134 O O . ILE A 1 761 ? 8.649 3.154 -44.050 1.00 71.75 761 ILE A O 1
ATOM 6138 N N . CYS A 1 762 ? 8.839 1.982 -42.147 1.00 77.06 762 CYS A N 1
ATOM 6139 C CA . CYS A 1 762 ? 10.209 1.521 -42.390 1.00 77.06 762 CYS A CA 1
ATOM 6140 C C . CYS A 1 762 ? 10.274 0.187 -43.155 1.00 77.06 762 CYS A C 1
ATOM 6142 O O . CYS A 1 762 ? 11.327 -0.156 -43.693 1.00 77.06 762 CYS A O 1
ATOM 6144 N N . SER A 1 763 ? 9.180 -0.581 -43.189 1.00 82.81 763 SER A N 1
ATOM 6145 C CA . SER A 1 763 ? 9.115 -1.869 -43.882 1.00 82.81 763 SER A CA 1
ATOM 6146 C C . SER A 1 763 ? 9.183 -1.704 -45.405 1.00 82.81 763 SER A C 1
ATOM 6148 O O . SER A 1 763 ? 8.542 -0.822 -45.982 1.00 82.81 763 SER A O 1
ATOM 6150 N N . LEU A 1 764 ? 9.948 -2.575 -46.070 1.00 90.06 764 LEU A N 1
ATOM 6151 C CA . LEU A 1 764 ? 10.127 -2.595 -47.527 1.00 90.06 764 LEU A CA 1
ATOM 6152 C C . LEU A 1 764 ? 8.987 -3.360 -48.213 1.00 90.06 764 LEU A C 1
ATOM 6154 O O . LEU A 1 764 ? 9.180 -4.443 -48.768 1.00 90.06 764 LEU A O 1
ATOM 6158 N N . ILE A 1 765 ? 7.783 -2.797 -48.127 1.00 87.75 765 ILE A N 1
ATOM 6159 C CA . ILE A 1 765 ? 6.554 -3.402 -48.649 1.00 87.75 765 ILE A CA 1
ATOM 6160 C C . ILE A 1 765 ? 6.592 -3.445 -50.189 1.00 87.75 765 ILE A C 1
ATOM 6162 O O . ILE A 1 765 ? 7.051 -2.484 -50.816 1.00 87.75 765 ILE A O 1
ATOM 6166 N N . PRO A 1 766 ? 6.150 -4.552 -50.822 1.00 90.00 766 PRO A N 1
ATOM 6167 C CA . PRO A 1 766 ? 6.089 -4.654 -52.276 1.00 90.00 766 PRO A CA 1
ATOM 6168 C C . PRO A 1 766 ? 5.274 -3.532 -52.912 1.00 90.00 766 PRO A C 1
ATOM 6170 O O . PRO A 1 766 ? 4.226 -3.150 -52.407 1.00 90.00 766 PRO A O 1
ATOM 6173 N N . ASN A 1 767 ? 5.744 -3.060 -54.062 1.00 88.69 767 ASN A N 1
ATOM 6174 C CA . ASN A 1 767 ? 5.123 -2.037 -54.903 1.00 88.69 767 ASN A CA 1
ATOM 6175 C C . ASN A 1 767 ? 4.977 -0.652 -54.259 1.00 88.69 767 ASN A C 1
ATOM 6177 O O . ASN A 1 767 ? 4.421 0.247 -54.883 1.00 88.69 767 ASN A O 1
ATOM 6181 N N . GLU A 1 768 ? 5.555 -0.434 -53.079 1.00 91.19 768 GLU A N 1
ATOM 6182 C CA . GLU A 1 768 ? 5.581 0.873 -52.440 1.00 91.19 768 GLU A CA 1
ATOM 6183 C C . GLU A 1 768 ? 6.975 1.500 -52.469 1.00 91.19 768 GLU A C 1
ATOM 6185 O O . GLU A 1 768 ? 8.003 0.831 -52.332 1.00 91.19 768 GLU A O 1
ATOM 6190 N N . ARG A 1 769 ? 7.015 2.825 -52.634 1.00 93.62 769 ARG A N 1
ATOM 6191 C CA . ARG A 1 769 ? 8.262 3.592 -52.622 1.00 93.62 769 ARG A CA 1
ATOM 6192 C C . ARG A 1 769 ? 8.752 3.761 -51.183 1.00 93.62 769 ARG A C 1
ATOM 6194 O O . ARG A 1 769 ? 8.009 4.238 -50.323 1.00 93.62 769 ARG A O 1
ATOM 6201 N N . ARG A 1 770 ? 10.006 3.382 -50.919 1.00 91.81 770 ARG A N 1
ATOM 6202 C CA . ARG A 1 770 ? 10.632 3.436 -49.588 1.00 91.81 770 ARG A CA 1
ATOM 6203 C C . ARG A 1 770 ? 12.045 4.022 -49.632 1.00 91.81 770 ARG A C 1
ATOM 6205 O O . ARG A 1 770 ? 12.784 3.734 -50.578 1.00 91.81 770 ARG A O 1
ATOM 6212 N N . PRO A 1 771 ? 12.434 4.839 -48.637 1.00 93.56 771 PRO A N 1
ATOM 6213 C CA . PRO A 1 771 ? 13.788 5.360 -48.541 1.00 93.56 771 PRO A CA 1
ATOM 6214 C C . PRO A 1 771 ? 14.714 4.299 -47.942 1.00 93.56 771 PRO A C 1
ATOM 6216 O O . PRO A 1 771 ? 14.366 3.637 -46.965 1.00 93.56 771 PRO A O 1
ATOM 6219 N N . VAL A 1 772 ? 15.915 4.158 -48.497 1.00 94.62 772 VAL A N 1
ATOM 6220 C CA . VAL A 1 772 ? 16.925 3.211 -48.014 1.00 94.62 772 VAL A CA 1
ATOM 6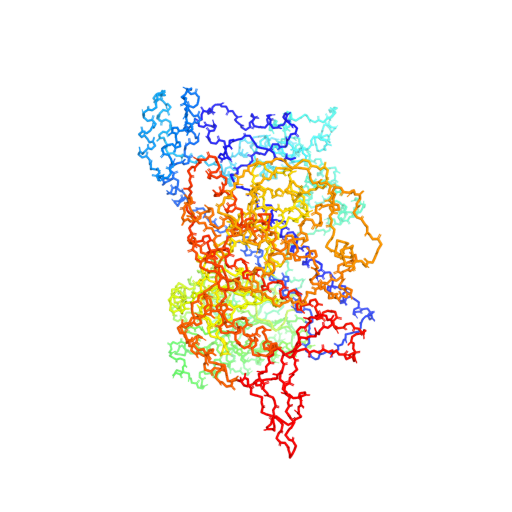221 C C . VAL A 1 772 ? 18.308 3.840 -47.963 1.00 94.62 772 VAL A C 1
ATOM 6223 O O . VAL A 1 772 ? 18.648 4.735 -48.735 1.00 94.62 772 VAL A O 1
ATOM 6226 N N . LEU A 1 773 ? 19.120 3.335 -47.039 1.00 96.06 773 LEU A N 1
ATOM 6227 C CA . LEU A 1 773 ? 20.570 3.415 -47.135 1.00 96.06 773 LEU A CA 1
ATOM 6228 C C . LEU A 1 773 ? 21.020 2.163 -47.895 1.00 96.06 773 LEU A C 1
ATOM 6230 O O . LEU A 1 773 ? 20.721 1.051 -47.461 1.00 96.06 773 LEU A O 1
ATOM 6234 N N . ALA A 1 774 ? 21.675 2.349 -49.034 1.00 95.06 774 ALA A N 1
ATOM 6235 C CA . ALA A 1 774 ? 22.117 1.280 -49.919 1.00 95.06 774 ALA A CA 1
ATOM 6236 C C . ALA A 1 774 ? 23.648 1.245 -50.005 1.00 95.06 774 ALA A C 1
ATOM 6238 O O . ALA A 1 774 ? 24.326 2.223 -49.685 1.00 95.06 774 ALA A O 1
ATOM 6239 N N . CYS A 1 775 ? 24.182 0.100 -50.425 1.00 94.00 775 CYS A N 1
ATOM 6240 C CA . CYS A 1 775 ? 25.603 -0.088 -50.682 1.00 94.00 775 CYS A CA 1
ATOM 6241 C C . CYS A 1 775 ? 25.786 -0.842 -52.001 1.00 94.00 775 CYS A C 1
ATOM 6243 O O . CYS A 1 775 ? 25.106 -1.845 -52.229 1.00 94.00 775 CYS A O 1
ATOM 6245 N N . SER A 1 776 ? 26.690 -0.357 -52.852 1.00 93.31 776 SER A N 1
ATOM 6246 C CA . SER A 1 776 ? 27.151 -1.053 -54.055 1.00 93.31 776 SER A CA 1
ATOM 6247 C C . SER A 1 776 ? 28.468 -1.766 -53.759 1.00 93.31 776 SER A C 1
ATOM 6249 O O . SER A 1 776 ? 29.375 -1.169 -53.178 1.00 93.31 776 SER A O 1
ATOM 6251 N N . ILE A 1 777 ? 28.557 -3.050 -54.120 1.00 92.94 777 ILE A N 1
ATOM 6252 C CA . ILE A 1 777 ? 29.673 -3.934 -53.762 1.00 92.94 777 ILE A CA 1
ATOM 6253 C C . ILE A 1 777 ? 30.045 -4.790 -54.971 1.00 92.94 777 ILE A C 1
ATOM 6255 O O . ILE A 1 777 ? 29.187 -5.466 -55.540 1.00 92.94 777 ILE A O 1
ATOM 6259 N N . THR A 1 778 ? 31.334 -4.832 -55.306 1.00 91.25 778 THR A N 1
ATOM 6260 C CA . THR A 1 778 ? 31.866 -5.715 -56.354 1.00 91.25 778 THR A CA 1
ATOM 6261 C C . THR A 1 778 ? 32.465 -6.978 -55.741 1.00 91.25 778 THR A C 1
ATOM 6263 O O . THR A 1 778 ? 33.281 -6.912 -54.818 1.00 91.25 778 THR A O 1
ATOM 6266 N N . ILE A 1 779 ? 32.071 -8.144 -56.261 1.00 90.75 779 ILE A N 1
ATOM 6267 C CA . ILE A 1 779 ? 32.490 -9.457 -55.753 1.00 90.75 779 ILE A CA 1
ATOM 6268 C C . ILE A 1 779 ? 33.114 -10.256 -56.892 1.00 90.75 779 ILE A C 1
ATOM 6270 O O . ILE A 1 779 ? 32.512 -10.429 -57.951 1.00 90.75 779 ILE A O 1
ATOM 6274 N N . ASN A 1 780 ? 34.324 -10.759 -56.666 1.00 90.19 780 ASN A N 1
ATOM 6275 C CA . ASN A 1 780 ? 35.062 -11.529 -57.659 1.00 90.19 780 ASN A CA 1
ATOM 6276 C C . ASN A 1 780 ? 34.471 -12.940 -57.808 1.00 90.19 780 ASN A C 1
ATOM 6278 O O . ASN A 1 780 ? 33.872 -13.485 -56.880 1.00 90.19 780 ASN A O 1
ATOM 6282 N N . LYS A 1 781 ? 34.721 -13.597 -58.949 1.00 87.31 781 LYS A N 1
ATOM 6283 C CA . LYS A 1 781 ? 34.237 -14.967 -59.229 1.00 87.31 781 LYS A CA 1
ATOM 6284 C C . LYS A 1 781 ? 34.691 -16.006 -58.189 1.00 87.31 781 LYS A C 1
ATOM 6286 O O . LYS A 1 781 ? 34.008 -17.001 -57.975 1.00 87.31 781 LYS A O 1
ATOM 6291 N N . ASN A 1 782 ? 35.819 -15.771 -57.514 1.00 87.38 782 ASN A N 1
ATOM 6292 C CA . ASN A 1 782 ? 36.323 -16.617 -56.423 1.00 87.38 782 ASN A CA 1
ATOM 6293 C C . ASN A 1 782 ? 35.640 -16.357 -55.062 1.00 87.38 782 ASN A C 1
ATOM 6295 O O . ASN A 1 782 ? 36.018 -16.968 -54.065 1.00 87.38 782 ASN A O 1
ATOM 6299 N N . GLY A 1 783 ? 34.663 -15.448 -55.007 1.00 87.25 783 GLY A N 1
ATOM 6300 C CA . GLY A 1 783 ? 33.945 -15.059 -53.798 1.00 87.25 783 GLY A CA 1
ATOM 6301 C C . GLY A 1 783 ? 34.644 -13.989 -52.957 1.00 87.25 783 GLY A C 1
ATOM 6302 O O . GLY A 1 783 ? 34.114 -13.641 -51.905 1.00 87.25 783 GLY A O 1
ATOM 6303 N N . ASN A 1 784 ? 35.801 -13.457 -53.367 1.00 89.94 784 ASN A N 1
ATOM 6304 C CA . ASN A 1 784 ? 36.460 -12.371 -52.640 1.00 89.94 784 ASN A CA 1
ATOM 6305 C C . ASN A 1 784 ? 35.712 -11.036 -52.815 1.00 89.94 784 ASN A C 1
ATOM 6307 O O . ASN A 1 784 ? 35.201 -10.749 -53.897 1.00 89.94 784 ASN A O 1
ATOM 6311 N N . ILE A 1 785 ? 35.678 -10.218 -51.763 1.00 91.06 785 ILE A N 1
ATOM 6312 C CA . ILE A 1 785 ? 35.048 -8.891 -51.779 1.00 91.06 785 ILE A CA 1
ATOM 6313 C C . ILE A 1 785 ? 36.101 -7.870 -52.234 1.00 91.06 785 ILE A C 1
ATOM 6315 O O . ILE A 1 785 ? 37.208 -7.858 -51.698 1.00 91.06 785 ILE A O 1
ATOM 6319 N N . SER A 1 786 ? 35.779 -7.041 -53.229 1.00 83.06 786 SER A N 1
ATOM 6320 C CA . SER A 1 786 ? 36.664 -5.960 -53.679 1.00 83.06 786 SER A CA 1
ATOM 6321 C C . SER A 1 786 ? 36.746 -4.832 -52.642 1.00 83.06 786 SER A C 1
ATOM 6323 O O . SER A 1 786 ? 35.806 -4.602 -51.885 1.00 83.06 786 SER A O 1
ATOM 6325 N N . ASN A 1 787 ? 37.851 -4.081 -52.633 1.00 71.88 787 ASN A N 1
ATOM 6326 C CA . ASN A 1 787 ? 38.050 -2.942 -51.726 1.00 71.88 787 ASN A CA 1
ATOM 6327 C C . ASN A 1 787 ? 37.209 -1.703 -52.092 1.00 71.88 787 ASN A C 1
ATOM 6329 O O . ASN A 1 787 ? 37.235 -0.712 -51.362 1.00 71.88 787 ASN A O 1
ATOM 6333 N N . ILE A 1 788 ? 36.503 -1.738 -53.225 1.00 74.00 788 ILE A N 1
ATOM 6334 C CA . ILE A 1 788 ? 35.661 -0.645 -53.712 1.00 74.00 788 ILE A CA 1
ATOM 6335 C C . ILE A 1 788 ? 34.228 -0.902 -53.244 1.00 74.00 788 ILE A C 1
ATOM 6337 O O . ILE A 1 788 ? 33.600 -1.877 -53.664 1.00 74.00 788 ILE A O 1
ATOM 6341 N N . ALA A 1 789 ? 33.732 -0.034 -52.366 1.00 83.94 789 ALA A N 1
ATOM 6342 C CA . ALA A 1 789 ? 32.359 -0.058 -51.895 1.00 83.94 789 ALA A CA 1
ATOM 6343 C C . ALA A 1 789 ? 31.832 1.360 -51.692 1.00 83.94 789 ALA A C 1
ATOM 6345 O O . ALA A 1 789 ? 32.463 2.161 -50.999 1.00 83.94 789 ALA A O 1
ATOM 6346 N N . ASP A 1 790 ? 30.643 1.613 -52.234 1.00 90.50 790 ASP A N 1
ATOM 6347 C CA . ASP A 1 790 ? 30.002 2.923 -52.194 1.00 90.50 790 ASP A CA 1
ATOM 6348 C C . ASP A 1 790 ? 28.686 2.845 -51.431 1.00 90.50 790 ASP A C 1
ATOM 6350 O O . ASP A 1 790 ? 27.777 2.096 -51.797 1.00 90.50 790 ASP A O 1
ATOM 6354 N N . PHE A 1 791 ? 28.580 3.632 -50.362 1.00 95.12 791 PHE A N 1
ATOM 6355 C CA . PHE A 1 791 ? 27.344 3.813 -49.605 1.00 95.12 791 PHE A CA 1
ATOM 6356 C C . PHE A 1 791 ? 26.611 5.061 -50.093 1.00 95.12 791 PHE A C 1
ATOM 6358 O O . PHE A 1 791 ? 27.217 6.118 -50.247 1.00 95.12 791 PHE A O 1
ATOM 6365 N N . PHE A 1 792 ? 25.299 4.960 -50.303 1.00 95.38 792 PHE A N 1
ATOM 6366 C CA . PHE A 1 792 ? 24.487 6.069 -50.806 1.00 95.38 792 PHE A CA 1
ATOM 6367 C C . PHE A 1 792 ? 23.038 5.994 -50.313 1.00 95.38 792 PHE A C 1
ATOM 6369 O O . PHE A 1 792 ? 22.540 4.948 -49.889 1.00 95.38 792 PHE A O 1
ATOM 6376 N N . LEU A 1 793 ? 22.349 7.135 -50.352 1.00 95.50 793 LEU A N 1
ATOM 6377 C CA . LEU A 1 793 ? 20.921 7.227 -50.058 1.00 95.50 793 LEU A CA 1
ATOM 6378 C C . LEU A 1 793 ? 20.120 7.000 -51.338 1.00 95.50 793 LEU A C 1
ATOM 6380 O O . LEU A 1 793 ? 20.430 7.587 -52.371 1.00 95.50 793 LEU A O 1
ATOM 6384 N N . ALA A 1 794 ? 19.080 6.172 -51.268 1.00 95.12 794 ALA A N 1
ATOM 6385 C CA . ALA A 1 794 ? 18.264 5.840 -52.427 1.00 95.12 794 ALA A CA 1
ATOM 6386 C C . ALA A 1 794 ? 16.781 5.710 -52.078 1.00 95.12 794 ALA A C 1
ATOM 6388 O O . ALA A 1 794 ? 16.391 5.518 -50.926 1.00 95.12 794 ALA A O 1
ATOM 6389 N N . TRP A 1 795 ? 15.953 5.771 -53.116 1.00 95.25 795 TRP A N 1
ATOM 6390 C CA . TRP A 1 795 ? 14.563 5.343 -53.068 1.00 95.25 795 TRP A CA 1
ATOM 6391 C C . TRP A 1 795 ? 14.436 4.031 -53.826 1.00 95.25 795 TRP A C 1
ATOM 6393 O O . TRP A 1 795 ? 14.883 3.945 -54.967 1.00 95.25 795 TRP A O 1
ATOM 6403 N N . ILE A 1 796 ? 13.806 3.030 -53.216 1.00 95.94 796 ILE A N 1
ATOM 6404 C CA . ILE A 1 796 ? 13.546 1.746 -53.870 1.00 95.94 796 ILE A CA 1
ATOM 6405 C C . ILE A 1 796 ? 12.059 1.419 -53.859 1.00 95.94 796 ILE A C 1
ATOM 6407 O O . ILE A 1 796 ? 11.290 1.954 -53.061 1.00 95.94 796 ILE A O 1
ATOM 6411 N N . ILE A 1 797 ? 11.673 0.518 -54.758 1.00 95.31 797 ILE A N 1
ATOM 6412 C CA . ILE A 1 797 ? 10.358 -0.117 -54.787 1.00 95.31 797 ILE A CA 1
ATOM 6413 C C . ILE A 1 797 ? 10.616 -1.618 -54.848 1.00 95.31 797 ILE A C 1
ATOM 6415 O O . ILE A 1 797 ? 11.096 -2.115 -55.872 1.00 95.31 797 ILE A O 1
ATOM 6419 N N . SER A 1 798 ? 10.324 -2.328 -53.756 1.00 94.56 798 SER A N 1
ATOM 6420 C CA . SER A 1 798 ? 10.401 -3.792 -53.750 1.00 94.56 798 SER A CA 1
ATOM 6421 C C . SER A 1 798 ? 9.406 -4.346 -54.768 1.00 94.56 798 SER A C 1
ATOM 6423 O O . SER A 1 798 ? 8.273 -3.879 -54.831 1.00 94.56 798 SER A O 1
ATOM 6425 N N . LYS A 1 799 ? 9.816 -5.298 -55.609 1.00 93.00 799 LYS A N 1
ATOM 6426 C CA . LYS A 1 799 ? 8.945 -5.829 -56.673 1.00 93.00 799 LYS A CA 1
ATOM 6427 C C . LYS A 1 799 ? 8.089 -7.003 -56.222 1.00 93.00 799 LYS A C 1
ATOM 6429 O O . LYS A 1 799 ? 7.037 -7.227 -56.807 1.00 93.00 799 LYS A O 1
ATOM 6434 N N . GLU A 1 800 ? 8.525 -7.726 -55.197 1.00 91.62 800 GLU A N 1
ATOM 6435 C CA . GLU A 1 800 ? 7.818 -8.894 -54.683 1.00 91.62 800 GLU A CA 1
ATOM 6436 C C . GLU A 1 800 ? 8.273 -9.197 -53.250 1.00 91.62 800 GLU A C 1
ATOM 6438 O O . GLU A 1 800 ? 9.409 -8.902 -52.871 1.00 91.62 800 GLU A O 1
ATOM 6443 N N . LYS A 1 801 ? 7.383 -9.785 -52.444 1.00 92.31 801 LYS A N 1
ATOM 6444 C CA . LYS A 1 801 ? 7.722 -10.346 -51.132 1.00 92.31 801 LYS A CA 1
ATOM 6445 C C . LYS A 1 801 ? 7.856 -11.854 -51.289 1.00 92.31 801 LYS A C 1
ATOM 6447 O O . LYS A 1 801 ? 6.868 -12.528 -51.544 1.00 92.31 801 LYS A O 1
ATOM 6452 N N . LEU A 1 802 ? 9.068 -12.357 -51.101 1.00 92.38 802 LEU A N 1
ATOM 6453 C CA . LEU A 1 802 ? 9.394 -13.770 -51.267 1.00 92.38 802 LEU A CA 1
ATOM 6454 C C . LEU A 1 802 ? 9.484 -14.469 -49.910 1.00 92.38 802 LEU A C 1
ATOM 6456 O O . LEU A 1 802 ? 9.987 -13.885 -48.945 1.00 92.38 802 LEU A O 1
ATOM 6460 N N . SER A 1 803 ? 9.027 -15.719 -49.839 1.00 91.44 803 SER A N 1
ATOM 6461 C CA . SER A 1 803 ? 9.227 -16.569 -48.665 1.00 91.44 803 SER A CA 1
ATOM 6462 C C . SER A 1 803 ? 10.495 -17.417 -48.823 1.00 91.44 803 SER A C 1
ATOM 6464 O O . SER A 1 803 ? 10.880 -17.802 -49.930 1.00 91.44 803 SER A O 1
ATOM 6466 N N . TYR A 1 804 ? 11.173 -17.716 -47.711 1.00 90.38 804 TYR A N 1
ATOM 6467 C CA . TYR A 1 804 ? 12.349 -18.590 -47.738 1.00 90.38 804 TYR A CA 1
ATOM 6468 C C . TYR A 1 804 ? 12.011 -20.009 -48.191 1.00 90.38 804 TYR A C 1
ATOM 6470 O O . TYR A 1 804 ? 12.836 -20.665 -48.831 1.00 90.38 804 TYR A O 1
ATOM 6478 N N . GLU A 1 805 ? 10.824 -20.488 -47.825 1.00 88.50 805 GLU A N 1
ATOM 6479 C CA . GLU A 1 805 ? 10.365 -21.831 -48.145 1.00 88.50 805 GLU A CA 1
ATOM 6480 C C . GLU A 1 805 ? 10.125 -21.970 -49.642 1.00 88.50 805 GLU A C 1
ATOM 6482 O O . GLU A 1 805 ? 10.726 -22.846 -50.254 1.00 88.50 805 GLU A O 1
ATOM 6487 N N . ASP A 1 806 ? 9.375 -21.043 -50.235 1.00 91.56 806 ASP A N 1
ATOM 6488 C CA . ASP A 1 806 ? 9.044 -21.030 -51.661 1.00 91.56 806 ASP A CA 1
ATOM 6489 C C . ASP A 1 806 ? 10.292 -20.920 -52.543 1.00 91.56 806 ASP A C 1
ATOM 6491 O O . ASP A 1 806 ? 10.485 -21.711 -53.465 1.00 91.56 806 ASP A O 1
ATOM 6495 N N . VAL A 1 807 ? 11.208 -20.004 -52.209 1.00 93.38 807 VAL A N 1
ATOM 6496 C CA . VAL A 1 807 ? 12.464 -19.843 -52.958 1.00 93.38 807 VAL A CA 1
ATOM 6497 C C . VAL A 1 807 ? 13.353 -21.082 -52.830 1.00 93.38 807 VAL A C 1
ATOM 6499 O O . VAL A 1 807 ? 13.962 -21.508 -53.812 1.00 93.38 807 VAL A O 1
ATOM 6502 N N . SER A 1 808 ? 13.434 -21.687 -51.639 1.00 92.81 808 SER A N 1
ATOM 6503 C CA . SER A 1 808 ? 14.214 -22.918 -51.453 1.00 92.81 808 SER A CA 1
ATOM 6504 C C . SER A 1 808 ? 13.587 -24.091 -52.202 1.00 92.81 808 SER A C 1
ATOM 6506 O O . SER A 1 808 ? 14.300 -24.858 -52.836 1.00 92.81 808 SER A O 1
ATOM 6508 N N . ASN A 1 809 ? 12.261 -24.215 -52.145 1.00 91.62 809 ASN A N 1
ATOM 6509 C CA . ASN A 1 809 ? 11.461 -25.189 -52.876 1.00 91.62 809 ASN A CA 1
ATOM 6510 C C . ASN A 1 809 ? 11.731 -25.099 -54.377 1.00 91.62 809 ASN A C 1
ATOM 6512 O O . ASN A 1 809 ? 12.143 -26.085 -54.981 1.00 91.62 809 ASN A O 1
ATOM 6516 N N . TRP A 1 810 ? 11.653 -23.902 -54.944 1.00 94.31 810 TRP A N 1
ATOM 6517 C CA . TRP A 1 810 ? 11.910 -23.681 -56.359 1.00 94.31 810 TRP A CA 1
ATOM 6518 C C . TRP A 1 810 ? 13.350 -24.033 -56.784 1.00 94.31 810 TRP A C 1
ATOM 6520 O O . TRP A 1 810 ? 13.539 -24.797 -57.731 1.00 94.31 810 TRP A O 1
ATOM 6530 N N . ILE A 1 811 ? 14.376 -23.566 -56.056 1.00 93.25 811 ILE A N 1
ATOM 6531 C CA . ILE A 1 811 ? 15.788 -23.882 -56.368 1.00 93.25 811 ILE A CA 1
ATOM 6532 C C . ILE A 1 811 ? 16.067 -25.388 -56.237 1.00 93.25 811 ILE A C 1
ATOM 6534 O O . ILE A 1 811 ? 16.786 -25.967 -57.050 1.00 93.25 811 ILE A O 1
ATOM 6538 N N . GLU A 1 812 ? 15.506 -26.031 -55.211 1.00 92.12 812 GLU A N 1
ATOM 6539 C CA . GLU A 1 812 ? 15.690 -27.460 -54.938 1.00 92.12 812 GLU A CA 1
ATOM 6540 C C . GLU A 1 812 ? 14.739 -28.359 -55.752 1.00 92.12 812 GLU A C 1
ATOM 6542 O O . GLU A 1 812 ? 14.761 -29.575 -55.563 1.00 92.12 812 GLU A O 1
ATOM 6547 N N . LYS A 1 813 ? 13.925 -27.783 -56.652 1.00 90.06 813 LYS A N 1
ATOM 6548 C CA . LYS A 1 813 ? 12.923 -28.478 -57.480 1.00 90.06 813 LYS A CA 1
ATOM 6549 C C . LYS A 1 813 ? 11.905 -29.291 -56.662 1.00 90.06 813 LYS A C 1
ATOM 6551 O O . LYS A 1 813 ? 11.611 -30.442 -56.972 1.00 90.06 813 LYS A O 1
ATOM 6556 N N . LYS A 1 814 ? 11.379 -28.692 -55.594 1.00 85.12 814 LYS A N 1
ATOM 6557 C CA . LYS A 1 814 ? 10.348 -29.247 -54.703 1.00 85.12 814 LYS A CA 1
ATOM 6558 C C . LYS A 1 814 ? 9.152 -28.297 -54.645 1.00 85.12 814 LYS A C 1
ATOM 6560 O O . LYS A 1 814 ? 9.354 -27.103 -54.504 1.00 85.12 814 LYS A O 1
ATOM 6565 N N . GLY A 1 815 ? 7.922 -28.809 -54.668 1.00 82.69 815 GLY A N 1
ATOM 6566 C CA . GLY A 1 815 ? 6.705 -27.983 -54.582 1.00 82.69 815 GLY A CA 1
ATOM 6567 C C . GLY A 1 815 ? 6.292 -27.324 -55.907 1.00 82.69 815 GLY A C 1
ATOM 6568 O O . GLY A 1 815 ? 6.891 -27.588 -56.944 1.00 82.69 815 GLY A O 1
ATOM 6569 N N . CYS A 1 816 ? 5.241 -26.495 -55.859 1.00 82.88 816 CYS A N 1
ATOM 6570 C CA . CYS A 1 816 ? 4.573 -25.942 -57.052 1.00 82.88 816 CYS A CA 1
ATOM 6571 C C . CYS A 1 816 ? 4.741 -24.422 -57.232 1.00 82.88 816 CYS A C 1
ATOM 6573 O O . CYS A 1 816 ? 4.205 -23.866 -58.183 1.00 82.88 816 CYS A O 1
ATOM 6575 N N . TRP A 1 817 ? 5.419 -23.730 -56.310 1.00 91.94 817 TRP A N 1
ATOM 6576 C CA . TRP A 1 817 ? 5.611 -22.281 -56.415 1.00 91.94 817 TRP A CA 1
ATOM 6577 C C . TRP A 1 817 ? 6.725 -21.941 -57.413 1.00 91.94 817 TRP A C 1
ATOM 6579 O O . TRP A 1 817 ? 7.800 -22.547 -57.383 1.00 91.94 817 TRP A O 1
ATOM 6589 N N . GLU A 1 818 ? 6.493 -20.927 -58.245 1.00 88.44 818 GLU A N 1
ATOM 6590 C CA . GLU A 1 818 ? 7.479 -20.360 -59.164 1.00 88.44 818 GLU A CA 1
ATOM 6591 C C . GLU A 1 818 ? 7.490 -18.820 -59.104 1.00 88.44 818 GLU A C 1
ATOM 6593 O O . GLU A 1 818 ? 6.459 -18.207 -58.812 1.00 88.44 818 GLU A O 1
ATOM 6598 N N . PRO A 1 819 ? 8.640 -18.163 -59.366 1.00 89.69 819 PRO A N 1
ATOM 6599 C CA . PRO A 1 819 ? 8.718 -16.706 -59.382 1.00 89.69 819 PRO A CA 1
ATOM 6600 C C . PRO A 1 819 ? 7.782 -16.090 -60.427 1.00 89.69 819 PRO A C 1
ATOM 6602 O O . PRO A 1 819 ? 7.818 -16.466 -61.596 1.00 89.69 819 PRO A O 1
ATOM 6605 N N . SER A 1 820 ? 7.033 -15.055 -60.037 1.00 86.62 820 SER A N 1
ATOM 6606 C CA . SER A 1 820 ? 5.998 -14.434 -60.882 1.00 86.62 820 SER A CA 1
ATOM 6607 C C . SER A 1 820 ? 6.508 -13.836 -62.205 1.00 86.62 820 SER A C 1
ATOM 6609 O O . SER A 1 820 ? 5.743 -13.642 -63.149 1.00 86.62 820 SER A O 1
ATOM 6611 N N . LYS A 1 821 ? 7.801 -13.486 -62.278 1.00 91.50 821 LYS A N 1
ATOM 6612 C CA . LYS A 1 821 ? 8.437 -12.826 -63.428 1.00 91.50 821 LYS A CA 1
ATOM 6613 C C . LYS A 1 821 ? 9.826 -13.395 -63.697 1.00 91.50 821 LYS A C 1
ATOM 6615 O O . LYS A 1 821 ? 10.615 -13.604 -62.775 1.00 91.50 821 LYS A O 1
ATOM 6620 N N . LYS A 1 822 ? 10.200 -13.472 -64.979 1.00 90.94 822 LYS A N 1
ATOM 6621 C CA . LYS A 1 822 ? 11.537 -13.916 -65.422 1.00 90.94 822 LYS A CA 1
ATOM 6622 C C . LYS A 1 822 ? 12.684 -13.045 -64.886 1.00 90.94 822 LYS A C 1
ATOM 6624 O O . LYS A 1 822 ? 13.776 -13.536 -64.621 1.00 90.94 822 LYS A O 1
ATOM 6629 N N . SER A 1 823 ? 12.441 -11.754 -64.655 1.00 92.00 823 SER A N 1
ATOM 6630 C CA . SER A 1 823 ? 13.425 -10.862 -64.025 1.00 92.00 823 SER A CA 1
ATOM 6631 C C . SER A 1 823 ? 13.716 -11.230 -62.564 1.00 92.00 823 SER A C 1
ATOM 6633 O O . SER A 1 823 ? 14.865 -11.152 -62.132 1.00 92.00 823 SER A O 1
ATOM 6635 N N . ILE A 1 824 ? 12.701 -11.673 -61.818 1.00 92.81 824 ILE A N 1
ATOM 6636 C CA . ILE A 1 824 ? 12.824 -12.103 -60.418 1.00 92.81 824 ILE A CA 1
ATOM 6637 C C . ILE A 1 824 ? 13.507 -13.468 -60.357 1.00 92.81 824 ILE A C 1
ATOM 6639 O O . ILE A 1 824 ? 14.420 -13.660 -59.556 1.00 92.81 824 ILE A O 1
ATOM 6643 N N . GLN A 1 825 ? 13.155 -14.367 -61.278 1.00 92.94 825 GLN A N 1
ATOM 6644 C CA . GLN A 1 825 ? 13.848 -15.637 -61.478 1.00 92.94 825 GLN A CA 1
ATOM 6645 C C . GLN A 1 825 ? 15.361 -15.439 -61.673 1.00 92.94 825 GLN A C 1
ATOM 6647 O O . GLN A 1 825 ? 16.167 -16.039 -60.961 1.00 92.94 825 GLN A O 1
ATOM 6652 N N . ASN A 1 826 ? 15.753 -14.548 -62.590 1.00 94.56 826 ASN A N 1
ATOM 6653 C CA . ASN A 1 826 ? 17.161 -14.244 -62.850 1.00 94.56 826 ASN A CA 1
ATOM 6654 C C . ASN A 1 826 ? 17.867 -13.673 -61.610 1.00 94.56 826 ASN A C 1
ATOM 6656 O O . ASN A 1 826 ? 18.990 -14.073 -61.310 1.00 94.56 826 ASN A O 1
ATOM 6660 N N . GLN A 1 827 ? 17.213 -12.783 -60.856 1.00 95.25 827 GLN A N 1
ATOM 6661 C CA . GLN A 1 827 ? 17.764 -12.239 -59.608 1.00 95.25 827 GLN A CA 1
ATOM 6662 C C . GLN A 1 827 ? 18.002 -13.324 -58.550 1.00 95.25 827 GLN A C 1
ATOM 6664 O O . GLN A 1 827 ? 19.074 -13.365 -57.947 1.00 95.25 827 GLN A O 1
ATOM 6669 N N . ILE A 1 828 ? 17.049 -14.241 -58.357 1.00 95.44 828 ILE A N 1
ATOM 6670 C CA . ILE A 1 828 ? 17.202 -15.362 -57.418 1.00 95.44 828 ILE A CA 1
ATOM 6671 C C . ILE A 1 828 ? 18.391 -16.245 -57.824 1.00 95.44 828 ILE A C 1
ATOM 6673 O O . ILE A 1 828 ? 19.203 -16.605 -56.971 1.00 95.44 828 ILE A O 1
ATOM 6677 N N . LEU A 1 829 ? 18.538 -16.556 -59.117 1.00 94.88 829 LEU A N 1
ATOM 6678 C CA . LEU A 1 829 ? 19.650 -17.370 -59.619 1.00 94.88 829 LEU A CA 1
ATOM 6679 C C . LEU A 1 829 ? 21.012 -16.682 -59.448 1.00 94.88 829 LEU A C 1
ATOM 6681 O O . LEU A 1 829 ? 21.976 -17.339 -59.055 1.00 94.88 829 LEU A O 1
ATOM 6685 N N . LEU A 1 830 ? 21.097 -15.369 -59.676 1.00 94.50 830 LEU A N 1
ATOM 6686 C CA . LEU A 1 830 ? 22.320 -14.592 -59.436 1.00 94.50 830 LEU A CA 1
ATOM 6687 C C . LEU A 1 830 ? 22.710 -14.596 -57.953 1.00 94.50 830 LEU A C 1
ATOM 6689 O O . LEU A 1 830 ? 23.865 -14.849 -57.609 1.00 94.50 830 LEU A O 1
ATOM 6693 N N . LEU A 1 831 ? 21.741 -14.373 -57.062 1.00 95.38 831 LEU A N 1
ATOM 6694 C CA . LEU A 1 831 ? 21.960 -14.421 -55.616 1.00 95.38 831 LEU A CA 1
ATOM 6695 C C . LEU A 1 831 ? 22.355 -15.828 -55.137 1.00 95.38 831 LEU A C 1
ATOM 6697 O O . LEU A 1 831 ? 23.203 -15.972 -54.254 1.00 95.38 831 LEU A O 1
ATOM 6701 N N . TYR A 1 832 ? 21.791 -16.871 -55.747 1.00 95.44 832 TYR A N 1
ATOM 6702 C CA . TYR A 1 832 ? 22.173 -18.256 -55.494 1.00 95.44 832 TYR A CA 1
ATOM 6703 C C . TYR A 1 832 ? 23.625 -18.536 -55.909 1.00 95.44 832 TYR A C 1
ATOM 6705 O O . TYR A 1 832 ? 24.400 -19.062 -55.107 1.00 95.44 832 TYR A O 1
ATOM 6713 N N . GLN A 1 833 ? 24.035 -18.120 -57.110 1.00 93.94 833 GLN A N 1
ATOM 6714 C CA . GLN A 1 833 ? 25.423 -18.247 -57.568 1.00 93.94 833 GLN A CA 1
ATOM 6715 C C . GLN A 1 833 ? 26.399 -17.490 -56.659 1.00 93.94 833 GLN A C 1
ATOM 6717 O O . GLN A 1 833 ? 27.451 -18.022 -56.292 1.00 93.94 833 GLN A O 1
ATOM 6722 N N . LEU A 1 834 ? 26.033 -16.274 -56.244 1.00 94.06 834 LEU A N 1
ATOM 6723 C CA . LEU A 1 834 ? 26.815 -15.489 -55.295 1.00 94.06 834 LEU A CA 1
ATOM 6724 C C . LEU A 1 834 ? 26.997 -16.232 -53.963 1.00 94.06 834 LEU A C 1
ATOM 6726 O O . LEU A 1 834 ? 28.116 -16.327 -53.450 1.00 94.06 834 LEU A O 1
ATOM 6730 N N . CYS A 1 835 ? 25.912 -16.787 -53.421 1.00 94.88 835 CYS A N 1
ATOM 6731 C CA . CYS A 1 835 ? 25.921 -17.554 -52.179 1.00 94.88 835 CYS A CA 1
ATOM 6732 C C . CYS A 1 835 ? 26.883 -18.750 -52.254 1.00 94.88 835 CYS A C 1
ATOM 6734 O O . CYS A 1 835 ? 27.719 -18.923 -51.365 1.00 94.88 835 CYS A O 1
ATOM 6736 N N . LEU A 1 836 ? 26.835 -19.536 -53.336 1.00 93.75 836 LEU A N 1
ATOM 6737 C CA . LEU A 1 836 ? 27.729 -20.684 -53.525 1.00 93.75 836 LEU A CA 1
ATOM 6738 C C . LEU A 1 836 ? 29.208 -20.273 -53.542 1.00 93.75 836 LEU A C 1
ATOM 6740 O O . LEU A 1 836 ? 30.029 -20.877 -52.843 1.00 93.75 836 LEU A O 1
ATOM 6744 N N . SER A 1 837 ? 29.544 -19.217 -54.287 1.00 93.12 837 SER A N 1
ATOM 6745 C CA . SER A 1 837 ? 30.908 -18.679 -54.353 1.00 93.12 837 SER A CA 1
ATOM 6746 C C . SER A 1 837 ? 31.395 -18.189 -52.987 1.00 93.12 837 SER A C 1
ATOM 6748 O O . SER A 1 837 ? 32.527 -18.471 -52.587 1.00 93.12 837 SER A O 1
ATOM 6750 N N . ARG A 1 838 ? 30.530 -17.516 -52.220 1.00 93.56 838 ARG A N 1
ATOM 6751 C CA . ARG A 1 838 ? 30.846 -17.037 -50.868 1.00 93.56 838 ARG A CA 1
ATOM 6752 C C . ARG A 1 838 ? 31.022 -18.152 -49.848 1.00 93.56 838 ARG A C 1
ATOM 6754 O O . ARG A 1 838 ? 31.980 -18.102 -49.078 1.00 93.56 838 ARG A O 1
ATOM 6761 N N . ILE A 1 839 ? 30.175 -19.180 -49.870 1.00 91.44 839 ILE A N 1
ATOM 6762 C CA . ILE A 1 839 ? 30.330 -20.358 -49.004 1.00 91.44 839 ILE A CA 1
ATOM 6763 C C . ILE A 1 839 ? 31.660 -21.056 -49.302 1.00 91.44 839 ILE A C 1
ATOM 6765 O O . ILE A 1 839 ? 32.384 -21.415 -48.370 1.00 91.44 839 ILE A O 1
ATOM 6769 N N . LYS A 1 840 ? 32.017 -21.216 -50.586 1.00 91.12 840 LYS A N 1
ATOM 6770 C CA . LYS A 1 840 ? 33.304 -21.802 -50.990 1.00 91.12 840 LYS A CA 1
ATOM 6771 C C . LYS A 1 840 ? 34.481 -20.986 -50.451 1.00 91.12 840 LYS A C 1
ATOM 6773 O O . LYS A 1 840 ? 35.397 -21.562 -49.870 1.00 91.12 840 LYS A O 1
ATOM 6778 N N . TRP A 1 841 ? 34.419 -19.661 -50.565 1.00 92.12 841 TRP A N 1
ATOM 6779 C CA . TRP A 1 841 ? 35.442 -18.770 -50.019 1.00 92.12 841 TRP A CA 1
ATOM 6780 C C . TRP A 1 841 ? 35.534 -18.860 -48.486 1.00 92.12 841 TRP A C 1
ATOM 6782 O O . TRP A 1 841 ? 36.621 -19.037 -47.937 1.00 92.12 841 TRP A O 1
ATOM 6792 N N . ARG A 1 842 ? 34.399 -18.812 -47.771 1.00 90.88 842 ARG A N 1
ATOM 6793 C CA . ARG A 1 842 ? 34.370 -18.864 -46.297 1.00 90.88 842 ARG A CA 1
ATOM 6794 C C . ARG A 1 842 ? 34.899 -20.180 -45.745 1.00 90.88 842 ARG A C 1
ATOM 6796 O O . ARG A 1 842 ? 35.546 -20.153 -44.708 1.00 90.88 842 ARG A O 1
ATOM 6803 N N . LYS A 1 843 ? 34.677 -21.310 -46.425 1.00 86.88 843 LYS A N 1
ATOM 6804 C CA . LYS A 1 843 ? 35.242 -22.610 -46.018 1.00 86.88 843 LYS A CA 1
ATOM 6805 C C . LYS A 1 843 ? 36.776 -22.609 -45.976 1.00 86.88 843 LYS A C 1
ATOM 6807 O O . LYS A 1 843 ? 37.352 -23.313 -45.152 1.00 86.88 843 LYS A O 1
ATOM 6812 N N . LEU A 1 844 ? 37.421 -21.841 -46.857 1.00 85.69 844 LEU A N 1
ATOM 6813 C CA . LEU A 1 844 ? 38.881 -21.777 -46.965 1.00 85.69 844 LEU A CA 1
ATOM 6814 C C . LEU A 1 844 ? 39.492 -20.683 -46.083 1.00 85.69 844 LEU A C 1
ATOM 6816 O O . LEU A 1 844 ? 40.552 -20.894 -45.498 1.00 85.69 844 LEU A O 1
ATOM 6820 N N . HIS A 1 845 ? 38.826 -19.530 -45.977 1.00 85.62 845 HIS A N 1
ATOM 6821 C CA . HIS A 1 845 ? 39.418 -18.315 -45.407 1.00 85.62 845 HIS A CA 1
ATOM 6822 C C . HIS A 1 845 ? 38.784 -17.841 -44.092 1.00 85.62 845 HIS A C 1
ATOM 6824 O O . HIS A 1 845 ? 39.318 -16.930 -43.467 1.00 85.62 845 HIS A O 1
ATOM 6830 N N . ALA A 1 846 ? 37.661 -18.423 -43.665 1.00 88.69 846 ALA A N 1
ATOM 6831 C CA . ALA A 1 846 ? 36.901 -17.973 -42.500 1.00 88.69 846 ALA A CA 1
ATOM 6832 C C . ALA A 1 846 ? 36.285 -19.160 -41.733 1.00 88.69 846 ALA A C 1
ATOM 6834 O O . ALA A 1 846 ? 36.611 -20.324 -41.974 1.00 88.69 846 ALA A O 1
ATOM 6835 N N . VAL A 1 847 ? 35.384 -18.875 -40.788 1.00 85.75 847 VAL A N 1
ATOM 6836 C CA . VAL A 1 847 ? 34.642 -19.911 -40.058 1.00 85.75 847 VAL A CA 1
ATOM 6837 C C . VAL A 1 847 ? 33.255 -20.092 -40.671 1.00 85.75 847 VAL A C 1
ATOM 6839 O O . VAL A 1 847 ? 32.473 -19.142 -40.775 1.00 85.75 847 VAL A O 1
ATOM 6842 N N . LEU A 1 848 ? 32.930 -21.334 -41.040 1.00 83.44 848 LEU A N 1
ATOM 6843 C CA . LEU A 1 848 ? 31.575 -21.763 -41.385 1.00 83.44 848 LEU A CA 1
ATOM 6844 C C . LEU A 1 848 ? 30.968 -22.506 -40.187 1.00 83.44 848 LEU A C 1
ATOM 6846 O O . LEU A 1 848 ? 31.554 -23.467 -39.681 1.00 83.44 848 LEU A O 1
ATOM 6850 N N . PHE A 1 849 ? 29.803 -22.061 -39.722 1.00 74.12 849 PHE A N 1
ATOM 6851 C CA . PHE A 1 849 ? 29.066 -22.761 -38.674 1.00 74.12 849 PHE A CA 1
ATOM 6852 C C . PHE A 1 849 ? 28.303 -23.954 -39.257 1.00 74.12 849 PHE A C 1
ATOM 6854 O O . PHE A 1 849 ? 27.787 -23.876 -40.369 1.00 74.12 849 PHE A O 1
ATOM 6861 N N . LYS A 1 850 ? 28.229 -25.052 -38.495 1.00 74.69 850 LYS A N 1
ATOM 6862 C CA . LYS A 1 850 ? 27.300 -26.158 -38.767 1.00 74.69 850 LYS A CA 1
ATOM 6863 C C . LYS A 1 850 ? 25.872 -25.631 -38.589 1.00 74.69 850 LYS A C 1
ATOM 6865 O O . LYS A 1 850 ? 25.616 -24.906 -37.624 1.00 74.69 850 LYS A O 1
ATOM 6870 N N . ASP A 1 851 ? 24.981 -25.972 -39.517 1.00 72.62 851 ASP A N 1
ATOM 6871 C CA . ASP A 1 851 ? 23.575 -25.570 -39.449 1.00 72.62 851 ASP A CA 1
ATOM 6872 C C . ASP A 1 851 ? 22.945 -26.139 -38.166 1.00 72.62 851 ASP A C 1
ATOM 6874 O O . ASP A 1 851 ? 23.070 -27.329 -37.877 1.00 72.62 851 ASP A O 1
ATOM 6878 N N . SER A 1 852 ? 22.285 -25.287 -37.383 1.00 70.75 852 SER A N 1
ATOM 6879 C CA . SER A 1 852 ? 21.508 -25.702 -36.213 1.00 70.75 852 SER A CA 1
ATOM 6880 C C . SER A 1 852 ? 20.031 -25.831 -36.570 1.00 70.75 852 SER A C 1
ATOM 6882 O O . SER A 1 852 ? 19.522 -25.050 -37.373 1.00 70.75 852 SER A O 1
ATOM 6884 N N . LEU A 1 853 ? 19.334 -26.769 -35.928 1.00 79.75 853 LEU A N 1
ATOM 6885 C CA . LEU A 1 853 ? 17.875 -26.852 -35.996 1.00 79.75 853 LEU A CA 1
ATOM 6886 C C . LEU A 1 853 ? 17.253 -25.638 -35.292 1.00 79.75 853 LEU A C 1
ATOM 6888 O O . LEU A 1 853 ? 17.585 -25.357 -34.135 1.00 79.75 853 LEU A O 1
ATOM 6892 N N . GLU A 1 854 ? 16.366 -24.929 -35.988 1.00 82.56 854 GLU A N 1
ATOM 6893 C CA . GLU A 1 854 ? 15.532 -23.877 -35.408 1.00 82.56 854 GLU A CA 1
ATOM 6894 C C . GLU A 1 854 ? 14.141 -24.438 -35.102 1.00 82.56 854 GLU A C 1
ATOM 6896 O O . GLU A 1 854 ? 13.655 -25.332 -35.791 1.00 82.56 854 GLU A O 1
ATOM 6901 N N . TYR A 1 855 ? 13.512 -23.941 -34.039 1.00 86.62 855 TYR A N 1
ATOM 6902 C CA . TYR A 1 855 ? 12.237 -24.453 -33.544 1.00 86.62 855 TYR A CA 1
ATOM 6903 C C . TYR A 1 855 ? 11.235 -23.307 -33.480 1.00 86.62 855 TYR A C 1
ATOM 6905 O O . TYR A 1 855 ? 11.479 -22.313 -32.792 1.00 86.62 855 TYR A O 1
ATOM 6913 N N . ARG A 1 856 ? 10.111 -23.433 -34.193 1.00 84.56 856 ARG A N 1
ATOM 6914 C CA . ARG A 1 856 ? 9.061 -22.409 -34.235 1.00 84.56 856 ARG A CA 1
ATOM 6915 C C . ARG A 1 856 ? 7.779 -22.912 -33.585 1.00 84.56 856 ARG A C 1
ATOM 6917 O O . ARG A 1 856 ? 7.215 -23.926 -33.993 1.00 84.56 856 ARG A O 1
ATOM 6924 N N . PHE A 1 857 ? 7.284 -22.158 -32.607 1.00 86.69 857 PHE A N 1
ATOM 6925 C CA . PHE A 1 857 ? 5.983 -22.405 -31.990 1.00 86.69 857 PHE A CA 1
ATOM 6926 C C . PHE A 1 857 ? 4.845 -22.024 -32.940 1.00 86.69 857 PHE A C 1
ATOM 6928 O O . PHE A 1 857 ? 4.807 -20.918 -33.481 1.00 86.69 857 PHE A O 1
ATOM 6935 N N . GLN A 1 858 ? 3.881 -22.925 -33.097 1.00 86.56 858 GLN A N 1
ATOM 6936 C CA . GLN A 1 858 ? 2.604 -22.649 -33.744 1.00 86.56 858 GLN A CA 1
ATOM 6937 C C . GLN A 1 858 ? 1.546 -22.350 -32.689 1.00 86.56 858 GLN A C 1
ATOM 6939 O O . GLN A 1 858 ? 1.343 -23.133 -31.758 1.00 86.56 858 GLN A O 1
ATOM 6944 N N . PHE A 1 859 ? 0.831 -21.243 -32.862 1.00 84.50 859 PHE A N 1
ATOM 6945 C CA . PHE A 1 859 ? -0.225 -20.810 -31.955 1.00 84.50 859 PHE A CA 1
ATOM 6946 C C . PHE A 1 859 ? -1.606 -20.953 -32.606 1.00 84.50 859 PHE A C 1
ATOM 6948 O O . PHE A 1 859 ? -1.767 -20.838 -33.818 1.00 84.50 859 PHE A O 1
ATOM 6955 N N . SER A 1 860 ? -2.618 -21.231 -31.788 1.00 80.69 860 SER A N 1
ATOM 6956 C CA . SER A 1 860 ? -4.030 -21.040 -32.139 1.00 80.69 860 SER A CA 1
ATOM 6957 C C . SER A 1 860 ? -4.385 -19.553 -32.196 1.00 80.69 860 SER A C 1
ATOM 6959 O O . SER A 1 860 ? -3.689 -18.735 -31.597 1.00 80.69 860 SER A O 1
ATOM 6961 N N . GLU A 1 861 ? -5.521 -19.223 -32.808 1.00 73.31 861 GLU A N 1
ATOM 6962 C CA . GLU A 1 861 ? -6.072 -17.859 -32.832 1.00 73.31 861 GLU A CA 1
ATOM 6963 C C . GLU A 1 861 ? -6.294 -17.280 -31.426 1.00 73.31 861 GLU A C 1
ATOM 6965 O O . GLU A 1 861 ? -6.132 -16.085 -31.211 1.00 73.31 861 GLU A O 1
ATOM 6970 N N . THR A 1 862 ? -6.558 -18.129 -30.428 1.00 69.25 862 THR A N 1
ATOM 6971 C CA . THR A 1 862 ? -6.703 -17.719 -29.023 1.00 69.25 862 THR A CA 1
ATOM 6972 C C . THR A 1 862 ? -5.364 -17.625 -28.271 1.00 69.25 862 THR A C 1
ATOM 6974 O O . THR A 1 862 ? -5.354 -17.617 -27.043 1.00 69.25 862 THR A O 1
ATOM 6977 N N . GLY A 1 863 ? -4.220 -17.669 -28.964 1.00 71.56 863 GLY A N 1
ATOM 6978 C CA . GLY A 1 863 ? -2.881 -17.550 -28.369 1.00 71.56 863 GLY A CA 1
ATOM 6979 C C . GLY A 1 863 ? -2.352 -18.794 -27.638 1.00 71.56 863 GLY A C 1
ATOM 6980 O O . GLY A 1 863 ? -1.280 -18.741 -27.041 1.00 71.56 863 GLY A O 1
ATOM 6981 N N . LYS A 1 864 ? -3.055 -19.935 -27.676 1.00 79.94 864 LYS A N 1
ATOM 6982 C CA . LYS A 1 864 ? -2.567 -21.205 -27.097 1.00 79.94 864 LYS A CA 1
ATOM 6983 C C . LYS A 1 864 ? -1.568 -21.899 -28.022 1.00 79.94 864 LYS A C 1
ATOM 6985 O O . LYS A 1 864 ? -1.791 -21.944 -29.230 1.00 79.94 864 LYS A O 1
ATOM 6990 N N . VAL A 1 865 ? -0.516 -22.500 -27.464 1.00 85.56 865 VAL A N 1
ATOM 6991 C CA . VAL A 1 865 ? 0.461 -23.294 -28.231 1.00 85.56 865 VAL A CA 1
ATOM 6992 C C . VAL A 1 865 ? -0.210 -24.555 -28.774 1.00 85.56 865 VAL A C 1
ATOM 6994 O O . VAL A 1 865 ? -0.750 -25.354 -28.007 1.00 85.56 865 VAL A O 1
ATOM 6997 N N . LYS A 1 866 ? -0.171 -24.759 -30.093 1.00 85.88 866 LYS A N 1
ATOM 6998 C CA . LYS A 1 866 ? -0.628 -25.981 -30.768 1.00 85.88 866 LYS A CA 1
ATOM 6999 C C . LYS A 1 866 ? 0.490 -27.019 -30.815 1.00 85.88 866 LYS A C 1
ATOM 7001 O O . LYS A 1 866 ? 0.340 -28.070 -30.203 1.00 85.88 866 LYS A O 1
ATOM 7006 N N . ASN A 1 867 ? 1.598 -26.692 -31.475 1.00 86.75 867 ASN A N 1
ATOM 7007 C CA . ASN A 1 867 ? 2.751 -27.572 -31.666 1.00 86.75 867 ASN A CA 1
ATOM 7008 C C . ASN A 1 867 ? 4.038 -26.744 -31.864 1.00 86.75 867 ASN A C 1
ATOM 7010 O O . ASN A 1 867 ? 3.975 -25.515 -31.955 1.00 86.75 867 ASN A O 1
ATOM 7014 N N . VAL A 1 868 ? 5.190 -27.406 -31.945 1.00 90.06 868 VAL A N 1
ATOM 7015 C CA . VAL A 1 868 ? 6.479 -26.831 -32.341 1.00 90.06 868 VAL A CA 1
ATOM 7016 C C . VAL A 1 868 ? 6.951 -27.534 -33.605 1.00 90.06 868 VAL A C 1
ATOM 7018 O O . VAL A 1 868 ? 6.882 -28.757 -33.700 1.00 90.06 868 VAL A O 1
ATOM 7021 N N . VAL A 1 869 ? 7.410 -26.757 -34.581 1.00 86.12 869 VAL A N 1
ATOM 7022 C CA . VAL A 1 869 ? 7.895 -27.269 -35.865 1.00 86.12 869 VAL A CA 1
ATOM 7023 C C . VAL A 1 869 ? 9.387 -27.014 -35.971 1.00 86.12 869 VAL A C 1
ATOM 7025 O O . VAL A 1 869 ? 9.864 -25.934 -35.618 1.00 86.12 869 VAL A O 1
ATOM 7028 N N . VAL A 1 870 ? 10.113 -28.007 -36.473 1.00 86.00 870 VAL A N 1
ATOM 7029 C CA . VAL A 1 870 ? 11.538 -27.880 -36.770 1.00 86.00 870 VAL A CA 1
ATOM 7030 C C . VAL A 1 870 ? 11.704 -27.199 -38.123 1.00 86.00 870 VAL A C 1
ATOM 7032 O O . VAL A 1 870 ? 11.342 -27.758 -39.159 1.00 86.00 870 VAL A O 1
ATOM 7035 N N . GLU A 1 871 ? 12.285 -26.007 -38.125 1.00 80.38 871 GLU A N 1
ATOM 7036 C CA . GLU A 1 871 ? 12.663 -25.292 -39.337 1.00 80.38 871 GLU A CA 1
ATOM 7037 C C . GLU A 1 871 ? 14.135 -25.552 -39.652 1.00 80.38 871 GLU A C 1
ATOM 7039 O O . GLU A 1 871 ? 15.049 -25.278 -38.869 1.00 80.38 871 GLU A O 1
ATOM 7044 N N . LYS A 1 872 ? 14.371 -26.130 -40.832 1.00 80.94 872 LYS A N 1
ATOM 7045 C CA . LYS A 1 872 ? 15.719 -26.362 -41.347 1.00 80.94 872 LYS A CA 1
ATOM 7046 C C . LYS A 1 872 ? 16.159 -25.147 -42.154 1.00 80.94 872 LYS A C 1
ATOM 7048 O O . LYS A 1 872 ? 15.474 -24.732 -43.090 1.00 80.94 872 LYS A O 1
ATOM 7053 N N . ARG A 1 873 ? 17.352 -24.628 -41.858 1.00 84.00 873 ARG A N 1
ATOM 7054 C CA . ARG A 1 873 ? 17.989 -23.587 -42.673 1.00 84.00 873 ARG A CA 1
ATOM 7055 C C . ARG A 1 873 ? 18.367 -24.134 -44.051 1.00 84.00 873 ARG A C 1
ATOM 7057 O O . ARG A 1 873 ? 19.370 -24.824 -44.220 1.00 84.00 873 ARG A O 1
ATOM 7064 N N . ARG A 1 874 ? 17.536 -23.818 -45.042 1.00 89.50 874 ARG A N 1
ATOM 7065 C CA . ARG A 1 874 ? 17.709 -24.196 -46.457 1.00 89.50 874 ARG A CA 1
ATOM 7066 C C . ARG A 1 874 ? 18.418 -23.117 -47.273 1.00 89.50 874 ARG A C 1
ATOM 7068 O O . ARG A 1 874 ? 18.858 -22.099 -46.736 1.00 89.50 874 ARG A O 1
ATOM 7075 N N . ILE A 1 875 ? 18.542 -23.338 -48.579 1.00 91.69 875 ILE A N 1
ATOM 7076 C CA . ILE A 1 875 ? 19.363 -22.505 -49.458 1.00 91.69 875 ILE A CA 1
ATOM 7077 C C . ILE A 1 875 ? 18.962 -21.024 -49.475 1.00 91.69 875 ILE A C 1
ATOM 7079 O O . ILE A 1 875 ? 19.845 -20.170 -49.428 1.00 91.69 875 ILE A O 1
ATOM 7083 N N . ALA A 1 876 ? 17.668 -20.686 -49.442 1.00 92.56 876 ALA A N 1
ATOM 7084 C CA . ALA A 1 876 ? 17.242 -19.285 -49.443 1.00 92.56 876 ALA A CA 1
ATOM 7085 C C . ALA A 1 876 ? 17.701 -18.525 -48.183 1.00 92.56 876 ALA A C 1
ATOM 7087 O O . ALA A 1 876 ? 18.059 -17.350 -48.263 1.00 92.56 876 ALA A O 1
ATOM 7088 N N . HIS A 1 877 ? 17.763 -19.202 -47.030 1.00 92.19 877 HIS A N 1
ATOM 7089 C CA . HIS A 1 877 ? 18.301 -18.619 -45.796 1.00 92.19 877 HIS A CA 1
ATOM 7090 C C . HIS A 1 877 ? 19.785 -18.286 -45.962 1.00 92.19 877 HIS A C 1
ATOM 7092 O O . HIS A 1 877 ? 20.216 -17.191 -45.609 1.00 92.19 877 HIS A O 1
ATOM 7098 N N . LYS A 1 878 ? 20.551 -19.205 -46.566 1.00 91.75 878 LYS A N 1
ATOM 7099 C CA . LYS A 1 878 ? 21.989 -19.034 -46.828 1.00 91.75 878 LYS A CA 1
ATOM 7100 C C . LYS A 1 878 ? 22.263 -17.907 -47.826 1.00 91.75 878 LYS A C 1
ATOM 7102 O O . LYS A 1 878 ? 23.238 -17.179 -47.658 1.00 91.75 878 LYS A O 1
ATOM 7107 N N . ILE A 1 879 ? 21.393 -17.722 -48.822 1.00 95.12 879 ILE A N 1
ATOM 7108 C CA . ILE A 1 879 ? 21.475 -16.606 -49.776 1.00 95.12 879 ILE A CA 1
ATOM 7109 C C . ILE A 1 879 ? 21.422 -15.261 -49.045 1.00 95.12 879 ILE A C 1
ATOM 7111 O O . ILE A 1 879 ? 22.300 -14.414 -49.235 1.00 95.12 879 ILE A O 1
ATOM 7115 N N . ILE A 1 880 ? 20.415 -15.069 -48.190 1.00 94.94 880 ILE A N 1
ATOM 7116 C CA . ILE A 1 880 ? 20.278 -13.826 -47.427 1.00 94.94 880 ILE A CA 1
ATOM 7117 C C . ILE A 1 880 ? 21.395 -13.704 -46.391 1.00 94.94 880 ILE A C 1
ATOM 7119 O O . ILE A 1 880 ? 21.984 -12.634 -46.279 1.00 94.94 880 ILE A O 1
ATOM 7123 N N . GLU A 1 881 ? 21.739 -14.779 -45.678 1.00 92.19 881 GLU A N 1
ATOM 7124 C CA . GLU A 1 881 ? 22.814 -14.770 -44.682 1.00 92.19 881 GLU A CA 1
ATOM 7125 C C . GLU A 1 881 ? 24.143 -14.292 -45.282 1.00 92.19 881 GLU A C 1
ATOM 7127 O O . GLU A 1 881 ? 24.733 -13.340 -44.768 1.00 92.19 881 GLU A O 1
ATOM 7132 N N . GLU A 1 882 ? 24.584 -14.878 -46.400 1.00 93.50 882 GLU A N 1
ATOM 7133 C CA . GLU A 1 882 ? 25.822 -14.462 -47.067 1.00 93.50 882 GLU A CA 1
ATOM 7134 C C . GLU A 1 882 ? 25.741 -13.025 -47.585 1.00 93.50 882 GLU A C 1
ATOM 7136 O O . GLU A 1 882 ? 26.686 -12.258 -47.404 1.00 93.50 882 GLU A O 1
ATOM 7141 N N . SER A 1 883 ? 24.601 -12.622 -48.154 1.00 94.56 883 SER A N 1
ATOM 7142 C CA . SER A 1 883 ? 24.392 -11.245 -48.623 1.00 94.56 883 SER A CA 1
ATOM 7143 C C . SER A 1 883 ? 24.515 -10.231 -47.478 1.00 94.56 883 SER A C 1
ATOM 7145 O O . SER A 1 883 ? 25.164 -9.193 -47.620 1.00 94.56 883 SER A O 1
ATOM 7147 N N . MET A 1 884 ? 23.941 -10.540 -46.310 1.00 94.62 884 MET A N 1
ATOM 7148 C CA . MET A 1 884 ? 24.034 -9.683 -45.127 1.00 94.62 884 MET A CA 1
ATOM 7149 C C . MET A 1 884 ? 25.452 -9.666 -44.551 1.00 94.62 884 MET A C 1
ATOM 7151 O O . MET A 1 884 ? 25.932 -8.604 -44.158 1.00 94.62 884 MET A O 1
ATOM 7155 N N . ILE A 1 885 ? 26.141 -10.812 -44.506 1.00 93.75 885 ILE A N 1
ATOM 7156 C CA . ILE A 1 885 ? 27.533 -10.896 -44.041 1.00 93.75 885 ILE A CA 1
ATOM 7157 C C . ILE A 1 885 ? 28.443 -10.043 -44.927 1.00 93.75 885 ILE A C 1
ATOM 7159 O O . ILE A 1 885 ? 29.225 -9.263 -44.389 1.00 93.75 885 ILE A O 1
ATOM 7163 N N . ILE A 1 886 ? 28.303 -10.128 -46.255 1.00 94.19 886 ILE A N 1
ATOM 7164 C CA . ILE A 1 886 ? 29.042 -9.280 -47.203 1.00 94.19 886 ILE A CA 1
ATOM 7165 C C . ILE A 1 886 ? 28.811 -7.800 -46.884 1.00 94.19 886 ILE A C 1
ATOM 7167 O O . ILE A 1 886 ? 29.772 -7.063 -46.662 1.00 94.19 886 ILE A O 1
ATOM 7171 N N . ALA A 1 887 ? 27.547 -7.375 -46.802 1.00 94.94 887 ALA A N 1
ATOM 7172 C CA . ALA A 1 887 ? 27.202 -5.982 -46.534 1.00 94.94 887 ALA A CA 1
ATOM 7173 C C . ALA A 1 887 ? 27.766 -5.484 -45.191 1.00 94.94 887 ALA A C 1
ATOM 7175 O O . ALA A 1 887 ? 28.199 -4.337 -45.086 1.00 94.94 887 ALA A O 1
ATOM 7176 N N . ASN A 1 888 ? 27.779 -6.334 -44.163 1.00 96.00 888 ASN A N 1
ATOM 7177 C CA . ASN A 1 888 ? 28.295 -5.999 -42.836 1.00 96.00 888 ASN A CA 1
ATOM 7178 C C . ASN A 1 888 ? 29.835 -5.928 -42.795 1.00 96.00 888 ASN A C 1
ATOM 7180 O O . ASN A 1 888 ? 30.383 -5.040 -42.147 1.00 96.00 888 ASN A O 1
ATOM 7184 N N . ILE A 1 889 ? 30.548 -6.817 -43.500 1.00 94.38 889 ILE A N 1
ATOM 7185 C CA . ILE A 1 889 ? 32.018 -6.740 -43.630 1.00 94.38 889 ILE A CA 1
ATOM 7186 C C . ILE A 1 889 ? 32.408 -5.435 -44.324 1.00 94.38 889 ILE A C 1
ATOM 7188 O O . ILE A 1 889 ? 33.281 -4.710 -43.855 1.00 94.38 889 ILE A O 1
ATOM 7192 N N . VAL A 1 890 ? 31.717 -5.108 -45.416 1.00 94.25 890 VAL A N 1
ATOM 7193 C CA . VAL A 1 890 ? 31.970 -3.881 -46.172 1.00 94.25 890 VAL A CA 1
ATOM 7194 C C . VAL A 1 890 ? 31.717 -2.636 -45.323 1.00 94.25 890 VAL A C 1
ATOM 7196 O O . VAL A 1 890 ? 32.544 -1.729 -45.322 1.00 94.25 890 VAL A O 1
ATOM 7199 N N . ALA A 1 891 ? 30.636 -2.605 -44.539 1.00 94.81 891 ALA A N 1
ATOM 7200 C CA . ALA A 1 891 ? 30.384 -1.499 -43.617 1.00 94.81 891 ALA A CA 1
ATOM 7201 C C . ALA A 1 891 ? 31.455 -1.378 -42.526 1.00 94.81 891 ALA A C 1
ATOM 7203 O O . ALA A 1 891 ? 31.844 -0.261 -42.195 1.00 94.81 891 ALA A O 1
ATOM 7204 N N . ALA A 1 892 ? 31.946 -2.500 -41.989 1.00 95.00 892 ALA A N 1
ATOM 7205 C CA . ALA A 1 892 ? 33.029 -2.507 -41.007 1.00 95.00 892 ALA A CA 1
ATOM 7206 C C . ALA A 1 892 ? 34.291 -1.851 -41.582 1.00 95.00 892 ALA A C 1
ATOM 7208 O O . ALA A 1 892 ? 34.766 -0.857 -41.040 1.00 95.00 892 ALA A O 1
ATOM 7209 N N . ASN A 1 893 ? 34.742 -2.334 -42.742 1.00 93.44 893 ASN A N 1
ATOM 7210 C CA . ASN A 1 893 ? 35.924 -1.811 -43.422 1.00 93.44 893 ASN A CA 1
ATOM 7211 C C . ASN A 1 893 ? 35.753 -0.329 -43.794 1.00 93.44 893 ASN A C 1
ATOM 7213 O O . ASN A 1 893 ? 36.680 0.468 -43.651 1.00 93.44 893 ASN A O 1
ATOM 7217 N N . PHE A 1 894 ? 34.561 0.061 -44.256 1.00 93.44 894 PHE A N 1
ATOM 7218 C CA . PHE A 1 894 ? 34.262 1.439 -44.640 1.00 93.44 894 PHE A CA 1
ATOM 7219 C C . PHE A 1 894 ? 34.281 2.392 -43.436 1.00 93.44 894 PHE A C 1
ATOM 7221 O O . PHE A 1 894 ? 34.862 3.473 -43.520 1.00 93.44 894 PHE A O 1
ATOM 7228 N N . LEU A 1 895 ? 33.701 1.996 -42.298 1.00 94.31 895 LEU A N 1
ATOM 7229 C CA . LEU A 1 895 ? 33.755 2.773 -41.053 1.00 94.31 895 LEU A CA 1
ATOM 7230 C C . LEU A 1 895 ? 35.184 2.856 -40.500 1.00 94.31 895 LEU A C 1
ATOM 7232 O O . LEU A 1 895 ? 35.609 3.928 -40.069 1.00 94.31 895 LEU A O 1
ATOM 7236 N N . SER A 1 896 ? 35.930 1.752 -40.546 1.00 93.56 896 SER A N 1
ATOM 7237 C CA . SER A 1 896 ? 37.320 1.671 -40.087 1.00 93.56 896 SER A CA 1
ATOM 7238 C C . SER A 1 896 ? 38.213 2.626 -40.880 1.00 93.56 896 SER A C 1
ATOM 7240 O O . SER A 1 896 ? 38.884 3.471 -40.291 1.00 93.56 896 SER A O 1
ATOM 7242 N N . LYS A 1 897 ? 38.114 2.601 -42.217 1.00 92.06 897 LYS A N 1
ATOM 7243 C CA . LYS A 1 897 ? 38.909 3.451 -43.116 1.00 92.06 897 LYS A CA 1
ATOM 7244 C C . LYS A 1 897 ? 38.573 4.944 -43.024 1.00 92.06 897 LYS A C 1
ATOM 7246 O O . LYS A 1 897 ? 39.478 5.763 -43.134 1.00 92.06 897 LYS A O 1
ATOM 7251 N N . ASN A 1 898 ? 37.296 5.307 -42.868 1.00 91.62 898 ASN A N 1
ATOM 7252 C CA . ASN A 1 898 ? 36.868 6.713 -42.925 1.00 91.62 898 ASN A CA 1
ATOM 7253 C C . ASN A 1 898 ? 36.816 7.404 -41.553 1.00 91.62 898 ASN A C 1
ATOM 7255 O O . ASN A 1 898 ? 37.107 8.592 -41.467 1.00 91.62 898 ASN A O 1
ATOM 7259 N N . LEU A 1 899 ? 36.412 6.694 -40.493 1.00 91.81 899 LEU A N 1
ATOM 7260 C CA . LEU A 1 899 ? 36.214 7.276 -39.157 1.00 91.81 899 LEU A CA 1
ATOM 7261 C C . LEU A 1 899 ? 37.124 6.661 -38.087 1.00 91.81 899 LEU A C 1
ATOM 7263 O O . LEU A 1 899 ? 37.373 7.300 -37.068 1.00 91.81 899 LEU A O 1
ATOM 7267 N N . GLY A 1 900 ? 37.585 5.419 -38.264 1.00 91.94 900 GLY A N 1
ATOM 7268 C CA . GLY A 1 900 ? 38.355 4.683 -37.252 1.00 91.94 900 GLY A CA 1
ATOM 7269 C C . GLY A 1 900 ? 37.535 4.235 -36.032 1.00 91.94 900 GLY A C 1
ATOM 7270 O O . GLY A 1 900 ? 38.083 3.689 -35.073 1.00 91.94 900 GLY A O 1
ATOM 7271 N N . PHE A 1 901 ? 36.218 4.454 -36.034 1.00 93.12 901 PHE A N 1
ATOM 7272 C CA . PHE A 1 901 ? 35.308 4.045 -34.963 1.00 93.12 901 PHE A CA 1
ATOM 7273 C C . PHE A 1 901 ? 33.897 3.755 -35.490 1.00 93.12 901 PHE A C 1
ATOM 7275 O O . PHE A 1 901 ? 33.502 4.190 -36.569 1.00 93.12 901 PHE A O 1
ATOM 7282 N N . GLY A 1 902 ? 33.129 3.001 -34.708 1.00 93.31 902 GLY A N 1
ATOM 7283 C CA . GLY A 1 902 ? 31.786 2.525 -35.042 1.00 93.31 902 GLY A CA 1
ATOM 7284 C C . GLY A 1 902 ? 31.313 1.505 -34.013 1.00 93.31 902 GLY A C 1
ATOM 7285 O O . GLY A 1 902 ? 32.019 1.258 -33.045 1.00 93.31 902 GLY A O 1
ATOM 7286 N N . ILE A 1 903 ? 30.136 0.903 -34.184 1.00 94.62 903 ILE A N 1
ATOM 7287 C CA . ILE A 1 903 ? 29.725 -0.225 -33.334 1.00 94.62 903 ILE A CA 1
ATOM 7288 C C . ILE A 1 903 ? 30.067 -1.532 -34.050 1.00 94.62 903 ILE A C 1
ATOM 7290 O O . ILE A 1 903 ? 29.329 -1.985 -34.931 1.00 94.62 903 ILE A O 1
ATOM 7294 N N . TYR A 1 904 ? 31.189 -2.131 -33.659 1.00 94.88 904 TYR A N 1
ATOM 7295 C CA . TYR A 1 904 ? 31.681 -3.408 -34.169 1.00 94.88 904 TYR A CA 1
ATOM 7296 C C . TYR A 1 904 ? 31.165 -4.559 -33.310 1.00 94.88 904 TYR A C 1
ATOM 7298 O O . TYR A 1 904 ? 31.109 -4.456 -32.088 1.00 94.88 904 TYR A O 1
ATOM 7306 N N . ASN A 1 905 ? 30.801 -5.666 -33.946 1.00 94.38 905 ASN A N 1
ATOM 7307 C CA . ASN A 1 905 ? 30.564 -6.943 -33.287 1.00 94.38 905 ASN A CA 1
ATOM 7308 C C . ASN A 1 905 ? 31.906 -7.668 -33.173 1.00 94.38 905 ASN A C 1
ATOM 7310 O O . ASN A 1 905 ? 32.566 -7.898 -34.185 1.00 94.38 905 ASN A O 1
ATOM 7314 N N . ILE A 1 906 ? 32.285 -8.064 -31.963 1.00 93.06 906 ILE A N 1
ATOM 7315 C CA . ILE A 1 906 ? 33.575 -8.695 -31.686 1.00 93.06 906 ILE A CA 1
ATOM 7316 C C . ILE A 1 906 ? 33.392 -10.059 -31.035 1.00 93.06 906 ILE A C 1
ATOM 7318 O O . ILE A 1 906 ? 32.374 -10.355 -30.408 1.00 93.06 906 ILE A O 1
ATOM 7322 N N . HIS A 1 907 ? 34.413 -10.893 -31.163 1.00 93.25 907 HIS A N 1
ATOM 7323 C CA . HIS A 1 907 ? 34.509 -12.161 -30.457 1.00 93.25 907 HIS A CA 1
ATOM 7324 C C . HIS A 1 907 ? 35.987 -12.455 -30.265 1.00 93.25 907 HIS A C 1
ATOM 7326 O O . HIS A 1 907 ? 36.674 -12.677 -31.256 1.00 93.25 907 HIS A O 1
ATOM 7332 N N . SER A 1 908 ? 36.470 -12.469 -29.024 1.00 89.69 908 SER A N 1
ATOM 7333 C CA . SER A 1 908 ? 37.903 -12.594 -28.717 1.00 89.69 908 SER A CA 1
ATOM 7334 C C . SER A 1 908 ? 38.459 -14.015 -28.857 1.00 89.69 908 SER A C 1
ATOM 7336 O O . SER A 1 908 ? 39.668 -14.195 -28.826 1.00 89.69 908 SER A O 1
ATOM 7338 N N . GLY A 1 909 ? 37.605 -15.027 -29.041 1.00 91.69 909 GLY A N 1
ATOM 7339 C CA . GLY A 1 909 ? 38.056 -16.414 -29.166 1.00 91.69 909 GLY A CA 1
ATOM 7340 C C . GLY A 1 909 ? 38.199 -17.049 -27.791 1.00 91.69 909 GLY A C 1
ATOM 7341 O O . GLY A 1 909 ? 37.182 -17.373 -27.186 1.00 91.69 909 GLY A O 1
ATOM 7342 N N . PHE A 1 910 ? 39.432 -17.205 -27.315 1.00 92.25 910 PHE A N 1
ATOM 7343 C CA . PHE A 1 910 ? 39.758 -17.764 -26.001 1.00 92.25 910 PHE A CA 1
ATOM 7344 C C . PHE A 1 910 ? 40.567 -16.750 -25.187 1.00 92.25 910 PHE A C 1
ATOM 7346 O O . PHE A 1 910 ? 41.432 -16.070 -25.739 1.00 92.25 910 PHE A O 1
ATOM 7353 N N . ASP A 1 911 ? 40.305 -16.661 -23.884 1.00 90.25 911 ASP A N 1
ATOM 7354 C CA . ASP A 1 911 ? 41.252 -16.043 -22.950 1.00 90.25 911 ASP A CA 1
ATOM 7355 C C . ASP A 1 911 ? 42.429 -16.993 -22.654 1.00 90.25 911 ASP A C 1
ATOM 7357 O O . ASP A 1 911 ? 42.405 -18.161 -23.046 1.00 90.25 911 ASP A O 1
ATOM 7361 N N . CYS A 1 912 ? 43.471 -16.497 -21.980 1.00 89.31 912 CYS A N 1
ATOM 7362 C CA . CYS A 1 912 ? 44.689 -17.273 -21.730 1.00 89.31 912 CYS A CA 1
ATOM 7363 C C . CYS A 1 912 ? 44.415 -18.588 -20.977 1.00 89.31 912 CYS A C 1
ATOM 7365 O O . CYS A 1 912 ? 44.917 -19.637 -21.371 1.00 89.31 912 CYS A O 1
ATOM 7367 N N . ILE A 1 913 ? 43.582 -18.542 -19.935 1.00 90.31 913 ILE A N 1
ATOM 7368 C CA . ILE A 1 913 ? 43.293 -19.691 -19.064 1.00 90.31 913 ILE A CA 1
ATOM 7369 C C . ILE A 1 913 ? 42.488 -20.739 -19.838 1.00 90.31 913 ILE A C 1
ATOM 7371 O O . ILE A 1 913 ? 42.797 -21.930 -19.854 1.00 90.31 913 ILE A O 1
ATOM 7375 N N . ASN A 1 914 ? 41.447 -20.291 -20.530 1.00 91.25 914 ASN A N 1
ATOM 7376 C CA . ASN A 1 914 ? 40.571 -21.151 -21.303 1.00 91.25 914 ASN A CA 1
ATOM 7377 C C . ASN A 1 914 ? 41.250 -21.702 -22.561 1.00 91.25 914 ASN A 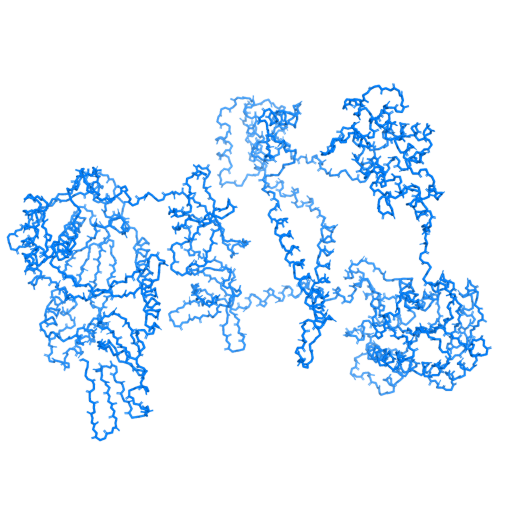C 1
ATOM 7379 O O . ASN A 1 914 ? 40.898 -22.798 -23.004 1.00 91.25 914 ASN A O 1
ATOM 7383 N N . ALA A 1 915 ? 42.245 -21.005 -23.114 1.00 91.25 915 ALA A N 1
ATOM 7384 C CA . ALA A 1 915 ? 43.092 -21.534 -24.175 1.00 91.25 915 ALA A CA 1
ATOM 7385 C C . ALA A 1 915 ? 43.940 -22.719 -23.677 1.00 91.25 915 ALA A C 1
ATOM 7387 O O . ALA A 1 915 ? 43.984 -23.758 -24.338 1.00 91.25 915 ALA A O 1
ATOM 7388 N N . GLU A 1 916 ? 44.554 -22.609 -22.496 1.00 91.44 916 GLU A N 1
ATOM 7389 C CA . GLU A 1 916 ? 45.303 -23.710 -21.874 1.00 91.44 916 GLU A CA 1
ATOM 7390 C C . GLU A 1 916 ? 44.400 -24.908 -21.562 1.00 91.44 916 GLU A C 1
ATOM 7392 O O . GLU A 1 916 ? 44.720 -26.036 -21.946 1.00 91.44 916 GLU A O 1
ATOM 7397 N N . ASN A 1 917 ? 43.225 -24.661 -20.975 1.00 88.81 917 ASN A N 1
ATOM 7398 C CA . ASN A 1 917 ? 42.228 -25.700 -20.702 1.00 88.81 917 ASN A CA 1
ATOM 7399 C C . ASN A 1 917 ? 41.757 -26.397 -21.984 1.00 88.81 917 ASN A C 1
ATOM 7401 O O . ASN A 1 917 ? 41.648 -27.622 -22.027 1.00 88.81 917 ASN A O 1
ATOM 7405 N N . THR A 1 918 ? 41.518 -25.628 -23.050 1.00 90.19 918 THR A N 1
ATOM 7406 C CA . THR A 1 918 ? 41.114 -26.167 -24.355 1.00 90.19 918 THR A CA 1
ATOM 7407 C C . THR A 1 918 ? 42.201 -27.066 -24.931 1.00 90.19 918 THR A C 1
ATOM 7409 O O . THR A 1 918 ? 41.906 -28.175 -25.363 1.00 90.19 918 THR A O 1
ATOM 7412 N N . VAL A 1 919 ? 43.462 -26.627 -24.917 1.00 92.19 919 VAL A N 1
ATOM 7413 C CA . VAL A 1 919 ? 44.585 -27.431 -25.420 1.00 92.19 919 VAL A CA 1
ATOM 7414 C C . VAL A 1 919 ? 44.785 -28.690 -24.582 1.00 92.19 919 VAL A C 1
ATOM 7416 O O . VAL A 1 919 ? 44.984 -29.761 -25.148 1.00 92.19 919 VAL A O 1
ATOM 7419 N N . SER A 1 920 ? 44.696 -28.585 -23.255 1.00 88.62 920 SER A N 1
ATOM 7420 C CA . SER A 1 920 ? 44.777 -29.734 -22.349 1.00 88.62 920 SER A CA 1
ATOM 7421 C C . SER A 1 920 ? 43.686 -30.766 -22.656 1.00 88.62 920 SER A C 1
ATOM 7423 O O . SER A 1 920 ? 43.980 -31.942 -22.854 1.00 88.62 920 SER A O 1
ATOM 7425 N N . PHE A 1 921 ? 42.439 -30.317 -22.829 1.00 86.88 921 PHE A N 1
ATOM 7426 C CA . PHE A 1 921 ? 41.322 -31.180 -23.214 1.00 86.88 921 PHE A CA 1
ATOM 7427 C C . PHE A 1 921 ? 41.524 -31.829 -24.592 1.00 86.88 921 PHE A C 1
ATOM 7429 O O . PHE A 1 921 ? 41.273 -33.018 -24.758 1.00 86.88 921 PHE A O 1
ATOM 7436 N N . LEU A 1 922 ? 41.997 -31.071 -25.584 1.00 89.00 922 LEU A N 1
ATOM 7437 C CA . LEU A 1 922 ? 42.214 -31.563 -26.949 1.00 89.00 922 LEU A CA 1
ATOM 7438 C C . LEU A 1 922 ? 43.351 -32.595 -27.045 1.00 89.00 922 LEU A C 1
ATOM 7440 O O . LEU A 1 922 ? 43.279 -33.487 -27.895 1.00 89.00 922 LEU A O 1
ATOM 7444 N N . LYS A 1 923 ? 44.354 -32.535 -26.156 1.00 87.56 923 LYS A N 1
ATOM 7445 C CA . LYS A 1 923 ? 45.420 -33.550 -26.073 1.00 87.56 923 LYS A CA 1
ATOM 7446 C C . LYS A 1 923 ? 44.865 -34.948 -25.802 1.00 87.56 923 LYS A C 1
ATOM 7448 O O . LYS A 1 923 ? 45.353 -35.896 -26.408 1.00 87.56 923 LYS A O 1
ATOM 7453 N N . ASN A 1 924 ? 43.807 -35.063 -24.995 1.00 83.19 924 ASN A N 1
ATOM 7454 C CA . ASN A 1 924 ? 43.147 -36.344 -24.704 1.00 83.19 924 ASN A CA 1
ATOM 7455 C C . ASN A 1 924 ? 42.526 -37.001 -25.951 1.00 83.19 924 ASN A C 1
ATOM 7457 O O . ASN A 1 924 ? 42.248 -38.193 -25.941 1.00 83.19 924 ASN A O 1
ATOM 7461 N N . TYR A 1 925 ? 42.332 -36.237 -27.031 1.00 83.25 925 TYR A N 1
ATOM 7462 C CA . TYR A 1 925 ? 41.792 -36.702 -28.311 1.00 83.25 925 TYR A CA 1
ATOM 7463 C C . TYR A 1 925 ? 42.841 -36.689 -29.434 1.00 83.25 925 TYR A C 1
ATOM 7465 O O . TYR A 1 925 ? 42.485 -36.647 -30.610 1.00 83.25 925 TYR A O 1
ATOM 7473 N N . ASN A 1 926 ? 44.135 -36.698 -29.093 1.00 85.06 926 ASN A N 1
ATOM 7474 C CA . ASN A 1 926 ? 45.258 -36.676 -30.040 1.00 85.06 926 ASN A CA 1
ATOM 7475 C C . ASN A 1 926 ? 45.313 -35.436 -30.958 1.00 85.06 926 ASN A C 1
ATOM 7477 O O . ASN A 1 926 ? 45.947 -35.466 -32.015 1.00 85.06 926 ASN A O 1
ATOM 7481 N N . LEU A 1 927 ? 44.700 -34.315 -30.559 1.00 87.44 927 LEU A N 1
ATOM 7482 C CA . LEU A 1 927 ? 44.714 -33.066 -31.326 1.00 87.44 927 LEU A CA 1
ATOM 7483 C C . LEU A 1 927 ? 45.796 -32.119 -30.797 1.00 87.44 927 LEU A C 1
ATOM 7485 O O . LEU A 1 927 ? 45.723 -31.624 -29.672 1.00 87.44 927 LEU A O 1
ATOM 7489 N N . LYS A 1 928 ? 46.810 -31.853 -31.627 1.00 88.81 928 LYS A N 1
ATOM 7490 C CA . LYS A 1 928 ? 47.979 -31.037 -31.267 1.00 88.81 928 LYS A CA 1
ATOM 7491 C C . LYS A 1 928 ? 47.764 -29.568 -31.643 1.00 88.81 928 LYS A C 1
ATOM 7493 O O . LYS A 1 928 ? 47.922 -29.200 -32.800 1.00 88.81 928 LYS A O 1
ATOM 7498 N N . PHE A 1 929 ? 47.443 -28.740 -30.651 1.00 93.19 929 PHE A N 1
ATOM 7499 C CA . PHE A 1 929 ? 47.391 -27.276 -30.752 1.00 93.19 929 PHE A CA 1
ATOM 7500 C C . PHE A 1 929 ? 48.202 -26.640 -29.618 1.00 93.19 929 PHE A C 1
ATOM 7502 O O . PHE A 1 929 ? 48.411 -27.265 -28.578 1.00 93.19 929 PHE A O 1
ATOM 7509 N N . THR A 1 930 ? 48.630 -25.387 -29.786 1.00 93.06 930 THR A N 1
ATOM 7510 C CA . THR A 1 930 ? 49.233 -24.598 -28.695 1.00 93.06 930 THR A CA 1
ATOM 7511 C C . THR A 1 930 ? 48.308 -23.466 -28.256 1.00 93.06 930 THR A C 1
ATOM 7513 O O . THR A 1 930 ? 47.546 -22.936 -29.065 1.00 93.06 930 THR A O 1
ATOM 7516 N N . ALA A 1 931 ? 48.381 -23.061 -26.981 1.00 91.88 931 ALA A N 1
ATOM 7517 C CA . ALA A 1 931 ? 47.525 -21.993 -26.451 1.00 91.88 931 ALA A CA 1
ATOM 7518 C C . ALA A 1 931 ? 47.743 -20.675 -27.219 1.00 91.88 931 ALA A C 1
ATOM 7520 O O . ALA A 1 931 ? 46.785 -20.028 -27.636 1.00 91.88 931 ALA A O 1
ATOM 7521 N N . LYS A 1 932 ? 49.010 -20.345 -27.520 1.00 92.06 932 LYS A N 1
ATOM 7522 C CA . LYS A 1 932 ? 49.375 -19.176 -28.337 1.00 92.06 932 LYS A CA 1
ATOM 7523 C C . LYS A 1 932 ? 48.778 -19.233 -29.745 1.00 92.06 932 LYS A C 1
ATOM 7525 O O . LYS A 1 932 ? 48.311 -18.213 -30.238 1.00 92.06 932 LYS A O 1
ATOM 7530 N N . GLU A 1 933 ? 48.767 -20.402 -30.390 1.00 93.12 933 GLU A N 1
ATOM 7531 C CA . GLU A 1 933 ? 48.202 -20.559 -31.734 1.00 93.12 933 GLU A CA 1
ATOM 7532 C C . GLU A 1 933 ? 46.695 -20.280 -31.743 1.00 93.12 933 GLU A C 1
ATOM 7534 O O . GLU A 1 933 ? 46.233 -19.447 -32.525 1.00 93.12 933 GLU A O 1
ATOM 7539 N N . ILE A 1 934 ? 45.923 -20.925 -30.862 1.00 93.31 934 ILE A N 1
ATOM 7540 C CA . ILE A 1 934 ? 44.450 -20.850 -30.886 1.00 93.31 934 ILE A CA 1
ATOM 7541 C C . ILE A 1 934 ? 43.897 -19.486 -30.449 1.00 93.31 934 ILE A C 1
ATOM 7543 O O . ILE A 1 934 ? 42.747 -19.169 -30.749 1.00 93.31 934 ILE A O 1
ATOM 7547 N N . MET A 1 935 ? 44.719 -18.667 -29.787 1.00 93.38 935 MET A N 1
ATOM 7548 C CA . MET A 1 935 ? 44.420 -17.268 -29.466 1.00 93.38 935 MET A CA 1
ATOM 7549 C C . MET A 1 935 ? 44.611 -16.317 -30.658 1.00 93.38 935 MET A C 1
ATOM 7551 O O . MET A 1 935 ? 44.191 -15.164 -30.595 1.00 93.38 935 MET A O 1
ATOM 7555 N N . THR A 1 936 ? 45.208 -16.766 -31.767 1.00 93.25 936 THR A N 1
ATOM 7556 C CA . THR A 1 936 ? 45.266 -15.985 -33.015 1.00 93.25 936 THR A CA 1
ATOM 7557 C C . THR A 1 936 ? 44.040 -16.256 -33.884 1.00 93.25 936 THR A C 1
ATOM 7559 O O . THR A 1 936 ? 43.515 -17.368 -33.899 1.00 93.25 936 THR A O 1
ATOM 7562 N N . LEU A 1 937 ? 43.600 -15.276 -34.684 1.00 91.62 937 LEU A N 1
ATOM 7563 C CA . LEU A 1 937 ? 42.454 -15.455 -35.589 1.00 91.62 937 LEU A CA 1
ATOM 7564 C C . LEU A 1 937 ? 42.668 -16.634 -36.556 1.00 91.62 937 LEU A C 1
ATOM 7566 O O . LEU A 1 937 ? 41.767 -17.447 -36.766 1.00 91.62 937 LEU A O 1
ATOM 7570 N N . LYS A 1 938 ? 43.881 -16.750 -37.113 1.00 91.00 938 LYS A N 1
ATOM 7571 C CA . LYS A 1 938 ? 44.262 -17.826 -38.040 1.00 91.00 938 LYS A CA 1
ATOM 7572 C C . LYS A 1 938 ? 44.246 -19.193 -37.351 1.00 91.00 938 LYS A C 1
ATOM 7574 O O . LYS A 1 938 ? 43.681 -20.136 -37.906 1.00 91.00 938 LYS A O 1
ATOM 7579 N N . GLY A 1 939 ? 44.812 -19.293 -36.147 1.00 91.62 939 GLY A N 1
ATOM 7580 C CA . GLY A 1 939 ? 44.819 -20.531 -35.368 1.00 91.62 939 GLY A CA 1
ATOM 7581 C C . GLY A 1 939 ? 43.427 -20.937 -34.884 1.00 91.62 939 GLY A C 1
ATOM 7582 O O . GLY A 1 939 ? 43.055 -22.099 -35.017 1.00 91.62 939 GLY A O 1
ATOM 7583 N N . PHE A 1 940 ? 42.593 -19.987 -34.453 1.00 92.50 940 PHE A N 1
ATOM 7584 C CA . PHE A 1 940 ? 41.191 -20.249 -34.117 1.00 92.50 940 PHE A CA 1
ATOM 7585 C C . PHE A 1 940 ? 40.400 -20.786 -35.319 1.00 92.50 940 PHE A C 1
ATOM 7587 O O . PHE A 1 940 ? 39.666 -21.769 -35.196 1.00 92.50 940 PHE A O 1
ATOM 7594 N N . CYS A 1 941 ? 40.573 -20.189 -36.506 1.00 90.81 941 CYS A N 1
ATOM 7595 C CA . CYS A 1 941 ? 39.949 -20.686 -37.736 1.00 90.81 941 CYS A CA 1
ATOM 7596 C C . CYS A 1 941 ? 40.457 -22.087 -38.108 1.00 90.81 941 CYS A C 1
ATOM 7598 O O . CYS A 1 941 ? 39.683 -22.912 -38.593 1.00 90.81 941 CYS A O 1
ATOM 7600 N N . ASN A 1 942 ? 41.745 -22.371 -37.890 1.00 90.31 942 ASN A N 1
ATOM 7601 C CA . ASN A 1 942 ? 42.319 -23.700 -38.094 1.00 90.31 942 ASN A CA 1
ATOM 7602 C C . ASN A 1 942 ? 41.687 -24.738 -37.157 1.00 90.31 942 ASN A C 1
ATOM 7604 O O . ASN A 1 942 ? 41.125 -25.723 -37.632 1.00 90.31 942 ASN A O 1
ATOM 7608 N N . LEU A 1 943 ? 41.668 -24.456 -35.851 1.00 90.69 943 LEU A N 1
ATOM 7609 C CA . LEU A 1 943 ? 41.015 -25.294 -34.847 1.00 90.69 943 LEU A CA 1
ATOM 7610 C C . LEU A 1 943 ? 39.557 -25.568 -35.219 1.00 90.69 943 LEU A C 1
ATOM 7612 O O . LEU A 1 943 ? 39.112 -26.714 -35.216 1.00 90.69 943 LEU A O 1
ATOM 7616 N N . ARG A 1 944 ? 38.803 -24.532 -35.598 1.00 89.31 944 ARG A N 1
ATOM 7617 C CA . ARG A 1 944 ? 37.387 -24.692 -35.935 1.00 89.31 944 ARG A CA 1
ATOM 7618 C C . ARG A 1 944 ? 37.163 -25.540 -37.188 1.00 89.31 944 ARG A C 1
ATOM 7620 O O . ARG A 1 944 ? 36.200 -26.300 -37.222 1.00 89.31 944 ARG A O 1
ATOM 7627 N N . ARG A 1 945 ? 38.047 -25.453 -38.189 1.00 87.88 945 ARG A N 1
ATOM 7628 C CA . ARG A 1 945 ? 38.010 -26.328 -39.374 1.00 87.88 945 ARG A CA 1
ATOM 7629 C C . ARG A 1 945 ? 38.274 -27.784 -39.000 1.00 87.88 945 ARG A C 1
ATOM 7631 O O . ARG A 1 945 ? 37.496 -28.639 -39.404 1.00 87.88 945 ARG A O 1
ATOM 7638 N N . VAL A 1 946 ? 39.292 -28.050 -38.181 1.00 88.31 946 VAL A N 1
ATOM 7639 C CA . VAL A 1 946 ? 39.597 -29.406 -37.691 1.00 88.31 946 VAL A CA 1
ATOM 7640 C C . VAL A 1 946 ? 38.412 -29.988 -36.913 1.00 88.31 946 VAL A C 1
ATOM 7642 O O . VAL A 1 946 ? 37.970 -31.094 -37.205 1.00 88.31 946 VAL A O 1
ATOM 7645 N N . LEU A 1 947 ? 37.818 -29.216 -35.998 1.00 86.81 947 LEU A N 1
ATOM 7646 C CA . LEU A 1 947 ? 36.643 -29.647 -35.230 1.00 86.81 947 LEU A CA 1
ATOM 7647 C C . LEU A 1 947 ? 35.393 -29.892 -36.091 1.00 86.81 947 LEU A C 1
ATOM 7649 O O . LEU A 1 947 ? 34.590 -30.768 -35.770 1.00 86.81 947 LEU A O 1
ATOM 7653 N N . ASN A 1 948 ? 35.216 -29.132 -37.175 1.00 83.00 948 ASN A N 1
ATOM 7654 C CA . ASN A 1 948 ? 34.135 -29.363 -38.132 1.00 83.00 948 ASN A CA 1
ATOM 7655 C C . ASN A 1 948 ? 34.365 -30.638 -38.965 1.00 83.00 948 ASN A C 1
ATOM 7657 O O . ASN A 1 948 ? 33.390 -31.289 -39.319 1.00 83.00 948 ASN A O 1
ATOM 7661 N N . ILE A 1 949 ? 35.620 -30.998 -39.273 1.00 84.69 949 ILE A N 1
ATOM 7662 C CA . ILE A 1 949 ? 35.962 -32.239 -39.995 1.00 84.69 949 ILE A CA 1
ATOM 7663 C C . ILE A 1 949 ? 35.725 -33.458 -39.100 1.00 84.69 949 ILE A C 1
ATOM 7665 O O . ILE A 1 949 ? 35.061 -34.400 -39.522 1.00 84.69 949 ILE A O 1
ATOM 7669 N N . LEU A 1 950 ? 36.192 -33.404 -37.847 1.00 83.00 950 LEU A N 1
ATOM 7670 C CA . LEU A 1 950 ? 36.019 -34.482 -36.864 1.00 83.00 950 LEU A CA 1
ATOM 7671 C C . LEU A 1 950 ? 34.551 -34.846 -36.614 1.00 83.00 950 LEU A C 1
ATOM 7673 O O . LEU A 1 950 ? 34.271 -35.959 -36.190 1.00 83.00 950 LEU A O 1
ATOM 7677 N N . SER A 1 951 ? 33.622 -33.909 -36.847 1.00 76.12 951 SER A N 1
ATOM 7678 C CA . SER A 1 951 ? 32.168 -34.109 -36.738 1.00 76.12 951 SER A CA 1
ATOM 7679 C C . SER A 1 951 ? 31.684 -34.678 -35.394 1.00 76.12 951 SER A C 1
ATOM 7681 O O . SER A 1 951 ? 30.569 -35.179 -35.306 1.00 76.12 951 SER A O 1
ATOM 7683 N N . ASN A 1 952 ? 32.487 -34.549 -34.334 1.00 80.06 952 ASN A N 1
ATOM 7684 C CA . ASN A 1 952 ? 32.134 -34.967 -32.983 1.00 80.06 952 ASN A CA 1
ATOM 7685 C C . ASN A 1 952 ? 31.460 -33.797 -32.241 1.00 80.06 952 ASN A C 1
ATOM 7687 O O . ASN A 1 952 ? 32.098 -32.773 -31.959 1.00 80.06 952 ASN A O 1
ATOM 7691 N N . ASP A 1 953 ? 30.159 -33.920 -31.973 1.00 74.50 953 ASP A N 1
ATOM 7692 C CA . ASP A 1 953 ? 29.356 -32.853 -31.367 1.00 74.50 953 ASP A CA 1
ATOM 7693 C C . ASP A 1 953 ? 29.693 -32.645 -29.874 1.00 74.50 953 ASP A C 1
ATOM 7695 O O . ASP A 1 953 ? 29.699 -31.498 -29.409 1.00 74.50 953 ASP A O 1
ATOM 7699 N N . TYR A 1 954 ? 30.138 -33.690 -29.162 1.00 74.69 954 TYR A N 1
ATOM 7700 C CA . TYR A 1 954 ? 30.614 -33.589 -27.780 1.00 74.69 954 TYR A CA 1
ATOM 7701 C C . TYR A 1 954 ? 31.876 -32.723 -27.659 1.00 74.69 954 TYR A C 1
ATOM 7703 O O . TYR A 1 954 ? 31.861 -31.710 -26.952 1.00 74.69 954 TYR A O 1
ATOM 7711 N N . ILE A 1 955 ? 32.940 -33.036 -28.408 1.00 80.50 955 ILE A N 1
ATOM 7712 C CA . ILE A 1 955 ? 34.185 -32.241 -28.422 1.00 80.50 955 ILE A CA 1
ATOM 7713 C C . ILE A 1 955 ? 33.868 -30.795 -28.829 1.00 80.50 955 ILE A C 1
ATOM 7715 O O . ILE A 1 955 ? 34.324 -29.837 -28.198 1.00 80.50 955 ILE A O 1
ATOM 7719 N N . ASN A 1 956 ? 33.018 -30.620 -29.845 1.00 80.88 956 ASN A N 1
ATOM 7720 C CA . ASN A 1 956 ? 32.573 -29.307 -30.300 1.00 80.88 956 ASN A CA 1
ATOM 7721 C C . ASN A 1 956 ? 31.802 -28.514 -29.238 1.00 80.88 956 ASN A C 1
ATOM 7723 O O . ASN A 1 956 ? 31.872 -27.281 -29.243 1.00 80.88 956 ASN A O 1
ATOM 7727 N N . SER A 1 957 ? 31.028 -29.176 -28.378 1.00 78.44 957 SER A N 1
ATOM 7728 C CA . SER A 1 957 ? 30.292 -28.530 -27.290 1.00 78.44 957 SER A CA 1
ATOM 7729 C C . SER A 1 957 ? 31.228 -28.141 -26.142 1.00 78.44 957 SER A C 1
ATOM 7731 O O . SER A 1 957 ? 31.147 -27.012 -25.659 1.00 78.44 957 SER A O 1
ATOM 7733 N N . ARG A 1 958 ? 32.181 -29.011 -25.770 1.00 80.19 958 ARG A N 1
ATOM 7734 C CA . ARG A 1 958 ? 33.174 -28.752 -24.714 1.00 80.19 958 ARG A CA 1
ATOM 7735 C C . ARG A 1 958 ? 34.102 -27.605 -25.076 1.00 80.19 958 ARG A C 1
ATOM 7737 O O . ARG A 1 958 ? 34.220 -26.664 -24.298 1.00 80.19 958 ARG A O 1
ATOM 7744 N N . VAL A 1 959 ? 34.664 -27.607 -26.285 1.00 86.81 959 VAL A N 1
ATOM 7745 C CA . VAL A 1 959 ? 35.514 -26.501 -26.754 1.00 86.81 959 VAL A CA 1
ATOM 7746 C C . VAL A 1 959 ? 34.734 -25.184 -26.797 1.00 86.81 959 VAL A C 1
ATOM 7748 O O . VAL A 1 959 ? 35.275 -24.139 -26.447 1.00 86.81 959 VAL A O 1
ATOM 7751 N N . ARG A 1 960 ? 33.445 -25.212 -27.165 1.00 83.94 960 ARG A N 1
ATOM 7752 C CA . ARG A 1 960 ? 32.591 -24.013 -27.147 1.00 83.94 960 ARG A CA 1
ATOM 7753 C C . ARG A 1 960 ? 32.380 -23.433 -25.746 1.00 83.94 960 ARG A C 1
ATOM 7755 O O . ARG A 1 960 ? 32.200 -22.225 -25.650 1.00 83.94 960 ARG A O 1
ATOM 7762 N N . ARG A 1 961 ? 32.425 -24.235 -24.673 1.00 82.56 961 ARG A N 1
ATOM 7763 C CA . ARG A 1 961 ? 32.287 -23.733 -23.287 1.00 82.56 961 ARG A CA 1
ATOM 7764 C C . ARG A 1 961 ? 33.471 -22.880 -22.840 1.00 82.56 961 ARG A C 1
ATOM 7766 O O . ARG A 1 961 ? 33.286 -22.002 -22.009 1.00 82.56 961 ARG A O 1
ATOM 7773 N N . TYR A 1 962 ? 34.651 -23.125 -23.403 1.00 87.38 962 TYR A N 1
ATOM 7774 C CA . TYR A 1 962 ? 35.858 -22.345 -23.133 1.00 87.38 962 TYR A CA 1
ATOM 7775 C C . TYR A 1 962 ? 35.946 -21.066 -23.985 1.00 87.38 962 TYR A C 1
ATOM 7777 O O . TYR A 1 962 ? 36.835 -20.248 -23.777 1.00 87.38 962 TYR A O 1
ATOM 7785 N N . GLN A 1 963 ? 35.047 -20.872 -24.957 1.00 89.94 963 GLN A N 1
ATOM 7786 C CA . GLN A 1 963 ? 35.062 -19.685 -25.811 1.00 89.94 963 GLN A CA 1
ATOM 7787 C C . GLN A 1 963 ? 34.443 -18.479 -25.106 1.00 89.94 963 GLN A C 1
ATOM 7789 O O . GLN A 1 963 ? 33.398 -18.569 -24.460 1.00 89.94 963 GLN A O 1
ATOM 7794 N N . SER A 1 964 ? 35.055 -17.321 -25.321 1.00 88.12 964 SER A N 1
ATOM 7795 C CA . SER A 1 964 ? 34.506 -16.026 -24.938 1.00 88.12 964 SER A CA 1
ATOM 7796 C C . SER A 1 964 ? 33.184 -15.758 -25.654 1.00 88.12 964 SER A C 1
ATOM 7798 O O . SER A 1 964 ? 33.000 -16.101 -26.820 1.00 88.12 964 SER A O 1
ATOM 7800 N N . PHE A 1 965 ? 32.257 -15.074 -24.990 1.00 85.75 965 PHE A N 1
ATOM 7801 C CA . PHE A 1 965 ? 31.008 -14.659 -25.625 1.00 85.75 965 PHE A CA 1
ATOM 7802 C C . PHE A 1 965 ? 31.240 -13.536 -26.648 1.00 85.75 965 PHE A C 1
ATOM 7804 O O . PHE A 1 965 ? 32.139 -12.710 -26.504 1.00 85.75 965 PHE A O 1
ATOM 7811 N N . GLY A 1 966 ? 30.390 -13.472 -27.677 1.00 85.88 966 GLY A N 1
ATOM 7812 C CA . GLY A 1 966 ? 30.386 -12.338 -28.603 1.00 85.88 966 GLY A CA 1
ATOM 7813 C C . GLY A 1 966 ? 29.908 -11.052 -27.921 1.00 85.88 966 GLY A C 1
ATOM 7814 O O . GLY A 1 966 ? 28.850 -11.055 -27.286 1.00 85.88 966 GLY A O 1
ATOM 7815 N N . ASP A 1 967 ? 30.646 -9.963 -28.113 1.00 88.50 967 ASP A N 1
ATOM 7816 C CA . ASP A 1 967 ? 30.410 -8.644 -27.511 1.00 88.50 967 ASP A CA 1
ATOM 7817 C C . ASP A 1 967 ? 30.486 -7.535 -28.582 1.00 88.50 967 ASP A C 1
ATOM 7819 O O . ASP A 1 967 ? 30.491 -7.815 -29.785 1.00 88.50 967 ASP A O 1
ATOM 7823 N N . PHE A 1 968 ? 30.506 -6.272 -28.162 1.00 91.06 968 PHE A N 1
ATOM 7824 C CA . PHE A 1 968 ? 30.647 -5.109 -29.029 1.00 91.06 968 PHE A CA 1
ATOM 7825 C C . PHE A 1 968 ? 31.945 -4.335 -28.752 1.00 91.06 968 PHE A C 1
ATOM 7827 O O . PHE A 1 968 ? 32.491 -4.378 -27.653 1.00 91.06 968 PHE A O 1
ATOM 7834 N N . SER A 1 969 ? 32.427 -3.577 -29.732 1.00 91.31 969 SER A N 1
ATOM 7835 C CA . SER A 1 969 ? 33.532 -2.626 -29.574 1.00 91.31 969 SER A CA 1
ATOM 7836 C C . SER A 1 969 ? 33.213 -1.309 -30.270 1.00 91.31 969 SER A C 1
ATOM 7838 O O . SER A 1 969 ? 32.510 -1.298 -31.281 1.00 91.31 969 SER A O 1
ATOM 7840 N N . THR A 1 970 ? 33.719 -0.201 -29.724 1.00 92.12 970 THR A N 1
ATOM 7841 C CA . THR A 1 970 ? 33.643 1.125 -30.358 1.00 92.12 970 THR A CA 1
ATOM 7842 C C . THR A 1 970 ? 34.751 1.338 -31.398 1.00 92.12 970 THR A C 1
ATOM 7844 O O . THR A 1 970 ? 34.686 2.261 -32.215 1.00 92.12 970 THR A O 1
ATOM 7847 N N . THR A 1 971 ? 35.767 0.477 -31.379 1.00 92.12 971 THR A N 1
ATOM 7848 C CA . THR A 1 971 ? 36.901 0.461 -32.303 1.00 92.12 971 THR A CA 1
ATOM 7849 C C . THR A 1 971 ? 36.937 -0.849 -33.095 1.00 92.12 971 THR A C 1
ATOM 7851 O O . THR A 1 971 ? 36.426 -1.869 -32.614 1.00 92.12 971 THR A O 1
ATOM 7854 N N . PRO A 1 972 ? 37.535 -0.848 -34.299 1.00 93.69 972 PRO A N 1
ATOM 7855 C CA . PRO A 1 972 ? 37.678 -2.058 -35.099 1.00 93.69 972 PRO A CA 1
ATOM 7856 C C . PRO A 1 972 ? 38.407 -3.156 -34.322 1.00 93.69 972 PRO A C 1
ATOM 7858 O O . PRO A 1 972 ? 39.384 -2.897 -33.616 1.00 93.69 972 PRO A O 1
ATOM 7861 N N . SER A 1 973 ? 37.892 -4.383 -34.383 1.00 91.50 973 SER A N 1
ATOM 7862 C CA . SER A 1 973 ? 38.447 -5.527 -33.656 1.00 91.50 973 SER A CA 1
ATOM 7863 C C . SER A 1 973 ? 37.957 -6.860 -34.240 1.00 91.50 973 SER A C 1
ATOM 7865 O O . SER A 1 973 ? 36.851 -6.904 -34.796 1.00 91.50 973 SER A O 1
ATOM 7867 N N . PRO A 1 974 ? 38.722 -7.958 -34.074 1.00 93.50 974 PRO A N 1
ATOM 7868 C CA . PRO A 1 974 ? 38.392 -9.245 -34.680 1.00 93.50 974 PRO A CA 1
ATOM 7869 C C . PRO A 1 974 ? 37.116 -9.903 -34.152 1.00 93.50 974 PRO A C 1
ATOM 7871 O O . PRO A 1 974 ? 36.777 -9.854 -32.966 1.00 93.50 974 PRO A O 1
ATOM 7874 N N . HIS A 1 975 ? 36.452 -10.627 -35.050 1.00 94.56 975 HIS A N 1
ATOM 7875 C CA . HIS A 1 975 ? 35.337 -11.510 -34.741 1.00 94.56 975 HIS A CA 1
ATOM 7876 C C . HIS A 1 975 ? 35.739 -12.967 -35.003 1.00 94.56 975 HIS A C 1
ATOM 7878 O O . HIS A 1 975 ? 35.394 -13.556 -36.032 1.00 94.56 975 HIS A O 1
ATOM 7884 N N . PHE A 1 976 ? 36.427 -13.582 -34.038 1.00 92.75 976 PHE A N 1
ATOM 7885 C CA . PHE A 1 976 ? 37.003 -14.928 -34.161 1.00 92.75 976 PHE A CA 1
ATOM 7886 C C . PHE A 1 976 ? 35.984 -15.989 -34.578 1.00 92.75 976 PHE A C 1
ATOM 7888 O O . PHE A 1 976 ? 36.234 -16.758 -35.500 1.00 92.75 976 PHE A O 1
ATOM 7895 N N . ALA A 1 977 ? 34.793 -15.968 -33.977 1.00 88.50 977 ALA A N 1
ATOM 7896 C CA . ALA A 1 977 ? 33.704 -16.888 -34.300 1.00 88.50 977 ALA A CA 1
ATOM 7897 C C . ALA A 1 977 ? 33.291 -16.881 -35.786 1.00 88.50 977 ALA A C 1
ATOM 7899 O O . ALA A 1 977 ? 32.840 -17.903 -36.286 1.00 88.50 977 ALA A O 1
ATOM 7900 N N . LEU A 1 978 ? 33.447 -15.760 -36.498 1.00 90.38 978 LEU A N 1
ATOM 7901 C CA . LEU A 1 978 ? 33.138 -15.662 -37.929 1.00 90.38 978 LEU A CA 1
ATOM 7902 C C . LEU A 1 978 ? 34.395 -15.760 -38.806 1.00 90.38 978 LEU A C 1
ATOM 7904 O O . LEU A 1 978 ? 34.275 -16.011 -40.001 1.00 90.38 978 LEU A O 1
ATOM 7908 N N . GLY A 1 979 ? 35.588 -15.613 -38.223 1.00 91.81 979 GLY A N 1
ATOM 7909 C CA . GLY A 1 979 ? 36.858 -15.617 -38.944 1.00 91.81 979 GLY A CA 1
ATOM 7910 C C . GLY A 1 979 ? 37.175 -14.298 -39.655 1.00 91.81 979 GLY A C 1
ATOM 7911 O O . GLY A 1 979 ? 37.851 -14.320 -40.676 1.00 91.81 979 GLY A O 1
ATOM 7912 N N . PHE A 1 980 ? 36.679 -13.161 -39.153 1.00 93.25 980 PHE A N 1
ATOM 7913 C CA . PHE A 1 980 ? 36.899 -11.842 -39.764 1.00 93.25 980 PHE A CA 1
ATOM 7914 C C . PHE A 1 980 ? 37.727 -10.922 -38.861 1.00 93.25 980 PHE A C 1
ATOM 7916 O O . PHE A 1 980 ? 37.588 -10.963 -37.637 1.00 93.25 980 PHE A O 1
ATOM 7923 N N . SER A 1 981 ? 38.576 -10.088 -39.467 1.00 91.25 981 SER A N 1
ATOM 7924 C CA . SER A 1 981 ? 39.405 -9.092 -38.770 1.00 91.25 981 SER A CA 1
ATOM 7925 C C . SER A 1 981 ? 38.590 -7.934 -38.202 1.00 91.25 981 SER A C 1
ATOM 7927 O O . SER A 1 981 ? 38.952 -7.385 -37.169 1.00 91.25 981 SER A O 1
ATOM 7929 N N . GLU A 1 982 ? 37.485 -7.588 -38.858 1.00 94.19 982 GLU A N 1
ATOM 7930 C CA . GLU A 1 982 ? 36.553 -6.545 -38.448 1.00 94.19 982 GLU A CA 1
ATOM 7931 C C . GLU A 1 982 ? 35.140 -6.949 -38.888 1.00 94.19 982 GLU A C 1
ATOM 7933 O O . GLU A 1 982 ? 34.954 -7.544 -39.953 1.00 94.19 982 GLU A O 1
ATOM 7938 N N . TYR A 1 983 ? 34.126 -6.659 -38.070 1.00 96.25 983 TYR A N 1
ATOM 7939 C CA . TYR A 1 983 ? 32.736 -6.956 -38.422 1.00 96.25 983 TYR A CA 1
ATOM 7940 C C . TYR A 1 983 ? 31.772 -5.982 -37.740 1.00 96.25 983 TYR A C 1
ATOM 7942 O O . TYR A 1 983 ? 31.769 -5.865 -36.520 1.00 96.25 983 TYR A O 1
ATOM 7950 N N . ALA A 1 984 ? 30.915 -5.298 -38.498 1.00 95.94 984 ALA A N 1
ATOM 7951 C CA . ALA A 1 984 ? 29.965 -4.312 -37.983 1.00 95.94 984 ALA A CA 1
ATOM 7952 C C . ALA A 1 984 ? 28.618 -4.479 -38.686 1.00 95.94 984 ALA A C 1
ATOM 7954 O O . ALA A 1 984 ? 28.550 -4.580 -39.906 1.00 95.94 984 ALA A O 1
ATOM 7955 N N . THR A 1 985 ? 27.525 -4.538 -37.926 1.00 96.12 985 THR A N 1
ATOM 7956 C CA . THR A 1 985 ? 26.196 -4.738 -38.518 1.00 96.12 985 THR A CA 1
ATOM 7957 C C . THR A 1 985 ? 25.510 -3.413 -38.808 1.00 96.12 985 THR A C 1
ATOM 7959 O O . THR A 1 985 ? 25.542 -2.492 -37.994 1.00 96.12 985 THR A O 1
ATOM 7962 N N . TRP A 1 986 ? 24.867 -3.324 -39.969 1.00 96.12 986 TRP A N 1
ATOM 7963 C CA . TRP A 1 986 ? 24.016 -2.189 -40.358 1.00 96.12 986 TRP A CA 1
ATOM 7964 C C . TRP A 1 986 ? 22.749 -2.641 -41.107 1.00 96.12 986 TRP A C 1
ATOM 7966 O O . TRP A 1 986 ? 21.929 -1.839 -41.532 1.00 96.12 986 TRP A O 1
ATOM 7976 N N . THR A 1 987 ? 22.570 -3.946 -41.273 1.00 95.12 987 THR A N 1
ATOM 7977 C CA . THR A 1 987 ? 21.549 -4.570 -42.122 1.00 95.12 987 THR A CA 1
ATOM 7978 C C . THR A 1 987 ? 20.199 -4.763 -41.422 1.00 95.12 987 THR A C 1
ATOM 7980 O O . THR A 1 987 ? 19.247 -5.252 -42.021 1.00 95.12 987 THR A O 1
ATOM 7983 N N . SER A 1 988 ? 20.074 -4.421 -40.138 1.00 92.56 988 SER A N 1
ATOM 7984 C CA . SER A 1 988 ? 18.843 -4.595 -39.352 1.00 92.56 988 SER A CA 1
ATOM 7985 C C . SER A 1 988 ? 18.518 -3.395 -38.437 1.00 92.56 988 SER A C 1
ATOM 7987 O O . SER A 1 988 ? 18.222 -3.605 -37.257 1.00 92.56 988 SER A O 1
ATOM 7989 N N . PRO A 1 989 ? 18.510 -2.141 -38.936 1.00 89.12 989 PRO A N 1
ATOM 7990 C CA . PRO A 1 989 ? 18.326 -0.937 -38.112 1.00 89.12 989 PRO A CA 1
ATOM 7991 C C . PRO A 1 989 ? 16.953 -0.851 -37.430 1.00 89.12 989 PRO A C 1
ATOM 7993 O O . PRO A 1 989 ? 16.849 -0.242 -36.372 1.00 89.12 989 PRO A O 1
ATOM 7996 N N . ILE A 1 990 ? 15.920 -1.499 -37.986 1.00 81.75 990 ILE A N 1
ATOM 7997 C CA . ILE A 1 990 ? 14.555 -1.519 -37.422 1.00 81.75 990 ILE A CA 1
ATOM 7998 C C . ILE A 1 990 ? 14.525 -2.221 -36.055 1.00 81.75 990 ILE A C 1
ATOM 8000 O O . ILE A 1 990 ? 13.777 -1.830 -35.169 1.00 81.75 990 ILE A O 1
ATOM 8004 N N . ARG A 1 991 ? 15.372 -3.241 -35.863 1.00 80.06 991 ARG A N 1
ATOM 8005 C CA . ARG A 1 991 ? 15.361 -4.112 -34.672 1.00 80.06 991 ARG A CA 1
ATOM 8006 C C . ARG A 1 991 ? 16.668 -4.111 -33.877 1.00 80.06 991 ARG A C 1
ATOM 8008 O O . ARG A 1 991 ? 16.765 -4.782 -32.853 1.00 80.06 991 ARG A O 1
ATOM 8015 N N . LYS A 1 992 ? 17.704 -3.411 -34.354 1.00 85.12 992 LYS A N 1
ATOM 8016 C CA . LYS A 1 992 ? 19.011 -3.306 -33.693 1.00 85.12 992 LYS A CA 1
ATOM 8017 C C . LYS A 1 992 ? 19.447 -1.851 -33.606 1.00 85.12 992 LYS A C 1
ATOM 8019 O O . LYS A 1 992 ? 19.794 -1.229 -34.607 1.00 85.12 992 LYS A O 1
ATOM 8024 N N . TYR A 1 993 ? 19.526 -1.339 -32.381 1.00 87.31 993 TYR A N 1
ATOM 8025 C CA . TYR A 1 993 ? 19.992 0.025 -32.135 1.00 87.31 993 TYR A CA 1
ATOM 8026 C C . TYR A 1 993 ? 21.453 0.241 -32.577 1.00 87.31 993 TYR A C 1
ATOM 8028 O O . TYR A 1 993 ? 21.785 1.314 -33.074 1.00 87.31 993 TYR A O 1
ATOM 8036 N N . SER A 1 994 ? 22.307 -0.789 -32.479 1.00 91.50 994 SER A N 1
ATOM 8037 C CA . SER A 1 994 ? 23.680 -0.778 -33.017 1.00 91.50 994 SER A CA 1
ATOM 8038 C C . SER A 1 994 ? 23.717 -0.440 -34.507 1.00 91.50 994 SER A C 1
ATOM 8040 O O . SER A 1 994 ? 24.501 0.399 -34.942 1.00 91.50 994 SER A O 1
ATOM 8042 N N . ASP A 1 995 ? 22.820 -1.049 -35.279 1.00 93.75 995 ASP A N 1
ATOM 8043 C CA . ASP A 1 995 ? 22.739 -0.864 -36.723 1.00 93.75 995 ASP A CA 1
ATOM 8044 C C . ASP A 1 995 ? 22.224 0.539 -37.048 1.00 93.75 995 ASP A C 1
ATOM 8046 O O . ASP A 1 995 ? 22.700 1.162 -37.989 1.00 93.75 995 ASP A O 1
ATOM 8050 N N . MET A 1 996 ? 21.319 1.088 -36.232 1.00 91.56 996 MET A N 1
ATOM 8051 C CA . MET A 1 996 ? 20.864 2.470 -36.383 1.00 91.56 996 MET A CA 1
ATOM 8052 C C . MET A 1 996 ? 21.981 3.491 -36.101 1.00 91.56 996 MET A C 1
ATOM 8054 O O . MET A 1 996 ? 22.064 4.510 -36.789 1.00 91.56 996 MET A O 1
ATOM 8058 N N . ILE A 1 997 ? 22.864 3.228 -35.130 1.00 93.31 997 ILE A N 1
ATOM 8059 C CA . ILE A 1 997 ? 24.067 4.049 -34.909 1.00 93.31 997 ILE A CA 1
ATOM 8060 C C . ILE A 1 997 ? 24.976 3.971 -36.135 1.00 93.31 997 ILE A C 1
ATOM 8062 O O . ILE A 1 997 ? 25.360 5.009 -36.668 1.00 93.31 997 ILE A O 1
ATOM 8066 N N . ASN A 1 998 ? 25.264 2.764 -36.625 1.00 95.50 998 ASN A N 1
ATOM 8067 C CA . ASN A 1 998 ? 26.094 2.588 -37.815 1.00 95.50 998 ASN A CA 1
ATOM 8068 C C . ASN A 1 998 ? 25.461 3.245 -39.056 1.00 95.50 998 ASN A C 1
ATOM 8070 O O . ASN A 1 998 ? 26.177 3.867 -39.829 1.00 95.50 998 ASN A O 1
ATOM 8074 N N . HIS A 1 999 ? 24.131 3.230 -39.211 1.00 95.38 999 HIS A N 1
ATOM 8075 C CA . HIS A 1 999 ? 23.426 3.999 -40.251 1.00 95.38 999 HIS A CA 1
ATOM 8076 C C . HIS A 1 999 ? 23.699 5.497 -40.149 1.00 95.38 999 HIS A C 1
ATOM 8078 O O . HIS A 1 999 ? 23.928 6.137 -41.169 1.00 95.38 999 HIS A O 1
ATOM 8084 N N . ARG A 1 1000 ? 23.669 6.070 -38.940 1.00 94.31 1000 ARG A N 1
ATOM 8085 C CA . ARG A 1 1000 ? 23.976 7.495 -38.736 1.00 94.31 1000 ARG A CA 1
ATOM 8086 C C . ARG A 1 1000 ? 25.424 7.806 -39.100 1.00 94.31 1000 ARG A C 1
ATOM 8088 O O . ARG A 1 1000 ? 25.650 8.782 -39.799 1.00 94.31 1000 ARG A O 1
ATOM 8095 N N . LEU A 1 1001 ? 26.363 6.954 -38.687 1.00 95.00 1001 LEU A N 1
ATOM 8096 C CA . LEU A 1 1001 ? 27.786 7.104 -39.006 1.00 95.00 1001 LEU A CA 1
ATOM 8097 C C . LEU A 1 1001 ? 28.052 6.996 -40.516 1.00 95.00 1001 LEU A C 1
ATOM 8099 O O . LEU A 1 1001 ? 28.752 7.828 -41.086 1.00 95.00 1001 LEU A O 1
ATOM 8103 N N . LEU A 1 1002 ? 27.437 6.022 -41.190 1.00 95.00 1002 LEU A N 1
ATOM 8104 C CA . LEU A 1 1002 ? 27.517 5.887 -42.646 1.00 95.00 1002 LEU A CA 1
ATOM 8105 C C . LEU A 1 1002 ? 26.924 7.115 -43.348 1.00 95.00 1002 LEU A C 1
ATOM 8107 O O . LEU A 1 1002 ? 27.550 7.673 -44.244 1.00 95.00 1002 LEU A O 1
ATOM 8111 N N . LYS A 1 1003 ? 25.758 7.593 -42.900 1.00 94.81 1003 LYS A N 1
ATOM 8112 C CA . LYS A 1 1003 ? 25.126 8.803 -43.444 1.00 94.81 1003 LYS A CA 1
ATOM 8113 C C . LYS A 1 1003 ? 25.988 10.044 -43.269 1.00 94.81 1003 LYS A C 1
ATOM 8115 O O . LYS A 1 1003 ? 26.113 10.789 -44.227 1.00 94.81 1003 LYS A O 1
ATOM 8120 N N . SER A 1 1004 ? 26.624 10.233 -42.114 1.00 93.56 1004 SER A N 1
ATOM 8121 C CA . SER A 1 1004 ? 27.522 11.373 -41.902 1.00 93.56 1004 SER A CA 1
ATOM 8122 C C . SER A 1 1004 ? 28.753 11.348 -42.805 1.00 93.56 1004 SER A C 1
ATOM 8124 O O . SER A 1 1004 ? 29.226 12.411 -43.187 1.00 93.56 1004 SER A O 1
ATOM 8126 N N . ILE A 1 1005 ? 29.246 10.165 -43.198 1.00 92.62 1005 ILE A N 1
ATOM 8127 C CA . ILE A 1 1005 ? 30.319 10.065 -44.201 1.00 92.62 1005 ILE A CA 1
ATOM 8128 C C . ILE A 1 1005 ? 29.791 10.519 -45.571 1.00 92.62 1005 ILE A C 1
ATOM 8130 O O . ILE A 1 1005 ? 30.450 11.301 -46.250 1.00 92.62 1005 ILE A O 1
ATOM 8134 N N . ILE A 1 1006 ? 28.581 10.088 -45.950 1.00 92.88 1006 ILE A N 1
ATOM 8135 C CA . ILE A 1 1006 ? 27.934 10.467 -47.220 1.00 92.88 1006 ILE A CA 1
ATOM 8136 C C . ILE A 1 1006 ? 27.658 11.977 -47.277 1.00 92.88 1006 ILE A C 1
ATOM 8138 O O . ILE A 1 1006 ? 27.940 12.619 -48.286 1.00 92.88 1006 ILE A O 1
ATOM 8142 N N . THR A 1 1007 ? 27.107 12.554 -46.205 1.00 90.38 1007 THR A N 1
ATOM 8143 C CA . THR A 1 1007 ? 26.714 13.973 -46.140 1.00 90.38 1007 THR A CA 1
ATOM 8144 C C . THR A 1 1007 ? 27.844 14.905 -45.699 1.00 90.38 1007 THR A C 1
ATOM 8146 O O . THR A 1 1007 ? 27.654 16.118 -45.692 1.00 90.38 1007 THR A O 1
ATOM 8149 N N . LYS A 1 1008 ? 29.025 14.361 -45.365 1.00 87.75 1008 LYS A N 1
ATOM 8150 C CA . LYS A 1 1008 ? 30.189 15.086 -44.816 1.00 87.75 1008 LYS A CA 1
ATOM 8151 C C . LYS A 1 1008 ? 29.871 15.879 -43.538 1.00 87.75 1008 LYS A C 1
ATOM 8153 O O . LYS A 1 1008 ? 30.449 16.934 -43.280 1.00 87.75 1008 LYS A O 1
ATOM 8158 N N . GLU A 1 1009 ? 28.950 15.372 -42.725 1.00 87.06 1009 GLU A N 1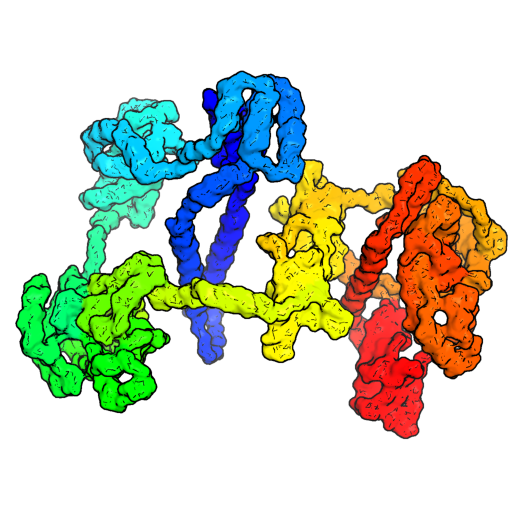
ATOM 8159 C CA . GLU A 1 1009 ? 28.568 15.975 -41.448 1.00 87.06 1009 GLU A CA 1
ATOM 8160 C C . GLU A 1 1009 ? 29.538 15.605 -40.316 1.00 87.06 1009 GLU A C 1
ATOM 8162 O O . GLU A 1 1009 ? 30.222 14.581 -40.344 1.00 87.06 1009 GLU A O 1
ATOM 8167 N N . LYS A 1 1010 ? 29.572 16.431 -39.262 1.00 84.12 1010 LYS A N 1
ATOM 8168 C CA . LYS A 1 1010 ? 30.428 16.194 -38.095 1.00 84.12 1010 LYS A CA 1
ATOM 8169 C C . LYS A 1 1010 ? 29.974 14.953 -37.321 1.00 84.12 1010 LYS A C 1
ATOM 8171 O O . LYS A 1 1010 ? 28.863 14.902 -36.796 1.00 84.12 1010 LYS A O 1
ATOM 8176 N N . THR A 1 1011 ? 30.870 13.983 -37.179 1.00 84.62 1011 THR A N 1
ATOM 8177 C CA . THR A 1 1011 ? 30.613 12.726 -36.465 1.00 84.62 1011 THR A CA 1
ATOM 8178 C C . THR A 1 1011 ? 30.898 12.807 -34.973 1.00 84.62 1011 THR A C 1
ATOM 8180 O O . THR A 1 1011 ? 31.857 13.448 -34.545 1.00 84.62 1011 THR A O 1
ATOM 8183 N N . ILE A 1 1012 ? 30.116 12.068 -34.182 1.00 84.81 1012 ILE A N 1
ATOM 8184 C CA . ILE A 1 1012 ? 30.338 11.868 -32.746 1.00 84.81 1012 ILE A CA 1
ATOM 8185 C C . ILE A 1 1012 ? 30.682 10.395 -32.516 1.00 84.81 1012 ILE A C 1
ATOM 8187 O O . ILE A 1 1012 ? 29.909 9.512 -32.895 1.00 84.81 1012 ILE A O 1
ATOM 8191 N N . LYS A 1 1013 ? 31.827 10.125 -31.877 1.00 87.50 1013 LYS A N 1
ATOM 8192 C CA . LYS A 1 1013 ? 32.221 8.763 -31.499 1.00 87.50 1013 LYS A CA 1
ATOM 8193 C C . LYS A 1 1013 ? 31.239 8.202 -30.458 1.00 87.50 1013 LYS A C 1
ATOM 8195 O O . LYS A 1 1013 ? 30.979 8.881 -29.461 1.00 87.50 1013 LYS A O 1
ATOM 8200 N N . PRO A 1 1014 ? 30.697 6.984 -30.648 1.00 87.81 1014 PRO A N 1
ATOM 8201 C CA . PRO A 1 1014 ? 29.869 6.340 -29.633 1.00 87.81 1014 PRO A CA 1
ATOM 8202 C C . PRO A 1 1014 ? 30.641 6.167 -28.319 1.00 87.81 1014 PRO A C 1
ATOM 8204 O O . PRO A 1 1014 ? 31.802 5.759 -28.332 1.00 87.81 1014 PRO A O 1
ATOM 8207 N N . ASN A 1 1015 ? 30.005 6.476 -27.188 1.00 82.06 1015 ASN A N 1
ATOM 8208 C CA . ASN A 1 1015 ? 30.616 6.313 -25.870 1.00 82.06 1015 ASN A CA 1
ATOM 8209 C C . ASN A 1 1015 ? 30.538 4.850 -25.382 1.00 82.06 1015 ASN A C 1
ATOM 8211 O O . ASN A 1 1015 ? 29.691 4.068 -25.822 1.00 82.06 1015 ASN A O 1
ATOM 8215 N N . GLU A 1 1016 ? 31.394 4.487 -24.424 1.00 80.38 1016 GLU A N 1
ATOM 8216 C CA . GLU A 1 1016 ? 31.403 3.141 -23.823 1.00 80.38 1016 GLU A CA 1
ATOM 8217 C C . GLU A 1 1016 ? 30.098 2.816 -23.070 1.00 80.38 1016 GLU A C 1
ATOM 8219 O O . GLU A 1 1016 ? 29.674 1.664 -22.993 1.00 80.38 1016 GLU A O 1
ATOM 8224 N N . GLU A 1 1017 ? 29.382 3.830 -22.580 1.00 81.31 1017 GLU A N 1
ATOM 8225 C CA . GLU A 1 1017 ? 28.087 3.644 -21.917 1.00 81.31 1017 GLU A CA 1
ATOM 8226 C C . GLU A 1 1017 ? 27.019 3.070 -22.869 1.00 81.31 1017 GLU A C 1
ATOM 8228 O O . GLU A 1 1017 ? 26.237 2.195 -22.487 1.00 81.31 1017 GLU A O 1
ATOM 8233 N N . ILE A 1 1018 ? 26.991 3.520 -24.130 1.00 81.56 1018 ILE A N 1
ATOM 8234 C CA . ILE A 1 1018 ? 26.089 2.981 -25.155 1.00 81.56 1018 ILE A CA 1
ATOM 8235 C C . ILE A 1 1018 ? 26.425 1.515 -25.441 1.00 81.56 1018 ILE A C 1
ATOM 8237 O O . ILE A 1 1018 ? 25.505 0.701 -25.549 1.00 81.56 1018 ILE A O 1
ATOM 8241 N N . LYS A 1 1019 ? 27.716 1.157 -25.514 1.00 84.31 1019 LYS A N 1
ATOM 8242 C CA . LYS A 1 1019 ? 28.154 -0.239 -25.680 1.00 84.31 1019 LYS A CA 1
ATOM 8243 C C . LYS A 1 1019 ? 27.587 -1.120 -24.562 1.00 84.31 1019 LYS A C 1
ATOM 8245 O O . LYS A 1 1019 ? 26.953 -2.137 -24.853 1.00 84.31 1019 LYS A O 1
ATOM 8250 N N . LEU A 1 1020 ? 27.766 -0.710 -23.304 1.00 79.44 1020 LEU A N 1
ATOM 8251 C CA . LEU A 1 1020 ? 27.272 -1.452 -22.139 1.00 79.44 1020 LEU A CA 1
ATOM 8252 C C . LEU A 1 1020 ? 25.751 -1.638 -22.189 1.00 79.44 1020 LEU A C 1
ATOM 8254 O O . LEU A 1 1020 ? 25.265 -2.754 -22.009 1.00 79.44 1020 LEU A O 1
ATOM 8258 N N . LYS A 1 1021 ? 25.000 -0.585 -22.532 1.00 81.38 1021 LYS A N 1
ATOM 8259 C CA . LYS A 1 1021 ? 23.534 -0.646 -22.666 1.00 81.38 1021 LYS A CA 1
ATOM 8260 C C . LYS A 1 1021 ? 23.077 -1.616 -23.756 1.00 81.38 1021 LYS A C 1
ATOM 8262 O O . LYS A 1 1021 ? 22.147 -2.390 -23.534 1.00 81.38 1021 LYS A O 1
ATOM 8267 N N . ILE A 1 1022 ? 23.726 -1.605 -24.924 1.00 83.88 1022 ILE A N 1
ATOM 8268 C CA . ILE A 1 1022 ? 23.394 -2.523 -26.026 1.00 83.88 1022 ILE A CA 1
ATOM 8269 C C . ILE A 1 1022 ? 23.684 -3.976 -25.619 1.00 83.88 1022 ILE A C 1
ATOM 8271 O O . ILE A 1 1022 ? 22.847 -4.855 -25.842 1.00 83.88 1022 ILE A O 1
ATOM 8275 N N . SER A 1 1023 ? 24.842 -4.231 -25.002 1.00 82.31 1023 SER A N 1
ATOM 8276 C CA . SER A 1 1023 ? 25.240 -5.574 -24.559 1.00 82.31 1023 SER A CA 1
ATOM 8277 C C . SER A 1 1023 ? 24.298 -6.109 -23.471 1.00 82.31 1023 SER A C 1
ATOM 8279 O O . SER A 1 1023 ? 23.790 -7.232 -23.565 1.00 82.31 1023 SER A O 1
ATOM 8281 N N . GLU A 1 1024 ? 23.945 -5.270 -22.492 1.00 78.75 1024 GLU A N 1
ATOM 8282 C CA . GLU A 1 1024 ? 23.011 -5.630 -21.427 1.00 78.75 1024 GLU A CA 1
ATOM 8283 C C . GLU A 1 1024 ? 21.600 -5.917 -21.965 1.00 78.75 1024 GLU A C 1
ATOM 8285 O O . GLU A 1 1024 ? 20.995 -6.925 -21.589 1.00 78.75 1024 GLU A O 1
ATOM 8290 N N . GLN A 1 1025 ? 21.082 -5.091 -22.882 1.00 80.81 1025 GLN A N 1
ATOM 8291 C CA . GLN A 1 1025 ? 19.764 -5.315 -23.484 1.00 80.81 1025 GLN A CA 1
ATOM 8292 C C . GLN A 1 1025 ? 19.733 -6.604 -24.315 1.00 80.81 1025 GLN A C 1
ATOM 8294 O O . GLN A 1 1025 ? 18.786 -7.383 -24.213 1.00 80.81 1025 GLN A O 1
ATOM 8299 N N . ARG A 1 1026 ? 20.792 -6.890 -25.086 1.00 81.50 1026 ARG A N 1
ATOM 8300 C CA . ARG A 1 1026 ? 20.924 -8.151 -25.835 1.00 81.50 1026 ARG A CA 1
ATOM 8301 C C . ARG A 1 1026 ? 20.886 -9.362 -24.901 1.00 81.50 1026 ARG A C 1
ATOM 8303 O O . ARG A 1 1026 ? 20.243 -10.361 -25.225 1.00 81.50 1026 ARG A O 1
ATOM 8310 N N . ARG A 1 1027 ? 21.552 -9.280 -23.744 1.00 79.00 1027 ARG A N 1
ATOM 8311 C CA . ARG A 1 1027 ? 21.527 -10.332 -22.719 1.00 79.00 1027 ARG A CA 1
ATOM 8312 C C . ARG A 1 1027 ? 20.126 -10.507 -22.128 1.00 79.00 1027 ARG A C 1
ATOM 8314 O O . ARG A 1 1027 ? 19.655 -11.637 -22.048 1.00 79.00 1027 ARG A O 1
ATOM 8321 N N . LYS A 1 1028 ? 19.451 -9.410 -21.766 1.00 73.81 1028 LYS A N 1
ATOM 8322 C CA . LYS A 1 1028 ? 18.076 -9.426 -21.228 1.00 73.81 1028 LYS A CA 1
ATOM 8323 C C . LYS A 1 1028 ? 17.088 -10.068 -22.205 1.00 73.81 1028 LYS A C 1
ATOM 8325 O O . LYS A 1 1028 ? 16.340 -10.952 -21.797 1.00 73.81 1028 LYS A O 1
ATOM 8330 N N . ASN A 1 1029 ? 17.138 -9.690 -23.484 1.00 74.75 1029 ASN A N 1
ATOM 8331 C CA . ASN A 1 1029 ? 16.251 -10.243 -24.511 1.00 74.75 1029 ASN A CA 1
ATOM 8332 C C . ASN A 1 1029 ? 16.446 -11.758 -24.678 1.00 74.75 1029 ASN A C 1
ATOM 8334 O O . ASN A 1 1029 ? 15.465 -12.490 -24.728 1.00 74.75 1029 ASN A O 1
ATOM 8338 N N . ARG A 1 1030 ? 17.697 -12.244 -24.684 1.00 77.00 1030 ARG A N 1
ATOM 8339 C CA . ARG A 1 1030 ? 17.994 -13.687 -24.778 1.00 77.00 1030 ARG A CA 1
ATOM 8340 C C . ARG A 1 1030 ? 17.469 -14.487 -23.590 1.00 77.00 1030 ARG A C 1
ATOM 8342 O O . ARG A 1 1030 ? 16.956 -15.583 -23.781 1.00 77.00 1030 ARG A O 1
ATOM 8349 N N . ILE A 1 1031 ? 17.626 -13.962 -22.373 1.00 71.38 1031 ILE A N 1
ATOM 8350 C CA . ILE A 1 1031 ? 17.124 -14.631 -21.165 1.00 71.38 1031 ILE A CA 1
ATOM 8351 C C . ILE A 1 1031 ? 15.599 -14.733 -21.237 1.00 71.38 1031 ILE A C 1
ATOM 8353 O O . ILE A 1 1031 ? 15.048 -15.797 -21.010 1.00 71.38 1031 ILE A O 1
ATOM 8357 N N . ALA A 1 1032 ? 14.927 -13.658 -21.632 1.00 66.06 1032 ALA A N 1
ATOM 8358 C CA . ALA A 1 1032 ? 13.477 -13.639 -21.730 1.00 66.06 1032 ALA A CA 1
ATOM 8359 C C . ALA A 1 1032 ? 12.903 -14.542 -22.816 1.00 66.06 1032 ALA A C 1
ATOM 8361 O O . ALA A 1 1032 ? 11.913 -15.226 -22.578 1.00 66.06 1032 ALA A O 1
ATOM 8362 N N . GLU A 1 1033 ? 13.522 -14.547 -23.995 1.00 76.12 1033 GLU A N 1
ATOM 8363 C CA . GLU A 1 1033 ? 13.163 -15.461 -25.075 1.00 76.12 1033 GLU A CA 1
ATOM 8364 C C . GLU A 1 1033 ? 13.283 -16.913 -24.604 1.00 76.12 1033 GLU A C 1
ATOM 8366 O O . GLU A 1 1033 ? 12.347 -17.689 -24.789 1.00 76.12 1033 GLU A O 1
ATOM 8371 N N . ARG A 1 1034 ? 14.381 -17.256 -23.916 1.00 79.44 1034 ARG A N 1
ATOM 8372 C CA . ARG A 1 1034 ? 14.582 -18.579 -23.316 1.00 79.44 1034 ARG A CA 1
ATOM 8373 C C . ARG A 1 1034 ? 13.518 -18.898 -22.267 1.00 79.44 1034 ARG A C 1
ATOM 8375 O O . ARG A 1 1034 ? 12.892 -19.940 -22.365 1.00 79.44 1034 ARG A O 1
ATOM 8382 N N . ASP A 1 1035 ? 13.287 -18.013 -21.301 1.00 69.50 1035 ASP A N 1
ATOM 8383 C CA . ASP A 1 1035 ? 12.369 -18.278 -20.188 1.00 69.50 1035 ASP A CA 1
ATOM 8384 C C . ASP A 1 1035 ? 10.914 -18.433 -20.685 1.00 69.50 1035 ASP A C 1
ATOM 8386 O O . ASP A 1 1035 ? 10.186 -19.317 -20.233 1.00 69.50 1035 ASP A O 1
ATOM 8390 N N . ILE A 1 1036 ? 10.495 -17.624 -21.671 1.00 76.19 1036 ILE A N 1
ATOM 8391 C CA . ILE A 1 1036 ? 9.195 -17.790 -22.344 1.00 76.19 1036 ILE A CA 1
ATOM 8392 C C . ILE A 1 1036 ? 9.158 -19.121 -23.095 1.00 76.19 1036 ILE A C 1
ATOM 8394 O O . ILE A 1 1036 ? 8.179 -19.851 -22.989 1.00 76.19 1036 ILE A O 1
ATOM 8398 N N . THR A 1 1037 ? 10.214 -19.452 -23.833 1.00 80.75 1037 THR A N 1
ATOM 8399 C CA . THR A 1 1037 ? 10.318 -20.706 -24.586 1.00 80.75 1037 THR A CA 1
ATOM 8400 C C . THR A 1 1037 ? 10.214 -21.929 -23.667 1.00 80.75 1037 THR A C 1
ATOM 8402 O O . THR A 1 1037 ? 9.417 -22.825 -23.941 1.00 80.75 1037 THR A O 1
ATOM 8405 N N . ASP A 1 1038 ? 10.930 -21.941 -22.542 1.00 80.44 1038 ASP A N 1
ATOM 8406 C CA . ASP A 1 1038 ? 10.892 -23.017 -21.542 1.00 80.44 1038 ASP A CA 1
ATOM 8407 C C . ASP A 1 1038 ? 9.486 -23.161 -20.922 1.00 80.44 1038 ASP A C 1
ATOM 8409 O O . ASP A 1 1038 ? 8.971 -24.273 -20.747 1.00 80.44 1038 ASP A O 1
ATOM 8413 N N . TRP A 1 1039 ? 8.807 -22.039 -20.659 1.00 79.75 1039 TRP A N 1
ATOM 8414 C CA . TRP A 1 1039 ? 7.418 -22.036 -20.191 1.00 79.75 1039 TRP A CA 1
ATOM 8415 C C . TRP A 1 1039 ? 6.443 -22.596 -21.237 1.00 79.75 1039 TRP A C 1
ATOM 8417 O O . TRP A 1 1039 ? 5.603 -23.442 -20.917 1.00 79.75 1039 TRP A O 1
ATOM 8427 N N . LEU A 1 1040 ? 6.574 -22.184 -22.501 1.00 83.75 1040 LEU A N 1
ATOM 8428 C CA . LEU A 1 1040 ? 5.740 -22.682 -23.598 1.00 83.75 1040 LEU A CA 1
ATOM 8429 C C . LEU A 1 1040 ? 5.956 -24.182 -23.839 1.00 83.75 1040 LEU A C 1
ATOM 8431 O O . LEU A 1 1040 ? 4.978 -24.899 -24.063 1.00 83.75 1040 LEU A O 1
ATOM 8435 N N . TYR A 1 1041 ? 7.195 -24.678 -23.740 1.00 89.19 1041 TYR A N 1
ATOM 8436 C CA . TYR A 1 1041 ? 7.476 -26.115 -23.788 1.00 89.19 1041 TYR A CA 1
ATOM 8437 C C . TYR A 1 1041 ? 6.813 -26.867 -22.636 1.00 89.19 1041 TYR A C 1
ATOM 8439 O O . TYR A 1 1041 ? 6.245 -27.933 -22.862 1.00 89.19 1041 TYR A O 1
ATOM 8447 N N . THR A 1 1042 ? 6.812 -26.301 -21.427 1.00 85.94 1042 THR A N 1
ATOM 8448 C CA . THR A 1 1042 ? 6.138 -26.908 -20.269 1.00 85.94 1042 THR A CA 1
ATOM 8449 C C . THR A 1 1042 ? 4.634 -27.051 -20.519 1.00 85.94 1042 THR A C 1
ATOM 8451 O O . THR A 1 1042 ? 4.074 -28.121 -20.294 1.00 85.94 1042 THR A O 1
ATOM 8454 N N . ILE A 1 1043 ? 3.981 -26.010 -21.050 1.00 85.50 1043 ILE A N 1
ATOM 8455 C CA . ILE A 1 1043 ? 2.551 -26.063 -21.401 1.00 85.50 1043 ILE A CA 1
ATOM 8456 C C . ILE A 1 1043 ? 2.287 -27.088 -22.506 1.00 85.50 1043 ILE A C 1
ATOM 8458 O O . ILE A 1 1043 ? 1.307 -27.831 -22.442 1.00 85.50 1043 ILE A O 1
ATOM 8462 N N . LEU A 1 1044 ? 3.148 -27.131 -23.525 1.00 87.62 1044 LEU A N 1
ATOM 8463 C CA . LEU A 1 1044 ? 3.009 -28.075 -24.626 1.00 87.62 1044 LEU A CA 1
ATOM 8464 C C . LEU A 1 1044 ? 3.110 -29.522 -24.128 1.00 87.62 1044 LEU A C 1
ATOM 8466 O O . LEU A 1 1044 ? 2.209 -30.313 -24.393 1.00 87.62 1044 LEU A O 1
ATOM 8470 N N . LEU A 1 1045 ? 4.163 -29.847 -23.373 1.00 88.00 1045 LEU A N 1
ATOM 8471 C CA . LEU A 1 1045 ? 4.457 -31.207 -22.909 1.00 88.00 1045 LEU A CA 1
ATOM 8472 C C . LEU A 1 1045 ? 3.496 -31.707 -21.815 1.00 88.00 1045 LEU A C 1
ATOM 8474 O O . LEU A 1 1045 ? 3.417 -32.910 -21.587 1.00 88.00 1045 LEU A O 1
ATOM 8478 N N . GLN A 1 1046 ? 2.725 -30.825 -21.168 1.00 86.81 1046 GLN A N 1
ATOM 8479 C CA . GLN A 1 1046 ? 1.663 -31.213 -20.227 1.00 86.81 1046 GLN A CA 1
ATOM 8480 C C . GLN A 1 1046 ? 0.402 -31.770 -20.904 1.00 86.81 1046 GLN A C 1
ATOM 8482 O O . GLN A 1 1046 ? -0.429 -32.390 -20.234 1.00 86.81 1046 GLN A O 1
ATOM 8487 N N . LYS A 1 1047 ? 0.210 -31.541 -22.209 1.00 86.50 1047 LYS A N 1
ATOM 8488 C CA . LYS A 1 1047 ? -0.983 -32.032 -22.908 1.00 86.50 1047 LYS A CA 1
ATOM 8489 C C . LYS A 1 1047 ? -1.015 -33.560 -22.920 1.00 86.50 1047 LYS A C 1
ATOM 8491 O O . LYS A 1 1047 ? 0.011 -34.214 -23.084 1.00 86.50 1047 LYS A O 1
ATOM 8496 N N . LYS A 1 1048 ? -2.225 -34.125 -22.833 1.00 83.50 1048 LYS A N 1
ATOM 8497 C CA . LYS A 1 1048 ? -2.454 -35.582 -22.819 1.00 83.50 1048 LYS A CA 1
ATOM 8498 C C . LYS A 1 1048 ? -1.776 -36.318 -23.983 1.00 83.50 1048 LYS A C 1
ATOM 8500 O O . LYS A 1 1048 ? -1.295 -37.421 -23.788 1.00 83.50 1048 LYS A O 1
ATOM 8505 N N . GLU A 1 1049 ? -1.682 -35.690 -25.155 1.00 84.62 1049 GLU A N 1
ATOM 8506 C CA . GLU A 1 1049 ? -1.043 -36.252 -26.359 1.00 84.62 1049 GLU A CA 1
ATOM 8507 C C . GLU A 1 1049 ? 0.471 -36.522 -26.225 1.00 84.62 1049 GLU A C 1
ATOM 8509 O O . GLU A 1 1049 ? 1.033 -37.280 -27.016 1.00 84.62 1049 GLU A O 1
ATOM 8514 N N . TYR A 1 1050 ? 1.134 -35.913 -25.235 1.00 84.00 1050 TYR A N 1
ATOM 8515 C CA . TYR A 1 1050 ? 2.560 -36.103 -24.955 1.00 84.00 1050 TYR A CA 1
ATOM 8516 C C . TYR A 1 1050 ? 2.825 -36.975 -23.721 1.00 84.00 1050 TYR A C 1
ATOM 8518 O O . TYR A 1 1050 ? 3.977 -37.325 -23.462 1.00 84.00 1050 TYR A O 1
ATOM 8526 N N . GLN A 1 1051 ? 1.787 -37.370 -22.975 1.00 83.06 1051 GLN A N 1
ATOM 8527 C CA . GLN A 1 1051 ? 1.941 -38.298 -21.854 1.00 83.06 1051 GLN A CA 1
ATOM 8528 C C . GLN A 1 1051 ? 2.345 -39.681 -22.378 1.00 83.06 1051 GLN A C 1
ATOM 8530 O O . GLN A 1 1051 ? 1.746 -40.192 -23.320 1.00 83.06 1051 GLN A O 1
ATOM 8535 N N . ASN A 1 1052 ? 3.379 -40.280 -21.779 1.00 84.44 1052 ASN A N 1
ATOM 8536 C CA . ASN A 1 1052 ? 3.964 -41.574 -22.171 1.00 84.44 1052 ASN A CA 1
ATOM 8537 C C . ASN A 1 1052 ? 4.514 -41.649 -23.609 1.00 84.44 1052 ASN A C 1
ATOM 8539 O O . ASN A 1 1052 ? 4.875 -42.730 -24.079 1.00 84.44 1052 ASN A O 1
ATOM 8543 N N . LYS A 1 1053 ? 4.622 -40.517 -24.315 1.00 88.31 1053 LYS A N 1
ATOM 8544 C CA . LYS A 1 1053 ? 5.232 -40.468 -25.643 1.00 88.31 1053 LYS A CA 1
ATOM 8545 C C . LYS A 1 1053 ? 6.755 -40.531 -25.516 1.00 88.31 1053 LYS A C 1
ATOM 8547 O O . LYS A 1 1053 ? 7.348 -39.805 -24.720 1.00 88.31 1053 LYS A O 1
ATOM 8552 N N . LYS A 1 1054 ? 7.392 -41.394 -26.309 1.00 90.31 1054 LYS A N 1
ATOM 8553 C CA . LYS A 1 1054 ? 8.856 -41.484 -26.393 1.00 90.31 1054 LYS A CA 1
ATOM 8554 C C . LYS A 1 1054 ? 9.391 -40.408 -27.337 1.00 90.31 1054 LYS A C 1
ATOM 8556 O O . LYS A 1 1054 ? 8.793 -40.156 -28.382 1.00 90.31 1054 LYS A O 1
ATOM 8561 N N . PHE A 1 1055 ? 10.513 -39.805 -26.962 1.00 90.00 1055 PHE A N 1
ATOM 8562 C CA . PHE A 1 1055 ? 11.194 -38.767 -27.730 1.00 90.00 1055 PHE A CA 1
ATOM 8563 C C . PHE A 1 1055 ? 12.661 -39.121 -27.915 1.00 90.00 1055 PHE A C 1
ATOM 8565 O O . PHE A 1 1055 ? 13.284 -39.669 -27.003 1.00 90.00 1055 PHE A O 1
ATOM 8572 N N . SER A 1 1056 ? 13.215 -38.746 -29.063 1.00 90.75 1056 SER A N 1
ATOM 8573 C CA . SER A 1 1056 ? 14.655 -38.788 -29.287 1.00 90.75 1056 SER A CA 1
ATOM 8574 C C . SER A 1 1056 ? 15.272 -37.533 -28.675 1.00 90.75 1056 SER A C 1
ATOM 8576 O O . SER A 1 1056 ? 14.815 -36.421 -28.941 1.00 90.75 1056 SER A O 1
ATOM 8578 N N . ALA A 1 1057 ? 16.306 -37.678 -27.850 1.00 87.50 1057 ALA A N 1
ATOM 8579 C CA . ALA A 1 1057 ? 16.952 -36.538 -27.209 1.00 87.50 1057 ALA A CA 1
ATOM 8580 C C . ALA A 1 1057 ? 18.475 -36.602 -27.346 1.00 87.50 1057 ALA A C 1
ATOM 8582 O O . ALA A 1 1057 ? 19.082 -37.651 -27.156 1.00 87.50 1057 ALA A O 1
ATOM 8583 N N . GLU A 1 1058 ? 19.080 -35.461 -27.659 1.00 84.75 1058 GLU A N 1
ATOM 8584 C CA . GLU A 1 1058 ? 20.527 -35.266 -27.691 1.00 84.75 1058 GLU A CA 1
ATOM 8585 C C . GLU A 1 1058 ? 20.998 -34.836 -26.300 1.00 84.75 1058 GLU A C 1
ATOM 8587 O O . GLU A 1 1058 ? 20.481 -33.866 -25.738 1.00 84.75 1058 GLU A O 1
ATOM 8592 N N . ILE A 1 1059 ? 21.968 -35.535 -25.716 1.00 82.12 1059 ILE A N 1
ATOM 8593 C CA . ILE A 1 1059 ? 22.491 -35.157 -24.404 1.00 82.12 1059 ILE A CA 1
ATOM 8594 C C . ILE A 1 1059 ? 23.386 -33.916 -24.546 1.00 82.12 1059 ILE A C 1
ATOM 8596 O O . ILE A 1 1059 ? 24.343 -33.893 -25.310 1.00 82.12 1059 ILE A O 1
ATOM 8600 N N . ILE A 1 1060 ? 23.081 -32.873 -23.773 1.00 78.94 1060 ILE A N 1
ATOM 8601 C CA . ILE A 1 1060 ? 23.785 -31.583 -23.800 1.00 78.94 1060 ILE A CA 1
ATOM 8602 C C . ILE A 1 1060 ? 24.863 -31.514 -22.711 1.00 78.94 1060 ILE A C 1
ATOM 8604 O O . ILE A 1 1060 ? 25.907 -30.876 -22.886 1.00 78.94 1060 ILE A O 1
ATOM 8608 N N . ASP A 1 1061 ? 24.570 -32.076 -21.534 1.00 78.44 1061 ASP A N 1
ATOM 8609 C CA . ASP A 1 1061 ? 25.444 -31.992 -20.366 1.00 78.44 1061 ASP A CA 1
ATOM 8610 C C . ASP A 1 1061 ? 25.183 -33.120 -19.365 1.00 78.44 1061 ASP A C 1
ATOM 8612 O O . ASP A 1 1061 ? 24.045 -33.556 -19.190 1.00 78.44 1061 ASP A O 1
ATOM 8616 N N . VAL A 1 1062 ? 26.233 -33.515 -18.647 1.00 80.56 1062 VAL A N 1
ATOM 8617 C CA . VAL A 1 1062 ? 26.176 -34.478 -17.541 1.00 80.56 1062 VAL A CA 1
ATOM 8618 C C . VAL A 1 1062 ? 26.670 -33.781 -16.278 1.00 80.56 1062 VAL A C 1
ATOM 8620 O O . VAL A 1 1062 ? 27.755 -33.201 -16.262 1.00 80.56 1062 VAL A O 1
ATOM 8623 N N . SER A 1 1063 ? 25.877 -33.822 -15.211 1.00 82.62 1063 SER A N 1
ATOM 8624 C CA . SER A 1 1063 ? 26.237 -33.288 -13.897 1.00 82.62 1063 SER A CA 1
ATOM 8625 C C . SER A 1 1063 ? 26.075 -34.355 -12.818 1.00 82.62 1063 SER A C 1
ATOM 8627 O O . SER A 1 1063 ? 25.405 -35.366 -13.006 1.00 82.62 1063 SER A O 1
ATOM 8629 N N . ARG A 1 1064 ? 26.605 -34.092 -11.616 1.00 78.50 1064 ARG A N 1
ATOM 8630 C CA . ARG A 1 1064 ? 26.414 -34.974 -10.444 1.00 78.50 1064 ARG A CA 1
ATOM 8631 C C . ARG A 1 1064 ? 24.945 -35.218 -10.077 1.00 78.50 1064 ARG A C 1
ATOM 8633 O O . ARG A 1 1064 ? 24.644 -36.131 -9.316 1.00 78.50 1064 ARG A O 1
ATOM 8640 N N . SER A 1 1065 ? 24.039 -34.355 -10.536 1.00 81.94 1065 SER A N 1
ATOM 8641 C CA . SER A 1 1065 ? 22.608 -34.450 -10.254 1.00 81.94 1065 SER A CA 1
ATOM 8642 C C . SER A 1 1065 ? 21.824 -35.211 -11.325 1.00 81.94 1065 SER A C 1
ATOM 8644 O O . SER A 1 1065 ? 20.682 -35.584 -11.056 1.00 81.94 1065 SER A O 1
ATOM 8646 N N . GLY A 1 1066 ? 22.395 -35.444 -12.511 1.00 86.31 1066 GLY A N 1
ATOM 8647 C CA . GLY A 1 1066 ? 21.716 -36.108 -13.621 1.00 86.31 1066 GLY A CA 1
ATOM 8648 C C . GLY A 1 1066 ? 22.178 -35.622 -14.995 1.00 86.31 1066 GLY A C 1
ATOM 8649 O O . GLY A 1 1066 ? 23.248 -35.033 -15.144 1.00 86.31 1066 GLY A O 1
ATOM 8650 N N . ILE A 1 1067 ? 21.344 -35.854 -16.003 1.00 87.25 1067 ILE A N 1
ATOM 8651 C CA . ILE A 1 1067 ? 21.635 -35.576 -17.412 1.00 87.25 1067 ILE A CA 1
ATOM 8652 C C . ILE A 1 1067 ? 20.714 -34.467 -17.925 1.00 87.25 1067 ILE A C 1
ATOM 8654 O O . ILE A 1 1067 ? 19.505 -34.496 -17.703 1.00 87.25 1067 ILE A O 1
ATOM 8658 N N . ARG A 1 1068 ? 21.266 -33.484 -18.640 1.00 87.88 1068 ARG A N 1
ATOM 8659 C CA . ARG A 1 1068 ? 20.484 -32.525 -19.435 1.00 87.88 1068 ARG A CA 1
ATOM 8660 C C . ARG A 1 1068 ? 20.471 -32.974 -20.883 1.00 87.88 1068 ARG A C 1
ATOM 8662 O O . ARG A 1 1068 ? 21.535 -33.165 -21.462 1.00 87.88 1068 ARG A O 1
ATOM 8669 N N . ALA A 1 1069 ? 19.291 -33.063 -21.477 1.00 87.50 1069 ALA A N 1
ATOM 8670 C CA . ALA A 1 1069 ? 19.127 -33.436 -22.874 1.00 87.50 1069 ALA A CA 1
ATOM 8671 C C . ALA A 1 1069 ? 18.192 -32.464 -23.601 1.00 87.50 1069 ALA A C 1
ATOM 8673 O O . ALA A 1 1069 ? 17.392 -31.772 -22.973 1.00 87.50 1069 ALA A O 1
ATOM 8674 N N . LYS A 1 1070 ? 18.303 -32.391 -24.925 1.00 88.50 1070 LYS A N 1
ATOM 8675 C CA . LYS A 1 1070 ? 17.429 -31.615 -25.803 1.00 88.50 1070 LYS A CA 1
ATOM 8676 C C . LYS A 1 1070 ? 16.641 -32.561 -26.690 1.00 88.50 1070 LYS A C 1
ATOM 8678 O O . LYS A 1 1070 ? 17.236 -33.331 -27.435 1.00 88.50 1070 LYS A O 1
ATOM 8683 N N . ILE A 1 1071 ? 15.319 -32.478 -26.646 1.00 90.69 1071 ILE A N 1
ATOM 8684 C CA . ILE A 1 1071 ? 14.442 -33.256 -27.524 1.00 90.69 1071 ILE A CA 1
ATOM 8685 C C . ILE A 1 1071 ? 14.645 -32.796 -28.974 1.00 90.69 1071 ILE A C 1
ATOM 8687 O O . ILE A 1 1071 ? 14.578 -31.601 -29.258 1.00 90.69 1071 ILE A O 1
ATOM 8691 N N . ILE A 1 1072 ? 14.886 -33.727 -29.896 1.00 87.94 1072 ILE A N 1
ATOM 8692 C CA . ILE A 1 1072 ? 15.224 -33.428 -31.297 1.00 87.94 1072 ILE A CA 1
ATOM 8693 C C . ILE A 1 1072 ? 13.984 -32.972 -32.074 1.00 87.94 1072 ILE A C 1
ATOM 8695 O O . ILE A 1 1072 ? 14.064 -32.093 -32.929 1.00 87.94 1072 ILE A O 1
ATOM 8699 N N . GLU A 1 1073 ? 12.818 -33.544 -31.776 1.00 86.94 1073 GLU A N 1
ATOM 8700 C CA . GLU A 1 1073 ? 11.588 -33.307 -32.533 1.00 86.94 1073 GLU A CA 1
ATOM 8701 C C . GLU A 1 1073 ? 10.975 -31.928 -32.264 1.00 86.94 1073 GLU A C 1
ATOM 8703 O O . GLU A 1 1073 ? 10.284 -31.385 -33.123 1.00 86.94 1073 GLU A O 1
ATOM 8708 N N . ASN A 1 1074 ? 11.204 -31.354 -31.080 1.00 87.69 1074 ASN A N 1
ATOM 8709 C CA . ASN A 1 1074 ? 10.600 -30.080 -30.684 1.00 87.69 1074 ASN A CA 1
ATOM 8710 C C . ASN A 1 1074 ? 11.574 -29.085 -30.046 1.00 87.69 1074 ASN A C 1
ATOM 8712 O O . ASN A 1 1074 ? 11.205 -27.931 -29.896 1.00 87.69 1074 ASN A O 1
ATOM 8716 N N . GLY A 1 1075 ? 12.800 -29.478 -29.701 1.00 88.19 1075 GLY A N 1
ATOM 8717 C CA . GLY A 1 1075 ? 13.826 -28.570 -29.196 1.00 88.19 1075 GLY A CA 1
ATOM 8718 C C . GLY A 1 1075 ? 13.753 -28.254 -27.705 1.00 88.19 1075 GLY A C 1
ATOM 8719 O O . GLY A 1 1075 ? 14.535 -27.415 -27.249 1.00 88.19 1075 GLY A O 1
ATOM 8720 N N . ALA A 1 1076 ? 12.860 -28.898 -26.950 1.00 90.38 1076 ALA A N 1
ATOM 8721 C CA . ALA A 1 1076 ? 12.722 -28.688 -25.514 1.00 90.38 1076 ALA A CA 1
ATOM 8722 C C . ALA A 1 1076 ? 13.939 -29.220 -24.744 1.00 90.38 1076 ALA A C 1
ATOM 8724 O O . ALA A 1 1076 ? 14.409 -30.331 -24.992 1.00 90.38 1076 ALA A O 1
ATOM 8725 N N . ASN A 1 1077 ? 14.420 -28.443 -23.772 1.00 89.81 1077 ASN A N 1
ATOM 8726 C CA . ASN A 1 1077 ? 15.447 -28.901 -22.840 1.00 89.81 1077 ASN A CA 1
ATOM 8727 C C . ASN A 1 1077 ? 14.784 -29.676 -21.694 1.00 89.81 1077 ASN A C 1
ATOM 8729 O O . ASN A 1 1077 ? 13.880 -29.164 -21.036 1.00 89.81 1077 ASN A O 1
ATOM 8733 N N . VAL A 1 1078 ? 15.261 -30.886 -21.430 1.00 90.00 1078 VAL A N 1
ATOM 8734 C CA . VAL A 1 1078 ? 14.796 -31.757 -20.351 1.00 90.00 1078 VAL A CA 1
ATOM 8735 C C . VAL A 1 1078 ? 15.941 -32.104 -19.409 1.00 90.00 1078 VAL A C 1
ATOM 8737 O O . VAL A 1 1078 ? 17.114 -32.117 -19.788 1.00 90.00 1078 VAL A O 1
ATOM 8740 N N . PHE A 1 1079 ? 15.592 -32.382 -18.158 1.00 91.50 1079 PHE A N 1
ATOM 8741 C CA . PHE A 1 1079 ? 16.526 -32.853 -17.147 1.00 91.50 1079 PHE A CA 1
ATOM 8742 C C . PHE A 1 1079 ? 16.081 -34.224 -16.649 1.00 91.50 1079 PHE A C 1
ATOM 8744 O O . PHE A 1 1079 ? 14.942 -34.385 -16.217 1.00 91.50 1079 PHE A O 1
ATOM 8751 N N . ILE A 1 1080 ? 16.990 -35.190 -16.712 1.00 89.56 1080 ILE A N 1
ATOM 8752 C CA . ILE A 1 1080 ? 16.805 -36.563 -16.255 1.00 89.56 1080 ILE A CA 1
ATOM 8753 C C . ILE A 1 1080 ? 17.584 -36.696 -14.941 1.00 89.56 1080 ILE A C 1
ATOM 8755 O O . ILE A 1 1080 ? 18.818 -36.684 -14.972 1.00 89.56 1080 ILE A O 1
ATOM 8759 N N . PRO A 1 1081 ? 16.909 -36.770 -13.779 1.00 89.75 1081 PRO A N 1
ATOM 8760 C CA . PRO A 1 1081 ? 17.583 -36.923 -12.493 1.00 89.75 1081 PRO A CA 1
ATOM 8761 C C . PRO A 1 1081 ? 18.410 -38.209 -12.438 1.00 89.75 1081 PRO A C 1
ATOM 8763 O O . PRO A 1 1081 ? 17.997 -39.230 -12.978 1.00 89.75 1081 PRO A O 1
ATOM 8766 N N . ALA A 1 1082 ? 19.535 -38.194 -11.721 1.00 84.88 1082 ALA A N 1
ATOM 8767 C CA . ALA A 1 1082 ? 20.404 -39.368 -11.581 1.00 84.88 1082 ALA A CA 1
ATOM 8768 C C . ALA A 1 1082 ? 19.654 -40.627 -11.094 1.00 84.88 1082 ALA A C 1
ATOM 8770 O O . ALA A 1 1082 ? 19.873 -41.709 -11.621 1.00 84.88 1082 ALA A O 1
ATOM 8771 N N . LEU A 1 1083 ? 18.703 -40.472 -10.165 1.00 83.88 1083 LEU A N 1
ATOM 8772 C CA . LEU A 1 1083 ? 17.882 -41.574 -9.632 1.00 83.88 1083 LEU A CA 1
ATOM 8773 C C . LEU A 1 1083 ? 16.981 -42.248 -10.678 1.00 83.88 1083 LEU A C 1
ATOM 8775 O O . LEU A 1 1083 ? 16.474 -43.336 -10.441 1.00 83.88 1083 LEU A O 1
ATOM 8779 N N . PHE A 1 1084 ? 16.743 -41.592 -11.817 1.00 85.06 1084 PHE A N 1
ATOM 8780 C CA . PHE A 1 1084 ? 15.965 -42.168 -12.915 1.00 85.06 1084 PHE A CA 1
ATOM 8781 C C . PHE A 1 1084 ? 16.850 -43.015 -13.843 1.00 85.06 1084 PHE A C 1
ATOM 8783 O O . PHE A 1 1084 ? 16.320 -43.734 -14.682 1.00 85.06 1084 PHE A O 1
ATOM 8790 N N . LEU A 1 1085 ? 18.178 -42.924 -13.704 1.00 83.31 1085 LEU A N 1
ATOM 8791 C CA . LEU A 1 1085 ? 19.146 -43.743 -14.438 1.00 83.31 1085 LEU A CA 1
ATOM 8792 C C . LEU A 1 1085 ? 19.452 -45.042 -13.688 1.00 83.31 1085 LEU A C 1
ATOM 8794 O O . LEU A 1 1085 ? 19.566 -46.090 -14.310 1.00 83.31 1085 LEU A O 1
ATOM 8798 N N . HIS A 1 1086 ? 19.569 -44.967 -12.360 1.00 81.81 1086 HIS A N 1
ATOM 8799 C CA . HIS A 1 1086 ? 19.760 -46.122 -11.489 1.00 81.81 1086 HIS A CA 1
ATOM 8800 C C . HIS A 1 1086 ? 19.140 -45.849 -10.106 1.00 81.81 1086 HIS A C 1
ATOM 8802 O O . HIS A 1 1086 ? 19.299 -44.736 -9.587 1.00 81.81 1086 HIS A O 1
ATOM 8808 N N . PRO A 1 1087 ? 18.449 -46.826 -9.487 1.00 76.94 1087 PRO A N 1
ATOM 8809 C CA . PRO A 1 1087 ? 17.775 -46.635 -8.200 1.00 76.94 1087 PRO A CA 1
ATOM 8810 C C . PRO A 1 1087 ? 18.748 -46.403 -7.034 1.00 76.94 1087 PRO A C 1
ATOM 8812 O O . PRO A 1 1087 ? 18.410 -45.688 -6.090 1.00 76.94 1087 PRO A O 1
ATOM 8815 N N . ILE A 1 1088 ? 19.958 -46.967 -7.105 1.00 78.75 1088 ILE A N 1
ATOM 8816 C CA . ILE A 1 1088 ? 20.996 -46.842 -6.073 1.00 78.75 1088 ILE A CA 1
ATOM 8817 C C . ILE A 1 1088 ? 21.999 -45.775 -6.506 1.00 78.75 1088 ILE A C 1
ATOM 8819 O O . ILE A 1 1088 ? 22.696 -45.926 -7.509 1.00 78.75 1088 ILE A O 1
ATOM 8823 N N . ARG A 1 1089 ? 22.063 -44.673 -5.751 1.00 77.25 1089 ARG A N 1
ATOM 8824 C CA . ARG A 1 1089 ? 22.907 -43.513 -6.078 1.00 77.25 1089 ARG A CA 1
ATOM 8825 C C . ARG A 1 1089 ? 24.400 -43.771 -5.873 1.00 77.25 1089 ARG A C 1
ATOM 8827 O O . ARG A 1 1089 ? 25.205 -43.167 -6.571 1.00 77.25 1089 ARG A O 1
ATOM 8834 N N . GLU A 1 1090 ? 24.756 -44.622 -4.919 1.00 76.50 1090 GLU A N 1
ATOM 8835 C CA . GLU A 1 1090 ? 26.148 -44.955 -4.575 1.00 76.50 1090 GLU A CA 1
ATOM 8836 C C . GLU A 1 1090 ? 26.853 -45.740 -5.688 1.00 76.50 1090 GLU A C 1
ATOM 8838 O O . GLU A 1 1090 ? 28.068 -45.654 -5.835 1.00 76.50 1090 GLU A O 1
ATOM 8843 N N . GLU A 1 1091 ? 26.077 -46.419 -6.532 1.00 78.56 1091 GLU A N 1
ATOM 8844 C CA . GLU A 1 1091 ? 26.565 -47.174 -7.686 1.00 78.56 1091 GLU A CA 1
ATOM 8845 C C . GLU A 1 1091 ? 26.674 -46.313 -8.957 1.00 78.56 1091 GLU A C 1
ATOM 8847 O O . GLU A 1 1091 ? 27.172 -46.782 -9.975 1.00 78.56 1091 GLU A O 1
ATOM 8852 N N . LEU A 1 1092 ? 26.236 -45.048 -8.923 1.00 79.81 1092 LEU A N 1
ATOM 8853 C CA . LEU A 1 1092 ? 26.285 -44.130 -10.064 1.00 79.81 1092 LEU A CA 1
ATOM 8854 C C . LEU A 1 1092 ? 27.476 -43.176 -9.983 1.00 79.81 1092 LEU A C 1
ATOM 8856 O O . LEU A 1 1092 ? 27.536 -42.294 -9.122 1.00 79.81 1092 LEU A O 1
ATOM 8860 N N . ILE A 1 1093 ? 28.355 -43.242 -10.980 1.00 78.38 1093 ILE A N 1
ATOM 8861 C CA . ILE A 1 1093 ? 29.434 -42.271 -11.174 1.00 78.38 1093 ILE A CA 1
ATOM 8862 C C . ILE A 1 1093 ? 29.106 -41.420 -12.403 1.00 78.38 1093 ILE A C 1
ATOM 8864 O O . ILE A 1 1093 ? 29.278 -41.840 -13.545 1.00 78.38 1093 ILE A O 1
ATOM 8868 N N . LEU A 1 1094 ? 28.639 -40.191 -12.169 1.00 77.00 1094 LEU A N 1
ATOM 8869 C CA . LEU A 1 1094 ? 28.411 -39.192 -13.220 1.00 77.00 1094 LEU A CA 1
ATOM 8870 C C . LEU A 1 1094 ? 29.638 -38.281 -13.331 1.00 77.00 1094 LEU A C 1
ATOM 8872 O O . LEU A 1 1094 ? 29.834 -37.392 -12.495 1.00 77.00 1094 LEU A O 1
ATOM 8876 N N . ASN A 1 1095 ? 30.462 -38.485 -14.360 1.00 71.12 1095 ASN A N 1
ATOM 8877 C CA . ASN A 1 1095 ? 31.673 -37.701 -14.568 1.00 71.12 1095 ASN A CA 1
ATOM 8878 C C . ASN A 1 1095 ? 31.435 -36.574 -15.585 1.00 71.12 1095 ASN A C 1
ATOM 8880 O O . ASN A 1 1095 ? 31.321 -36.797 -16.787 1.00 71.12 1095 ASN A O 1
ATOM 8884 N N . GLN A 1 1096 ? 31.411 -35.336 -15.091 1.00 72.56 1096 GLN A N 1
ATOM 8885 C CA . GLN A 1 1096 ? 31.193 -34.132 -15.895 1.00 72.56 1096 GLN A CA 1
ATOM 8886 C C . GLN A 1 1096 ? 32.379 -33.765 -16.813 1.00 72.56 1096 GLN A C 1
ATOM 8888 O O . GLN A 1 1096 ? 32.203 -33.006 -17.771 1.00 72.56 1096 GLN A O 1
ATOM 8893 N N . GLU A 1 1097 ? 33.593 -34.238 -16.527 1.00 66.88 1097 GLU A N 1
ATOM 8894 C CA . GLU A 1 1097 ? 34.793 -33.883 -17.295 1.00 66.88 1097 GLU A CA 1
ATOM 8895 C C . GLU A 1 1097 ? 34.906 -34.683 -18.588 1.00 66.88 1097 GLU A C 1
ATOM 8897 O O . GLU A 1 1097 ? 35.126 -34.107 -19.656 1.00 66.88 1097 GLU A O 1
ATOM 8902 N N . ILE A 1 1098 ? 34.684 -35.993 -18.499 1.00 68.12 1098 ILE A N 1
ATOM 8903 C CA . ILE A 1 1098 ? 34.621 -36.887 -19.663 1.00 68.12 1098 ILE A CA 1
ATOM 8904 C C . ILE A 1 1098 ? 33.204 -37.016 -20.224 1.00 68.12 1098 ILE A C 1
ATOM 8906 O O . ILE A 1 1098 ? 33.046 -37.483 -21.346 1.00 68.12 1098 ILE A O 1
ATOM 8910 N N . GLY A 1 1099 ? 32.195 -36.534 -19.491 1.00 67.69 1099 GLY A N 1
ATOM 8911 C CA . GLY A 1 1099 ? 30.802 -36.517 -19.925 1.00 67.69 1099 GLY A CA 1
ATOM 8912 C C . GLY A 1 1099 ? 30.157 -37.903 -19.945 1.00 67.69 1099 GLY A C 1
ATOM 8913 O O . GLY A 1 1099 ? 29.239 -38.136 -20.712 1.00 67.69 1099 GLY A O 1
ATOM 8914 N N . GLN A 1 1100 ? 30.640 -38.831 -19.123 1.00 73.50 1100 GLN A N 1
ATOM 8915 C CA . GLN A 1 1100 ? 30.187 -40.222 -19.112 1.00 73.50 1100 GLN A CA 1
ATOM 8916 C C . GLN A 1 1100 ? 29.470 -40.556 -17.806 1.00 73.50 1100 GLN A C 1
ATOM 8918 O O . GLN A 1 1100 ? 29.741 -39.961 -16.756 1.00 73.50 1100 GLN A O 1
ATOM 8923 N N . VAL A 1 1101 ? 28.555 -41.518 -17.888 1.00 74.12 1101 VAL A N 1
ATOM 8924 C CA . VAL A 1 1101 ? 27.875 -42.116 -16.736 1.00 74.12 1101 VAL A CA 1
ATOM 8925 C C . VAL A 1 1101 ? 28.318 -43.566 -16.627 1.00 74.12 1101 VAL A C 1
ATOM 8927 O O . VAL A 1 1101 ? 28.232 -44.295 -17.612 1.00 74.12 1101 VAL A O 1
ATOM 8930 N N . PHE A 1 1102 ? 28.775 -43.959 -15.441 1.00 77.06 1102 PHE A N 1
ATOM 8931 C CA . PHE A 1 1102 ? 29.121 -45.338 -15.107 1.00 77.06 1102 PHE A CA 1
ATOM 8932 C C . PHE A 1 1102 ? 28.178 -45.855 -14.025 1.00 77.06 1102 PHE A C 1
ATOM 8934 O O . PHE A 1 1102 ? 27.849 -45.121 -13.088 1.00 77.06 1102 PHE A O 1
ATOM 8941 N N . ILE A 1 1103 ? 27.765 -47.112 -14.159 1.00 78.00 1103 ILE A N 1
ATOM 8942 C CA . ILE A 1 1103 ? 26.970 -47.843 -13.170 1.00 78.00 1103 ILE A CA 1
ATOM 8943 C C . ILE A 1 1103 ? 27.845 -48.990 -12.665 1.00 78.00 1103 ILE A C 1
ATOM 8945 O O . ILE A 1 1103 ? 28.349 -49.771 -13.466 1.00 78.00 1103 ILE A O 1
ATOM 8949 N N . ASN A 1 1104 ? 28.073 -49.054 -11.356 1.00 67.38 1104 ASN A N 1
ATOM 8950 C CA . ASN A 1 1104 ? 29.036 -49.956 -10.733 1.00 67.38 1104 ASN A CA 1
ATOM 8951 C C . ASN A 1 1104 ? 28.381 -51.291 -10.334 1.00 67.38 1104 ASN A C 1
ATOM 8953 O O . ASN A 1 1104 ? 28.309 -51.639 -9.160 1.00 67.38 1104 ASN A O 1
ATOM 8957 N N . VAL A 1 1105 ? 27.896 -52.024 -11.333 1.00 52.53 1105 VAL A N 1
ATOM 8958 C CA . VAL A 1 1105 ? 27.576 -53.458 -11.243 1.00 52.53 1105 VAL A CA 1
ATOM 8959 C C . VAL A 1 1105 ? 28.511 -54.159 -12.234 1.00 52.53 1105 VAL A C 1
ATOM 8961 O O . VAL A 1 1105 ? 29.071 -53.500 -13.102 1.00 52.53 1105 VAL A O 1
ATOM 8964 N N . SER A 1 1106 ? 28.733 -55.464 -12.105 1.00 46.97 1106 SER A N 1
ATOM 8965 C CA . SER A 1 1106 ? 29.668 -56.290 -12.895 1.00 46.97 1106 SER A CA 1
ATOM 8966 C C . SER A 1 1106 ? 29.651 -56.121 -14.431 1.00 46.97 1106 SER A C 1
ATOM 8968 O O . SER A 1 1106 ? 30.562 -56.624 -15.081 1.00 46.97 1106 SER A O 1
ATOM 8970 N N . ASP A 1 1107 ? 28.698 -55.373 -14.995 1.00 47.03 1107 ASP A N 1
ATOM 8971 C CA . ASP A 1 1107 ? 28.677 -54.911 -16.381 1.00 47.03 1107 ASP A CA 1
ATOM 8972 C C . ASP A 1 1107 ? 28.796 -53.378 -16.461 1.00 47.03 1107 ASP A C 1
ATOM 8974 O O . ASP A 1 1107 ? 27.902 -52.619 -16.077 1.00 47.03 1107 ASP A O 1
ATOM 8978 N N . LEU A 1 1108 ? 29.920 -52.913 -17.004 1.00 43.66 1108 LEU A N 1
ATOM 8979 C CA . LEU A 1 1108 ? 30.264 -51.500 -17.156 1.00 43.66 1108 LEU A CA 1
ATOM 8980 C C . LEU A 1 1108 ? 29.442 -50.885 -18.309 1.00 43.66 1108 LEU A C 1
ATOM 8982 O O . LEU A 1 1108 ? 29.904 -50.797 -19.445 1.00 43.66 1108 LEU A O 1
ATOM 8986 N N . ILE A 1 1109 ? 28.194 -50.480 -18.046 1.00 53.03 1109 ILE A N 1
ATOM 8987 C CA . ILE A 1 1109 ? 27.350 -49.811 -19.052 1.00 53.03 1109 ILE A CA 1
ATOM 8988 C C . ILE A 1 1109 ? 27.858 -48.379 -19.250 1.00 53.03 1109 ILE A C 1
ATOM 8990 O O . ILE A 1 1109 ? 27.647 -47.502 -18.412 1.00 53.03 1109 ILE A O 1
ATOM 8994 N N . GLN A 1 1110 ? 28.527 -48.142 -20.378 1.00 50.91 1110 GLN A N 1
ATOM 8995 C CA . GLN A 1 1110 ? 29.044 -46.832 -20.759 1.00 50.91 1110 GLN A CA 1
ATOM 8996 C C . GLN A 1 1110 ? 28.008 -46.077 -21.604 1.00 50.91 1110 GLN A C 1
ATOM 8998 O O . GLN A 1 1110 ? 27.748 -46.429 -22.753 1.00 50.91 1110 GLN A O 1
ATOM 9003 N N . ILE A 1 1111 ? 27.433 -45.001 -21.059 1.00 55.44 1111 ILE A N 1
ATOM 9004 C CA . ILE A 1 1111 ? 26.633 -44.052 -21.849 1.00 55.44 1111 ILE A CA 1
ATOM 9005 C C . ILE A 1 1111 ? 27.587 -42.958 -22.348 1.00 55.44 1111 ILE A C 1
ATOM 9007 O O . ILE A 1 1111 ? 28.027 -42.111 -21.566 1.00 55.44 1111 ILE A O 1
ATOM 9011 N N . ILE A 1 1112 ? 27.956 -43.022 -23.631 1.00 53.09 1112 ILE A N 1
ATOM 9012 C CA . ILE A 1 1112 ? 28.875 -42.081 -24.294 1.00 53.09 1112 ILE A CA 1
ATOM 9013 C C . ILE A 1 1112 ? 28.070 -40.948 -24.954 1.00 53.09 1112 ILE A C 1
ATOM 9015 O O . ILE A 1 1112 ? 27.038 -41.210 -25.573 1.00 53.09 1112 ILE A O 1
ATOM 9019 N N . LEU A 1 1113 ? 28.553 -39.707 -24.806 1.00 47.16 1113 LEU A N 1
ATOM 9020 C CA . LEU A 1 1113 ? 28.048 -38.497 -25.476 1.00 47.16 1113 LEU A CA 1
ATOM 9021 C C . LEU A 1 1113 ? 28.418 -38.408 -26.954 1.00 47.16 1113 LEU A C 1
ATOM 9023 O O . LEU A 1 1113 ? 29.587 -38.714 -27.289 1.00 47.16 1113 LEU A O 1
#

Sequence (1113 aa):
ILAKFNGTTGNYNAHLAAYPNVNWHIISKEFITSLNLIWNPCTTQIEPHDYIAEIFGCISLFNTILIDFNRDIWGYISLNYFKQTSIDHEVVLRNIGLALSYSVIAYYSVLNGMKKLKINHAQLLRNLNQNWSILSEAIQTVMRRYNIKSSYEQLKKLTRGKEINKIDIHKFISSLNIPEIEKKRCNKPINIKKIFPLNKKQIEKRIYHWNYFIKNASNKYNIDEKLIKSIIYVESAGNPFAKSSSNAIGLMQIKPSAAGLDIYRLIGKKGQPSVTELYNPRININIGTSYLRLLQTRNLIGIKNKEIMRYATIVSYVNGTSALLKIFSKDKQTAIKIINTMTIKNIELFKKSKKILITGISNERSIALGIAKALYKQKAELSFVCQNKKIINKIKHLINSMSVNTIFFCDVSSDENIKELFFNLKKIWNKFDGFVHSIAYCPKEQMHQDFVESSTKESFNLAHEISSYSFLSMARESKNMLNKFSSLITLSYLGSQRVLSNYNMMGLAKASLESNVRYMAHALGKKNIRVNGISSGPIKTVSSYQIKNFSKIQKYQKSVSFIKSYITSRQIGNVAAFLCSNLSIGITGSIIYVDNGFNLGLIIMFQNNPLLKQLKKNLHKQTPRVEGIVKSTERGFGFLEVDPQKSYFIPPKNMKKVMHGDKISALLKIEKDREIVDPEILIEPFLKRFVGKIEKKDNKLFILPDYPFLKDLIIICYPKKNCTNLFQTGDWAVANLVQHKLNGHSVFSAELIEEILSENICSLIPNERRPVLACSITINKNGNISNIADFFLAWIISKEKLSYEDVSNWIEKKGCWEPSKKSIQNQILLLYQLCLSRIKWRKLHAVLFKDSLEYRFQFSETGKVKNVVVEKRRIAHKIIEESMIIANIVAANFLSKNLGFGIYNIHSGFDCINAENTVSFLKNYNLKFTAKEIMTLKGFCNLRRVLNILSNDYINSRVRRYQSFGDFSTTPSPHFALGFSEYATWTSPIRKYSDMINHRLLKSIITKEKTIKPNEEIKLKISEQRRKNRIAERDITDWLYTILLQKKEYQNKKFSAEIIDVSRSGIRAKIIENGANVFIPALFLHPIREELILNQEIGQVFINVSDLIQIIL

pLDDT: mean 80.71, std 14.37, range [38.38, 98.25]

Organism: Aphis craccivora (NCBI:txid307492)

Foldseek 3Di:
DEDWDQDQQFHVPLVCLQPVPDPVLVVRCVVQVVVVHHYDSDTHNDDDPVVVVVVVVVVVVVLVVVVVVVVVVVVCCVVVVDPDDDDPDDDPVVVNVVVVVVVVVVVVVVVVVVVPDDPPVVVVLVVLQQQLLSCLSSQLSNCVVVVNPPSVVLSCVLPPPDRDHLVSQLVVLVPDPDDPVSSVSSSDRDDPPDPDDQDPVRLVVLLVVCLVLLVVLCVVLVHDSVLLSVQLCPQPSNQQQDADPQGQGGSNRHRFVPLQCVVCVVVVHPGTDDRVQSSPSNSVSNSLSNSLSCCLVPLLPQQDDPVLSSVLSVCCSVPNSCVQQVVQHNDNVRSSVVSNVDDPDPPLLAPDAFEEEEEDDQAPQQLSLLLLVLSLVSVHAYEYEDADPVSCVRCCVVCVVRPHDYYYYADLLDLVRLLVRVVVVCVVQVAGQEYEAEWFDADLQCLADDLVVRDDPVRLCVRLSTLAVSLVSNCVNCVNRYDAQHEYEYEAAPLCVDPDRSCRSNNVSRVNNLVSQQVCQVVCVVSLYAGEYEHEALGDDPVCVSRPPSVVSQCVLLVQAPQSDGFDSNQVSNVSSNRSGPVCSVDHSYYHYRRNRSSVSVVVCVVVPVVVVVVCVVVVVVFDKAKAFWADDPVQWTWGDRDPVDIATGDNVQSVQAAGGFTFIWGWDADPNGIHTHGAAGPGHPFFKFKFFWDDDPNWIWGQGPFLRRNVQTATEDEDPPCHPPDDGGFMFIWGFPDHNSVVDPGTHIYTDDTDDDPVLQDQDAQDKHKDWDKDWDADLLLDTDLDMDIDIDIDHHHDDDDLVLLLCVVVVHDDDDDPDPVVVVVSVVLLSSLVSNVNVCLPQWFDDDWDWDKDFDADPVGATDAIFTDGCGSSNSSVVSVQQSVFLSLFSVCCVPPQWAKWKAWQWADQVLLVVLQVLVVVVVDDDHSVQCSDLNSVRVVNSVVVVVVDVVNVLVNVVRTGDIAIDGGAAHHSNTSDRTGAGQPCVVPAVRNVRSVVSSVCVVVVHDDDRDDVVVRVVRRVVVVSVVVSVVVVVQVSVVSVCPDPVNVVDDFDWAWNFWDLQFTWTATPRRGHIDTDGPCNVPVDSVQWDTDRSQRWIFGPDPDTDTDHD

Secondary structure (DSSP, 8-state):
-EE--STTTTSTHHHHHH-TTS-HHHHHHHHHHHTT-EE-----SS--THHHHHHHHHHHHHHHHHHHHHHHHHHHHHTTSS-----TT--THHHHHHHHHHHHHHHHHHHHHHHH----HHHHHHHHHH-GGGGHHHHHHHHHHTT-TTHHHHHHHHHTTS---HHHHHHHHHHS-S-HHHHHHHTS-------PPPPHHHHHHHHHTTHHHHHHHHHHHT--HHHHHHHHHHHHTT-TT-B-TT--BTTTTB-IIIIIHHHHHHTT-SS---HHHHHSHHHHHHHHHHHHHHIIIIISTT---HHHHHHHHHHHHHH-HHHHHHTT-SSHHHHHHHHHH-------S-SS--EEEEE---STT-HHHHHHHHHHHTT-EEEEEES-HHHHHHHHHHHGGG---EEEE--TT-HHHHHHHHHHHHTT-SSEEEEEE------SGGGTS-HHHH--HHHHHHHHIIIIIHHHHHHHHHTTTEEEEEEEEEEEEGGGTS--TTTHHHHHHHHHHHHHHHHHHHHHHTTT-EEEEEEE-----TGGGGSTTHHHHHHHHHHHSSS-S---HHHHHHHHHHHHSGGGTT--S-EEEESSSHHHHHHHHHHT-HHHHHHHHHHHHHS-EEEEEEEE-TTS-EEEEEETTEEEEE-HHHHTTS-TT-EEEEEEEEETTEEEEEEEEEEE-S-SEEEEEEEEETTEEEEEES-TT-TT-PEEEEE-TT-TT---TT-EEEEEEEE-GGGT-SS-EEEEEEE---HHHHS--BTSEEEEEEEEEEE-TTSPEEEEEEEEEEEEEB-----HHHHHHHHTT-SS---SSHHHHHHHHHHHHHHHHHHHHHHHHSPPPPPPPEEEEEE-TTS-EEEEEEE---HHHHHHHHHHHHHHHHHHHHHHHHHS---EEEB----HHHHHHHHHHHHTTT----HHHHTSHHHHHHHHHHHHHH--HHHHHHHHHTSPPPEEESS---BTTTTBS-----S-TTT-HHHHHHHHHHHHHHHTPPP-PPPHHHHHHHHHHHHHHHHHHHHHHHHHHHHHHTSGGGTT----EEEEEEETTEEEEEETTT--EEEEEGGGT-S-STTEEEETTTTEEEE-SSS---B--